Protein 4G59 (pdb70)

Nearest PDB structures (foldseek):
  4g59-assembly2_D  TM=1.001E+00  e=8.661E-54  Murid betaherpesvirus 1
  2o5n-assembly1_B  TM=8.173E-01  e=5.801E-17  Murid betaherpesvirus 1
  2nyk-assembly1_A  TM=7.547E-01  e=3.427E-12  Murid betaherpesvirus 1
  4jo8-assembly1_A-2  TM=7.335E-01  e=4.358E-10  Murid betaherpesvirus 1
  7zt2-assembly1_A  TM=5.152E-01  e=6.942E-08  Homo sapiens

GO terms:
  GO:0009897 external side of plasma membrane (C, IDA)
  GO:0042742 defense response to bacterium (P, IDA)
  GO:0071222 cellular response to lipopolysaccharide (P, IDA)
  GO:0071360 cellular response to exogenous dsRNA (P, IDA)
  GO:0005515 protein binding (F, IPI)
  GO:0005886 plasma membrane (C, IDA)
  GO:0046703 natural killer cell lectin-like receptor binding (F, IDA)
  GO:0005886 plasma membrane (C, EXP)

Organism: Mus musculus (NCBI:txid10090)

CATH classification: 3.30.500.10

Sequence (853 aa):
AHSLRCNLTIKAPTPADPLWYEAKCLVDEILILHLSNINKANATEVGECLTQPVNDLCQKLRDKVSNTKVDTHKTNGYPHLQVTMIYPQSQGQTPSATWEFNISDSYFFTFYTENMSWRSANDESGVIMNKWNDDGDLVQRLKYFIPECRQKIDEFLKQSKESYMDVRIFEDERVDICQDLTATFISYREGPEMFRHSINLEQSSDIFRIEASGEVKHFPWMNVSELAQESAFFVEQERFVYEYIMNVFKAGRPVVFEYRCKFVPFECTVLQMMDGNTLTRYTVDKGVETLGSPPYSPDVSEDDIARYGQGSGISILRDNAALLQKRWTSFCRKIVAMDNPRHNEYSLYSNRGNGYVSCTMRTQVPLAYNISLANGVDIYKYMRMYSGGRLKVEAWLDLRDLNGSTDFAFVISSPTGWYATVKYSEAHSLRCNLTIKAPTPADPLWYEAKCLVDEILILHLSNINKTANATEVGECLTQPVNDLCQKLRDKVSNTKVDTHKTNGYPHLQVTMIYPQSQGQTPSATWEFNISDSYFFTFYTENMSWRSANDESGVIMNKWNDDGDLVQRLKYFIPECRQKIDEFLKQSKESYMDVRIFEDERVDICQDLTATFISYREGPEMFRHSINLEQSSDIFRIEASGEVKHFPWMNVSELAQESAFFVEQERFVYEYIMNVFKAGRPVVFEYRCKFVPFECTVLQMMDGNTLTRYTVDKGVETLGSPPYSPDVSEDDIARYGQGSGISILRDNAALLQKRWTSFCRKIVAMDNPRHNEYSLYSNRGNGYVSCTMRTQVPLAYNISLANGVDIYKYMRMYSGGRLKVEAWLDLRDLNGSTDFAFVISSPTGWYATVKYSE

Solvent-accessible surface area: 38243 Å² total; per-residue (Å²): 139,49,21,1,111,0,39,4,38,0,37,32,13,57,113,100,56,35,21,2,5,48,0,82,0,33,1,77,143,64,89,15,19,53,12,4,0,55,86,97,98,45,19,75,90,2,4,123,30,0,40,51,10,0,38,35,1,0,61,39,0,6,32,45,2,4,67,14,161,14,96,61,93,166,86,120,33,36,3,66,0,81,2,26,0,57,6,50,26,70,20,17,105,26,81,10,4,14,1,68,1,25,2,13,96,16,10,26,3,23,0,25,8,45,92,59,37,11,58,17,4,8,49,63,0,11,93,5,4,55,83,0,41,114,26,43,58,0,17,50,55,1,16,5,5,7,16,30,3,40,110,85,2,56,74,17,17,126,87,28,138,160,136,112,31,46,46,102,42,71,88,140,135,120,75,73,19,8,114,101,10,8,0,12,1,29,2,15,12,15,0,52,161,12,14,69,3,4,0,25,6,100,64,9,20,28,0,4,30,38,28,22,74,49,76,66,25,46,2,108,55,7,77,60,100,106,2,60,40,1,46,47,0,4,104,32,0,66,124,18,2,107,63,0,1,96,90,17,20,124,27,10,13,8,2,26,0,34,0,108,0,62,2,86,111,47,90,11,26,0,38,0,41,0,10,67,46,46,0,0,81,40,26,105,125,130,38,40,59,53,78,23,82,5,49,86,17,124,143,22,49,109,93,45,6,20,133,46,0,85,15,26,18,24,59,42,0,122,114,39,14,80,79,0,43,155,30,0,18,61,19,1,138,86,0,47,82,50,7,48,0,146,145,16,96,20,31,13,100,24,27,214,51,31,20,11,2,8,0,8,0,107,8,114,9,0,0,45,19,78,2,46,7,69,104,60,35,116,14,14,93,26,59,17,15,82,67,47,2,120,6,23,2,14,0,8,0,3,58,121,70,13,132,82,58,112,115,22,12,0,32,0,39,9,33,2,26,2,92,0,12,0,34,78,61,225,125,84,16,0,115,1,46,3,37,0,43,22,5,58,100,105,58,32,30,2,4,46,0,83,0,44,2,62,156,94,84,24,12,71,34,19,0,35,59,158,185,112,40,25,77,77,2,4,118,24,0,40,54,9,1,41,44,0,0,68,37,0,2,31,40,0,10,66,13,152,2,74,34,170,128,34,27,49,33,1,65,0,77,1,29,0,58,1,47,33,104,153,25,181,30,70,6,3,19,1,92,0,23,0,24,110,32,12,72,4,22,1,61,10,56,100,48,22,23,151,48,71,52,125,87,0,10,95,8,19,80,78,0,48,124,30,41,60,0,25,50,51,1,17,5,6,2,9,31,2,31,67,90,2,60,51,22,14,147,102,28,120,185,89,42,31,42,42,150,39,88,106,96,159,178,71,79,21,5,112,124,9,33,0,13,0,31,1,15,4,15,0,45,142,25,14,67,4,2,0,27,5,126,73,7,16,27,0,6,38,36,24,22,96,52,74,64,16,52,2,108,53,6,84,62,94,105,5,64,33,0,50,41,0,4,105,32,0,66,133,15,2,130,57,0,0,62,84,11,20,119,16,0,4,8,2,25,0,18,0,112,0,47,3,93,99,41,104,17,40,0,15,0,40,1,9,64,48,46,0,0,93,42,34,117,120,115,46,46,52,52,75,26,68,7,58,48,18,122,145,19,50,108,110,38,8,24,148,31,0,94,19,21,12,31,80,41,0,140,125,32,17,80,75,0,44,152,24,0,20,61,21,1,150,83,1,24,77,64,21,48,4,144,91,15,32,19,17,5,60,7,12,140,49,33,19,11,1,8,0,8,0,56,1,47,9,1,0,44,19,80,2,48,7,72,85,57,40,119,12,19,94,26,66,18,21,87,61,27,4,75,4,22,3,14,0,14,0,2,60,137,61,16,138,77,66,110,104,18,7,0,34,0,37,8,28,9,16,10,81,0,27,0,78,57,32,207

Foldseek 3Di:
DFWKKKKKKAWPADPVGRWGIWMWIDRPPDTLEIDTPVDDVLSVVLHVLLPVLVVVLNVVVNVVQVPDDDQPVNCPDRKMKMKMKTWQDPPDPDIAIKIWIDINVPAIKMATLRVRDIDTPDDVNVVSVVVCSPPVVNSVSRNCSCVSCVVSRVVVSVVVVD/DFKDKDKDFDAFDQQLPQWKKKWKWKQADDQFIKIFIDTPFFATQWIQHSVRATFHAPPDDVVVCVLSVVLRVVLNVLVVCLCCVFVVDRAMKMWMWIFGLVVTWTWIWIDGPPDTQWIDGPVDGIDGDDDDDPRPVGDSVSVSVCSNPDRCCSCNVCSVVCSVVVSVVSVVLSVVDDPVVKDWDWDADPVQQKIKIKIKDLRGGNKDKAKPVGQDWAWDKDGDHHSIIMTMIMDRPCSVVPDDDIWMWIDTPRGMIMTMGGDD/DQWKKKKKKAKPADPVGRWGMWMWIDGVPDTLEIDTPDDDPVLSVLLRVLLVVLVVVLSVVVNVCQLPAPQAQVHDPVPKMKMWMKIWQDPPAPDTWIKIWIQTNVRWIKMATLRVRDIDTPDDSNVVRVVVCSVPVVNSVSRNCSCVSSVVSRVVVSVVVVD/DQKDKDKFFDQFDQQLPLWKKKWKWKQADDQFIKIFIAIPFFATQWIQGSVRATAHAPVDDPVVPPLSVVLNVQQNVLVVCLCCVAVVDRAMKMWMWTFGLVVTFIWIWIDGPRFTAWIDGPVDHIDGRDDDDPRPVHDNCSVSVCRVPDSVVSCNVCSVVCSVVVSVVSVVLSVPDDPVVKDWDWDADPPQQKIKIKIKDLRGGNKDKAKPVGQDWAWDKDGDHHSIIMIMIMDRCVSVVPDDDIWMWIDTPRGMIMIMDGDD

B-factor: mean 51.8, std 19.08, range [19.7, 136.99]

Radius of gyration: 33.9 Å; Cα contacts (8 Å, |Δi|>4): 1679; chains: 4; bounding box: 88×62×97 Å

Secondary structure (DSSP, 8-state):
---EEEEEEE----SS----EEEEEEETTEEEEEEESS---HHHHHHHHHHHHHHHHHHHHHHHHHTS---TTTT-SS--EEEEEEES-TT-SS---EEEEEETTTEEEEEETTTTEEEESBHHHHHHHHHHTT-HHHHHHHHTHHHHTHHHHHHHHHHS--/---EEEEEEE----SS----EEEEEEETTEEEEEEESS----HHHHHHHHHHHHHHHHHHHHHHHHHH-----SSS-SS--EEEEEEES-TT-SSS--EEEEEETTTEEEEEEGGGTEEEESSHHHHHHHHHHTT-HHHHHHHHTHHHHTHHHHHHHHHHTT-/--EEEEEEESS-----SS-EEEEEEEEEETTEEEEEEE-TTBS-SEEE-TTS-EE--TT--GGG-HHHHHHHHHHHHHHHHHIIIII-S---EEEEEEEEETTEEEEEEEEETTEEEEEEESSS-EEE----TT-TTS-HHHHHHHTT-S-HHHHHTTHHHHHHHHHHHHHHHHHH--GGGSEEEEEEETTTTEEEEEEEESS-B--EEEETT----EEEEEE-TTS-EEEEEEEETTSSTT-----EEEE-TTSEEEEEEE--/--EEEEEEE-SPP-TTSS-EEEEEEEEEETTEEEEEEEETTBSEEEEE-TTS-EEE-TTS-GGG-HHHHHHHHHHHHHHHHHHHHHTSS---EEEEEEEEETTEEEEEEEEETTEEEEEE-SSS-EEE----TT-SSS-HHHHHTTTT-S-HHHHHHTHHHHHHHHHHHHHHHHHH--TTTSEEEEEEETTTTEEEEEEEES--B--EEEETT----EEEEEE-SBS-EEEEEEEEGGGGTT-----EEEE-TTSEEEEEEE--

InterPro domains:
  IPR011162 MHC classes I/II-like antigen recognition protein [SSF54452] (31-203)
  IPR029287 Retinoic acid early-inducible protein 1 [PF14586] (31-204)
  IPR037055 MHC class I-like antigen recognition-like superfamily [G3DSA:3.30.500.10] (31-204)
  IPR050208 Antigen-presenting and immune regulatory MHC class I-related [PTHR16675] (32-216)

Structure (mmCIF, N/CA/C/O backbone):
data_4G59
#
_entry.id   4G59
#
_cell.length_a   193.443
_cell.length_b   99.800
_cell.length_c   68.609
_cell.angle_alpha   90.00
_cell.angle_beta   100.72
_cell.angle_gamma   90.00
#
_symmetry.space_group_name_H-M   'C 1 2 1'
#
loop_
_entity.id
_entity.type
_entity.pdbx_description
1 polymer 'Retinoic acid early-inducible protein 1-gamma'
2 polymer 'M152 protein'
3 non-polymer 2-acetamido-2-deoxy-beta-D-glucopyranose
4 water water
#
loop_
_atom_site.group_PDB
_atom_site.id
_atom_site.type_symbol
_atom_site.label_atom_id
_atom_site.label_alt_id
_atom_site.label_comp_id
_atom_site.label_asym_id
_atom_site.label_entity_id
_atom_site.label_seq_id
_atom_site.pdbx_PDB_ins_code
_atom_site.Cartn_x
_atom_site.Cartn_y
_atom_site.Cartn_z
_atom_site.occupancy
_atom_site.B_iso_or_equiv
_atom_site.auth_seq_id
_atom_site.auth_comp_id
_atom_site.auth_asym_id
_atom_site.auth_atom_id
_atom_site.pdbx_PDB_model_num
ATOM 1 N N . ALA A 1 5 ? -50.672 -8.233 -11.312 1.00 76.91 2 ALA A N 1
ATOM 2 C CA . ALA A 1 5 ? -49.818 -7.130 -10.873 1.00 84.81 2 ALA A CA 1
ATOM 3 C C . ALA A 1 5 ? -49.019 -7.530 -9.643 1.00 75.30 2 ALA A C 1
ATOM 4 O O . ALA A 1 5 ? -47.802 -7.737 -9.718 1.00 72.51 2 ALA A O 1
ATOM 6 N N . HIS A 1 6 ? -49.702 -7.640 -8.506 1.00 76.69 3 HIS A N 1
ATOM 7 C CA . HIS A 1 6 ? -49.023 -8.111 -7.296 1.00 80.18 3 HIS A CA 1
ATOM 8 C C . HIS A 1 6 ? -48.949 -9.629 -7.168 1.00 67.92 3 HIS A C 1
ATOM 9 O O . HIS A 1 6 ? -49.856 -10.295 -6.668 1.00 67.48 3 HIS A O 1
ATOM 16 N N . SER A 1 7 ? -47.830 -10.146 -7.644 1.00 59.10 4 SER A N 1
ATOM 17 C CA . SER A 1 7 ? -47.538 -11.556 -7.622 1.00 54.22 4 SER A CA 1
ATOM 18 C C . SER A 1 7 ? -46.215 -11.689 -6.891 1.00 49.03 4 SER A C 1
ATOM 19 O O . SER A 1 7 ? -45.592 -10.678 -6.559 1.00 48.33 4 SER A O 1
ATOM 22 N N . LEU A 1 8 ? -45.790 -12.921 -6.618 1.00 43.43 5 LEU A N 1
ATOM 23 C CA . LEU A 1 8 ? -44.419 -13.141 -6.119 1.00 44.46 5 LEU A CA 1
ATOM 24 C C . LEU A 1 8 ? -43.402 -13.072 -7.264 1.00 35.84 5 LEU A C 1
ATOM 25 O O . LEU A 1 8 ? -43.535 -13.772 -8.260 1.00 38.49 5 LEU A O 1
ATOM 30 N N . ARG A 1 9 ? -42.388 -12.231 -7.120 1.00 39.24 6 ARG A N 1
ATOM 31 C CA . ARG A 1 9 ? -41.331 -12.147 -8.129 1.00 40.11 6 ARG A CA 1
ATOM 32 C C . ARG A 1 9 ? -39.975 -12.384 -7.486 1.00 40.68 6 ARG A C 1
ATOM 33 O O . ARG A 1 9 ? -39.627 -11.722 -6.514 1.00 44.93 6 ARG A O 1
ATOM 41 N N . CYS A 1 10 ? -39.215 -13.343 -8.012 1.00 39.98 7 CYS A N 1
ATOM 42 C CA . CYS A 1 10 ? -37.865 -13.600 -7.504 1.00 37.71 7 CYS A CA 1
ATOM 43 C C . CYS A 1 10 ? -36.830 -13.349 -8.590 1.00 37.79 7 CYS A C 1
ATOM 44 O O . CYS A 1 10 ? -36.953 -13.854 -9.714 1.00 37.92 7 CYS A O 1
ATOM 47 N N . ASN A 1 11 ? -35.813 -12.570 -8.246 1.00 38.72 8 ASN A N 1
ATOM 48 C CA . ASN A 1 11 ? -34.728 -12.265 -9.165 1.00 39.38 8 ASN A CA 1
ATOM 49 C C . ASN A 1 11 ? -33.422 -12.831 -8.659 1.00 38.20 8 ASN A C 1
ATOM 50 O O . ASN A 1 11 ? -33.016 -12.583 -7.509 1.00 37.92 8 ASN A O 1
ATOM 55 N N . LEU A 1 12 ? -32.794 -13.634 -9.507 1.00 33.36 9 LEU A N 1
ATOM 56 C CA . LEU A 1 12 ? -31.565 -14.316 -9.133 1.00 39.43 9 LEU A CA 1
ATOM 57 C C . LEU A 1 12 ? -30.466 -13.810 -10.039 1.00 35.66 9 LEU A C 1
ATOM 58 O O . LEU A 1 12 ? -30.651 -13.676 -11.254 1.00 39.07 9 LEU A O 1
ATOM 63 N N . THR A 1 13 ? -29.323 -13.484 -9.465 1.00 35.55 10 THR A N 1
ATOM 64 C CA . THR A 1 13 ? -28.177 -13.165 -10.318 1.00 38.40 10 THR A CA 1
ATOM 65 C C . THR A 1 13 ? -27.078 -14.131 -9.956 1.00 38.74 10 THR A C 1
ATOM 66 O O . THR A 1 13 ? -26.814 -14.351 -8.772 1.00 38.88 10 THR A O 1
ATOM 70 N N . ILE A 1 14 ? -26.463 -14.734 -10.963 1.00 36.78 11 ILE A N 1
ATOM 71 C CA . ILE A 1 14 ? -25.328 -15.615 -10.724 1.00 39.47 11 ILE A CA 1
ATOM 72 C C . ILE A 1 14 ? -24.154 -15.273 -11.644 1.00 40.31 11 ILE A C 1
ATOM 73 O O . ILE A 1 14 ? -24.239 -15.447 -12.872 1.00 42.29 11 ILE A O 1
ATOM 78 N N . LYS A 1 15 ? -23.071 -14.787 -11.042 1.00 38.56 12 LYS A N 1
ATOM 79 C CA . LYS A 1 15 ? -21.934 -14.287 -11.801 1.00 46.53 12 LYS A CA 1
ATOM 80 C C . LYS A 1 15 ? -20.616 -14.775 -11.191 1.00 49.79 12 LYS A C 1
ATOM 81 O O . LYS A 1 15 ? -20.601 -15.334 -10.090 1.00 48.40 12 LYS A O 1
ATOM 87 N N . ALA A 1 16 ? -19.513 -14.563 -11.899 1.00 46.53 13 ALA A N 1
ATOM 88 C CA . ALA A 1 16 ? -18.216 -14.933 -11.356 1.00 48.94 13 ALA A CA 1
ATOM 89 C C . ALA A 1 16 ? -17.795 -13.926 -10.303 1.00 52.57 13 ALA A C 1
ATOM 90 O O . ALA A 1 16 ? -18.006 -12.721 -10.461 1.00 57.93 13 ALA A O 1
ATOM 92 N N . PRO A 1 17 ? -17.209 -14.416 -9.211 1.00 52.27 14 PRO A N 1
ATOM 93 C CA . PRO A 1 17 ? -16.696 -13.484 -8.207 1.00 53.73 14 PRO A CA 1
ATOM 94 C C . PRO A 1 17 ? -15.301 -12.974 -8.605 1.00 58.88 14 PRO A C 1
ATOM 95 O O . PRO A 1 17 ? -14.601 -13.619 -9.393 1.00 52.77 14 PRO A O 1
ATOM 99 N N . THR A 1 18 ? -14.927 -11.807 -8.085 1.00 62.16 15 THR A N 1
ATOM 100 C CA . THR A 1 18 ? -13.658 -11.165 -8.412 1.00 62.93 15 THR A CA 1
ATOM 101 C C . THR A 1 18 ? -13.020 -10.769 -7.088 1.00 63.78 15 THR A C 1
ATOM 102 O O . THR A 1 18 ? -13.677 -10.854 -6.048 1.00 63.28 15 THR A O 1
ATOM 106 N N . PRO A 1 19 ? -11.738 -10.365 -7.104 1.00 67.40 16 PRO A N 1
ATOM 107 C CA . PRO A 1 19 ? -11.182 -9.827 -5.854 1.00 64.27 16 PRO A CA 1
ATOM 108 C C . PRO A 1 19 ? -11.894 -8.542 -5.431 1.00 66.48 16 PRO A C 1
ATOM 109 O O . PRO A 1 19 ? -12.117 -8.327 -4.240 1.00 64.10 16 PRO A O 1
ATOM 113 N N . ALA A 1 20 ? -12.243 -7.706 -6.407 1.00 64.90 17 ALA A N 1
ATOM 114 C CA . ALA A 1 20 ? -12.957 -6.462 -6.149 1.00 60.92 17 ALA A CA 1
ATOM 115 C C . ALA A 1 20 ? -14.376 -6.730 -5.643 1.00 64.86 17 ALA A C 1
ATOM 116 O O . ALA A 1 20 ? -14.792 -6.171 -4.623 1.00 69.42 17 ALA A O 1
ATOM 118 N N . ASP A 1 21 ? -15.113 -7.572 -6.372 1.00 59.41 18 ASP A N 1
ATOM 119 C CA . ASP A 1 21 ? -16.456 -7.996 -5.972 1.00 64.96 18 ASP A CA 1
ATOM 120 C C . ASP A 1 21 ? -16.551 -9.518 -5.807 1.00 64.55 18 ASP A C 1
ATOM 121 O O . ASP A 1 21 ? -16.625 -10.256 -6.797 1.00 64.49 18 ASP A O 1
ATOM 126 N N . PRO A 1 22 ? -16.566 -9.988 -4.550 1.00 62.25 19 PRO A N 1
ATOM 127 C CA . PRO A 1 22 ? -16.585 -11.421 -4.224 1.00 63.36 19 PRO A CA 1
ATOM 128 C C . PRO A 1 22 ? -17.983 -12.039 -4.230 1.00 56.66 19 PRO A C 1
ATOM 129 O O . PRO A 1 22 ? -18.134 -13.174 -3.774 1.00 57.54 19 PRO A O 1
ATOM 133 N N . LEU A 1 23 ? -18.977 -11.306 -4.731 1.00 54.42 20 LEU A N 1
ATOM 134 C CA . LEU A 1 23 ? -20.341 -11.827 -4.864 1.00 51.12 20 LEU A CA 1
ATOM 135 C C . LEU A 1 23 ? -20.490 -12.746 -6.072 1.00 50.17 20 LEU A C 1
ATOM 136 O O . LEU A 1 23 ? -20.151 -12.363 -7.188 1.00 51.14 20 LEU A O 1
ATOM 141 N N . TRP A 1 24 ? -21.032 -13.945 -5.854 1.00 44.99 21 TRP A N 1
ATOM 142 C CA . TRP A 1 24 ? -21.296 -14.856 -6.968 1.00 43.25 21 TRP A CA 1
ATOM 143 C C . TRP A 1 24 ? -22.761 -15.295 -7.054 1.00 42.02 21 TRP A C 1
ATOM 144 O O . TRP A 1 24 ? -23.158 -15.988 -8.002 1.00 44.28 21 TRP A O 1
ATOM 155 N N . TYR A 1 25 ? -23.560 -14.895 -6.069 1.00 42.07 22 TYR A N 1
ATOM 156 C CA . TYR A 1 25 ? -25.021 -15.034 -6.158 1.00 44.19 22 TYR A CA 1
ATOM 157 C C . TYR A 1 25 ? -25.723 -13.968 -5.361 1.00 39.32 22 TYR A C 1
ATOM 158 O O . TYR A 1 25 ? -25.209 -13.483 -4.352 1.00 40.86 22 TYR A O 1
ATOM 167 N N . GLU A 1 26 ? -26.901 -13.603 -5.838 1.00 37.71 23 GLU A N 1
ATOM 168 C CA . GLU A 1 26 ? -27.765 -12.678 -5.124 1.00 39.67 23 GLU A CA 1
ATOM 169 C C . GLU A 1 26 ? -29.211 -12.974 -5.467 1.00 37.07 23 GLU A C 1
ATOM 170 O O . GLU A 1 26 ? -29.554 -13.206 -6.634 1.00 42.87 23 GLU A O 1
ATOM 176 N N . ALA A 1 27 ? -30.065 -12.967 -4.454 1.00 40.77 24 ALA A N 1
ATOM 177 C CA . ALA A 1 27 ? -31.471 -13.274 -4.661 1.00 39.10 24 ALA A CA 1
ATOM 178 C C . ALA A 1 27 ? -32.328 -12.224 -4.001 1.00 42.24 24 ALA A C 1
ATOM 179 O O . ALA A 1 27 ? -32.127 -11.908 -2.821 1.00 44.39 24 ALA A O 1
ATOM 181 N N . LYS A 1 28 ? -33.283 -11.692 -4.761 1.00 41.74 25 LYS A N 1
ATOM 182 C CA . LYS A 1 28 ? -34.295 -10.798 -4.210 1.00 41.26 25 LYS A CA 1
ATOM 183 C C . LYS A 1 28 ? -35.688 -11.287 -4.559 1.00 42.42 25 LYS A C 1
ATOM 184 O O . LYS A 1 28 ? -36.023 -11.438 -5.735 1.00 43.40 25 LYS A O 1
ATOM 190 N N . CYS A 1 29 ? -36.507 -11.518 -3.540 1.00 40.88 26 CYS A N 1
ATOM 191 C CA . CYS A 1 29 ? -37.902 -11.805 -3.792 1.00 43.75 26 CYS A CA 1
ATOM 192 C C . CYS A 1 29 ? -38.759 -10.634 -3.334 1.00 49.07 26 CYS A C 1
ATOM 193 O O . CYS A 1 29 ? -38.585 -10.108 -2.225 1.00 50.43 26 CYS A O 1
ATOM 196 N N . LEU A 1 30 ? -39.679 -10.230 -4.204 1.00 48.24 27 LEU A N 1
ATOM 197 C CA . LEU A 1 30 ? -40.516 -9.064 -3.985 1.00 49.50 27 LEU A CA 1
ATOM 198 C C . LEU A 1 30 ? -41.984 -9.441 -4.215 1.00 48.37 27 LEU A C 1
ATOM 199 O O . LEU A 1 30 ? -42.285 -10.259 -5.094 1.00 42.68 27 LEU A O 1
ATOM 204 N N . VAL A 1 31 ? -42.880 -8.853 -3.416 1.00 51.94 28 VAL A N 1
ATOM 205 C CA . VAL A 1 31 ? -44.312 -8.783 -3.721 1.00 54.66 28 VAL A CA 1
ATOM 206 C C . VAL A 1 31 ? -44.602 -7.295 -3.886 1.00 61.48 28 VAL A C 1
ATOM 207 O O . VAL A 1 31 ? -44.699 -6.571 -2.883 1.00 63.56 28 VAL A O 1
ATOM 211 N N . ASP A 1 32 ? -44.718 -6.837 -5.133 1.00 66.28 29 ASP A N 1
ATOM 212 C CA . ASP A 1 32 ? -44.699 -5.405 -5.437 1.00 67.17 29 ASP A CA 1
ATOM 213 C C . ASP A 1 32 ? -43.374 -4.747 -5.029 1.00 74.60 29 ASP A C 1
ATOM 214 O O . ASP A 1 32 ? -42.300 -5.167 -5.458 1.00 73.16 29 ASP A O 1
ATOM 219 N N . GLU A 1 33 ? -43.443 -3.725 -4.192 1.00 81.47 30 GLU A N 1
ATOM 220 C CA . GLU A 1 33 ? -42.232 -3.038 -3.766 1.00 86.24 30 GLU A CA 1
ATOM 221 C C . GLU A 1 33 ? -41.641 -3.683 -2.513 1.00 74.71 30 GLU A C 1
ATOM 222 O O . GLU A 1 33 ? -40.441 -3.589 -2.267 1.00 73.03 30 GLU A O 1
ATOM 228 N N . ILE A 1 34 ? -42.489 -4.341 -1.727 1.00 75.21 31 ILE A N 1
ATOM 229 C CA . ILE A 1 34 ? -42.071 -4.899 -0.443 1.00 72.17 31 ILE A CA 1
ATOM 230 C C . ILE A 1 34 ? -41.139 -6.098 -0.625 1.00 63.19 31 ILE A C 1
ATOM 231 O O . ILE A 1 34 ? -41.433 -7.021 -1.387 1.00 57.61 31 ILE A O 1
ATOM 236 N N . LEU A 1 35 ? -40.000 -6.056 0.059 1.00 56.93 32 LEU A N 1
ATOM 237 C CA . LEU A 1 35 ? -38.962 -7.060 -0.121 1.00 53.91 32 LEU A CA 1
ATOM 238 C C . LEU A 1 35 ? -39.169 -8.228 0.831 1.00 54.52 32 LEU A C 1
ATOM 239 O O . LEU A 1 35 ? -39.043 -8.085 2.044 1.00 58.42 32 LEU A O 1
ATOM 244 N N . ILE A 1 36 ? -39.506 -9.382 0.269 1.00 50.59 33 ILE A N 1
ATOM 245 C CA . ILE A 1 36 ? -39.779 -10.572 1.059 1.00 48.80 33 ILE A CA 1
ATOM 246 C C . ILE A 1 36 ? -38.460 -11.181 1.509 1.00 48.27 33 ILE A C 1
ATOM 247 O O . ILE A 1 36 ? -38.340 -11.673 2.629 1.00 50.54 33 ILE A O 1
ATOM 252 N N . LEU A 1 37 ? -37.463 -11.139 0.633 1.00 44.94 34 LEU A N 1
ATOM 253 C CA . LEU A 1 37 ? -36.246 -11.900 0.857 1.00 45.74 34 LEU A CA 1
ATOM 254 C C . LEU A 1 37 ? -35.064 -11.286 0.132 1.00 47.03 34 LEU A C 1
ATOM 255 O O . LEU A 1 37 ? -35.189 -10.860 -1.018 1.00 48.77 34 LEU A O 1
ATOM 260 N N . HIS A 1 38 ? -33.915 -11.251 0.798 1.00 49.17 35 HIS A N 1
ATOM 261 C CA . HIS A 1 38 ? -32.680 -10.807 0.156 1.00 51.27 35 HIS A CA 1
ATOM 262 C C . HIS A 1 38 ? -31.505 -11.684 0.598 1.00 51.76 35 HIS A C 1
ATOM 263 O O . HIS A 1 38 ? -31.123 -11.696 1.772 1.00 53.04 35 HIS A O 1
ATOM 270 N N . LEU A 1 39 ? -30.924 -12.410 -0.349 1.00 48.42 36 LEU A N 1
ATOM 271 C CA . LEU A 1 39 ? -29.852 -13.335 -0.020 1.00 49.55 36 LEU A CA 1
ATOM 272 C C . LEU A 1 39 ? -28.641 -13.168 -0.940 1.00 46.11 36 LEU A C 1
ATOM 273 O O . LEU A 1 39 ? -28.783 -12.819 -2.114 1.00 47.89 36 LEU A O 1
ATOM 278 N N . SER A 1 40 ? -27.455 -13.414 -0.397 1.00 41.24 37 SER A N 1
ATOM 279 C CA . SER A 1 40 ? -26.233 -13.388 -1.174 1.00 46.58 37 SER A CA 1
ATOM 280 C C . SER A 1 40 ? -25.162 -14.150 -0.410 1.00 48.42 37 SER A C 1
ATOM 281 O O . SER A 1 40 ? -25.365 -14.531 0.743 1.00 47.64 37 SER A O 1
ATOM 284 N N . ASN A 1 41 ? -24.015 -14.369 -1.035 1.00 48.01 38 ASN A N 1
ATOM 285 C CA . ASN A 1 41 ? -22.932 -15.066 -0.369 1.00 51.27 38 ASN A CA 1
ATOM 286 C C . ASN A 1 41 ? -22.103 -14.127 0.491 1.00 54.41 38 ASN A C 1
ATOM 287 O O . ASN A 1 41 ? -21.400 -14.555 1.395 1.00 51.50 38 ASN A O 1
ATOM 292 N N . ILE A 1 42 ? -22.170 -12.845 0.173 1.00 55.95 39 ILE A N 1
ATOM 293 C CA . ILE A 1 42 ? -21.484 -11.814 0.933 1.00 65.37 39 ILE A CA 1
ATOM 294 C C . ILE A 1 42 ? -22.024 -11.661 2.345 1.00 73.80 39 ILE A C 1
ATOM 295 O O . ILE A 1 42 ? -21.279 -11.490 3.299 1.00 77.38 39 ILE A O 1
ATOM 300 N N . ASN A 1 43 ? -23.337 -11.713 2.467 1.00 83.50 40 ASN A N 1
ATOM 301 C CA . ASN A 1 43 ? -23.986 -11.568 3.754 1.00 99.90 40 ASN A CA 1
ATOM 302 C C . ASN A 1 43 ? -25.327 -12.261 3.717 1.00 102.08 40 ASN A C 1
ATOM 303 O O . ASN A 1 43 ? -25.834 -12.555 2.647 1.00 81.24 40 ASN A O 1
ATOM 308 N N . LYS A 1 44 ? -25.894 -12.548 4.880 1.00 122.06 41 LYS A N 1
ATOM 309 C CA . LYS A 1 44 ? -27.196 -13.199 4.917 1.00 122.06 41 LYS A CA 1
ATOM 310 C C . LYS A 1 44 ? -27.114 -14.675 5.321 1.00 122.06 41 LYS A C 1
ATOM 311 O O . LYS A 1 44 ? -26.783 -15.544 4.511 1.00 122.06 41 LYS A O 1
ATOM 317 N N . ALA A 1 55 ? -44.683 -11.043 10.907 1.00 80.33 52 ALA A N 1
ATOM 318 C CA . ALA A 1 55 ? -45.079 -10.799 9.523 1.00 78.60 52 ALA A CA 1
ATOM 319 C C . ALA A 1 55 ? -45.412 -12.084 8.761 1.00 74.82 52 ALA A C 1
ATOM 320 O O . ALA A 1 55 ? -44.746 -13.114 8.916 1.00 61.62 52 ALA A O 1
ATOM 322 N N . ASN A 1 56 ? -46.449 -12.012 7.933 1.00 72.43 53 ASN A N 1
ATOM 323 C CA . ASN A 1 56 ? -46.701 -13.059 6.963 1.00 65.53 53 ASN A CA 1
ATOM 324 C C . ASN A 1 56 ? -45.571 -12.977 5.942 1.00 62.59 53 ASN A C 1
ATOM 325 O O . ASN A 1 56 ? -45.230 -13.971 5.303 1.00 61.07 53 ASN A O 1
ATOM 330 N N . ALA A 1 57 ? -44.969 -11.790 5.819 1.00 63.96 54 ALA A N 1
ATOM 331 C CA . ALA A 1 57 ? -43.866 -11.576 4.880 1.00 61.81 54 ALA A CA 1
ATOM 332 C C . ALA A 1 57 ? -42.587 -12.228 5.365 1.00 58.42 54 ALA A C 1
ATOM 333 O O . ALA A 1 57 ? -41.796 -12.728 4.562 1.00 56.35 54 ALA A O 1
ATOM 335 N N . THR A 1 58 ? -42.387 -12.197 6.679 1.00 62.05 55 THR A N 1
ATOM 336 C CA . THR A 1 58 ? -41.240 -12.825 7.321 1.00 59.59 55 THR A CA 1
ATOM 337 C C . THR A 1 58 ? -41.341 -14.346 7.197 1.00 57.97 55 THR A C 1
ATOM 338 O O . THR A 1 58 ? -40.332 -15.038 7.042 1.00 58.53 55 THR A O 1
ATOM 342 N N . GLU A 1 59 ? -42.571 -14.855 7.239 1.00 59.19 56 GLU A N 1
ATOM 343 C CA . GLU A 1 59 ? -42.831 -16.288 7.146 1.00 57.14 56 GLU A CA 1
ATOM 344 C C . GLU A 1 59 ? -42.613 -16.841 5.732 1.00 53.64 56 GLU A C 1
ATOM 345 O O . GLU A 1 59 ? -42.059 -17.929 5.562 1.00 52.36 56 GLU A O 1
ATOM 351 N N . VAL A 1 60 ? -43.066 -16.095 4.727 1.00 47.34 57 VAL A N 1
ATOM 352 C CA . VAL A 1 60 ? -42.791 -16.445 3.341 1.00 48.19 57 VAL A CA 1
ATOM 353 C C . VAL A 1 60 ? -41.298 -16.437 3.111 1.00 44.29 57 VAL A C 1
ATOM 354 O O . VAL A 1 60 ? -40.765 -17.391 2.545 1.00 41.22 57 VAL A O 1
ATOM 358 N N . GLY A 1 61 ? -40.629 -15.366 3.554 1.00 46.34 58 GLY A N 1
ATOM 359 C CA . GLY A 1 61 ? -39.196 -15.188 3.341 1.00 38.80 58 GLY A CA 1
ATOM 360 C C . GLY A 1 61 ? -38.422 -16.351 3.945 1.00 42.72 58 GLY A C 1
ATOM 361 O O . GLY A 1 61 ? -37.509 -16.925 3.309 1.00 36.89 58 GLY A O 1
ATOM 362 N N . GLU A 1 62 ? -38.803 -16.715 5.167 1.00 42.88 59 GLU A N 1
ATOM 363 C CA . GLU A 1 62 ? -38.176 -17.833 5.857 1.00 47.06 59 GLU A CA 1
ATOM 364 C C . GLU A 1 62 ? -38.352 -19.160 5.116 1.00 41.75 59 GLU A C 1
ATOM 365 O O . GLU A 1 62 ? -37.425 -19.978 5.068 1.00 44.51 59 GLU A O 1
ATOM 371 N N . CYS A 1 63 ? -39.537 -19.371 4.550 1.00 36.80 60 CYS A N 1
ATOM 372 C CA . CYS A 1 63 ? -39.832 -20.605 3.840 1.00 38.70 60 CYS A CA 1
ATOM 373 C C . CYS A 1 63 ? -39.025 -20.672 2.513 1.00 43.32 60 CYS A C 1
ATOM 374 O O . CYS A 1 63 ? -38.515 -21.734 2.122 1.00 36.13 60 CYS A O 1
ATOM 377 N N . LEU A 1 64 ? -38.887 -19.530 1.846 1.00 39.22 61 LEU A N 1
ATOM 378 C CA . LEU A 1 64 ? -38.178 -19.492 0.577 1.00 40.40 61 LEU A CA 1
ATOM 379 C C . LEU A 1 64 ? -36.664 -19.532 0.751 1.00 37.31 61 LEU A C 1
ATOM 380 O O . LEU A 1 64 ? -35.944 -19.669 -0.222 1.00 34.57 61 LEU A O 1
ATOM 385 N N . THR A 1 65 ? -36.174 -19.382 1.976 1.00 37.02 62 THR A N 1
ATOM 386 C CA . THR A 1 65 ? -34.742 -19.138 2.126 1.00 39.29 62 THR A CA 1
ATOM 387 C C . THR A 1 65 ? -33.892 -20.315 1.644 1.00 37.66 62 THR A C 1
ATOM 388 O O . THR A 1 65 ? -33.014 -20.146 0.803 1.00 37.86 62 THR A O 1
ATOM 392 N N . GLN A 1 66 ? -34.176 -21.501 2.161 1.00 32.35 63 GLN A N 1
ATOM 393 C CA . GLN A 1 66 ? -33.443 -22.700 1.789 1.00 34.34 63 GLN A CA 1
ATOM 394 C C . GLN A 1 66 ? -33.614 -23.095 0.292 1.00 34.99 63 GLN A C 1
ATOM 395 O O . GLN A 1 66 ? -32.605 -23.328 -0.401 1.00 31.25 63 GLN A O 1
ATOM 401 N N . PRO A 1 67 ? -34.876 -23.152 -0.209 1.00 34.43 64 PRO A N 1
ATOM 402 C CA . PRO A 1 67 ? -35.015 -23.512 -1.628 1.00 33.68 64 PRO A CA 1
ATOM 403 C C . PRO A 1 67 ? -34.284 -22.498 -2.509 1.00 35.51 64 PRO A C 1
ATOM 404 O O . PRO A 1 67 ? -33.732 -22.892 -3.548 1.00 36.37 64 PRO A O 1
ATOM 408 N N . VAL A 1 68 ? -34.265 -21.222 -2.115 1.00 33.91 65 VAL A N 1
ATOM 409 C CA . VAL A 1 68 ? -33.491 -20.242 -2.887 1.00 39.95 65 VAL A CA 1
ATOM 410 C C . VAL A 1 68 ? -31.966 -20.478 -2.822 1.00 40.93 65 VAL A C 1
ATOM 411 O O . VAL A 1 68 ? -31.298 -20.485 -3.860 1.00 37.13 65 VAL A O 1
ATOM 415 N N . ASN A 1 69 ? -31.425 -20.651 -1.615 1.00 40.74 66 ASN A N 1
ATOM 416 C CA . ASN A 1 69 ? -29.994 -20.893 -1.458 1.00 43.34 66 ASN A CA 1
ATOM 417 C C . ASN A 1 69 ? -29.556 -22.083 -2.298 1.00 39.62 66 ASN A C 1
ATOM 418 O O . ASN A 1 69 ? -28.632 -21.978 -3.097 1.00 38.65 66 ASN A O 1
ATOM 423 N N . ASP A 1 70 ? -30.244 -23.206 -2.123 1.00 39.27 67 ASP A N 1
ATOM 424 C CA . ASP A 1 70 ? -29.889 -24.430 -2.827 1.00 36.91 67 ASP A CA 1
ATOM 425 C C . ASP A 1 70 ? -30.028 -24.306 -4.350 1.00 35.04 67 ASP A C 1
ATOM 426 O O . ASP A 1 70 ? -29.212 -24.839 -5.091 1.00 40.72 67 ASP A O 1
ATOM 431 N N . LEU A 1 71 ? -31.047 -23.595 -4.820 1.00 36.36 68 LEU A N 1
ATOM 432 C CA . LEU A 1 71 ? -31.192 -23.343 -6.260 1.00 38.50 68 LEU A CA 1
ATOM 433 C C . LEU A 1 71 ? -30.021 -22.522 -6.795 1.00 36.12 68 LEU A C 1
ATOM 434 O O . LEU A 1 71 ? -29.470 -22.847 -7.845 1.00 37.42 68 LEU A O 1
ATOM 439 N N . CYS A 1 72 ? -29.633 -21.471 -6.071 1.00 35.23 69 CYS A N 1
ATOM 440 C CA . CYS A 1 72 ? -28.540 -20.589 -6.507 1.00 39.98 69 CYS A CA 1
ATOM 441 C C . CYS A 1 72 ? -27.203 -21.324 -6.590 1.00 42.60 69 CYS A C 1
ATOM 442 O O . CYS A 1 72 ? -26.454 -21.195 -7.562 1.00 39.22 69 CYS A O 1
ATOM 445 N N . GLN A 1 73 ? -26.915 -22.102 -5.557 1.00 39.53 70 GLN A N 1
ATOM 446 C CA . GLN A 1 73 ? -25.784 -23.016 -5.576 1.00 39.16 70 GLN A CA 1
ATOM 447 C C . GLN A 1 73 ? -25.890 -23.960 -6.786 1.00 40.38 70 GLN A C 1
ATOM 448 O O . GLN A 1 73 ? -24.931 -24.138 -7.539 1.00 39.44 70 GLN A O 1
ATOM 454 N N . LYS A 1 74 ? -27.067 -24.538 -6.995 1.00 34.79 71 LYS A N 1
ATOM 455 C CA . LYS A 1 74 ? -27.262 -25.464 -8.109 1.00 36.55 71 LYS A CA 1
ATOM 456 C C . LYS A 1 74 ? -27.129 -24.790 -9.497 1.00 41.15 71 LYS A C 1
ATOM 457 O O . LYS A 1 74 ? -26.706 -25.415 -10.477 1.00 41.60 71 LYS A O 1
ATOM 463 N N . LEU A 1 75 ? -27.479 -23.512 -9.592 1.00 40.64 72 LEU A N 1
ATOM 464 C CA . LEU A 1 75 ? -27.423 -22.867 -10.889 1.00 38.82 72 LEU A CA 1
ATOM 465 C C . LEU A 1 75 ? -25.989 -22.507 -11.191 1.00 41.13 72 LEU A C 1
ATOM 466 O O . LEU A 1 75 ? -25.551 -22.611 -12.339 1.00 42.04 72 LEU A O 1
ATOM 471 N N . ARG A 1 76 ? -25.247 -22.090 -10.169 1.00 38.24 73 ARG A N 1
ATOM 472 C CA . ARG A 1 76 ? -23.826 -21.881 -10.361 1.00 39.97 73 ARG A CA 1
ATOM 473 C C . ARG A 1 76 ? -23.146 -23.165 -10.805 1.00 39.58 73 ARG A C 1
ATOM 474 O O . ARG A 1 76 ? -22.295 -23.116 -11.677 1.00 42.67 73 ARG A O 1
ATOM 482 N N . ASP A 1 77 ? -23.494 -24.307 -10.212 1.00 40.27 74 ASP A N 1
ATOM 483 C CA . ASP A 1 77 ? -22.885 -25.562 -10.656 1.00 43.94 74 ASP A CA 1
ATOM 484 C C . ASP A 1 77 ? -23.170 -25.772 -12.144 1.00 47.26 74 ASP A C 1
ATOM 485 O O . ASP A 1 77 ? -22.269 -26.100 -12.921 1.00 44.97 74 ASP A O 1
ATOM 490 N N . LYS A 1 78 ? -24.422 -25.563 -12.529 1.00 44.14 75 LYS A N 1
ATOM 491 C CA . LYS A 1 78 ? -24.829 -25.716 -13.923 1.00 45.28 75 LYS A CA 1
ATOM 492 C C . LYS A 1 78 ? -24.059 -24.754 -14.849 1.00 48.58 75 LYS A C 1
ATOM 493 O O . LYS A 1 78 ? -23.565 -25.161 -15.895 1.00 49.34 75 LYS A O 1
ATOM 499 N N . VAL A 1 79 ? -23.931 -23.495 -14.440 1.00 46.24 76 VAL A N 1
ATOM 500 C CA . VAL A 1 79 ? -23.221 -22.500 -15.235 1.00 49.44 76 VAL A C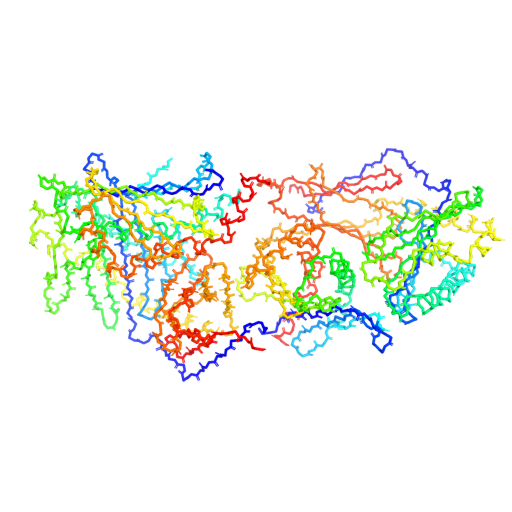A 1
ATOM 501 C C . VAL A 1 79 ? -21.744 -22.847 -15.402 1.00 52.72 76 VAL A C 1
ATOM 502 O O . VAL A 1 79 ? -21.204 -22.754 -16.499 1.00 57.43 76 VAL A O 1
ATOM 506 N N . SER A 1 80 ? -21.104 -23.251 -14.311 1.00 52.47 77 SER A N 1
ATOM 507 C CA . SER A 1 80 ? -19.692 -23.618 -14.318 1.00 54.55 77 SER A CA 1
ATOM 508 C C . SER A 1 80 ? -19.380 -24.774 -15.256 1.00 58.78 77 SER A C 1
ATOM 509 O O . SER A 1 80 ? -18.347 -24.763 -15.933 1.00 62.74 77 SER A O 1
ATOM 512 N N . ASN A 1 81 ? -20.243 -25.780 -15.301 1.00 57.33 78 ASN A N 1
ATOM 513 C CA . ASN A 1 81 ? -19.969 -26.978 -16.097 1.00 64.33 78 ASN A CA 1
ATOM 514 C C . ASN A 1 81 ? -20.533 -26.991 -17.519 1.00 72.42 78 ASN A C 1
ATOM 515 O O . ASN A 1 81 ? -20.439 -28.002 -18.215 1.00 76.31 78 ASN A O 1
ATOM 520 N N . THR A 1 82 ? -21.135 -25.885 -17.942 1.00 71.22 79 THR A N 1
ATOM 521 C CA . THR A 1 82 ? -21.845 -25.851 -19.232 1.00 87.17 79 THR A CA 1
ATOM 522 C C . THR A 1 82 ? -21.092 -25.103 -20.342 1.00 102.24 79 THR A C 1
ATOM 523 O O . THR A 1 82 ? -20.308 -24.187 -20.073 1.00 94.01 79 THR A O 1
ATOM 527 N N . LYS A 1 83 ? -21.353 -25.497 -21.588 1.00 121.83 80 LYS A N 1
ATOM 528 C CA . LYS A 1 83 ? -20.580 -25.017 -22.734 1.00 121.83 80 LYS A CA 1
ATOM 529 C C . LYS A 1 83 ? -21.210 -23.806 -23.426 1.00 121.83 80 LYS A C 1
ATOM 530 O O . LYS A 1 83 ? -22.033 -23.940 -24.335 1.00 121.83 80 LYS A O 1
ATOM 536 N N . VAL A 1 84 ? -20.802 -22.625 -22.974 1.00 118.53 81 VAL A N 1
ATOM 537 C CA . VAL A 1 84 ? -21.272 -21.355 -23.514 1.00 112.90 81 VAL A CA 1
ATOM 538 C C . VAL A 1 84 ? -20.109 -20.656 -24.214 1.00 116.35 81 VAL A C 1
ATOM 539 O O . VAL A 1 84 ? -19.045 -20.464 -23.616 1.00 115.98 81 VAL A O 1
ATOM 543 N N . ASP A 1 85 ? -20.305 -20.293 -25.481 1.00 120.86 82 ASP A N 1
ATOM 544 C CA . ASP A 1 85 ? -19.247 -19.648 -26.263 1.00 122.31 82 ASP A CA 1
ATOM 545 C C . ASP A 1 85 ? -19.504 -18.170 -26.573 1.00 127.67 82 ASP A C 1
ATOM 546 O O . ASP A 1 85 ? -18.563 -17.416 -26.825 1.00 129.22 82 ASP A O 1
ATOM 551 N N . THR A 1 86 ? -20.771 -17.755 -26.576 1.00 121.89 83 THR A N 1
ATOM 552 C CA . THR A 1 86 ? -21.098 -16.389 -27.001 1.00 123.80 83 THR A CA 1
ATOM 553 C C . THR A 1 86 ? -20.840 -15.343 -25.906 1.00 121.89 83 THR A C 1
ATOM 554 O O . THR A 1 86 ? -20.452 -15.681 -24.782 1.00 121.89 83 THR A O 1
ATOM 558 N N . HIS A 1 87 ? -21.068 -14.080 -26.257 1.00 118.64 84 HIS A N 1
ATOM 559 C CA . HIS A 1 87 ? -20.281 -12.976 -25.723 1.00 113.04 84 HIS A CA 1
ATOM 560 C C . HIS A 1 87 ? -18.805 -13.275 -25.988 1.00 123.95 84 HIS A C 1
ATOM 561 O O . HIS A 1 87 ? -17.932 -12.926 -25.195 1.00 122.43 84 HIS A O 1
ATOM 568 N N . LYS A 1 88 ? -18.564 -13.922 -27.131 1.00 123.06 85 LYS A N 1
ATOM 569 C CA . LYS A 1 88 ? -17.240 -14.345 -27.583 1.00 122.06 85 LYS A CA 1
ATOM 570 C C . LYS A 1 88 ? -16.465 -15.102 -26.501 1.00 122.06 85 LYS A C 1
ATOM 571 O O . LYS A 1 88 ? -15.252 -14.929 -26.360 1.00 124.28 85 LYS A O 1
ATOM 577 N N . THR A 1 89 ? -17.163 -15.947 -25.755 1.00 126.32 86 THR A N 1
ATOM 578 C CA . THR A 1 89 ? -16.484 -16.746 -24.760 1.00 124.08 86 THR A CA 1
ATOM 579 C C . THR A 1 89 ? -15.700 -15.744 -23.959 1.00 125.36 86 THR A C 1
ATOM 580 O O . THR A 1 89 ? -14.522 -15.944 -23.674 1.00 122.62 86 THR A O 1
ATOM 584 N N . ASN A 1 90 ? -16.360 -14.651 -23.604 1.00 122.06 87 ASN A N 1
ATOM 585 C CA . ASN A 1 90 ? -15.692 -13.546 -22.949 1.00 122.06 87 ASN A CA 1
ATOM 586 C C . ASN A 1 90 ? -15.069 -14.043 -21.671 1.00 122.06 87 ASN A C 1
ATOM 587 O O . ASN A 1 90 ? -13.977 -13.625 -21.296 1.00 122.06 87 ASN A O 1
ATOM 592 N N . GLY A 1 91 ? -15.770 -14.938 -21.001 1.00 117.97 88 GLY A N 1
ATOM 593 C CA . GLY A 1 91 ? -15.284 -15.489 -19.761 1.00 100.22 88 GLY A CA 1
ATOM 594 C C . GLY A 1 91 ? -16.437 -16.191 -19.108 1.00 81.56 88 GLY A C 1
ATOM 595 O O . GLY A 1 91 ? -17.402 -16.557 -19.764 1.00 76.56 88 GLY A O 1
ATOM 596 N N . TYR A 1 92 ? -16.320 -16.404 -17.812 1.00 79.56 89 TYR A N 1
ATOM 597 C CA . TYR A 1 92 ? -17.428 -16.946 -17.046 1.00 66.12 89 TYR A CA 1
ATOM 598 C C . TYR A 1 92 ? -18.727 -16.203 -17.340 1.00 58.07 89 TYR A C 1
ATOM 599 O O . TYR A 1 92 ? -18.785 -14.978 -17.236 1.00 54.37 89 TYR A O 1
ATOM 608 N N . PRO A 1 93 ? -19.765 -16.955 -17.732 1.00 53.74 90 PRO A N 1
ATOM 609 C CA . PRO A 1 93 ? -21.059 -16.380 -18.088 1.00 52.89 90 PRO A CA 1
ATOM 610 C C . PRO A 1 93 ? -21.730 -15.704 -16.898 1.00 49.47 90 PRO A C 1
ATOM 611 O O . PRO A 1 93 ? -21.441 -16.019 -15.741 1.00 52.54 90 PRO A O 1
ATOM 615 N N . HIS A 1 94 ? -22.610 -14.759 -17.195 1.00 46.65 91 HIS A N 1
ATOM 616 C CA . HIS A 1 94 ? -23.370 -14.064 -16.172 1.00 43.91 91 HIS A CA 1
ATOM 617 C C . HIS A 1 94 ? -24.789 -14.555 -16.341 1.00 42.12 91 HIS A C 1
ATOM 618 O O . HIS A 1 94 ? -25.260 -14.654 -17.470 1.00 41.14 91 HIS A O 1
ATOM 625 N N . LEU A 1 95 ? -25.460 -14.890 -15.236 1.00 45.76 92 LEU A N 1
ATOM 626 C CA . LEU A 1 95 ? -26.825 -15.435 -15.307 1.00 42.25 92 LEU A CA 1
ATOM 627 C C . LEU A 1 95 ? -27.823 -14.593 -14.561 1.00 39.27 92 LEU A C 1
ATOM 628 O O . LEU A 1 95 ? -27.597 -14.234 -13.409 1.00 40.76 92 LEU A O 1
ATOM 633 N N . GLN A 1 96 ? -28.938 -14.295 -15.220 1.00 38.89 93 GLN A N 1
ATOM 634 C CA . GLN A 1 96 ? -30.077 -13.665 -14.556 1.00 40.16 93 GLN A CA 1
ATOM 635 C C . GLN A 1 96 ? -31.288 -14.575 -14.667 1.00 38.48 93 GLN A C 1
ATOM 636 O O . GLN A 1 96 ? -31.580 -15.114 -15.740 1.00 37.89 93 GLN A O 1
ATOM 642 N N . VAL A 1 97 ? -31.984 -14.764 -13.553 1.00 36.06 94 VAL A N 1
ATOM 643 C CA . VAL A 1 97 ? -33.200 -15.575 -13.564 1.00 37.20 94 VAL A CA 1
ATOM 644 C C . VAL A 1 97 ? -34.318 -14.767 -12.940 1.00 37.81 94 VAL A C 1
ATOM 645 O O . VAL A 1 97 ? -34.098 -14.013 -11.981 1.00 37.20 94 VAL A O 1
ATOM 649 N N . THR A 1 98 ? -35.514 -14.912 -13.494 1.00 35.30 95 THR A N 1
ATOM 650 C CA . THR A 1 98 ? -36.680 -14.205 -12.996 1.00 40.61 95 THR A CA 1
ATOM 651 C C . THR A 1 98 ? -37.722 -15.271 -12.789 1.00 37.70 95 THR A C 1
ATOM 652 O O . THR A 1 98 ? -38.006 -16.022 -13.731 1.00 41.29 95 THR A O 1
ATOM 656 N N . MET A 1 99 ? -38.246 -15.396 -11.564 1.00 36.71 96 MET A N 1
ATOM 657 C CA . MET A 1 99 ? -39.354 -16.334 -11.296 1.00 31.41 96 MET A CA 1
ATOM 658 C C . MET A 1 99 ? -40.580 -15.482 -11.056 1.00 33.53 96 MET A C 1
ATOM 659 O O . MET A 1 99 ? -40.538 -14.564 -10.239 1.00 35.21 96 MET A O 1
ATOM 664 N N . ILE A 1 100 ? -41.669 -15.779 -11.745 1.00 32.04 97 ILE A N 1
ATOM 665 C CA . ILE A 1 100 ? -42.904 -15.052 -11.512 1.00 36.18 97 ILE A CA 1
ATOM 666 C C . ILE A 1 100 ? -43.981 -16.053 -11.142 1.00 35.32 97 ILE A C 1
ATOM 667 O O . ILE A 1 100 ? -44.125 -17.084 -11.811 1.00 39.23 97 ILE A O 1
ATOM 672 N N . TYR A 1 101 ? -44.718 -15.754 -10.074 1.00 34.55 98 TYR A N 1
ATOM 673 C CA . TYR A 1 101 ? -45.842 -16.581 -9.644 1.00 37.01 98 TYR A CA 1
ATOM 674 C C . TYR A 1 101 ? -46.902 -15.667 -9.058 1.00 36.44 98 TYR A C 1
ATOM 675 O O . TYR A 1 101 ? -46.594 -14.866 -8.183 1.00 42.55 98 TYR A O 1
ATOM 684 N N . PRO A 1 102 ? -48.152 -15.781 -9.526 1.00 40.29 99 PRO A N 1
ATOM 685 C CA . PRO A 1 102 ? -48.577 -16.702 -10.584 1.00 39.70 99 PRO A CA 1
ATOM 686 C C . PRO A 1 102 ? -48.410 -16.087 -11.964 1.00 39.45 99 PRO A C 1
ATOM 687 O O . PRO A 1 102 ? -48.460 -14.866 -12.090 1.00 42.12 99 PRO A O 1
ATOM 691 N N . GLN A 1 103 ? -48.201 -16.924 -12.975 1.00 40.78 100 GLN A N 1
ATOM 692 C CA . GLN A 1 103 ? -48.182 -16.464 -14.358 1.00 43.17 100 GLN A CA 1
ATOM 693 C C . GLN A 1 103 ? -49.590 -16.025 -14.774 1.00 43.79 100 GLN A C 1
ATOM 694 O O . GLN A 1 103 ? -50.573 -16.609 -14.337 1.00 46.53 100 GLN A O 1
ATOM 700 N N . SER A 1 104 ? -49.677 -14.985 -15.603 1.00 49.95 101 SER A N 1
ATOM 701 C CA . SER A 1 104 ? -50.964 -14.439 -16.066 1.00 46.78 101 SER A CA 1
ATOM 702 C C . SER A 1 104 ? -51.754 -15.383 -16.958 1.00 43.48 101 SER A C 1
ATOM 703 O O . SER A 1 104 ? -52.979 -15.414 -16.903 1.00 48.27 101 SER A O 1
ATOM 706 N N . GLN A 1 105 ? -51.053 -16.149 -17.780 1.00 40.76 102 GLN A N 1
ATOM 707 C CA . GLN A 1 105 ? -51.727 -16.990 -18.765 1.00 47.27 102 GLN A CA 1
ATOM 708 C C . GLN A 1 105 ? -51.937 -18.439 -18.346 1.00 48.58 102 GLN A C 1
ATOM 709 O O . GLN A 1 105 ? -52.380 -19.261 -19.151 1.00 57.62 102 GLN A O 1
ATOM 715 N N . GLY A 1 106 ? -51.660 -18.754 -17.088 1.00 48.03 103 GLY A N 1
ATOM 716 C CA . GLY A 1 106 ? -51.904 -20.107 -16.609 1.00 53.10 103 GLY A CA 1
ATOM 717 C C . GLY A 1 106 ? -53.367 -20.460 -16.394 1.00 48.15 103 GLY A C 1
ATOM 718 O O . GLY A 1 106 ? -54.185 -19.583 -16.126 1.00 46.58 103 GLY A O 1
ATOM 719 N N . GLN A 1 107 ? -53.690 -21.748 -16.518 1.00 50.08 104 GLN A N 1
ATOM 720 C CA . GLN A 1 107 ? -55.001 -22.282 -16.112 1.00 51.23 104 GLN A CA 1
ATOM 721 C C . GLN A 1 107 ? -55.061 -22.482 -14.592 1.00 50.32 104 GLN A C 1
ATOM 722 O O . GLN A 1 107 ? -56.040 -22.133 -13.944 1.00 55.26 104 GLN A O 1
ATOM 728 N N . THR A 1 108 ? -54.012 -23.068 -14.029 1.00 49.37 105 THR A N 1
ATOM 729 C CA . THR A 1 108 ? -53.896 -23.198 -12.584 1.00 48.94 105 THR A CA 1
ATOM 730 C C . THR A 1 108 ? -52.693 -22.353 -12.172 1.00 49.02 105 THR A C 1
ATOM 731 O O . THR A 1 108 ? -51.780 -22.164 -12.973 1.00 48.90 105 THR A O 1
ATOM 735 N N . PRO A 1 109 ? -52.704 -21.798 -10.946 1.00 47.90 106 PRO A N 1
ATOM 736 C CA . PRO A 1 109 ? -51.544 -20.981 -10.563 1.00 41.85 106 PRO A CA 1
ATOM 737 C C . PRO A 1 109 ? -50.229 -21.767 -10.594 1.00 41.94 106 PRO A C 1
ATOM 738 O O . PRO A 1 109 ? -50.060 -22.773 -9.890 1.00 38.68 106 PRO A O 1
ATOM 742 N N . SER A 1 110 ? -49.296 -21.273 -11.396 1.00 38.90 107 SER A N 1
ATOM 743 C CA . SER A 1 110 ? -48.011 -21.915 -11.578 1.00 39.79 107 SER A CA 1
ATOM 744 C C . SER A 1 110 ? -46.931 -20.868 -11.853 1.00 37.48 107 SER A C 1
ATOM 745 O O . SER A 1 110 ? -47.225 -19.769 -12.331 1.00 41.23 107 SER A O 1
ATOM 748 N N . ALA A 1 111 ? -45.685 -21.202 -11.545 1.00 32.26 108 ALA A N 1
ATOM 749 C CA . ALA A 1 111 ? -44.573 -20.283 -11.793 1.00 33.16 108 ALA A CA 1
ATOM 750 C C . ALA A 1 111 ? -44.036 -20.312 -13.241 1.00 37.72 108 ALA A C 1
ATOM 751 O O . ALA A 1 111 ? -44.194 -21.308 -13.969 1.00 40.60 108 ALA A O 1
ATOM 753 N N . THR A 1 112 ? -43.379 -19.230 -13.654 1.00 35.03 109 THR A N 1
ATOM 754 C CA . THR A 1 112 ? -42.546 -19.271 -14.852 1.00 34.69 109 THR A CA 1
ATOM 755 C C . THR A 1 112 ? -41.137 -18.971 -14.426 1.00 35.68 109 THR A C 1
ATOM 756 O O . THR A 1 112 ? -40.919 -18.272 -13.425 1.00 36.13 109 THR A O 1
ATOM 760 N N . TRP A 1 113 ? -40.177 -19.494 -15.179 1.00 35.18 110 TRP A N 1
ATOM 761 C CA . TRP A 1 113 ? -38.778 -19.264 -14.871 1.00 35.26 110 TRP A CA 1
ATOM 762 C C . TRP A 1 113 ? -38.084 -18.789 -16.130 1.00 34.51 110 TRP A C 1
ATOM 763 O O . TRP A 1 113 ? -38.077 -19.493 -17.153 1.00 33.42 110 TRP A O 1
ATOM 774 N N . GLU A 1 114 ? -37.492 -17.606 -16.041 1.00 34.82 111 GLU A N 1
ATOM 775 C CA . GLU A 1 114 ? -36.944 -16.922 -17.205 1.00 41.82 111 GLU A CA 1
ATOM 776 C C . GLU A 1 114 ? -35.420 -16.848 -17.113 1.00 37.32 111 GLU A C 1
ATOM 777 O O . GLU A 1 114 ? -34.886 -16.278 -16.152 1.00 35.14 111 GLU A O 1
ATOM 783 N N . PHE A 1 115 ? -34.712 -17.407 -18.096 1.00 41.76 112 PHE A N 1
ATOM 784 C CA . PHE A 1 115 ? -33.236 -17.390 -18.045 1.00 36.26 112 PHE A CA 1
ATOM 785 C C . PHE A 1 115 ? -32.588 -16.457 -19.042 1.00 36.89 112 PHE A C 1
ATOM 786 O O . PHE A 1 115 ? -32.861 -16.510 -20.242 1.00 38.85 112 PHE A O 1
ATOM 794 N N . ASN A 1 116 ? -31.726 -15.596 -18.526 1.00 39.60 113 ASN A N 1
ATOM 795 C CA . ASN A 1 116 ? -30.861 -14.765 -19.354 1.00 39.65 113 ASN A CA 1
ATOM 796 C C . ASN A 1 116 ? -29.410 -15.106 -19.042 1.00 38.36 113 ASN A C 1
ATOM 797 O O . ASN A 1 116 ? -28.876 -14.724 -17.994 1.00 39.88 113 ASN A O 1
ATOM 802 N N . ILE A 1 117 ? -28.761 -15.803 -19.961 1.00 44.16 114 ILE A N 1
ATOM 803 C CA . ILE A 1 117 ? -27.316 -15.979 -19.870 1.00 42.63 114 ILE A CA 1
ATOM 804 C C . ILE A 1 117 ? -26.569 -14.957 -20.723 1.00 44.63 114 ILE A C 1
ATOM 805 O O . ILE A 1 117 ? -26.595 -15.048 -21.952 1.00 43.53 114 ILE A O 1
ATOM 810 N N . SER A 1 118 ? -25.903 -14.004 -20.066 1.00 46.43 115 SER A N 1
ATOM 811 C CA . SER A 1 118 ? -24.928 -13.119 -20.715 1.00 53.36 115 SER A CA 1
ATOM 812 C C . SER A 1 118 ? -25.498 -12.266 -21.835 1.00 57.89 115 SER A C 1
ATOM 813 O O . SER A 1 118 ? -24.760 -11.889 -22.757 1.00 63.75 115 SER A O 1
ATOM 816 N N . ASP A 1 119 ? -26.797 -11.978 -21.762 1.00 51.76 116 ASP A N 1
ATOM 817 C CA . ASP A 1 119 ? -27.513 -11.258 -22.815 1.00 49.34 116 ASP A CA 1
ATOM 818 C C . ASP A 1 119 ? -27.351 -11.893 -24.174 1.00 51.97 116 ASP A C 1
ATOM 819 O O . ASP A 1 119 ? -27.501 -11.223 -25.180 1.00 54.06 116 ASP A O 1
ATOM 824 N N . SER A 1 120 ? -27.051 -13.188 -24.188 1.00 50.74 117 SER A N 1
ATOM 825 C CA . SER A 1 120 ? -26.866 -13.939 -25.419 1.00 51.40 117 SER A CA 1
ATOM 826 C C . SER A 1 120 ? -27.911 -15.037 -25.531 1.00 50.34 117 SER A C 1
ATOM 827 O O . SER A 1 120 ? -28.454 -15.282 -26.61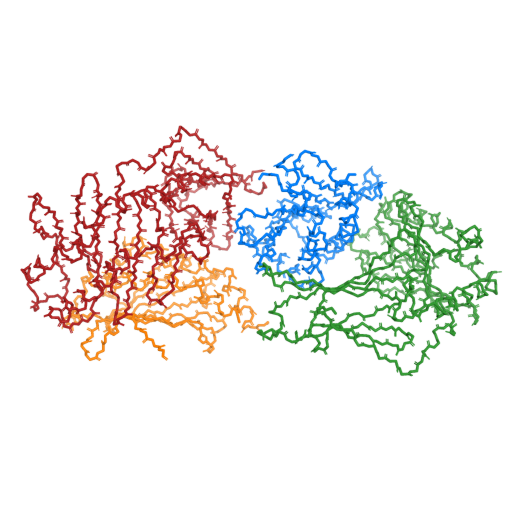1 1.00 52.11 117 SER A O 1
ATOM 830 N N . TYR A 1 121 ? -28.178 -15.714 -24.415 1.00 50.49 118 TYR A N 1
ATOM 831 C CA . TYR A 1 121 ? -29.126 -16.833 -24.414 1.00 48.62 118 TYR A CA 1
ATOM 832 C C . TYR A 1 121 ? -30.351 -16.574 -23.525 1.00 46.44 118 TYR A C 1
ATOM 833 O O . TYR A 1 121 ? -30.229 -16.105 -22.383 1.00 45.50 118 TYR A O 1
ATOM 842 N N . PHE A 1 122 ? -31.531 -16.862 -24.070 1.00 43.36 119 PHE A N 1
ATOM 843 C CA . PHE A 1 122 ? -32.789 -16.552 -23.392 1.00 40.42 119 PHE A CA 1
ATOM 844 C C . PHE A 1 122 ? -33.748 -17.711 -23.548 1.00 37.72 119 PHE A C 1
ATOM 845 O O . PHE A 1 122 ? -34.133 -18.064 -24.658 1.00 38.77 119 PHE A O 1
ATOM 853 N N . PHE A 1 123 ? -34.127 -18.316 -22.431 1.00 34.71 120 PHE A N 1
ATOM 854 C CA . PHE A 1 123 ? -35.141 -19.354 -22.469 1.00 36.00 120 PHE A CA 1
ATOM 855 C C . PHE A 1 123 ? -36.042 -19.315 -21.226 1.00 38.01 120 PHE A C 1
ATOM 856 O O . PHE A 1 123 ? -35.702 -18.692 -20.200 1.00 33.07 120 PHE A O 1
ATOM 864 N N . THR A 1 124 ? -37.199 -19.961 -21.332 1.00 33.31 121 THR A N 1
ATOM 865 C CA . THR A 1 124 ? -38.187 -19.865 -20.282 1.00 35.34 121 THR A CA 1
ATOM 866 C C . THR A 1 124 ? -38.831 -21.227 -20.011 1.00 38.85 121 THR A C 1
ATOM 867 O O . THR A 1 124 ? -39.192 -21.957 -20.950 1.00 34.03 121 THR A O 1
ATOM 871 N N . PHE A 1 125 ? -38.972 -21.552 -18.725 1.00 36.86 122 PHE A N 1
ATOM 872 C CA . PHE A 1 125 ? -39.587 -22.794 -18.306 1.00 36.84 122 PHE A CA 1
ATOM 873 C C . PHE A 1 125 ? -40.970 -22.505 -17.721 1.00 36.98 122 PHE A C 1
ATOM 874 O O . PHE A 1 125 ? -41.104 -21.668 -16.813 1.00 34.08 122 PHE A O 1
ATOM 882 N N . TYR A 1 126 ? -41.986 -23.189 -18.246 1.00 33.61 123 TYR A N 1
ATOM 883 C CA . TYR A 1 126 ? -43.347 -22.996 -17.792 1.00 36.29 123 TYR A CA 1
ATOM 884 C C . TYR A 1 126 ? -43.771 -24.195 -16.949 1.00 39.87 123 TYR A C 1
ATOM 885 O O . TYR A 1 126 ? -44.021 -25.267 -17.488 1.00 44.43 123 TYR A O 1
ATOM 894 N N . THR A 1 127 ? -43.845 -24.036 -15.629 1.00 34.77 124 THR A N 1
ATOM 895 C CA . THR A 1 127 ? -44.102 -25.189 -14.782 1.00 33.00 124 THR A CA 1
ATOM 896 C C . THR A 1 127 ? -45.463 -25.850 -15.048 1.00 38.32 124 THR A C 1
ATOM 897 O O . THR A 1 127 ? -45.635 -27.036 -14.792 1.00 42.86 124 THR A O 1
ATOM 901 N N . GLU A 1 128 ? -46.426 -25.087 -15.559 1.00 40.02 125 GLU A N 1
ATOM 902 C CA . GLU A 1 128 ? -47.784 -25.596 -15.769 1.00 43.64 125 GLU A CA 1
ATOM 903 C C . GLU A 1 128 ? -47.821 -26.848 -16.644 1.00 43.21 125 GLU A C 1
ATOM 904 O O . GLU A 1 128 ? -48.467 -27.824 -16.308 1.00 49.59 125 GLU A O 1
ATOM 910 N N . ASN A 1 129 ? -47.125 -26.822 -17.770 1.00 41.94 126 ASN A N 1
ATOM 911 C CA . ASN A 1 129 ? -47.138 -27.969 -18.670 1.00 44.76 126 ASN A CA 1
ATOM 912 C C . ASN A 1 129 ? -45.737 -28.500 -18.891 1.00 42.19 126 ASN A C 1
ATOM 913 O O . ASN A 1 129 ? -45.485 -29.203 -19.868 1.00 47.64 126 ASN A O 1
ATOM 918 N N . MET A 1 130 ? -44.827 -28.137 -17.991 1.00 40.73 127 MET A N 1
ATOM 919 C CA . MET A 1 130 ? -43.446 -28.589 -18.069 1.00 38.91 127 MET A CA 1
ATOM 920 C C . MET A 1 130 ? -42.833 -28.225 -19.411 1.00 43.22 127 MET A C 1
ATOM 921 O O . MET A 1 130 ? -42.014 -28.976 -19.944 1.00 45.77 127 MET A O 1
ATOM 926 N N . SER A 1 131 ? -43.222 -27.090 -19.980 1.00 41.95 128 SER A N 1
ATOM 927 C CA . SER A 1 131 ? -42.722 -26.771 -21.307 1.00 42.05 128 SER A CA 1
ATOM 928 C C . SER A 1 131 ? -41.600 -25.754 -21.264 1.00 42.33 128 SER A C 1
ATOM 929 O O . SER A 1 131 ? -41.534 -24.902 -20.360 1.00 45.43 128 SER A O 1
ATOM 932 N N . TRP A 1 132 ? -40.706 -25.860 -22.236 1.00 39.62 129 TRP A N 1
ATOM 933 C CA . TRP A 1 132 ? -39.613 -24.910 -22.378 1.00 43.72 129 TRP A CA 1
ATOM 934 C C . TRP A 1 132 ? -39.719 -24.158 -23.701 1.00 41.10 129 TRP A C 1
ATOM 935 O O . TRP A 1 132 ? -40.123 -24.729 -24.707 1.00 45.45 129 TRP A O 1
ATOM 946 N N . ARG A 1 133 ? -39.353 -22.883 -23.704 1.00 36.22 130 ARG A N 1
ATOM 947 C CA . ARG A 1 133 ? -39.289 -22.110 -24.941 1.00 35.66 130 ARG A CA 1
ATOM 948 C C . ARG A 1 133 ? -38.055 -21.207 -24.960 1.00 38.02 130 ARG A C 1
ATOM 949 O O . ARG A 1 133 ? -37.665 -20.647 -23.925 1.00 39.38 130 ARG A O 1
ATOM 957 N N . SER A 1 134 ? -37.436 -21.069 -26.133 1.00 39.04 131 SER A N 1
ATOM 958 C CA . SER A 1 134 ? -36.294 -20.183 -26.280 1.00 34.39 131 SER A CA 1
ATOM 959 C C . SER A 1 134 ? -36.587 -19.023 -27.228 1.00 41.52 131 SER A C 1
ATOM 960 O O . SER A 1 134 ? -37.496 -19.089 -28.039 1.00 42.67 131 SER A O 1
ATOM 963 N N . ALA A 1 135 ? -35.790 -17.966 -27.131 1.00 42.63 132 ALA A N 1
ATOM 964 C CA . ALA A 1 135 ? -35.844 -16.840 -28.054 1.00 42.96 132 ALA A CA 1
ATOM 965 C C . ALA A 1 135 ? -35.342 -17.190 -29.472 1.00 45.60 132 ALA A C 1
ATOM 966 O O . ALA A 1 135 ? -35.780 -16.595 -30.465 1.00 45.91 132 ALA A O 1
ATOM 968 N N . ASN A 1 136 ? -34.415 -18.135 -29.569 1.00 46.43 133 ASN A N 1
ATOM 969 C CA . ASN A 1 136 ? -33.752 -18.398 -30.842 1.00 46.88 133 ASN A CA 1
ATOM 970 C C . ASN A 1 136 ? -33.010 -19.733 -30.836 1.00 46.68 133 ASN A C 1
ATOM 971 O O . ASN A 1 136 ? -32.854 -20.340 -29.778 1.00 46.70 133 ASN A O 1
ATOM 976 N N . ASP A 1 137 ? -32.533 -20.166 -32.006 1.00 48.67 134 ASP A N 1
ATOM 977 C CA . ASP A 1 137 ? -31.918 -21.488 -32.163 1.00 41.45 134 ASP A CA 1
ATOM 978 C C . ASP A 1 137 ? -30.766 -21.730 -31.189 1.00 45.19 134 ASP A C 1
ATOM 979 O O . ASP A 1 137 ? -30.719 -22.761 -30.504 1.00 48.07 134 ASP A O 1
ATOM 984 N N . GLU A 1 138 ? -29.846 -20.784 -31.089 1.00 44.44 135 GLU A N 1
ATOM 985 C CA . GLU A 1 138 ? -28.718 -21.000 -30.198 1.00 48.96 135 GLU A CA 1
ATOM 986 C C . GLU A 1 138 ? -29.153 -21.060 -28.724 1.00 55.11 135 GLU A C 1
ATOM 987 O O . GLU A 1 138 ? -28.527 -21.766 -27.922 1.00 54.77 135 GLU A O 1
ATOM 993 N N . SER A 1 139 ? -30.234 -20.349 -28.374 1.00 51.68 136 SER A N 1
ATOM 994 C CA . SER A 1 139 ? -30.775 -20.434 -27.027 1.00 44.47 136 SER A CA 1
ATOM 995 C C . SER A 1 139 ? -31.325 -21.833 -26.801 1.00 46.01 136 SER A C 1
ATOM 996 O O . SER A 1 139 ? -31.189 -22.393 -25.718 1.00 47.87 136 SER A O 1
ATOM 999 N N . GLY A 1 140 ? -31.935 -22.407 -27.829 1.00 44.94 137 GLY A N 1
ATOM 1000 C CA . GLY A 1 140 ? -32.551 -23.715 -27.697 1.00 41.50 137 GLY A CA 1
ATOM 1001 C C . GLY A 1 140 ? -31.558 -24.806 -27.342 1.00 45.65 137 GLY A C 1
ATOM 1002 O O . GLY A 1 140 ? -31.888 -25.735 -26.594 1.00 45.65 137 GLY A O 1
ATOM 1003 N N . VAL A 1 141 ? -30.338 -24.702 -27.874 1.00 52.46 138 VAL A N 1
ATOM 1004 C CA . VAL A 1 141 ? -29.302 -25.699 -27.597 1.00 48.80 138 VAL A CA 1
ATOM 1005 C C . VAL A 1 141 ? -28.985 -25.772 -26.103 1.00 52.01 138 VAL A C 1
ATOM 1006 O O . VAL A 1 141 ? -29.060 -26.837 -25.496 1.00 55.21 138 VAL A O 1
ATOM 1010 N N . ILE A 1 142 ? -28.644 -24.629 -25.520 1.00 49.89 139 ILE A N 1
ATOM 1011 C CA . ILE A 1 142 ? -28.371 -24.527 -24.094 1.00 48.44 139 ILE A CA 1
ATOM 1012 C C . ILE A 1 142 ? -29.559 -24.973 -23.229 1.00 50.08 139 ILE A C 1
ATOM 1013 O O . ILE A 1 142 ? -29.390 -25.684 -22.233 1.00 49.15 139 ILE A O 1
ATOM 1018 N N . MET A 1 143 ? -30.753 -24.538 -23.618 1.00 51.48 140 MET A N 1
ATOM 1019 C CA . MET A 1 143 ? -31.985 -24.849 -22.909 1.00 47.56 140 MET A CA 1
ATOM 1020 C C . MET A 1 143 ? -32.148 -26.363 -22.825 1.00 50.46 140 MET A C 1
ATOM 1021 O O . MET A 1 143 ? -32.299 -26.925 -21.741 1.00 49.60 140 MET A O 1
ATOM 1026 N N . ASN A 1 144 ? -32.056 -27.026 -23.970 1.00 52.38 141 ASN A N 1
ATOM 1027 C CA . ASN A 1 144 ? -32.226 -28.472 -24.024 1.00 55.98 141 ASN A CA 1
ATOM 1028 C C . ASN A 1 144 ? -31.189 -29.299 -23.242 1.00 56.04 141 ASN A C 1
ATOM 1029 O O . ASN A 1 144 ? -31.481 -30.424 -22.854 1.00 57.45 141 ASN A O 1
ATOM 1034 N N . LYS A 1 145 ? -30.003 -28.738 -23.003 1.00 47.46 142 LYS A N 1
ATOM 1035 C CA . LYS A 1 145 ? -29.021 -29.344 -22.106 1.00 53.22 142 LYS A CA 1
ATOM 1036 C C . LYS A 1 145 ? -29.392 -29.170 -20.620 1.00 54.97 142 LYS A C 1
ATOM 1037 O O . LYS A 1 145 ? -29.202 -30.083 -19.802 1.00 52.28 142 LYS A O 1
ATOM 1043 N N . TRP A 1 146 ? -29.915 -28.001 -20.267 1.00 54.31 143 TRP A N 1
ATOM 1044 C CA . TRP A 1 146 ? -30.475 -27.794 -18.931 1.00 57.24 143 TRP A CA 1
ATOM 1045 C C . TRP A 1 146 ? -31.740 -28.630 -18.755 1.00 54.81 143 TRP A C 1
ATOM 1046 O O . TRP A 1 146 ? -31.898 -29.338 -17.766 1.00 53.17 143 TRP A O 1
ATOM 1057 N N . ASN A 1 147 ? -32.618 -28.538 -19.746 1.00 56.25 144 ASN A N 1
ATOM 1058 C CA . ASN A 1 147 ? -33.852 -29.308 -19.851 1.00 58.85 144 ASN A CA 1
ATOM 1059 C C . ASN A 1 147 ? -33.771 -30.767 -19.398 1.00 60.51 144 ASN A C 1
ATOM 1060 O O . ASN A 1 147 ? -34.770 -31.326 -18.952 1.00 63.36 144 ASN A O 1
ATOM 1065 N N . ASP A 1 148 ? -32.617 -31.412 -19.521 1.00 59.57 145 ASP A N 1
ATOM 1066 C CA . ASP A 1 148 ? -32.560 -32.802 -19.053 1.00 65.78 145 ASP A CA 1
ATOM 1067 C C . ASP A 1 148 ? -31.716 -33.028 -17.802 1.00 56.90 145 ASP A C 1
ATOM 1068 O O . ASP A 1 148 ? -31.369 -34.160 -17.491 1.00 53.67 145 ASP A O 1
ATOM 1073 N N . ASP A 1 149 ? -31.395 -31.951 -17.091 1.00 54.15 146 ASP A N 1
ATOM 1074 C CA . ASP A 1 149 ? -30.923 -32.083 -15.723 1.00 49.12 146 ASP A CA 1
ATOM 1075 C C . ASP A 1 149 ? -32.179 -32.230 -14.851 1.00 49.40 146 ASP A C 1
ATOM 1076 O O . ASP A 1 149 ? -32.820 -31.236 -14.473 1.00 48.81 146 ASP A O 1
ATOM 1081 N N . GLY A 1 150 ? -32.526 -33.481 -14.552 1.00 43.96 147 GLY A N 1
ATOM 1082 C CA . GLY A 1 150 ? -33.735 -33.812 -13.811 1.00 37.60 147 GLY A CA 1
ATOM 1083 C C . GLY A 1 150 ? -33.832 -33.119 -12.464 1.00 38.31 147 GLY A C 1
ATOM 1084 O O . GLY A 1 150 ? -34.908 -32.645 -12.084 1.00 42.66 147 GLY A O 1
ATOM 1085 N N . ASP A 1 151 ? -32.721 -33.049 -11.736 1.00 40.63 148 ASP A N 1
ATOM 1086 C CA . ASP A 1 151 ? -32.736 -32.416 -10.427 1.00 41.96 148 ASP A CA 1
ATOM 1087 C C . ASP A 1 151 ? -33.065 -30.938 -10.595 1.00 43.76 148 ASP A C 1
ATOM 1088 O O . ASP A 1 151 ? -33.894 -30.391 -9.854 1.00 44.89 148 ASP A O 1
ATOM 1093 N N . LEU A 1 152 ? -32.426 -30.300 -11.578 1.00 45.04 149 LEU A N 1
ATOM 1094 C CA . LEU A 1 152 ? -32.705 -28.896 -11.866 1.00 39.26 149 LEU A CA 1
ATOM 1095 C C . LEU A 1 152 ? -34.190 -28.696 -12.103 1.00 34.43 149 LEU A C 1
ATOM 1096 O O . LEU A 1 152 ? -34.819 -27.883 -11.434 1.00 37.26 149 LEU A O 1
ATOM 1101 N N . VAL A 1 153 ? -34.748 -29.461 -13.036 1.00 36.53 150 VAL A N 1
ATOM 1102 C CA . VAL A 1 153 ? -36.141 -29.289 -13.422 1.00 33.92 150 VAL A CA 1
ATOM 1103 C C . VAL A 1 153 ? -37.043 -29.430 -12.217 1.00 34.24 150 VAL A C 1
ATOM 1104 O O . VAL A 1 153 ? -37.921 -28.612 -12.002 1.00 40.56 150 VAL A O 1
ATOM 1108 N N . GLN A 1 154 ? -36.797 -30.446 -11.410 1.00 33.97 151 GLN A N 1
ATOM 1109 C CA . GLN A 1 154 ? -37.603 -30.685 -10.224 1.00 38.07 151 GLN A CA 1
ATOM 1110 C C . GLN A 1 154 ? -37.486 -29.595 -9.161 1.00 37.54 151 GLN A C 1
ATOM 1111 O O . GLN A 1 154 ? -38.476 -29.299 -8.481 1.00 35.57 151 GLN A O 1
ATOM 1117 N N . ARG A 1 155 ? -36.297 -29.010 -9.013 1.00 30.11 152 ARG A N 1
ATOM 1118 C CA . ARG A 1 155 ? -36.136 -27.877 -8.111 1.00 31.76 152 ARG A CA 1
ATOM 1119 C C . ARG A 1 155 ? -37.013 -26.710 -8.529 1.00 32.37 152 ARG A C 1
ATOM 1120 O O . ARG A 1 155 ? -37.668 -26.090 -7.690 1.00 34.24 152 ARG A O 1
ATOM 1128 N N . LEU A 1 156 ? -37.008 -26.418 -9.822 1.00 31.29 153 LEU A N 1
ATOM 1129 C CA . LEU A 1 156 ? -37.794 -25.331 -10.383 1.00 33.58 153 LEU A CA 1
ATOM 1130 C C . LEU A 1 156 ? -39.277 -25.639 -10.217 1.00 34.93 153 LEU A C 1
ATOM 1131 O O . LEU A 1 156 ? -40.074 -24.769 -9.883 1.00 36.47 153 LEU A O 1
ATOM 1136 N N . LYS A 1 157 ? -39.640 -26.895 -10.427 1.00 30.29 154 LYS A N 1
ATOM 1137 C CA . LYS A 1 157 ? -41.040 -27.282 -10.499 1.00 31.79 154 LYS A CA 1
ATOM 1138 C C . LYS A 1 157 ? -41.679 -27.229 -9.117 1.00 36.19 154 LYS A C 1
ATOM 1139 O O . LYS A 1 157 ? -42.846 -26.821 -8.963 1.00 35.72 154 LYS A O 1
ATOM 1145 N N . TYR A 1 158 ? -40.895 -27.614 -8.110 1.00 31.13 155 TYR A N 1
ATOM 1146 C CA . TYR A 1 158 ? -41.397 -27.773 -6.747 1.00 33.40 155 TYR A CA 1
ATOM 1147 C C . TYR A 1 158 ? -40.924 -26.674 -5.800 1.00 33.20 155 TYR A C 1
ATOM 1148 O O . TYR A 1 158 ? -41.053 -26.789 -4.574 1.00 31.34 155 TYR A O 1
ATOM 1157 N N . PHE A 1 159 ? -40.373 -25.619 -6.389 1.00 32.20 156 PHE A N 1
ATOM 1158 C CA . PHE A 1 159 ? -39.998 -24.409 -5.680 1.00 26.94 156 PHE A CA 1
ATOM 1159 C C . PHE A 1 159 ? -41.229 -23.738 -5.053 1.00 29.06 156 PHE A C 1
ATOM 1160 O O . PHE A 1 159 ? -41.304 -23.595 -3.847 1.00 30.58 156 PHE A O 1
ATOM 1168 N N . ILE A 1 160 ? -42.187 -23.307 -5.865 1.00 30.45 157 ILE A N 1
ATOM 1169 C CA . ILE A 1 160 ? -43.404 -22.712 -5.335 1.00 30.42 157 ILE A CA 1
ATOM 1170 C C . ILE A 1 160 ? -44.228 -23.701 -4.487 1.00 33.18 157 ILE A C 1
ATOM 1171 O O . ILE A 1 160 ? -44.708 -23.336 -3.406 1.00 30.33 157 ILE A O 1
ATOM 1176 N N . PRO A 1 161 ? -44.421 -24.945 -4.977 1.00 33.25 158 PRO A N 1
ATOM 1177 C CA . PRO A 1 161 ? -45.184 -25.881 -4.133 1.00 27.05 158 PRO A CA 1
ATOM 1178 C C . PRO A 1 161 ? -44.647 -26.057 -2.705 1.00 32.55 158 PRO A C 1
ATOM 1179 O O . PRO A 1 161 ? -45.431 -26.347 -1.792 1.00 32.68 158 PRO A O 1
ATOM 1183 N N . GLU A 1 162 ? -43.343 -25.900 -2.492 1.00 35.10 159 GLU A N 1
ATOM 1184 C CA . GLU A 1 162 ? -42.822 -26.023 -1.128 1.00 33.76 159 GLU A CA 1
ATOM 1185 C C . GLU A 1 162 ? -43.415 -24.986 -0.155 1.00 35.12 159 GLU A C 1
ATOM 1186 O O . GLU A 1 162 ? -43.622 -25.267 1.024 1.00 34.82 159 GLU A O 1
ATOM 1192 N N . CYS A 1 163 ? -43.681 -23.788 -0.658 1.00 34.29 160 CYS A N 1
ATOM 1193 C CA . CYS A 1 163 ? -44.129 -22.688 0.181 1.00 35.07 160 CYS A CA 1
ATOM 1194 C C . CYS A 1 163 ? -45.513 -22.215 -0.247 1.00 33.92 160 CYS A C 1
ATOM 1195 O O . CYS A 1 163 ? -45.926 -21.090 0.049 1.00 34.56 160 CYS A O 1
ATOM 1198 N N . ARG A 1 164 ? -46.230 -23.092 -0.929 1.00 27.77 161 ARG A N 1
ATOM 1199 C CA . ARG A 1 164 ? -47.455 -22.697 -1.588 1.00 33.48 161 ARG A CA 1
ATOM 1200 C C . ARG A 1 164 ? -48.438 -21.980 -0.668 1.00 38.10 161 ARG A C 1
ATOM 1201 O O . ARG A 1 164 ? -48.831 -20.835 -0.945 1.00 39.45 161 ARG A O 1
ATOM 1209 N N . GLN A 1 165 ? -48.821 -22.634 0.426 1.00 38.86 162 GLN A N 1
ATOM 1210 C CA . GLN A 1 165 ? -49.786 -22.051 1.346 1.00 37.35 162 GLN A CA 1
ATOM 1211 C C . GLN A 1 165 ? -49.325 -20.689 1.889 1.00 36.17 162 GLN A C 1
ATOM 1212 O O . GLN A 1 165 ? -50.058 -19.708 1.801 1.00 44.04 162 GLN A O 1
ATOM 1218 N N . LYS A 1 166 ? -48.110 -20.607 2.410 1.00 38.03 163 LYS A N 1
ATOM 1219 C CA . LYS A 1 166 ? -47.592 -19.323 2.881 1.00 41.11 163 LYS A CA 1
ATOM 1220 C C . LYS A 1 166 ? -47.581 -18.230 1.812 1.00 39.39 163 LYS A C 1
ATOM 1221 O O . LYS A 1 166 ? -47.996 -17.106 2.074 1.00 42.75 163 LYS A O 1
ATOM 1227 N N . ILE A 1 167 ? -47.140 -18.579 0.604 1.00 40.06 164 ILE A N 1
ATOM 1228 C CA . ILE A 1 167 ? -47.200 -17.675 -0.547 1.00 36.78 164 ILE A CA 1
ATOM 1229 C C . ILE A 1 167 ? -48.637 -17.241 -0.950 1.00 40.95 164 ILE A C 1
ATOM 1230 O O . ILE A 1 167 ? -48.932 -16.033 -0.997 1.00 34.42 164 ILE A O 1
ATOM 1235 N N . ASP A 1 168 ? -49.517 -18.202 -1.242 1.00 39.09 165 ASP A N 1
ATOM 1236 C CA . ASP A 1 168 ? -50.888 -17.872 -1.640 1.00 39.30 165 ASP A CA 1
ATOM 1237 C C . ASP A 1 168 ? -51.588 -17.008 -0.600 1.00 44.12 165 ASP A C 1
ATOM 1238 O O . ASP A 1 168 ? -52.197 -15.987 -0.944 1.00 46.60 165 ASP A O 1
ATOM 1243 N N . GLU A 1 169 ? -51.493 -17.413 0.666 1.00 42.13 166 GLU A N 1
ATOM 1244 C CA . GLU A 1 169 ? -52.075 -16.635 1.758 1.00 49.08 166 GLU A CA 1
ATOM 1245 C C . GLU A 1 169 ? -51.552 -15.198 1.809 1.00 51.93 166 GLU A C 1
ATOM 1246 O O . GLU A 1 169 ? -52.331 -14.258 1.960 1.00 51.23 166 GLU A O 1
ATOM 1252 N N . PHE A 1 170 ? -50.243 -15.030 1.663 1.00 49.99 167 PHE A N 1
ATOM 1253 C CA . PHE A 1 170 ? -49.664 -13.699 1.617 1.00 53.31 167 PHE A CA 1
ATOM 1254 C C . PHE A 1 170 ? -50.162 -12.884 0.410 1.00 54.72 167 PHE A C 1
ATOM 1255 O O . PHE A 1 170 ? -50.518 -11.718 0.573 1.00 58.50 167 PHE A O 1
ATOM 1263 N N . LEU A 1 171 ? -50.203 -13.482 -0.787 1.00 53.47 168 LEU A N 1
ATOM 1264 C CA . LEU A 1 171 ? -50.659 -12.751 -1.982 1.00 54.83 168 LEU A CA 1
ATOM 1265 C C . LEU A 1 171 ? -52.124 -12.349 -1.841 1.00 62.96 168 LEU A C 1
ATOM 1266 O O . LEU A 1 171 ? -52.569 -11.382 -2.456 1.00 60.28 168 LEU A O 1
ATOM 1271 N N . LYS A 1 172 ? -52.861 -13.105 -1.033 1.00 57.35 169 LYS A N 1
ATOM 1272 C CA . LYS A 1 172 ? -54.274 -12.845 -0.796 1.00 67.54 169 LYS A CA 1
ATOM 1273 C C . LYS A 1 172 ? -54.470 -11.662 0.163 1.00 64.35 169 LYS A C 1
ATOM 1274 O O . LYS A 1 172 ? -55.384 -10.862 -0.026 1.00 68.55 169 LYS A O 1
ATOM 1280 N N . GLN A 1 173 ? -53.594 -11.540 1.162 1.00 68.10 170 GLN A N 1
ATOM 1281 C CA . GLN A 1 173 ? -53.636 -10.416 2.113 1.00 78.19 170 GLN A CA 1
ATOM 1282 C C . GLN A 1 173 ? -53.229 -9.081 1.475 1.00 81.91 170 GLN A C 1
ATOM 1283 O O . GLN A 1 173 ? -53.895 -8.068 1.685 1.00 85.52 170 GLN A O 1
ATOM 1289 N N . SER A 1 174 ? -52.136 -9.074 0.710 1.00 72.05 171 SER A N 1
ATOM 1290 C CA . SER A 1 174 ? -51.914 -8.016 -0.271 1.00 73.16 171 SER A CA 1
ATOM 1291 C C . SER A 1 174 ? -53.138 -8.178 -1.154 1.00 76.36 171 SER A C 1
ATOM 1292 O O . SER A 1 174 ? -53.617 -9.295 -1.263 1.00 82.56 171 SER A O 1
ATOM 1295 N N . LYS A 1 175 ? -53.634 -7.105 -1.775 1.00 76.37 172 LYS A N 1
ATOM 1296 C CA . LYS A 1 175 ? -54.974 -7.074 -2.409 1.00 88.38 172 LYS A CA 1
ATOM 1297 C C . LYS A 1 175 ? -55.996 -6.822 -1.304 1.00 89.12 172 LYS A C 1
ATOM 1298 O O . LYS A 1 175 ? -57.194 -7.041 -1.479 1.00 89.29 172 LYS A O 1
ATOM 1304 N N . GLU A 1 176 ? -55.481 -6.374 -0.163 1.00 89.90 173 GLU A N 1
ATOM 1305 C CA . GLU A 1 176 ? -56.257 -5.965 0.998 1.00 88.04 173 GLU A CA 1
ATOM 1306 C C . GLU A 1 176 ? -55.280 -5.244 1.927 1.00 90.41 173 GLU A C 1
ATOM 1307 O O . GLU A 1 176 ? -54.079 -5.209 1.650 1.00 84.72 173 GLU A O 1
ATOM 1313 N N . SER B 2 3 ? -57.948 -40.997 10.348 1.00 79.95 1 SER C N 1
ATOM 1314 C CA . SER B 2 3 ? -57.988 -39.785 9.538 1.00 78.55 1 SER C CA 1
ATOM 1315 C C . SER B 2 3 ? -58.341 -40.061 8.071 1.00 73.43 1 SER C C 1
ATOM 1316 O O . SER B 2 3 ? -59.192 -40.906 7.768 1.00 75.19 1 SER C O 1
ATOM 1319 N N . TYR B 2 4 ? -57.679 -39.331 7.175 1.00 70.02 2 TYR C N 1
ATOM 1320 C CA . TYR B 2 4 ? -57.917 -39.423 5.739 1.00 67.19 2 TYR C CA 1
ATOM 1321 C C . TYR B 2 4 ? -56.903 -40.365 5.094 1.00 64.98 2 TYR C C 1
ATOM 1322 O O . TYR B 2 4 ? -57.221 -41.083 4.135 1.00 63.58 2 TYR C O 1
ATOM 1331 N N . MET B 2 5 ? -55.688 -40.349 5.647 1.00 64.29 3 MET C N 1
ATOM 1332 C CA . MET B 2 5 ? -54.585 -41.214 5.217 1.00 60.63 3 MET C CA 1
ATOM 1333 C C . MET B 2 5 ? -54.391 -42.338 6.209 1.00 58.70 3 MET C C 1
ATOM 1334 O O . MET B 2 5 ? -54.799 -42.226 7.366 1.00 56.08 3 MET C O 1
ATOM 1339 N N . ASP B 2 6 ? -53.774 -43.430 5.772 1.00 50.66 4 ASP C N 1
ATOM 1340 C CA . ASP B 2 6 ? -53.307 -44.395 6.766 1.00 56.49 4 ASP C CA 1
ATOM 1341 C C . ASP B 2 6 ? -51.796 -44.615 6.713 1.00 52.06 4 ASP C C 1
ATOM 1342 O O . ASP B 2 6 ? -51.181 -44.659 5.638 1.00 45.53 4 ASP C O 1
ATOM 1347 N N . VAL B 2 7 ? -51.218 -44.707 7.906 1.00 52.07 5 VAL C N 1
ATOM 1348 C CA . VAL B 2 7 ? -49.789 -44.881 8.098 1.00 48.87 5 VAL C CA 1
ATOM 1349 C C . VAL B 2 7 ? -49.567 -46.251 8.724 1.00 50.62 5 VAL C C 1
ATOM 1350 O O . VAL B 2 7 ? -49.965 -46.488 9.875 1.00 52.88 5 VAL C O 1
ATOM 1354 N N . ARG B 2 8 ? -48.953 -47.155 7.965 1.00 47.49 6 ARG C N 1
ATOM 1355 C CA . ARG B 2 8 ? -48.600 -48.478 8.470 1.00 48.89 6 ARG C CA 1
ATOM 1356 C C . ARG B 2 8 ? -47.112 -48.492 8.809 1.00 42.36 6 ARG C C 1
ATOM 1357 O O . ARG B 2 8 ? -46.268 -48.053 8.012 1.00 44.54 6 ARG C O 1
ATOM 1365 N N . ILE B 2 9 ? -46.782 -49.000 9.986 1.00 42.50 7 ILE C N 1
ATOM 1366 C CA . ILE B 2 9 ? -45.393 -49.026 10.410 1.00 42.54 7 ILE C CA 1
ATOM 1367 C C . ILE B 2 9 ? -44.837 -50.448 10.433 1.00 41.21 7 ILE C C 1
ATOM 1368 O O . ILE B 2 9 ? -45.441 -51.338 11.019 1.00 44.52 7 ILE C O 1
ATOM 1373 N N . PHE B 2 10 ? -43.696 -50.660 9.788 1.00 39.31 8 PHE C N 1
ATOM 1374 C CA . PHE B 2 10 ? -43.116 -51.995 9.699 1.00 40.02 8 PHE C CA 1
ATOM 1375 C C . PHE B 2 10 ? -41.776 -52.031 10.410 1.00 41.41 8 PHE C C 1
ATOM 1376 O O . PHE B 2 10 ? -40.862 -51.282 10.079 1.00 44.10 8 PHE C O 1
ATOM 1384 N N . GLU B 2 11 ? -41.681 -52.880 11.415 1.00 48.52 9 GLU C N 1
ATOM 1385 C CA . GLU B 2 11 ? -40.448 -53.030 12.151 1.00 48.37 9 GLU C CA 1
ATOM 1386 C C . GLU B 2 11 ? -40.065 -54.486 12.126 1.00 52.00 9 GLU C C 1
ATOM 1387 O O . GLU B 2 11 ? -40.873 -55.340 12.434 1.00 54.72 9 GLU C O 1
ATOM 1393 N N . ASP B 2 12 ? -38.828 -54.777 11.768 1.00 59.65 10 ASP C N 1
ATOM 1394 C CA . ASP B 2 12 ? -38.379 -56.150 11.814 1.00 68.80 10 ASP C CA 1
ATOM 1395 C C . ASP B 2 12 ? -37.433 -56.258 12.983 1.00 60.27 10 ASP C C 1
ATOM 1396 O O . ASP B 2 12 ? -37.827 -56.661 14.069 1.00 67.15 10 ASP C O 1
ATOM 1401 N N . GLU B 2 13 ? -36.188 -55.872 12.764 1.00 58.10 11 GLU C N 1
ATOM 1402 C CA . GLU B 2 13 ? -35.202 -55.889 13.820 1.00 54.55 11 GLU C CA 1
ATOM 1403 C C . GLU B 2 13 ? -34.559 -54.520 13.877 1.00 51.38 11 GLU C C 1
ATOM 1404 O O . GLU B 2 13 ? -34.097 -54.022 12.861 1.00 51.76 11 GLU C O 1
ATOM 1410 N N . ARG B 2 14 ? -34.512 -53.905 15.050 1.00 41.68 12 ARG C N 1
ATOM 1411 C CA . ARG B 2 14 ? -33.834 -52.614 15.160 1.00 43.56 12 ARG C CA 1
ATOM 1412 C C . ARG B 2 14 ? -32.364 -52.741 14.760 1.00 41.74 12 ARG C C 1
ATOM 1413 O O . ARG B 2 14 ? -31.668 -53.653 15.222 1.00 45.87 12 ARG C O 1
ATOM 1421 N N . VAL B 2 15 ? -31.902 -51.849 13.882 1.00 41.38 13 VAL C N 1
ATOM 1422 C CA . VAL B 2 15 ? -30.487 -51.800 13.506 1.00 38.94 13 VAL C CA 1
ATOM 1423 C C . VAL B 2 15 ? -29.732 -50.810 14.388 1.00 40.94 13 VAL C C 1
ATOM 1424 O O . VAL B 2 15 ? -30.126 -49.649 14.523 1.00 42.02 13 VAL C O 1
ATOM 1428 N N . ASP B 2 16 ? -28.659 -51.273 15.012 1.00 43.23 14 ASP C N 1
ATOM 1429 C CA . ASP B 2 16 ? -27.832 -50.396 15.819 1.00 46.62 14 ASP C CA 1
ATOM 1430 C C . ASP B 2 16 ? -26.814 -49.724 14.903 1.00 43.56 14 ASP C C 1
ATOM 1431 O O . ASP B 2 16 ? -25.905 -50.367 14.404 1.00 45.36 14 ASP C O 1
ATOM 1436 N N . ILE B 2 17 ? -26.972 -48.427 14.688 1.00 43.74 15 ILE C N 1
ATOM 1437 C CA . ILE B 2 17 ? -26.125 -47.700 13.750 1.00 48.60 15 ILE C CA 1
ATOM 1438 C C . ILE B 2 17 ? -24.916 -47.040 14.399 1.00 44.35 15 ILE C C 1
ATOM 1439 O O . ILE B 2 17 ? -24.197 -46.306 13.743 1.00 51.91 15 ILE C O 1
ATOM 1444 N N . CYS B 2 18 ? -24.694 -47.293 15.682 1.00 46.61 16 CYS C N 1
ATOM 1445 C CA . CYS B 2 18 ? -23.661 -46.577 16.429 1.00 44.88 16 CYS C CA 1
ATOM 1446 C C . CYS B 2 18 ? -22.318 -47.283 16.504 1.00 46.23 16 CYS C C 1
ATOM 1447 O O . CYS B 2 18 ? -21.377 -46.768 17.119 1.00 47.17 16 CYS C O 1
ATOM 1450 N N . GLN B 2 19 ? -22.216 -48.451 15.878 1.00 44.85 17 GLN C N 1
ATOM 1451 C CA . GLN B 2 19 ? -20.919 -49.121 15.788 1.00 49.59 17 GLN C CA 1
ATOM 1452 C C . GLN B 2 19 ? -20.109 -48.618 14.613 1.00 51.09 17 GLN C C 1
ATOM 1453 O O . GLN B 2 19 ? -20.676 -48.128 13.621 1.00 45.34 17 GLN C O 1
ATOM 1459 N N . ASP B 2 20 ? -18.788 -48.767 14.724 1.00 53.07 18 ASP C N 1
ATOM 1460 C CA . ASP B 2 20 ? -17.854 -48.267 13.718 1.00 52.64 18 ASP C CA 1
ATOM 1461 C C . ASP B 2 20 ? -18.150 -46.815 13.444 1.00 49.11 18 ASP C C 1
ATOM 1462 O O . ASP B 2 20 ? -18.399 -46.432 12.302 1.00 49.93 18 ASP C O 1
ATOM 1467 N N . LEU B 2 21 ? -18.149 -46.027 14.516 1.00 48.19 19 LEU C N 1
ATOM 1468 C CA . LEU B 2 21 ? -18.602 -44.651 14.459 1.00 46.45 19 LEU C CA 1
ATOM 1469 C C . LEU B 2 21 ? -17.702 -43.873 13.510 1.00 50.72 19 LEU C C 1
ATOM 1470 O O . LEU B 2 21 ? -16.472 -44.018 13.528 1.00 50.77 19 LEU C O 1
ATOM 1475 N N . THR B 2 22 ? -18.339 -43.093 12.642 1.00 46.19 20 THR C N 1
ATOM 1476 C CA . THR B 2 22 ? -17.630 -42.317 11.636 1.00 47.03 20 THR C CA 1
ATOM 1477 C C . THR B 2 22 ? -18.288 -40.949 11.495 1.00 41.64 20 THR C C 1
ATOM 1478 O O . THR B 2 22 ? -19.379 -40.824 10.941 1.00 39.36 20 THR C O 1
ATOM 1482 N N . ALA B 2 23 ? -17.613 -39.934 12.025 1.00 40.75 21 ALA C N 1
ATOM 1483 C CA . ALA B 2 23 ? -18.106 -38.554 11.995 1.00 39.69 21 ALA C CA 1
ATOM 1484 C C . ALA B 2 23 ? -17.610 -37.830 10.760 1.00 40.50 21 ALA C C 1
ATOM 1485 O O . ALA B 2 23 ? -16.413 -37.863 10.466 1.00 44.59 21 ALA C O 1
ATOM 1487 N N . THR B 2 24 ? -18.519 -37.163 10.050 1.00 38.33 22 THR C N 1
ATOM 1488 C CA . THR B 2 24 ? -18.134 -36.353 8.897 1.00 36.81 22 THR C CA 1
ATOM 1489 C C . THR B 2 24 ? -18.201 -34.868 9.244 1.00 37.60 22 THR C C 1
ATOM 1490 O O . THR B 2 24 ? -19.287 -34.361 9.573 1.00 37.17 22 THR C O 1
ATOM 1494 N N . PHE B 2 25 ? -17.056 -34.172 9.177 1.00 37.30 23 PHE C N 1
ATOM 1495 C CA . PHE B 2 25 ? -17.019 -32.735 9.453 1.00 27.75 23 PHE C CA 1
ATOM 1496 C C . PHE B 2 25 ? -17.004 -32.010 8.123 1.00 34.83 23 PHE C C 1
ATOM 1497 O O . PHE B 2 25 ? -16.059 -32.186 7.327 1.00 35.56 23 PHE C O 1
ATOM 1505 N N . ILE B 2 26 ? -18.033 -31.203 7.859 1.00 27.58 24 ILE C N 1
ATOM 1506 C CA . ILE B 2 26 ? -18.098 -30.516 6.568 1.00 30.26 24 ILE C CA 1
ATOM 1507 C C . ILE B 2 26 ? -17.951 -29.007 6.699 1.00 32.88 24 ILE C C 1
ATOM 1508 O O . ILE B 2 26 ? -18.586 -28.382 7.562 1.00 34.70 24 ILE C O 1
ATOM 1513 N N . SER B 2 27 ? -17.094 -28.427 5.857 1.00 30.71 25 SER C N 1
ATOM 1514 C CA . SER B 2 27 ? -16.906 -26.986 5.845 1.00 31.33 25 SER C CA 1
ATOM 1515 C C . SER B 2 27 ? -17.033 -26.437 4.434 1.00 35.73 25 SER C C 1
ATOM 1516 O O . SER B 2 27 ? -16.301 -26.836 3.499 1.00 32.94 25 SER C O 1
ATOM 1519 N N . TYR B 2 28 ? -17.981 -25.521 4.304 1.00 33.37 26 TYR C N 1
ATOM 1520 C CA . TYR B 2 28 ? -18.321 -24.910 3.037 1.00 36.02 26 TYR C CA 1
ATOM 1521 C C . TYR B 2 28 ? -18.082 -23.425 3.147 1.00 39.15 26 TYR C C 1
ATOM 1522 O O . TYR B 2 28 ? -18.786 -22.720 3.908 1.00 39.03 26 TYR C O 1
ATOM 1531 N N . ARG B 2 29 ? -17.104 -22.941 2.390 1.00 40.84 27 ARG C N 1
ATOM 1532 C CA . ARG B 2 29 ? -16.876 -21.509 2.305 1.00 39.88 27 ARG C CA 1
ATOM 1533 C C . ARG B 2 29 ? -17.665 -20.941 1.146 1.00 39.12 27 ARG C C 1
ATOM 1534 O O . ARG B 2 29 ? -17.406 -21.254 -0.017 1.00 40.18 27 ARG C O 1
ATOM 1542 N N . GLU B 2 30 ? -18.616 -20.090 1.490 1.00 41.16 28 GLU C N 1
ATOM 1543 C CA . GLU B 2 30 ? -19.559 -19.517 0.546 1.00 43.82 28 GLU C CA 1
ATOM 1544 C C . GLU B 2 30 ? -19.071 -18.143 0.088 1.00 45.24 28 GLU C C 1
ATOM 1545 O O . GLU B 2 30 ? -19.157 -17.786 -1.097 1.00 44.65 28 GLU C O 1
ATOM 1551 N N . GLY B 2 31 ? -18.580 -17.367 1.050 1.00 41.97 29 GLY C N 1
ATOM 1552 C CA . GLY B 2 31 ? -17.999 -16.071 0.770 1.00 47.72 29 GLY C CA 1
ATOM 1553 C C . GLY B 2 31 ? -17.106 -15.610 1.907 1.00 48.27 29 GLY C C 1
ATOM 1554 O O . GLY B 2 31 ? -16.765 -16.398 2.782 1.00 44.61 29 GLY C O 1
ATOM 1555 N N . PRO B 2 32 ? -16.715 -14.326 1.889 1.00 49.37 30 PRO C N 1
ATOM 1556 C CA . PRO B 2 32 ? -15.862 -13.741 2.934 1.00 48.19 30 PRO C CA 1
ATOM 1557 C C . PRO B 2 32 ? -16.467 -13.934 4.314 1.00 44.82 30 PRO C C 1
ATOM 1558 O O . PRO B 2 32 ? -17.560 -13.441 4.551 1.00 46.56 30 PRO C O 1
ATOM 1562 N N . GLU B 2 33 ? -15.772 -14.646 5.194 1.00 45.57 31 GLU C N 1
ATOM 1563 C CA . GLU B 2 33 ? -16.287 -14.949 6.531 1.00 49.80 31 GLU C CA 1
ATOM 1564 C C . GLU B 2 33 ? -17.705 -15.531 6.526 1.00 48.99 31 GLU C C 1
ATOM 1565 O O . GLU B 2 33 ? -18.497 -15.289 7.449 1.00 48.78 31 GLU C O 1
ATOM 1571 N N . MET B 2 34 ? -18.007 -16.301 5.480 1.00 47.92 32 MET C N 1
ATOM 1572 C CA . MET B 2 34 ? -19.306 -16.951 5.352 1.00 47.00 32 MET C CA 1
ATOM 1573 C C . MET B 2 34 ? -19.123 -18.453 5.161 1.00 43.76 32 MET C C 1
ATOM 1574 O O . MET B 2 34 ? -18.862 -18.929 4.049 1.00 37.49 32 MET C O 1
ATOM 1579 N N . PHE B 2 35 ? -19.259 -19.187 6.263 1.00 38.27 33 PHE C N 1
ATOM 1580 C CA . PHE B 2 35 ? -19.077 -20.629 6.259 1.00 40.87 33 PHE C CA 1
ATOM 1581 C C . PHE B 2 35 ? -20.325 -21.346 6.780 1.00 43.74 33 PHE C C 1
ATOM 1582 O O . PHE B 2 35 ? -21.025 -20.856 7.677 1.00 37.43 33 PHE C O 1
ATOM 1590 N N . ARG B 2 36 ? -20.616 -22.506 6.205 1.00 41.89 34 ARG C N 1
ATOM 1591 C CA . ARG B 2 36 ? -21.587 -23.388 6.818 1.00 35.74 34 ARG C CA 1
ATOM 1592 C C . ARG B 2 36 ? -20.788 -24.591 7.294 1.00 39.05 34 ARG C C 1
ATOM 1593 O O . ARG B 2 36 ? -20.136 -25.265 6.490 1.00 35.99 34 ARG C O 1
ATOM 1601 N N . HIS B 2 37 ? -20.801 -24.833 8.601 1.00 36.98 35 HIS C N 1
ATOM 1602 C CA . HIS B 2 37 ? -20.161 -26.022 9.161 1.00 37.76 35 HIS C CA 1
ATOM 1603 C C . HIS B 2 37 ? -21.231 -27.024 9.630 1.00 35.17 35 HIS C C 1
ATOM 1604 O O . HIS B 2 37 ? -22.318 -26.634 10.078 1.00 32.36 35 HIS C O 1
ATOM 1611 N N . SER B 2 38 ? -20.922 -28.314 9.528 1.00 29.74 36 SER C N 1
ATOM 1612 C CA . SER B 2 38 ? -21.859 -29.342 9.971 1.00 33.20 36 SER C CA 1
ATOM 1613 C C . SER B 2 38 ? -21.141 -30.630 10.311 1.00 33.78 36 SER C C 1
ATOM 1614 O O . SER B 2 38 ? -20.131 -30.981 9.686 1.00 32.13 36 SER C O 1
ATOM 1617 N N . ILE B 2 39 ? -21.663 -31.334 11.311 1.00 32.86 37 ILE C N 1
ATOM 1618 C CA . ILE B 2 39 ? -21.176 -32.682 11.614 1.00 33.97 37 ILE C CA 1
ATOM 1619 C C . ILE B 2 39 ? -22.325 -33.682 11.464 1.00 35.43 37 ILE C C 1
ATOM 1620 O O . ILE B 2 39 ? -23.477 -33.374 11.817 1.00 28.27 37 ILE C O 1
ATOM 1625 N N . ASN B 2 40 ? -22.018 -34.874 10.947 1.00 33.47 38 ASN C N 1
ATOM 1626 C CA . ASN B 2 40 ? -23.001 -35.945 10.940 1.00 33.60 38 ASN C CA 1
ATOM 1627 C C . ASN B 2 40 ? -22.321 -37.292 11.127 1.00 34.69 38 ASN C C 1
ATOM 1628 O O . ASN B 2 40 ? -21.096 -37.397 11.014 1.00 38.39 38 ASN C O 1
ATOM 1633 N N . LEU B 2 41 ? -23.110 -38.309 11.446 1.00 33.51 39 LEU C N 1
ATOM 1634 C CA . LEU B 2 41 ? -22.611 -39.669 11.618 1.00 34.86 39 LEU C CA 1
ATOM 1635 C C . LEU B 2 41 ? -23.036 -40.412 10.373 1.00 34.25 39 LEU C C 1
ATOM 1636 O O . LEU B 2 41 ? -23.804 -39.860 9.601 1.00 36.21 39 LEU C O 1
ATOM 1641 N N . GLU B 2 42 ? -22.555 -41.634 10.169 1.00 33.06 40 GLU C N 1
ATOM 1642 C CA . GLU B 2 42 ? -22.730 -42.303 8.885 1.00 38.25 40 GLU C CA 1
ATOM 1643 C C . GLU B 2 42 ? -24.195 -42.540 8.474 1.00 44.10 40 GLU C C 1
ATOM 1644 O O . GLU B 2 42 ? -24.530 -42.444 7.294 1.00 52.33 40 GLU C O 1
ATOM 1650 N N . GLN B 2 43 ? -25.071 -42.841 9.424 1.00 36.13 41 GLN C N 1
ATOM 1651 C CA . GLN B 2 43 ? -26.474 -43.022 9.067 1.00 37.87 41 GLN C CA 1
ATOM 1652 C C . GLN B 2 43 ? -27.380 -41.894 9.622 1.00 38.95 41 GLN C C 1
ATOM 1653 O O . GLN B 2 43 ? -28.600 -42.069 9.718 1.00 34.46 41 GLN C O 1
ATOM 1659 N N . SER B 2 44 ? -26.786 -40.742 9.975 1.00 32.91 42 SER C N 1
ATOM 1660 C CA . SER B 2 44 ? -27.559 -39.605 10.515 1.00 35.02 42 SER C CA 1
ATOM 1661 C C . SER B 2 44 ? -27.616 -38.432 9.531 1.00 32.24 42 SER C C 1
ATOM 1662 O O . SER B 2 44 ? -26.808 -38.342 8.607 1.00 32.00 42 SER C O 1
ATOM 1665 N N . SER B 2 45 ? -28.580 -37.539 9.725 1.00 33.55 43 SER C N 1
ATOM 1666 C CA . SER B 2 45 ? -28.570 -36.260 9.011 1.00 32.05 43 SER C CA 1
ATOM 1667 C C . SER B 2 45 ? -27.708 -35.340 9.876 1.00 30.74 43 SER C C 1
ATOM 1668 O O . SER B 2 45 ? -27.024 -35.836 10.774 1.00 33.26 43 SER C O 1
ATOM 1671 N N . ASP B 2 46 ? -27.697 -34.031 9.658 1.00 29.90 44 ASP C N 1
ATOM 1672 C CA . ASP B 2 46 ? -26.785 -33.232 10.485 1.00 32.73 44 ASP C CA 1
ATOM 1673 C C . ASP B 2 46 ? -27.209 -33.200 11.941 1.00 32.52 44 ASP C C 1
ATOM 1674 O O . ASP B 2 46 ? -28.380 -32.925 12.271 1.00 33.41 44 ASP C O 1
ATOM 1679 N N . ILE B 2 47 ? -26.256 -33.508 12.811 1.00 31.05 45 ILE C N 1
ATOM 1680 C CA . ILE B 2 47 ? -26.480 -33.415 14.255 1.00 33.41 45 ILE C CA 1
ATOM 1681 C C . ILE B 2 47 ? -26.074 -32.017 14.764 1.00 35.59 45 ILE C C 1
ATOM 1682 O O . ILE B 2 47 ? -26.722 -31.426 15.653 1.00 29.04 45 ILE C O 1
ATOM 1687 N N . PHE B 2 48 ? -25.001 -31.482 14.184 1.00 35.87 46 PHE C N 1
ATOM 1688 C CA . PHE B 2 48 ? -24.595 -30.119 14.495 1.00 35.33 46 PHE C CA 1
ATOM 1689 C C . PHE B 2 48 ? -24.404 -29.339 13.210 1.00 37.97 46 PHE C C 1
ATOM 1690 O O . PHE B 2 48 ? -23.812 -29.848 12.241 1.00 33.45 46 PHE C O 1
ATOM 1698 N N . ARG B 2 49 ? -24.916 -28.110 13.189 1.00 38.42 47 ARG C N 1
ATOM 1699 C CA . ARG B 2 49 ? -24.760 -27.270 12.012 1.00 35.93 47 ARG C CA 1
ATOM 1700 C C . ARG B 2 49 ? -24.703 -25.798 12.364 1.00 38.71 47 ARG C C 1
ATOM 1701 O O . ARG B 2 49 ? -25.485 -25.292 13.194 1.00 41.63 47 ARG C O 1
ATOM 1709 N N . ILE B 2 50 ? -23.769 -25.113 11.721 1.00 35.96 48 ILE C N 1
ATOM 1710 C CA . ILE B 2 50 ? -23.694 -23.667 11.795 1.00 38.74 48 ILE C CA 1
ATOM 1711 C C . ILE B 2 50 ? -23.962 -23.140 10.405 1.00 39.64 48 ILE C C 1
ATOM 1712 O O . ILE B 2 50 ? -23.158 -23.383 9.487 1.00 36.17 48 ILE C O 1
ATOM 1717 N N . GLU B 2 51 ? -25.073 -22.420 10.247 1.00 39.01 49 GLU C N 1
ATOM 1718 C CA . GLU B 2 51 ? -25.382 -21.773 8.974 1.00 39.13 49 GLU C CA 1
ATOM 1719 C C . GLU B 2 51 ? -24.439 -20.602 8.723 1.00 40.85 49 GLU C C 1
ATOM 1720 O O . GLU B 2 51 ? -23.868 -20.046 9.664 1.00 42.08 49 GLU C O 1
ATOM 1726 N N . ALA B 2 52 ? -24.275 -20.220 7.459 1.00 44.33 50 ALA C N 1
ATOM 1727 C CA . ALA B 2 52 ? -23.417 -19.089 7.127 1.00 41.35 50 ALA C CA 1
ATOM 1728 C C . ALA B 2 52 ? -23.950 -17.819 7.772 1.00 46.35 50 ALA C C 1
ATOM 1729 O O . ALA B 2 52 ? -23.192 -16.908 8.064 1.00 49.33 50 ALA C O 1
ATOM 1731 N N . SER B 2 53 ? -25.258 -17.770 8.006 1.00 50.93 51 SER C N 1
ATOM 1732 C CA . SER B 2 53 ? -25.880 -16.659 8.720 1.00 46.37 51 SER C CA 1
ATOM 1733 C C . SER B 2 53 ? -25.415 -16.530 10.176 1.00 47.33 51 SER C C 1
ATOM 1734 O O . SER B 2 53 ? -25.755 -15.561 10.849 1.00 47.54 51 SER C O 1
ATOM 1737 N N . GLY B 2 54 ? -24.645 -17.500 10.672 1.00 50.05 52 GLY C N 1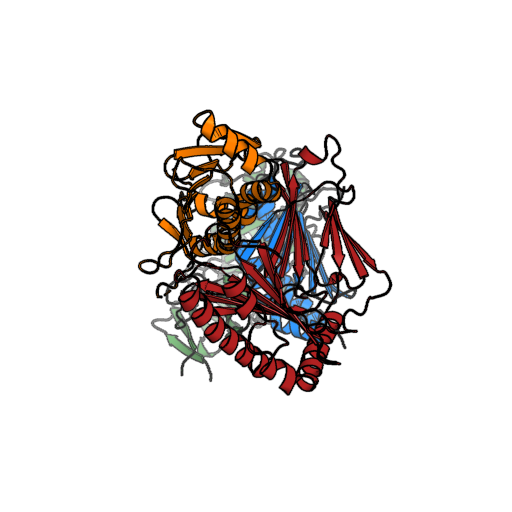
ATOM 1738 C CA . GLY B 2 54 ? -24.298 -17.536 12.086 1.00 37.99 52 GLY C CA 1
ATOM 1739 C C . GLY B 2 54 ? -25.253 -18.361 12.939 1.00 41.27 52 GLY C C 1
ATOM 1740 O O . GLY B 2 54 ? -24.927 -18.683 14.086 1.00 42.20 52 GLY C O 1
ATOM 1741 N N . GLU B 2 55 ? -26.431 -18.702 12.402 1.00 43.78 53 GLU C N 1
ATOM 1742 C CA . GLU B 2 55 ? -27.408 -19.508 13.157 1.00 39.83 53 GLU C CA 1
ATOM 1743 C C . GLU B 2 55 ? -26.851 -20.878 13.524 1.00 44.31 53 GLU C C 1
ATOM 1744 O O . GLU B 2 55 ? -26.209 -21.551 12.697 1.00 41.99 53 GLU C O 1
ATOM 1750 N N . VAL B 2 56 ? -27.072 -21.273 14.774 1.00 43.20 54 VAL C N 1
ATOM 1751 C CA . VAL B 2 56 ? -26.574 -22.543 15.262 1.00 38.32 54 VAL C CA 1
ATOM 1752 C C . VAL B 2 56 ? -27.748 -23.500 15.448 1.00 45.25 54 VAL C C 1
ATOM 1753 O O . VAL B 2 56 ? -28.702 -23.198 16.176 1.00 46.73 54 VAL C O 1
ATOM 1757 N N . LYS B 2 57 ? -27.685 -24.636 14.753 1.00 43.94 55 LYS C N 1
ATOM 1758 C CA . LYS B 2 57 ? -28.736 -25.641 14.792 1.00 38.12 55 LYS C CA 1
ATOM 1759 C C . LYS B 2 57 ? -28.192 -26.902 15.440 1.00 35.73 55 LYS C C 1
ATOM 1760 O O . LYS B 2 57 ? -27.184 -27.452 15.002 1.00 41.80 55 LYS C O 1
ATOM 1766 N N . HIS B 2 58 ? -28.840 -27.332 16.509 1.00 36.31 56 HIS C N 1
ATOM 1767 C CA . HIS B 2 58 ? -28.456 -28.543 17.217 1.00 36.37 56 HIS C CA 1
ATOM 1768 C C . HIS B 2 58 ? -29.681 -29.091 17.949 1.00 39.58 56 HIS C C 1
ATOM 1769 O O . HIS B 2 58 ? -30.783 -28.552 17.825 1.00 37.30 56 HIS C O 1
ATOM 1776 N N . PHE B 2 59 ? -29.493 -30.161 18.712 1.00 38.58 57 PHE C N 1
ATOM 1777 C CA . PHE B 2 59 ? -30.611 -30.760 19.408 1.00 36.91 57 PHE C CA 1
ATOM 1778 C C . PHE B 2 59 ? -30.526 -30.456 20.899 1.00 40.59 57 PHE C C 1
ATOM 1779 O O . PHE B 2 59 ? -29.428 -30.266 21.421 1.00 42.47 57 PHE C O 1
ATOM 1787 N N . PRO B 2 60 ? -31.686 -30.370 21.575 1.00 38.15 58 PRO C N 1
ATOM 1788 C CA . PRO B 2 60 ? -31.753 -29.867 22.956 1.00 41.78 58 PRO C CA 1
ATOM 1789 C C . PRO B 2 60 ? -30.986 -30.730 23.952 1.00 44.64 58 PRO C C 1
ATOM 1790 O O . PRO B 2 60 ? -30.662 -30.243 25.042 1.00 48.54 58 PRO C O 1
ATOM 1794 N N . TRP B 2 61 ? -30.711 -31.981 23.585 1.00 40.08 59 TRP C N 1
ATOM 1795 C CA . TRP B 2 61 ? -29.894 -32.864 24.411 1.00 38.65 59 TRP C CA 1
ATOM 1796 C C . TRP B 2 61 ? -28.398 -32.680 24.183 1.00 45.70 59 TRP C C 1
ATOM 1797 O O . TRP B 2 61 ? -27.598 -33.438 24.751 1.00 49.31 59 TRP C O 1
ATOM 1808 N N . MET B 2 62 ? -28.006 -31.720 23.342 1.00 43.61 60 MET C N 1
ATOM 1809 C CA . MET B 2 62 ? -26.579 -31.424 23.162 1.00 46.40 60 MET C CA 1
ATOM 1810 C C . MET B 2 62 ? -26.216 -30.143 23.901 1.00 49.55 60 MET C C 1
ATOM 1811 O O . MET B 2 62 ? -26.900 -29.122 23.771 1.00 43.73 60 MET C O 1
ATOM 1816 N N . ASN B 2 63 ? -25.092 -30.175 24.604 1.00 57.45 61 ASN C N 1
ATOM 1817 C CA . ASN B 2 63 ? -24.551 -28.960 25.170 1.00 67.89 61 ASN C CA 1
ATOM 1818 C C . ASN B 2 63 ? -23.518 -28.472 24.164 1.00 63.86 61 ASN C C 1
ATOM 1819 O O . ASN B 2 63 ? -22.453 -29.070 24.012 1.00 62.17 61 ASN C O 1
ATOM 1824 N N . VAL B 2 64 ? -23.842 -27.383 23.476 1.00 61.93 62 VAL C N 1
ATOM 1825 C CA . VAL B 2 64 ? -22.954 -26.812 22.459 1.00 63.86 62 VAL C CA 1
ATOM 1826 C C . VAL B 2 64 ? -21.644 -26.272 23.052 1.00 63.87 62 VAL C C 1
ATOM 1827 O O . VAL B 2 64 ? -20.567 -26.426 22.457 1.00 61.30 62 VAL C O 1
ATOM 1831 N N . SER B 2 65 ? -21.729 -25.674 24.239 1.00 67.15 63 SER C N 1
ATOM 1832 C CA . SER B 2 65 ? -20.535 -25.206 24.935 1.00 61.63 63 SER C CA 1
ATOM 1833 C C . SER B 2 65 ? -19.479 -26.308 25.145 1.00 65.06 63 SER C C 1
ATOM 1834 O O . SER B 2 65 ? -18.281 -26.029 25.182 1.00 68.06 63 SER C O 1
ATOM 1837 N N . GLU B 2 66 ? -19.931 -27.557 25.247 1.00 67.10 64 GLU C N 1
ATOM 1838 C CA . GLU B 2 66 ? -19.049 -28.706 25.438 1.00 64.72 64 GLU C CA 1
ATOM 1839 C C . GLU B 2 66 ? -18.396 -29.167 24.140 1.00 58.64 64 GLU C C 1
ATOM 1840 O O . GLU B 2 66 ? -17.697 -30.177 24.122 1.00 61.09 64 GLU C O 1
ATOM 1846 N N . LEU B 2 67 ? -18.629 -28.438 23.054 1.00 58.31 65 LEU C N 1
ATOM 1847 C CA . LEU B 2 67 ? -18.107 -28.838 21.747 1.00 55.42 65 LEU C CA 1
ATOM 1848 C C . LEU B 2 67 ? -16.840 -28.037 21.410 1.00 54.32 65 LEU C C 1
ATOM 1849 O O . LEU B 2 67 ? -16.691 -27.508 20.303 1.00 49.65 65 LEU C O 1
ATOM 1854 N N . ALA B 2 68 ? -15.926 -27.966 22.378 1.00 54.45 66 ALA C N 1
ATOM 1855 C CA . ALA B 2 68 ? -14.688 -27.192 22.249 1.00 49.48 66 ALA C CA 1
ATOM 1856 C C . ALA B 2 68 ? -13.785 -27.645 21.103 1.00 44.31 66 ALA C C 1
ATOM 1857 O O . ALA B 2 68 ? -13.300 -26.826 20.325 1.00 48.32 66 ALA C O 1
ATOM 1859 N N . GLN B 2 69 ? -13.538 -28.945 21.020 1.00 43.86 67 GLN C N 1
ATOM 1860 C CA . GLN B 2 69 ? -12.611 -29.486 20.029 1.00 40.87 67 GLN C CA 1
ATOM 1861 C C . GLN B 2 69 ? -13.130 -29.287 18.606 1.00 45.27 67 GLN C C 1
ATOM 1862 O O . GLN B 2 69 ? -12.412 -28.768 17.747 1.00 44.09 67 GLN C O 1
ATOM 1868 N N . GLU B 2 70 ? -14.379 -29.680 18.363 1.00 44.61 68 GLU C N 1
ATOM 1869 C CA . GLU B 2 70 ? -14.971 -29.504 17.038 1.00 44.51 68 GLU C CA 1
ATOM 1870 C C . GLU B 2 70 ? -15.061 -28.033 16.637 1.00 43.86 68 GLU C C 1
ATOM 1871 O O . GLU B 2 70 ? -14.726 -27.685 15.499 1.00 43.11 68 GLU C O 1
ATOM 1877 N N . SER B 2 71 ? -15.464 -27.170 17.568 1.00 41.08 69 SER C N 1
ATOM 1878 C CA . SER B 2 71 ? -15.459 -25.718 17.308 1.00 43.51 69 SER C CA 1
ATOM 1879 C C . SER B 2 71 ? -14.072 -25.240 16.930 1.00 41.97 69 SER C C 1
ATOM 1880 O O . SER B 2 71 ? -13.910 -24.474 15.976 1.00 43.74 69 SER C O 1
ATOM 1883 N N . ALA B 2 72 ? -13.067 -25.718 17.658 1.00 40.08 70 ALA C N 1
ATOM 1884 C CA . ALA B 2 72 ? -11.690 -25.384 17.325 1.00 41.02 70 ALA C CA 1
ATOM 1885 C C . ALA B 2 72 ? -11.308 -25.916 15.936 1.00 40.05 70 ALA C C 1
ATOM 1886 O O . ALA B 2 72 ? -10.567 -25.266 15.218 1.00 43.11 70 ALA C O 1
ATOM 1888 N N . PHE B 2 73 ? -11.813 -27.086 15.557 1.00 43.46 71 PHE C N 1
ATOM 1889 C CA . PHE B 2 73 ? -11.530 -27.645 14.233 1.00 40.93 71 PHE C CA 1
ATOM 1890 C C . PHE B 2 73 ? -12.091 -26.740 13.135 1.00 42.25 71 PHE C C 1
ATOM 1891 O O . PHE B 2 73 ? -11.421 -26.454 12.129 1.00 43.28 71 PHE C O 1
ATOM 1899 N N . PHE B 2 74 ? -13.319 -26.277 13.344 1.00 37.43 72 PHE C N 1
ATOM 1900 C CA . PHE B 2 74 ? -13.981 -25.418 12.373 1.00 39.52 72 PHE C CA 1
ATOM 1901 C C . PHE B 2 74 ? -13.350 -24.045 12.318 1.00 41.41 72 PHE C C 1
ATOM 1902 O O . PHE B 2 74 ? -13.291 -23.433 11.245 1.00 42.76 72 PHE C O 1
ATOM 1910 N N . VAL B 2 75 ? -12.912 -23.546 13.476 1.00 42.26 73 VAL C N 1
ATOM 1911 C CA . VAL B 2 75 ? -12.139 -22.302 13.515 1.00 37.85 73 VAL C CA 1
ATOM 1912 C C . VAL B 2 75 ? -10.887 -22.457 12.664 1.00 37.82 73 VAL C C 1
ATOM 1913 O O . VAL B 2 75 ? -10.521 -21.542 11.921 1.00 38.21 73 VAL C O 1
ATOM 1917 N N . GLU B 2 76 ? -10.265 -23.632 12.731 1.00 35.38 74 GLU C N 1
ATOM 1918 C CA . GLU B 2 76 ? -9.101 -23.902 11.892 1.00 35.60 74 GLU C CA 1
ATOM 1919 C C . GLU B 2 76 ? -9.474 -23.924 10.422 1.00 40.19 74 GLU C C 1
ATOM 1920 O O . GLU B 2 76 ? -8.756 -23.352 9.605 1.00 45.55 74 GLU C O 1
ATOM 1926 N N . GLN B 2 77 ? -10.595 -24.566 10.076 1.00 43.57 75 GLN C N 1
ATOM 1927 C CA . GLN B 2 77 ? -11.004 -24.622 8.668 1.00 42.51 75 GLN C CA 1
ATOM 1928 C C . GLN B 2 77 ? -11.251 -23.220 8.126 1.00 39.55 75 GLN C C 1
ATOM 1929 O O . GLN B 2 77 ? -10.973 -22.951 6.968 1.00 41.63 75 GLN C O 1
ATOM 1935 N N . GLU B 2 78 ? -11.750 -22.321 8.964 1.00 39.15 76 GLU C N 1
ATOM 1936 C CA . GLU B 2 78 ? -12.029 -20.973 8.494 1.00 38.69 76 GLU C CA 1
ATOM 1937 C C . GLU B 2 78 ? -10.743 -20.236 8.100 1.00 46.40 76 GLU C C 1
ATOM 1938 O O . GLU B 2 78 ? -10.663 -19.630 7.021 1.00 47.39 76 GLU C O 1
ATOM 1944 N N . ARG B 2 79 ? -9.742 -20.310 8.976 1.00 43.24 77 ARG C N 1
ATOM 1945 C CA . ARG B 2 79 ? -8.396 -19.851 8.673 1.00 42.38 77 ARG C CA 1
ATOM 1946 C C . ARG B 2 79 ? -7.810 -20.564 7.448 1.00 45.40 77 ARG C C 1
ATOM 1947 O O . ARG B 2 79 ? -7.365 -19.915 6.505 1.00 46.26 77 ARG C O 1
ATOM 1955 N N . PHE B 2 80 ? -7.808 -21.894 7.463 1.00 45.35 78 PHE C N 1
ATOM 1956 C CA . PHE B 2 80 ? -7.178 -22.662 6.390 1.00 43.56 78 PHE C CA 1
ATOM 1957 C C . PHE B 2 80 ? -7.763 -22.355 5.011 1.00 45.11 78 PHE C C 1
ATOM 1958 O O . PHE B 2 80 ? -7.032 -22.167 4.041 1.00 49.05 78 PHE C O 1
ATOM 1966 N N . VAL B 2 81 ? -9.088 -22.322 4.932 1.00 46.82 79 VAL C N 1
ATOM 1967 C CA . VAL B 2 81 ? -9.788 -22.146 3.659 1.00 47.94 79 VAL C CA 1
ATOM 1968 C C . VAL B 2 81 ? -9.622 -20.707 3.162 1.00 47.37 79 VAL C C 1
ATOM 1969 O O . VAL B 2 81 ? -9.588 -20.461 1.946 1.00 49.32 79 VAL C O 1
ATOM 1973 N N . TYR B 2 82 ? -9.499 -19.767 4.103 1.00 47.50 80 TYR C N 1
ATOM 1974 C CA . TYR B 2 82 ? -9.244 -18.370 3.759 1.00 48.45 80 TYR C CA 1
ATOM 1975 C C . TYR B 2 82 ? -7.870 -18.200 3.105 1.00 54.67 80 TYR C C 1
ATOM 1976 O O . TYR B 2 82 ? -7.772 -17.606 2.029 1.00 56.88 80 TYR C O 1
ATOM 1985 N N . GLU B 2 83 ? -6.816 -18.713 3.744 1.00 51.29 81 GLU C N 1
ATOM 1986 C CA . GLU B 2 83 ? -5.481 -18.694 3.136 1.00 52.92 81 GLU C CA 1
ATOM 1987 C C . GLU B 2 83 ? -5.505 -19.343 1.757 1.00 54.99 81 GLU C C 1
ATOM 1988 O O . GLU B 2 83 ? -5.040 -18.750 0.791 1.00 57.06 81 GLU C O 1
ATOM 1994 N N . TYR B 2 84 ? -6.051 -20.557 1.678 1.00 51.11 82 TYR C N 1
ATOM 1995 C CA . TYR B 2 84 ? -6.066 -21.327 0.436 1.00 52.37 82 TYR C CA 1
ATOM 1996 C C . TYR B 2 84 ? -6.667 -20.522 -0.698 1.00 54.20 82 TYR C C 1
ATOM 1997 O O . TYR B 2 84 ? -6.058 -20.400 -1.764 1.00 50.70 82 TYR C O 1
ATOM 2006 N N . ILE B 2 85 ? -7.856 -19.974 -0.454 1.00 52.23 83 ILE C N 1
ATOM 2007 C CA . ILE B 2 85 ? -8.586 -19.212 -1.462 1.00 54.36 83 ILE C CA 1
ATOM 2008 C C . ILE B 2 85 ? -7.808 -17.976 -1.943 1.00 60.56 83 ILE C C 1
ATOM 2009 O O . ILE B 2 85 ? -7.655 -17.764 -3.157 1.00 61.67 83 ILE C O 1
ATOM 2014 N N . MET B 2 86 ? -7.310 -17.179 -0.996 1.00 57.25 84 MET C N 1
ATOM 2015 C CA . MET B 2 86 ? -6.540 -15.979 -1.323 1.00 60.85 84 MET C CA 1
ATOM 2016 C C . MET B 2 86 ? -5.219 -16.289 -2.051 1.00 61.02 84 MET C C 1
ATOM 2017 O O . MET B 2 86 ? -4.946 -15.717 -3.103 1.00 68.81 84 MET C O 1
ATOM 2022 N N . ASN B 2 87 ? -4.416 -17.195 -1.494 1.00 55.98 85 ASN C N 1
ATOM 2023 C CA . ASN B 2 87 ? -3.103 -17.541 -2.049 1.00 59.67 85 ASN C CA 1
ATOM 2024 C C . ASN B 2 87 ? -3.099 -18.319 -3.370 1.00 60.63 85 ASN C C 1
ATOM 2025 O O . ASN B 2 87 ? -2.140 -18.229 -4.130 1.00 65.82 85 ASN C O 1
ATOM 2030 N N . VAL B 2 88 ? -4.148 -19.095 -3.632 1.00 58.29 86 VAL C N 1
ATOM 2031 C CA . VAL B 2 88 ? -4.175 -19.944 -4.817 1.00 57.82 86 VAL C CA 1
ATOM 2032 C C . VAL B 2 88 ? -5.218 -19.506 -5.836 1.00 56.81 86 VAL C C 1
ATOM 2033 O O . VAL B 2 88 ? -4.913 -19.367 -7.020 1.00 61.41 86 VAL C O 1
ATOM 2037 N N . PHE B 2 89 ? -6.477 -19.499 -5.437 1.00 57.78 87 PHE C N 1
ATOM 2038 C CA . PHE B 2 89 ? -7.521 -19.055 -6.347 1.00 54.98 87 PHE C CA 1
ATOM 2039 C C . PHE B 2 89 ? -7.595 -17.556 -6.621 1.00 60.27 87 PHE C C 1
ATOM 2040 O O . PHE B 2 89 ? -7.773 -17.126 -7.750 1.00 60.73 87 PHE C O 1
ATOM 2048 N N . LYS B 2 90 ? -7.482 -16.777 -5.558 1.00 61.03 88 LYS C N 1
ATOM 2049 C CA . LYS B 2 90 ? -7.413 -15.326 -5.626 1.00 65.40 88 LYS C CA 1
ATOM 2050 C C . LYS B 2 90 ? -8.766 -14.714 -5.915 1.00 58.46 88 LYS C C 1
ATOM 2051 O O . LYS B 2 90 ? -8.912 -13.508 -5.960 1.00 69.78 88 LYS C O 1
ATOM 2057 N N . ALA B 2 91 ? -9.759 -15.567 -6.077 1.00 61.17 89 ALA C N 1
ATOM 2058 C CA . ALA B 2 91 ? -11.123 -15.143 -6.308 1.00 58.76 89 ALA C CA 1
ATOM 2059 C C . ALA B 2 91 ? -11.883 -15.996 -5.334 1.00 56.94 89 ALA C C 1
ATOM 2060 O O . ALA B 2 91 ? -11.540 -17.152 -5.139 1.00 55.58 89 ALA C O 1
ATOM 2062 N N . GLY B 2 92 ? -12.901 -15.441 -4.705 1.00 51.72 90 GLY C N 1
ATOM 2063 C CA . GLY B 2 92 ? -13.550 -16.169 -3.626 1.00 39.83 90 GLY C CA 1
ATOM 2064 C C . GLY B 2 92 ? -14.638 -17.090 -4.140 1.00 46.02 90 GLY C C 1
ATOM 2065 O O . GLY B 2 92 ? -15.814 -16.961 -3.760 1.00 43.52 90 GLY C O 1
ATOM 2066 N N . ARG B 2 93 ? -14.265 -18.014 -5.021 1.00 41.11 91 ARG C N 1
ATOM 2067 C CA . ARG B 2 93 ? -15.235 -18.985 -5.479 1.00 41.86 91 ARG C CA 1
ATOM 2068 C C . ARG B 2 93 ? -15.531 -19.931 -4.302 1.00 44.96 91 ARG C C 1
ATOM 2069 O O . ARG B 2 93 ? -14.669 -20.139 -3.422 1.00 40.67 91 ARG C O 1
ATOM 2077 N N . PRO B 2 94 ? -16.755 -20.481 -4.264 1.00 40.47 92 PRO C N 1
ATOM 2078 C CA . PRO B 2 94 ? -17.115 -21.358 -3.145 1.00 41.91 92 PRO C CA 1
ATOM 2079 C C . PRO B 2 94 ? -16.360 -22.685 -3.233 1.00 42.32 92 PRO C C 1
ATOM 2080 O O . PRO B 2 94 ? -16.028 -23.139 -4.335 1.00 42.92 92 PRO C O 1
ATOM 2084 N N . VAL B 2 95 ? -16.074 -23.278 -2.078 1.00 37.06 93 VAL C N 1
ATOM 2085 C CA . VAL B 2 95 ? -15.355 -24.547 -2.008 1.00 38.07 93 VAL C CA 1
ATOM 2086 C C . VAL B 2 95 ? -15.851 -25.326 -0.796 1.00 38.59 93 VAL C C 1
ATOM 2087 O O . VAL B 2 95 ? -16.297 -24.719 0.193 1.00 38.40 93 VAL C O 1
ATOM 2091 N N . VAL B 2 96 ? 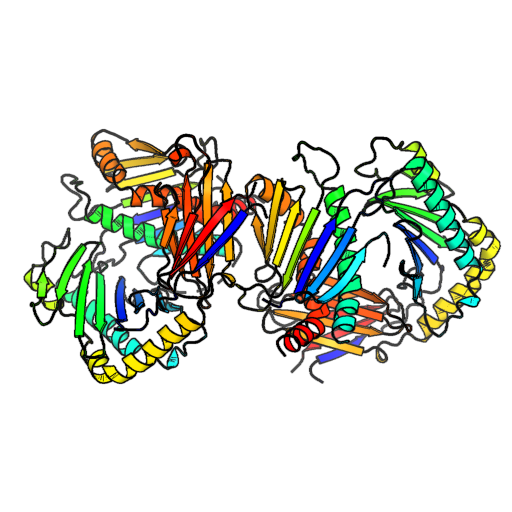-15.802 -26.659 -0.859 1.00 39.84 94 VAL C N 1
ATOM 2092 C CA . VAL B 2 96 ? -16.152 -27.469 0.321 1.00 33.74 94 VAL C CA 1
ATOM 2093 C C . VAL B 2 96 ? -15.018 -28.408 0.707 1.00 34.39 94 VAL C C 1
ATOM 2094 O O . VAL B 2 96 ? -14.398 -29.035 -0.158 1.00 36.60 94 VAL C O 1
ATOM 2098 N N . PHE B 2 97 ? -14.771 -28.530 2.007 1.00 37.39 95 PHE C N 1
ATOM 2099 C CA . PHE B 2 97 ? -13.912 -29.604 2.517 1.00 37.73 95 PHE C CA 1
ATOM 2100 C C . PHE B 2 97 ? -14.687 -30.559 3.409 1.00 35.13 95 PHE C C 1
ATOM 2101 O O . PHE B 2 97 ? -15.396 -30.139 4.332 1.00 33.77 95 PHE C O 1
ATOM 2109 N N . GLU B 2 98 ? -14.528 -31.847 3.138 1.00 34.62 96 GLU C N 1
ATOM 2110 C CA . GLU B 2 98 ? -15.237 -32.883 3.872 1.00 35.19 96 GLU C CA 1
ATOM 2111 C C . GLU B 2 98 ? -14.241 -33.818 4.558 1.00 38.05 96 GLU C C 1
ATOM 2112 O O . GLU B 2 98 ? -13.441 -34.483 3.881 1.00 38.63 96 GLU C O 1
ATOM 2118 N N . TYR B 2 99 ? -14.271 -33.861 5.891 1.00 37.50 97 TYR C N 1
ATOM 2119 C CA . TYR B 2 99 ? -13.431 -34.785 6.648 1.00 35.74 97 TYR C CA 1
ATOM 2120 C C . TYR B 2 99 ? -14.257 -35.954 7.179 1.00 40.19 97 TYR C C 1
ATOM 2121 O O . TYR B 2 99 ? -15.065 -35.783 8.091 1.00 39.40 97 TYR C O 1
ATOM 2130 N N . ARG B 2 100 ? -14.075 -37.141 6.611 1.00 40.76 98 ARG C N 1
ATOM 2131 C CA . ARG B 2 100 ? -14.799 -38.298 7.113 1.00 41.03 98 ARG C CA 1
ATOM 2132 C C . ARG B 2 100 ? -13.874 -39.067 8.050 1.00 48.32 98 ARG C C 1
ATOM 2133 O O . ARG B 2 100 ? -12.914 -39.700 7.592 1.00 46.35 98 ARG C O 1
ATOM 2141 N N . CYS B 2 101 ? -14.142 -38.998 9.358 1.00 44.79 99 CYS C N 1
ATOM 2142 C CA . CYS B 2 101 ? -13.193 -39.538 10.346 1.00 49.97 99 CYS C CA 1
ATOM 2143 C C . CYS B 2 101 ? -13.736 -40.696 11.173 1.00 48.38 99 CYS C C 1
ATOM 2144 O O . CYS B 2 101 ? -14.834 -40.607 11.722 1.00 42.50 99 CYS C O 1
ATOM 2147 N N . LYS B 2 102 ? -12.950 -41.773 11.253 1.00 54.30 100 LYS C N 1
ATOM 2148 C CA . LYS B 2 102 ? -13.124 -42.821 12.261 1.00 50.54 100 LYS C CA 1
ATOM 2149 C C . LYS B 2 102 ? -12.212 -42.467 13.429 1.00 51.33 100 LYS C C 1
ATOM 2150 O O . LYS B 2 102 ? -11.044 -42.128 13.217 1.00 52.86 100 LYS C O 1
ATOM 2156 N N . PHE B 2 103 ? -12.724 -42.545 14.652 1.00 46.20 101 PHE C N 1
ATOM 2157 C CA . PHE B 2 103 ? -11.936 -42.194 15.825 1.00 46.93 101 PHE C CA 1
ATOM 2158 C C . PHE B 2 103 ? -11.084 -43.341 16.394 1.00 55.15 101 PHE C C 1
ATOM 2159 O O . PHE B 2 103 ? -9.960 -43.107 16.864 1.00 57.11 101 PHE C O 1
ATOM 2167 N N . VAL B 2 104 ? -11.619 -44.563 16.391 1.00 54.18 102 VAL C N 1
ATOM 2168 C CA . VAL B 2 104 ? -10.860 -45.736 16.837 1.00 55.51 102 VAL C CA 1
ATOM 2169 C C . VAL B 2 104 ? -11.029 -46.918 15.860 1.00 61.16 102 VAL C C 1
ATOM 2170 O O . VAL B 2 104 ? -12.131 -47.450 15.684 1.00 59.40 102 VAL C O 1
ATOM 2174 N N . PRO B 2 105 ? -9.943 -47.286 15.159 1.00 58.73 103 PRO C N 1
ATOM 2175 C CA . PRO B 2 105 ? -8.645 -46.596 15.135 1.00 56.29 103 PRO C CA 1
ATOM 2176 C C . PRO B 2 105 ? -8.753 -45.274 14.375 1.00 53.88 103 PRO C C 1
ATOM 2177 O O . PRO B 2 105 ? -9.463 -45.242 13.373 1.00 53.62 103 PRO C O 1
ATOM 2181 N N . PHE B 2 106 ? -8.062 -44.225 14.821 1.00 51.14 104 PHE C N 1
ATOM 2182 C CA . PHE B 2 106 ? -8.146 -42.931 14.151 1.00 52.75 104 PHE C CA 1
ATOM 2183 C C . PHE B 2 106 ? -7.786 -42.960 12.668 1.00 53.42 104 PHE C C 1
ATOM 2184 O O . PHE B 2 106 ? -6.718 -43.417 12.287 1.00 54.99 104 PHE C O 1
ATOM 2192 N N . GLU B 2 107 ? -8.684 -42.442 11.841 1.00 53.51 105 GLU C N 1
ATOM 2193 C CA . GLU B 2 107 ? -8.455 -42.383 10.407 1.00 55.78 105 GLU C CA 1
ATOM 2194 C C . GLU B 2 107 ? -9.365 -41.353 9.735 1.00 55.56 105 GLU C C 1
ATOM 2195 O O . GLU B 2 107 ? -10.585 -41.347 9.955 1.00 57.22 105 GLU C O 1
ATOM 2201 N N . CYS B 2 108 ? -8.777 -40.489 8.911 1.00 56.15 106 CYS C N 1
ATOM 2202 C CA . CYS B 2 108 ? -9.566 -39.526 8.146 1.00 51.98 106 CYS C CA 1
ATOM 2203 C C . CYS B 2 108 ? -9.497 -39.753 6.661 1.00 47.37 106 CYS C C 1
ATOM 2204 O O . CYS B 2 108 ? -8.498 -40.236 6.137 1.00 55.62 106 CYS C O 1
ATOM 2207 N N . THR B 2 109 ? -10.586 -39.416 5.988 1.00 46.82 107 THR C N 1
ATOM 2208 C CA . THR B 2 109 ? -10.566 -39.214 4.546 1.00 48.73 107 THR C CA 1
ATOM 2209 C C . THR B 2 109 ? -10.993 -37.770 4.293 1.00 46.76 107 THR C C 1
ATOM 2210 O O . THR B 2 109 ? -12.002 -37.307 4.835 1.00 44.91 107 THR C O 1
ATOM 2214 N N . VAL B 2 110 ? -10.222 -37.052 3.482 1.00 47.57 108 VAL C N 1
ATOM 2215 C CA . VAL B 2 110 ? -10.548 -35.659 3.186 1.00 43.52 108 VAL C CA 1
ATOM 2216 C C . VAL B 2 110 ? -10.986 -35.509 1.734 1.00 42.93 108 VAL C C 1
ATOM 2217 O O . VAL B 2 110 ? -10.261 -35.893 0.809 1.00 44.34 108 VAL C O 1
ATOM 2221 N N . LEU B 2 111 ? -12.179 -34.954 1.534 1.00 42.26 109 LEU C N 1
ATOM 2222 C CA . LEU B 2 111 ? -12.650 -34.650 0.187 1.00 42.52 109 LEU C CA 1
ATOM 2223 C C . LEU B 2 111 ? -12.724 -33.143 -0.028 1.00 39.08 109 LEU C C 1
ATOM 2224 O O . LEU B 2 111 ? -13.060 -32.396 0.893 1.00 41.93 109 LEU C O 1
ATOM 2229 N N . GLN B 2 112 ? -12.432 -32.712 -1.251 1.00 37.13 110 GLN C N 1
ATOM 2230 C CA . GLN B 2 112 ? -12.498 -31.301 -1.633 1.00 39.28 110 GLN C CA 1
ATOM 2231 C C . GLN B 2 112 ? -13.435 -31.216 -2.826 1.00 39.09 110 GLN C C 1
ATOM 2232 O O . GLN B 2 112 ? -13.245 -31.945 -3.809 1.00 35.68 110 GLN C O 1
ATOM 2238 N N . MET B 2 113 ? -14.448 -30.350 -2.742 1.00 36.72 111 MET C N 1
ATOM 2239 C CA . MET B 2 113 ? -15.359 -30.164 -3.866 1.00 39.48 111 MET C CA 1
ATOM 2240 C C . MET B 2 113 ? -15.503 -28.709 -4.294 1.00 36.96 111 MET C C 1
ATOM 2241 O O . MET B 2 113 ? -15.552 -27.798 -3.453 1.00 40.24 111 MET C O 1
ATOM 2246 N N . MET B 2 114 ? -15.577 -28.506 -5.604 1.00 33.02 112 MET C N 1
ATOM 2247 C CA . MET B 2 114 ? -15.925 -27.199 -6.154 1.00 40.59 112 MET C CA 1
ATOM 2248 C C . MET B 2 114 ? -17.048 -27.333 -7.161 1.00 38.15 112 MET C C 1
ATOM 2249 O O . MET B 2 114 ? -16.954 -28.146 -8.084 1.00 41.83 112 MET C O 1
ATOM 2254 N N . ASP B 2 115 ? -18.107 -26.544 -6.983 1.00 36.28 113 ASP C N 1
ATOM 2255 C CA . ASP B 2 115 ? -19.192 -26.499 -7.968 1.00 41.33 113 ASP C CA 1
ATOM 2256 C C . ASP B 2 115 ? -19.807 -27.863 -8.314 1.00 42.54 113 ASP C C 1
ATOM 2257 O O . ASP B 2 115 ? -20.038 -28.169 -9.492 1.00 43.80 113 ASP C O 1
ATOM 2262 N N . GLY B 2 116 ? -20.063 -28.675 -7.291 1.00 41.08 114 GLY C N 1
ATOM 2263 C CA . GLY B 2 116 ? -20.630 -29.996 -7.495 1.00 40.72 114 GLY C CA 1
ATOM 2264 C C . GLY B 2 116 ? -19.623 -31.070 -7.896 1.00 47.33 114 GLY C C 1
ATOM 2265 O O . GLY B 2 116 ? -19.969 -32.246 -7.956 1.00 49.28 114 GLY C O 1
ATOM 2266 N N . ASN B 2 117 ? -18.385 -30.677 -8.179 1.00 43.85 115 ASN C N 1
ATOM 2267 C CA . ASN B 2 117 ? -17.361 -31.628 -8.624 1.00 45.75 115 ASN C CA 1
ATOM 2268 C C . ASN B 2 117 ? -16.378 -31.948 -7.512 1.00 43.11 115 ASN C C 1
ATOM 2269 O O . ASN B 2 117 ? -15.866 -31.034 -6.873 1.00 44.43 115 ASN C O 1
ATOM 2274 N N . THR B 2 118 ? -16.095 -33.235 -7.306 1.00 43.50 116 THR C N 1
ATOM 2275 C CA . THR B 2 118 ? -15.012 -33.654 -6.411 1.00 43.57 116 THR C CA 1
ATOM 2276 C C . THR B 2 118 ? -13.646 -33.568 -7.114 1.00 44.64 116 THR C C 1
ATOM 2277 O O . THR B 2 118 ? -13.432 -34.219 -8.131 1.00 47.39 116 THR C O 1
ATOM 2281 N N . LEU B 2 119 ? -12.730 -32.767 -6.564 1.00 44.08 117 LEU C N 1
ATOM 2282 C CA . LEU B 2 119 ? -11.404 -32.583 -7.152 1.00 46.07 117 LEU C CA 1
ATOM 2283 C C . LEU B 2 119 ? -10.333 -33.508 -6.577 1.00 47.32 117 LEU C C 1
ATOM 2284 O O . LEU B 2 119 ? -9.498 -34.021 -7.323 1.00 47.75 117 LEU C O 1
ATOM 2289 N N . THR B 2 120 ? -10.329 -33.688 -5.256 1.00 40.44 118 THR C N 1
ATOM 2290 C CA . THR B 2 120 ? -9.279 -34.457 -4.598 1.00 40.76 118 THR C CA 1
ATOM 2291 C C . THR B 2 120 ? -9.792 -35.359 -3.470 1.00 47.28 118 THR C C 1
ATOM 2292 O O . THR B 2 120 ? -10.715 -34.981 -2.730 1.00 44.05 118 THR C O 1
ATOM 2296 N N . ARG B 2 121 ? -9.189 -36.542 -3.339 1.00 49.98 119 ARG C N 1
ATOM 2297 C CA . ARG B 2 121 ? -9.427 -37.411 -2.189 1.00 49.50 119 ARG C CA 1
ATOM 2298 C C . ARG B 2 121 ? -8.100 -37.681 -1.473 1.00 53.79 119 ARG C C 1
ATOM 2299 O O . ARG B 2 121 ? -7.156 -38.215 -2.075 1.00 54.73 119 ARG C O 1
ATOM 2307 N N . TYR B 2 122 ? -8.025 -37.304 -0.198 1.00 49.37 120 TYR C N 1
ATOM 2308 C CA . TYR B 2 122 ? -6.811 -37.503 0.594 1.00 51.52 120 TYR C CA 1
ATOM 2309 C C . TYR B 2 122 ? -7.039 -38.580 1.646 1.00 55.48 120 TYR C C 1
ATOM 2310 O O . TYR B 2 122 ? -7.914 -38.447 2.526 1.00 55.69 120 TYR C O 1
ATOM 2319 N N . THR B 2 123 ? -6.283 -39.663 1.502 1.00 65.96 121 THR C N 1
ATOM 2320 C CA . THR B 2 123 ? -6.203 -40.739 2.475 1.00 74.06 121 THR C CA 1
ATOM 2321 C C . THR B 2 123 ? -4.757 -40.724 2.944 1.00 83.05 121 THR C C 1
ATOM 2322 O O . THR B 2 123 ? -3.856 -40.439 2.150 1.00 80.44 121 THR C O 1
ATOM 2326 N N . VAL B 2 124 ? -4.518 -41.006 4.221 1.00 83.61 122 VAL C N 1
ATOM 2327 C CA . VAL B 2 124 ? -3.158 -40.892 4.755 1.00 90.61 122 VAL C CA 1
ATOM 2328 C C . VAL B 2 124 ? -2.242 -42.035 4.280 1.00 99.61 122 VAL C C 1
ATOM 2329 O O . VAL B 2 124 ? -1.018 -41.870 4.184 1.00 94.30 122 VAL C O 1
ATOM 2333 N N . ASP B 2 125 ? -2.842 -43.183 3.969 1.00 97.46 123 ASP C N 1
ATOM 2334 C CA . ASP B 2 125 ? -2.089 -44.297 3.409 1.00 106.03 123 ASP C CA 1
ATOM 2335 C C . ASP B 2 125 ? -1.667 -43.979 1.977 1.00 103.86 123 ASP C C 1
ATOM 2336 O O . ASP B 2 125 ? -0.478 -44.017 1.663 1.00 107.06 123 ASP C O 1
ATOM 2341 N N . LYS B 2 126 ? -2.634 -43.640 1.125 1.00 97.75 124 LYS C N 1
ATOM 2342 C CA . LYS B 2 126 ? -2.348 -43.167 -0.226 1.00 96.57 124 LYS C CA 1
ATOM 2343 C C . LYS B 2 126 ? -1.868 -41.721 -0.131 1.00 89.03 124 LYS C C 1
ATOM 2344 O O . LYS B 2 126 ? -1.499 -41.245 0.944 1.00 91.70 124 LYS C O 1
ATOM 2350 N N . GLY B 2 127 ? -1.844 -41.024 -1.254 1.00 91.93 125 GLY C N 1
ATOM 2351 C CA . GLY B 2 127 ? -1.490 -39.627 -1.236 1.00 82.21 125 GLY C CA 1
ATOM 2352 C C . GLY B 2 127 ? -2.752 -38.855 -1.498 1.00 69.14 125 GLY C C 1
ATOM 2353 O O . GLY B 2 127 ? -3.843 -39.252 -1.081 1.00 66.23 125 GLY C O 1
ATOM 2354 N N . VAL B 2 128 ? -2.601 -37.738 -2.189 1.00 70.19 126 VAL C N 1
ATOM 2355 C CA . VAL B 2 128 ? -3.753 -37.018 -2.679 1.00 59.89 126 VAL C CA 1
ATOM 2356 C C . VAL B 2 128 ? -4.034 -37.552 -4.061 1.00 57.95 126 VAL C C 1
ATOM 2357 O O . VAL B 2 128 ? -3.171 -37.532 -4.920 1.00 59.08 126 VAL C O 1
ATOM 2361 N N . GLU B 2 129 ? -5.234 -38.075 -4.251 1.00 61.05 127 GLU C N 1
ATOM 2362 C CA . GLU B 2 129 ? -5.674 -38.535 -5.543 1.00 50.63 127 GLU C CA 1
ATOM 2363 C C . GLU B 2 129 ? -6.481 -37.405 -6.151 1.00 57.52 127 GLU C C 1
ATOM 2364 O O . GLU B 2 129 ? -7.412 -36.901 -5.523 1.00 57.63 127 GLU C O 1
ATOM 2370 N N . THR B 2 130 ? -6.105 -36.979 -7.354 1.00 58.00 128 THR C N 1
ATOM 2371 C CA . THR B 2 130 ? -6.854 -35.954 -8.079 1.00 51.87 128 THR C CA 1
ATOM 2372 C C . THR B 2 130 ? -7.959 -36.605 -8.905 1.00 54.06 128 THR C C 1
ATOM 2373 O O . THR B 2 130 ? -7.681 -37.433 -9.768 1.00 57.57 128 THR C O 1
ATOM 2377 N N . LEU B 2 131 ? -9.206 -36.218 -8.629 1.00 53.11 129 LEU C N 1
ATOM 2378 C CA . LEU B 2 131 ? -10.387 -36.792 -9.272 1.00 50.05 129 LEU C CA 1
ATOM 2379 C C . LEU B 2 131 ? -11.018 -35.846 -10.289 1.00 48.86 129 LEU C C 1
ATOM 2380 O O . LEU B 2 131 ? -11.819 -36.272 -11.120 1.00 55.73 129 LEU C O 1
ATOM 2385 N N . GLY B 2 132 ? -10.678 -34.562 -10.207 1.00 50.94 130 GLY C N 1
ATOM 2386 C CA . GLY B 2 132 ? -11.251 -33.566 -11.095 1.00 50.88 130 GLY C CA 1
ATOM 2387 C C . GLY B 2 132 ? -10.513 -32.234 -11.128 1.00 48.88 130 GLY C C 1
ATOM 2388 O O . GLY B 2 132 ? -9.624 -31.978 -10.313 1.00 47.75 130 GLY C O 1
ATOM 2389 N N . SER B 2 133 ? -10.879 -31.385 -12.087 1.00 53.16 131 SER C N 1
ATOM 2390 C CA . SER B 2 133 ? -10.356 -30.021 -12.153 1.00 49.72 131 SER C CA 1
ATOM 2391 C C . SER B 2 133 ? -11.513 -29.024 -12.160 1.00 49.64 131 SER C C 1
ATOM 2392 O O . SER B 2 133 ? -12.556 -29.290 -12.762 1.00 50.18 131 SER C O 1
ATOM 2395 N N . PRO B 2 134 ? -11.339 -27.890 -11.465 1.00 45.39 132 PRO C N 1
ATOM 2396 C CA . PRO B 2 134 ? -12.343 -26.819 -11.409 1.00 51.48 132 PRO C CA 1
ATOM 2397 C C . PRO B 2 134 ? -12.408 -26.016 -12.710 1.00 57.07 132 PRO C C 1
ATOM 2398 O O . PRO B 2 134 ? -11.370 -25.541 -13.189 1.00 58.04 132 PRO C O 1
ATOM 2402 N N . PRO B 2 135 ? -13.624 -25.862 -13.265 1.00 57.76 133 PRO C N 1
ATOM 2403 C CA . PRO B 2 135 ? -13.979 -25.296 -14.574 1.00 51.27 133 PRO C CA 1
ATOM 2404 C C . PRO B 2 135 ? -13.333 -23.973 -15.006 1.00 60.56 133 PRO C C 1
ATOM 2405 O O . PRO B 2 135 ? -12.999 -23.829 -16.186 1.00 66.22 133 PRO C O 1
ATOM 2409 N N . TYR B 2 136 ? -13.198 -22.998 -14.124 1.00 61.64 134 TYR C N 1
ATOM 2410 C CA . TYR B 2 136 ? -12.595 -21.753 -14.595 1.00 56.97 134 TYR C CA 1
ATOM 2411 C C . TYR B 2 136 ? -11.328 -21.427 -13.809 1.00 59.07 134 TYR C C 1
ATOM 2412 O O . TYR B 2 136 ? -11.223 -20.384 -13.156 1.00 62.17 134 TYR C O 1
ATOM 2421 N N . SER B 2 137 ? -10.367 -22.343 -13.881 1.00 54.36 135 SER C N 1
ATOM 2422 C CA . SER B 2 137 ? -9.126 -22.211 -13.130 1.00 62.07 135 SER C CA 1
ATOM 2423 C C . SER B 2 137 ? -7.886 -22.446 -14.002 1.00 65.50 135 SER C C 1
ATOM 2424 O O . SER B 2 137 ? -7.100 -23.367 -13.746 1.00 61.56 135 SER C O 1
ATOM 2427 N N . PRO B 2 138 ? -7.693 -21.604 -15.028 1.00 65.23 136 PRO C N 1
ATOM 2428 C CA . PRO B 2 138 ? -6.557 -21.860 -15.918 1.00 74.14 136 PRO C CA 1
ATOM 2429 C C . PRO B 2 138 ? -5.234 -21.473 -15.253 1.00 65.98 136 PRO C C 1
ATOM 2430 O O . PRO B 2 138 ? -4.209 -22.113 -15.492 1.00 65.23 136 PRO C O 1
ATOM 2434 N N . ASP B 2 139 ? -5.276 -20.443 -14.413 1.00 67.13 137 ASP C N 1
ATOM 2435 C CA . ASP B 2 139 ? -4.095 -19.954 -13.711 1.00 69.57 137 ASP C CA 1
ATOM 2436 C C . ASP B 2 139 ? -3.686 -20.811 -12.513 1.00 67.55 137 ASP C C 1
ATOM 2437 O O . ASP B 2 139 ? -2.601 -20.617 -11.963 1.00 66.62 137 ASP C O 1
ATOM 2442 N N . VAL B 2 140 ? -4.537 -21.751 -12.108 1.00 57.95 138 VAL C N 1
ATOM 2443 C CA . VAL B 2 140 ? -4.247 -22.563 -10.924 1.00 58.24 138 VAL C CA 1
ATOM 2444 C C . VAL B 2 140 ? -3.687 -23.947 -11.272 1.00 57.28 138 VAL C C 1
ATOM 2445 O O . VAL B 2 140 ? -4.250 -24.659 -12.109 1.00 59.28 138 VAL C O 1
ATOM 2449 N N . SER B 2 141 ? -2.578 -24.323 -10.632 1.00 50.69 139 SER C N 1
ATOM 2450 C CA . SER B 2 141 ? -1.949 -25.625 -10.899 1.00 50.69 139 SER C CA 1
ATOM 2451 C C . SER B 2 141 ? -2.617 -26.789 -10.148 1.00 48.53 139 SER C C 1
ATOM 2452 O O . SER B 2 141 ? -3.007 -26.664 -8.996 1.00 46.81 139 SER C O 1
ATOM 2455 N N . GLU B 2 142 ? -2.737 -27.916 -10.831 1.00 51.48 140 GLU C N 1
ATOM 2456 C CA . GLU B 2 142 ? -3.147 -29.164 -10.233 1.00 46.94 140 GLU C CA 1
ATOM 2457 C C . GLU B 2 142 ? -2.334 -29.487 -8.975 1.00 50.55 140 GLU C C 1
ATOM 2458 O O . GLU B 2 142 ? -2.875 -30.048 -8.020 1.00 54.48 140 GLU C O 1
ATOM 2464 N N . ASP B 2 143 ? -1.050 -29.127 -8.970 1.00 46.10 141 ASP C N 1
ATOM 2465 C CA . ASP B 2 143 ? -0.173 -29.426 -7.840 1.00 48.99 141 ASP C CA 1
ATOM 2466 C C . ASP B 2 143 ? -0.674 -28.718 -6.590 1.00 51.96 141 ASP C C 1
ATOM 2467 O O . ASP B 2 143 ? -0.756 -29.309 -5.502 1.00 48.79 141 ASP C O 1
ATOM 2472 N N . ASP B 2 144 ? -0.992 -27.437 -6.760 1.00 52.91 142 ASP C N 1
ATOM 2473 C CA . ASP B 2 144 ? -1.479 -26.603 -5.674 1.00 52.30 142 ASP C CA 1
ATOM 2474 C C . ASP B 2 144 ? -2.817 -27.096 -5.096 1.00 49.05 142 ASP C C 1
ATOM 2475 O O . ASP B 2 144 ? -3.017 -27.108 -3.872 1.00 48.96 142 ASP C O 1
ATOM 2480 N N . ILE B 2 145 ? -3.721 -27.502 -5.982 1.00 42.61 143 ILE C N 1
ATOM 2481 C CA . ILE B 2 145 ? -5.020 -28.037 -5.575 1.00 47.41 143 ILE C CA 1
ATOM 2482 C C . ILE B 2 145 ? -4.885 -29.348 -4.790 1.00 49.05 143 ILE C C 1
ATOM 2483 O O . ILE B 2 145 ? -5.539 -29.548 -3.760 1.00 47.99 143 ILE C O 1
ATOM 2488 N N . ALA B 2 146 ? -4.018 -30.224 -5.277 1.00 47.81 144 ALA C N 1
ATOM 2489 C CA . ALA B 2 146 ? -3.763 -31.493 -4.625 1.00 47.70 144 ALA C CA 1
ATOM 2490 C C . ALA B 2 146 ? -3.175 -31.272 -3.236 1.00 49.57 144 ALA C C 1
ATOM 2491 O O . ALA B 2 146 ? -3.532 -31.966 -2.276 1.00 50.73 144 ALA C O 1
ATOM 2493 N N . ARG B 2 147 ? -2.265 -30.312 -3.121 1.00 46.63 145 ARG C N 1
ATOM 2494 C CA . ARG B 2 147 ? -1.542 -30.131 -1.860 1.00 47.89 145 ARG C CA 1
ATOM 2495 C C . ARG B 2 147 ? -2.492 -29.571 -0.801 1.00 47.94 145 ARG C C 1
ATOM 2496 O O . ARG B 2 147 ? -2.401 -29.908 0.393 1.00 47.28 145 ARG C O 1
ATOM 2504 N N . TYR B 2 148 ? -3.444 -28.754 -1.246 1.00 49.05 146 TYR C N 1
ATOM 2505 C CA . TYR B 2 148 ? -4.450 -28.235 -0.330 1.00 45.93 146 TYR C CA 1
ATOM 2506 C C . TYR B 2 148 ? -5.547 -29.265 -0.049 1.00 46.87 146 TYR C C 1
ATOM 2507 O O . TYR B 2 148 ? -6.267 -29.160 0.960 1.00 45.76 146 TYR C O 1
ATOM 2516 N N . GLY B 2 149 ? -5.639 -30.271 -0.925 1.00 46.45 147 GLY C N 1
ATOM 2517 C CA . GLY B 2 149 ? -6.495 -31.425 -0.698 1.00 46.02 147 GLY C CA 1
ATOM 2518 C C . GLY B 2 149 ? -6.142 -32.203 0.566 1.00 45.85 147 GLY C C 1
ATOM 2519 O O . GLY B 2 149 ? -6.922 -33.020 1.062 1.00 48.06 147 GLY C O 1
ATOM 2520 N N . GLN B 2 150 ? -4.962 -31.958 1.108 1.00 46.83 148 GLN C N 1
ATOM 2521 C CA . GLN B 2 150 ? -4.601 -32.607 2.358 1.00 47.87 148 GLN C CA 1
ATOM 2522 C C . GLN B 2 150 ? -5.427 -32.078 3.518 1.00 43.73 148 GLN C C 1
ATOM 2523 O O . GLN B 2 150 ? -5.571 -32.738 4.544 1.00 49.68 148 GLN C O 1
ATOM 2529 N N . GLY B 2 151 ? -5.969 -30.883 3.345 1.00 37.42 149 GLY C N 1
ATOM 2530 C CA . GLY B 2 151 ? -6.779 -30.279 4.372 1.00 40.26 149 GLY C CA 1
ATOM 2531 C C . GLY B 2 151 ? -5.865 -29.816 5.473 1.00 42.41 149 GLY C C 1
ATOM 2532 O O . GLY B 2 151 ? -4.648 -29.917 5.339 1.00 40.77 149 GLY C O 1
ATOM 2533 N N . SER B 2 152 ? -6.444 -29.309 6.552 1.00 40.07 150 SER C N 1
ATOM 2534 C CA . SER B 2 152 ? -5.661 -28.851 7.689 1.00 46.70 150 SER C CA 1
ATOM 2535 C C . SER B 2 152 ? -6.382 -29.287 8.953 1.00 44.76 150 SER C C 1
ATOM 2536 O O . SER B 2 152 ? -7.512 -29.747 8.875 1.00 49.44 150 SER C O 1
ATOM 2539 N N . GLY B 2 153 ? -5.734 -29.174 10.110 1.00 45.71 151 GLY C N 1
ATOM 2540 C CA . GLY B 2 153 ? -6.426 -29.279 11.397 1.00 40.53 151 GLY C CA 1
ATOM 2541 C C . GLY B 2 153 ? -6.745 -30.658 11.965 1.00 41.37 151 GLY C C 1
ATOM 2542 O O . GLY B 2 153 ? -7.325 -30.765 13.062 1.00 45.53 151 GLY C O 1
ATOM 2543 N N . ILE B 2 154 ? -6.370 -31.708 11.244 1.00 37.98 152 ILE C N 1
ATOM 2544 C CA . ILE B 2 154 ? -6.688 -33.069 11.655 1.00 42.95 152 ILE C CA 1
ATOM 2545 C C . ILE B 2 154 ? -6.125 -33.450 13.029 1.00 47.94 152 ILE C C 1
ATOM 2546 O O . ILE B 2 154 ? -6.733 -34.252 13.754 1.00 52.49 152 ILE C O 1
ATOM 2551 N N . SER B 2 155 ? -4.991 -32.868 13.406 1.00 47.40 153 SER C N 1
ATOM 2552 C CA . SER B 2 155 ? -4.424 -33.111 14.733 1.00 48.12 153 SER C CA 1
ATOM 2553 C C . SER B 2 155 ? -5.398 -32.751 15.859 1.00 46.81 153 SER C C 1
ATOM 2554 O O . SER B 2 155 ? -5.371 -33.365 16.930 1.00 50.91 153 SER C O 1
ATOM 2557 N N . ILE B 2 156 ? -6.244 -31.748 15.634 1.00 43.31 154 ILE C N 1
ATOM 2558 C CA . ILE B 2 156 ? -7.251 -31.402 16.631 1.00 46.89 154 ILE C CA 1
ATOM 2559 C C . ILE B 2 156 ? -8.166 -32.604 16.890 1.00 50.71 154 ILE C C 1
ATOM 2560 O O . ILE B 2 156 ? -8.557 -32.867 18.033 1.00 49.41 154 ILE C O 1
ATOM 2565 N N . LEU B 2 157 ? -8.465 -33.336 15.814 1.00 50.46 155 LEU C N 1
ATOM 2566 C CA . LEU B 2 157 ? -9.320 -34.512 15.857 1.00 46.93 155 LEU C CA 1
ATOM 2567 C C . LEU B 2 157 ? -8.548 -35.723 16.386 1.00 52.02 155 LEU C C 1
ATOM 2568 O O . LEU B 2 157 ? -9.033 -36.426 17.273 1.00 52.05 155 LEU C O 1
ATOM 2573 N N . ARG B 2 158 ? -7.345 -35.962 15.857 1.00 49.94 156 ARG C N 1
ATOM 2574 C CA . ARG B 2 158 ? -6.525 -37.103 16.300 1.00 50.37 156 ARG C CA 1
ATOM 2575 C C . ARG B 2 158 ? -6.106 -37.042 17.774 1.00 49.85 156 ARG C C 1
ATOM 2576 O O . ARG B 2 158 ? -6.263 -38.025 18.504 1.00 52.89 156 ARG C O 1
ATOM 2584 N N . ASP B 2 159 ? -5.609 -35.890 18.216 1.00 46.10 157 ASP C N 1
ATOM 2585 C CA . ASP B 2 159 ? -5.139 -35.741 19.588 1.00 47.75 157 ASP C CA 1
ATOM 2586 C C . ASP B 2 159 ? -6.271 -35.834 20.607 1.00 52.82 157 ASP C C 1
ATOM 2587 O O . ASP B 2 159 ? -6.024 -35.950 21.811 1.00 58.27 157 ASP C O 1
ATOM 2592 N N . ASN B 2 160 ? -7.508 -35.761 20.128 1.00 51.78 158 ASN C N 1
ATOM 2593 C CA . ASN B 2 160 ? -8.669 -35.857 20.995 1.00 46.96 158 ASN C CA 1
ATOM 2594 C C . ASN B 2 160 ? -9.592 -36.998 20.597 1.00 44.99 158 ASN C C 1
ATOM 2595 O O . ASN B 2 160 ? -10.780 -36.948 20.881 1.00 50.40 158 ASN C O 1
ATOM 2600 N N . ALA B 2 161 ? -9.063 -38.012 19.928 1.00 39.38 159 ALA C N 1
ATOM 2601 C CA . ALA B 2 161 ? -9.906 -39.061 19.368 1.00 47.76 159 ALA C CA 1
ATOM 2602 C C . ALA B 2 161 ? -10.793 -39.735 20.417 1.00 55.69 159 ALA C C 1
ATOM 2603 O O . ALA B 2 161 ? -12.018 -39.767 20.273 1.00 53.36 159 ALA C O 1
ATOM 2605 N N . ALA B 2 162 ? -10.164 -40.254 21.474 1.00 52.17 160 ALA C N 1
ATOM 2606 C CA . ALA B 2 162 ? -10.872 -40.954 22.534 1.00 42.97 160 ALA C CA 1
ATOM 2607 C C . ALA B 2 162 ? -11.970 -40.097 23.153 1.00 46.16 160 ALA C C 1
ATOM 2608 O O . ALA B 2 162 ? -12.998 -40.621 23.587 1.00 50.58 160 ALA C O 1
ATOM 2610 N N . LEU B 2 163 ? -11.761 -38.786 23.207 1.00 43.96 161 LEU C N 1
ATOM 2611 C CA . LEU B 2 163 ? -12.763 -37.913 23.821 1.00 43.83 161 LEU C CA 1
ATOM 2612 C C . LEU B 2 163 ? -13.915 -37.717 22.849 1.00 48.62 161 LEU C C 1
ATOM 2613 O O . LEU B 2 163 ? -15.074 -37.661 23.264 1.00 45.85 161 LEU C O 1
ATOM 2618 N N . LEU B 2 164 ? -13.579 -37.628 21.559 1.00 49.66 162 LEU C N 1
ATOM 2619 C CA . LEU B 2 164 ? -14.567 -37.463 20.499 1.00 46.61 162 LEU C CA 1
ATOM 2620 C C . LEU B 2 164 ? -15.369 -38.744 20.302 1.00 45.46 162 LEU C C 1
ATOM 2621 O O . LEU B 2 164 ? -16.590 -38.700 20.138 1.00 48.21 162 LEU C O 1
ATOM 2626 N N . GLN B 2 165 ? -14.687 -39.882 20.321 1.00 44.96 163 GLN C N 1
ATOM 2627 C CA . GLN B 2 165 ? -15.364 -41.166 20.215 1.00 47.50 163 GLN C CA 1
ATOM 2628 C C . GLN B 2 165 ? -16.407 -41.284 21.324 1.00 45.86 163 GLN C C 1
ATOM 2629 O O . GLN B 2 165 ? -17.529 -41.727 21.090 1.00 47.33 163 GLN C O 1
ATOM 2635 N N . LYS B 2 166 ? -16.052 -40.854 22.527 1.00 46.77 164 LYS C N 1
ATOM 2636 C CA . LYS B 2 166 ? -16.985 -40.966 23.637 1.00 40.91 164 LYS C CA 1
ATOM 2637 C C . LYS B 2 166 ? -18.175 -40.035 23.429 1.00 44.09 164 LYS C C 1
ATOM 2638 O O . LYS B 2 166 ? -19.334 -40.453 23.554 1.00 44.31 164 LYS C O 1
ATOM 2644 N N . ARG B 2 167 ? -17.890 -38.779 23.100 1.00 36.57 165 ARG C N 1
ATOM 2645 C CA . ARG B 2 167 ? -18.947 -37.788 22.981 1.00 37.62 165 ARG C CA 1
ATOM 2646 C C . ARG B 2 167 ? -19.903 -38.126 21.839 1.00 40.62 165 ARG C C 1
ATOM 2647 O O . ARG B 2 167 ? -21.130 -38.023 21.996 1.00 40.29 165 ARG C O 1
ATOM 2655 N N . TRP B 2 168 ? -19.357 -38.556 20.703 1.00 35.65 166 TRP C N 1
ATOM 2656 C CA . TRP B 2 168 ? -20.217 -38.838 19.555 1.00 40.16 166 TRP C CA 1
ATOM 2657 C C . TRP B 2 168 ? -20.925 -40.191 19.646 1.00 42.13 166 TRP C C 1
ATOM 2658 O O . TRP B 2 168 ? -21.993 -40.372 19.068 1.00 41.45 166 TRP C O 1
ATOM 2669 N N . THR B 2 169 ? -20.348 -41.131 20.393 1.00 45.46 167 THR C N 1
ATOM 2670 C CA . THR B 2 169 ? -21.042 -42.395 20.660 1.00 43.69 167 THR C CA 1
ATOM 2671 C C . THR B 2 169 ? -22.259 -42.112 21.529 1.00 37.54 167 THR C C 1
ATOM 2672 O O . THR B 2 169 ? -23.336 -42.650 21.304 1.00 41.43 167 THR C O 1
ATOM 2676 N N . SER B 2 170 ? -22.084 -41.225 22.496 1.00 38.56 168 SER C N 1
ATOM 2677 C CA . SER B 2 170 ? -23.164 -40.775 23.370 1.00 35.01 168 SER C CA 1
ATOM 2678 C C . SER B 2 170 ? -24.278 -40.062 22.582 1.00 38.88 168 SER C C 1
ATOM 2679 O O . SER B 2 170 ? -25.476 -40.248 22.846 1.00 40.62 168 SER C O 1
ATOM 2682 N N . PHE B 2 171 ? -23.897 -39.253 21.602 1.00 38.58 169 PHE C N 1
ATOM 2683 C CA . PHE B 2 171 ? -24.901 -38.565 20.802 1.00 37.02 169 PHE C CA 1
ATOM 2684 C C . PHE B 2 171 ? -25.621 -39.566 19.924 1.00 36.55 169 PHE C C 1
ATOM 2685 O O . PHE B 2 171 ? -26.842 -39.500 19.760 1.00 38.12 169 PHE C O 1
ATOM 2693 N N . CYS B 2 172 ? -24.857 -40.492 19.352 1.00 34.24 170 CYS C N 1
ATOM 2694 C CA . CYS B 2 172 ? -25.448 -41.555 18.538 1.00 35.83 170 CYS C CA 1
ATOM 2695 C C . CYS B 2 172 ? -26.463 -42.395 19.319 1.00 33.43 170 CYS C C 1
ATOM 2696 O O . CYS B 2 172 ? -27.536 -42.697 18.805 1.00 33.63 170 CYS C O 1
ATOM 2699 N N . ARG B 2 173 ? -26.106 -42.789 20.540 1.00 34.97 171 ARG C N 1
ATOM 2700 C CA . ARG B 2 173 ? -26.982 -43.624 21.353 1.00 35.01 171 ARG C CA 1
ATOM 2701 C C . ARG B 2 173 ? -28.263 -42.879 21.747 1.00 32.66 171 ARG C C 1
ATOM 2702 O O . ARG B 2 173 ? -29.345 -43.488 21.812 1.00 32.36 171 ARG C O 1
ATOM 2710 N N . LYS B 2 174 ? -28.146 -41.572 21.999 1.00 30.61 172 LYS C N 1
ATOM 2711 C CA . LYS B 2 174 ? -29.320 -40.736 22.293 1.00 32.94 172 LYS C CA 1
ATOM 2712 C C . LYS B 2 174 ? -30.302 -40.736 21.109 1.00 32.39 172 LYS C C 1
ATOM 2713 O O . LYS B 2 174 ? -31.524 -40.869 21.286 1.00 30.20 172 LYS C O 1
ATOM 2719 N N . ILE B 2 175 ? -29.744 -40.656 19.900 1.00 33.83 173 ILE C N 1
ATOM 2720 C CA . ILE B 2 175 ? -30.540 -40.674 18.668 1.00 33.42 173 ILE C CA 1
ATOM 2721 C C . ILE B 2 175 ? -31.280 -41.997 18.480 1.00 34.07 173 ILE C C 1
ATOM 2722 O O . ILE B 2 175 ? -32.500 -42.018 18.230 1.00 32.56 173 ILE C O 1
ATOM 2727 N N . VAL B 2 176 ? -30.527 -43.094 18.572 1.00 30.88 174 VAL C N 1
ATOM 2728 C CA . VAL B 2 176 ? -31.088 -44.441 18.571 1.00 29.09 174 VAL C CA 1
ATOM 2729 C C . VAL B 2 176 ? -32.183 -44.551 19.630 1.00 31.02 174 VAL C C 1
ATOM 2730 O O . VAL B 2 176 ? -33.255 -45.076 19.354 1.00 34.90 174 VAL C O 1
ATOM 2734 N N . ALA B 2 177 ? -31.920 -44.000 20.820 1.00 30.90 175 ALA C N 1
ATOM 2735 C CA . ALA B 2 177 ? -32.856 -44.059 21.961 1.00 33.75 175 ALA C CA 1
ATOM 2736 C C . ALA B 2 177 ? -34.160 -43.305 21.756 1.00 32.44 175 ALA C C 1
ATOM 2737 O O . ALA B 2 177 ? -35.177 -43.674 22.341 1.00 32.76 175 ALA C O 1
ATOM 2739 N N . MET B 2 178 ? -34.131 -42.224 20.978 1.00 32.52 176 MET C N 1
ATOM 2740 C CA . MET B 2 178 ? -35.333 -41.389 20.847 1.00 31.70 176 MET C CA 1
ATOM 2741 C C . MET B 2 178 ? -36.127 -41.839 19.657 1.00 30.00 176 MET C C 1
ATOM 2742 O O . MET B 2 178 ? -37.273 -41.437 19.487 1.00 36.94 176 MET C O 1
ATOM 2747 N N . ASP B 2 179 ? -35.498 -42.655 18.819 1.00 32.12 177 ASP C N 1
ATOM 2748 C CA . ASP B 2 179 ? -36.068 -43.007 17.527 1.00 34.49 177 ASP C CA 1
ATOM 2749 C C . ASP B 2 179 ? -37.285 -43.913 17.661 1.00 38.23 177 ASP C C 1
ATOM 2750 O O . ASP B 2 179 ? -37.181 -45.105 17.945 1.00 40.44 177 ASP C O 1
ATOM 2755 N N . ASN B 2 180 ? -38.439 -43.321 17.422 1.00 41.68 178 ASN C N 1
ATOM 2756 C CA . ASN B 2 180 ? -39.694 -44.008 17.522 1.00 38.62 178 ASN C CA 1
ATOM 2757 C C . ASN B 2 180 ? -40.600 -43.513 16.410 1.00 36.47 178 ASN C C 1
ATOM 2758 O O . ASN B 2 180 ? -41.083 -42.391 16.471 1.00 35.74 178 ASN C O 1
ATOM 2763 N N . PRO B 2 181 ? -40.873 -44.374 15.417 1.00 36.73 179 PRO C N 1
ATOM 2764 C CA . PRO B 2 181 ? -41.674 -44.010 14.238 1.00 31.80 179 PRO C CA 1
ATOM 2765 C C . PRO B 2 181 ? -43.045 -43.464 14.627 1.00 36.01 179 PRO C C 1
ATOM 2766 O O . PRO B 2 181 ? -43.638 -42.725 13.840 1.00 34.87 179 PRO C O 1
ATOM 2770 N N . ARG B 2 182 ? -43.553 -43.853 15.801 1.00 33.26 180 ARG C N 1
ATOM 2771 C CA . ARG B 2 182 ? -44.881 -43.412 16.228 1.00 37.58 180 ARG C CA 1
ATOM 2772 C C . ARG B 2 182 ? -44.846 -42.011 16.814 1.00 36.93 180 ARG C C 1
ATOM 2773 O O . ARG B 2 182 ? -45.890 -41.397 16.980 1.00 37.53 180 ARG C O 1
ATOM 2781 N N . HIS B 2 183 ? -43.654 -41.493 17.096 1.00 32.70 181 HIS C N 1
ATOM 2782 C CA . HIS B 2 183 ? -43.561 -40.146 17.652 1.00 37.25 181 HIS C CA 1
ATOM 2783 C C . HIS B 2 183 ? -43.496 -39.081 16.561 1.00 32.25 181 HIS C C 1
ATOM 2784 O O . HIS B 2 183 ? -43.651 -37.895 16.836 1.00 32.15 181 HIS C O 1
ATOM 2791 N N . ASN B 2 184 ? -43.269 -39.508 15.323 1.00 29.06 182 ASN C N 1
ATOM 2792 C CA . ASN B 2 184 ? -43.149 -38.576 14.224 1.00 30.59 182 ASN C CA 1
ATOM 2793 C C . ASN B 2 184 ? -44.534 -38.192 13.703 1.00 31.78 182 ASN C C 1
ATOM 2794 O O . ASN B 2 184 ? -45.509 -38.904 13.945 1.00 27.93 182 ASN C O 1
ATOM 2799 N N . GLU B 2 185 ? -44.634 -37.074 12.988 1.00 31.96 183 GLU C N 1
ATOM 2800 C CA . GLU B 2 185 ? -45.927 -36.693 12.400 1.00 33.39 183 GLU C CA 1
ATOM 2801 C C . GLU B 2 185 ? -45.891 -36.837 10.879 1.00 31.99 183 GLU C C 1
ATOM 2802 O O . GLU B 2 185 ? -44.973 -36.333 10.218 1.00 28.94 183 GLU C O 1
ATOM 2808 N N . TYR B 2 186 ? -46.896 -37.515 10.333 1.00 32.24 184 TYR C N 1
ATOM 2809 C CA . TYR B 2 186 ? -46.970 -37.767 8.905 1.00 29.46 184 TYR C CA 1
ATOM 2810 C C . TYR B 2 186 ? -48.161 -37.026 8.312 1.00 30.33 184 TYR C C 1
ATOM 2811 O O . TYR B 2 186 ? -49.193 -36.894 8.964 1.00 32.61 184 TYR C O 1
ATOM 2820 N N . SER B 2 187 ? -48.015 -36.518 7.089 1.00 30.69 185 SER C N 1
ATOM 2821 C CA . SER B 2 187 ? -49.129 -35.819 6.427 1.00 30.52 185 SER C CA 1
ATOM 2822 C C . SER B 2 187 ? -49.045 -35.902 4.900 1.00 31.54 185 SER C C 1
ATOM 2823 O O . SER B 2 187 ? -47.966 -36.103 4.338 1.00 37.07 185 SER C O 1
ATOM 2826 N N . LEU B 2 188 ? -50.188 -35.791 4.239 1.00 33.58 186 LEU C N 1
ATOM 2827 C CA . LEU B 2 188 ? -50.228 -35.754 2.788 1.00 35.94 186 LEU C CA 1
ATOM 2828 C C . LEU B 2 188 ? -50.980 -34.505 2.357 1.00 32.93 186 LEU C C 1
ATOM 2829 O O . LEU B 2 188 ? -51.887 -34.056 3.059 1.00 32.69 186 LEU C O 1
ATOM 2834 N N . TYR B 2 189 ? -50.625 -33.955 1.203 1.00 34.39 187 TYR C N 1
ATOM 2835 C CA . TYR B 2 189 ? -51.434 -32.899 0.605 1.00 34.65 187 TYR C CA 1
ATOM 2836 C C . TYR B 2 189 ? -51.659 -33.201 -0.859 1.00 37.12 187 TYR C C 1
ATOM 2837 O O . TYR B 2 189 ? -50.726 -33.604 -1.576 1.00 38.80 187 TYR C O 1
ATOM 2846 N N . SER B 2 190 ? -52.886 -32.995 -1.314 1.00 37.68 188 SER C N 1
ATOM 2847 C CA . SER B 2 190 ? -53.183 -33.122 -2.735 1.00 39.89 188 SER C CA 1
ATOM 2848 C C . SER B 2 190 ? -53.582 -31.778 -3.279 1.00 38.63 188 SER C C 1
ATOM 2849 O O . SER B 2 190 ? -54.493 -31.136 -2.765 1.00 40.91 188 SER C O 1
ATOM 2852 N N . ASN B 2 191 ? -52.878 -31.338 -4.307 1.00 39.82 189 ASN C N 1
ATOM 2853 C CA . ASN B 2 191 ? -53.265 -30.123 -5.001 1.00 43.06 189 ASN C CA 1
ATOM 2854 C C . ASN B 2 191 ? -54.025 -30.543 -6.249 1.00 43.88 189 ASN C C 1
ATOM 2855 O O . ASN B 2 191 ? -53.433 -31.073 -7.207 1.00 43.09 189 ASN C O 1
ATOM 2860 N N . ARG B 2 192 ? -55.340 -30.328 -6.206 1.00 43.03 190 ARG C N 1
ATOM 2861 C CA . ARG B 2 192 ? -56.250 -30.676 -7.299 1.00 48.07 190 ARG C CA 1
ATOM 2862 C C . ARG B 2 192 ? -55.949 -29.880 -8.573 1.00 47.39 190 ARG C C 1
ATOM 2863 O O . ARG B 2 192 ? -56.019 -30.411 -9.685 1.00 46.58 190 ARG C O 1
ATOM 2871 N N . GLY B 2 193 ? -55.621 -28.602 -8.406 1.00 44.67 191 GLY C N 1
ATOM 2872 C CA . GLY B 2 193 ? -55.284 -27.744 -9.529 1.00 44.76 191 GLY C CA 1
ATOM 2873 C C . GLY B 2 193 ? -54.153 -28.226 -10.423 1.00 49.09 191 GLY C C 1
ATOM 2874 O O . GLY B 2 193 ? -54.289 -28.215 -11.644 1.00 48.49 191 GLY C O 1
ATOM 2875 N N . ASN B 2 194 ? -53.036 -28.645 -9.833 1.00 46.74 192 ASN C N 1
ATOM 2876 C CA . ASN B 2 194 ? -51.862 -29.002 -10.633 1.00 39.09 192 ASN C CA 1
ATOM 2877 C C . ASN B 2 194 ? -51.476 -30.489 -10.599 1.00 36.17 192 ASN C C 1
ATOM 2878 O O . ASN B 2 194 ? -50.487 -30.869 -11.239 1.00 36.91 192 ASN C O 1
ATOM 2883 N N . GLY B 2 195 ? -52.210 -31.308 -9.843 1.00 38.19 193 GLY C N 1
ATOM 2884 C CA . GLY B 2 195 ? -51.986 -32.752 -9.832 1.00 36.09 193 GLY C CA 1
ATOM 2885 C C . GLY B 2 195 ? -50.811 -33.234 -8.987 1.00 34.99 193 GLY C C 1
ATOM 2886 O O . GLY B 2 195 ? -50.376 -34.390 -9.096 1.00 36.13 193 GLY C O 1
ATOM 2887 N N . TYR B 2 196 ? -50.295 -32.354 -8.130 1.00 37.33 194 TYR C N 1
ATOM 2888 C CA . TYR B 2 196 ? -49.197 -32.719 -7.236 1.00 33.56 194 TYR C CA 1
ATOM 2889 C C . TYR B 2 196 ? -49.693 -33.316 -5.917 1.00 34.36 194 TYR C C 1
ATOM 2890 O O . TYR B 2 196 ? -50.738 -32.920 -5.398 1.00 35.15 194 TYR C O 1
ATOM 2899 N N . VAL B 2 197 ? -48.923 -34.253 -5.368 1.00 33.95 195 VAL C N 1
ATOM 2900 C CA . VAL B 2 197 ? -49.132 -34.729 -4.008 1.00 30.26 195 VAL C CA 1
ATOM 2901 C C . VAL B 2 197 ? -47.806 -34.599 -3.262 1.00 30.81 195 VAL C C 1
ATOM 2902 O O . VAL B 2 197 ? -46.759 -35.009 -3.771 1.00 33.65 195 VAL C O 1
ATOM 2906 N N . SER B 2 198 ? -47.840 -34.018 -2.069 1.00 27.53 196 SER C N 1
ATOM 2907 C CA . SER B 2 198 ? -46.649 -33.967 -1.220 1.00 30.29 196 SER C CA 1
ATOM 2908 C C . SER B 2 198 ? -46.826 -34.948 -0.074 1.00 34.25 196 SER C C 1
ATOM 2909 O O . SER B 2 198 ? -47.964 -35.178 0.382 1.00 32.85 196 SER C O 1
ATOM 2912 N N . CYS B 2 199 ? -45.722 -35.544 0.378 1.00 32.05 197 CYS C N 1
ATOM 2913 C CA . CYS B 2 199 ? -45.740 -36.328 1.623 1.00 33.51 197 CYS C CA 1
ATOM 2914 C C . CYS B 2 199 ? -44.729 -35.734 2.589 1.00 31.79 197 CYS C C 1
ATOM 2915 O O . CYS B 2 199 ? -43.577 -35.476 2.204 1.00 27.88 197 CYS C O 1
ATOM 2918 N N . THR B 2 200 ? -45.138 -35.537 3.842 1.00 32.73 198 THR C N 1
ATOM 2919 C CA . THR B 2 200 ? -44.243 -34.915 4.835 1.00 31.42 198 THR C CA 1
ATOM 2920 C C . THR B 2 200 ? -44.110 -35.719 6.130 1.00 27.44 198 THR C C 1
ATOM 2921 O O . THR B 2 200 ? -45.122 -36.178 6.683 1.00 29.33 198 THR C O 1
ATOM 2925 N N . MET B 2 201 ? -42.873 -35.897 6.593 1.00 24.72 199 MET C N 1
ATOM 2926 C CA . MET B 2 201 ? -42.609 -36.411 7.933 1.00 30.12 199 MET C CA 1
ATOM 2927 C C . MET B 2 201 ? -41.839 -35.380 8.777 1.00 32.77 199 MET C C 1
ATOM 2928 O O . MET B 2 201 ? -40.712 -34.987 8.427 1.00 31.40 199 MET C O 1
ATOM 2933 N N . ARG B 2 202 ? -42.454 -34.928 9.870 1.00 32.55 200 ARG C N 1
ATOM 2934 C CA . ARG B 2 202 ? -41.776 -34.059 10.836 1.00 30.97 200 ARG C CA 1
ATOM 2935 C C . ARG B 2 202 ? -41.294 -34.926 11.984 1.00 33.59 200 ARG C C 1
ATOM 2936 O O . ARG B 2 202 ? -42.022 -35.803 12.464 1.00 32.42 200 ARG C O 1
ATOM 2944 N N . THR B 2 203 ? -40.061 -34.686 12.417 1.00 34.33 201 THR C N 1
ATOM 2945 C CA . THR B 2 203 ? -39.440 -35.528 13.424 1.00 29.81 201 THR C CA 1
ATOM 2946 C C . THR B 2 203 ? -38.354 -34.749 14.149 1.00 30.15 201 THR C C 1
ATOM 2947 O O . THR B 2 203 ? -37.896 -33.713 13.652 1.00 30.94 201 THR C O 1
ATOM 2951 N N . GLN B 2 204 ? -37.944 -35.242 15.316 1.00 32.89 202 GLN C N 1
ATOM 2952 C CA . GLN B 2 204 ? -36.878 -34.606 16.100 1.00 33.69 202 GLN C CA 1
ATOM 2953 C C . GLN B 2 204 ? -35.668 -35.526 16.238 1.00 34.67 202 GLN C C 1
ATOM 2954 O O . GLN B 2 204 ? -34.831 -35.364 17.135 1.00 36.04 202 GLN C O 1
ATOM 2960 N N . VAL B 2 205 ? -35.601 -36.505 15.346 1.00 32.95 203 VAL C N 1
ATOM 2961 C CA . VAL B 2 205 ? -34.596 -37.547 15.400 1.00 30.18 203 VAL C CA 1
ATOM 2962 C C . VAL B 2 205 ? -33.811 -37.532 14.094 1.00 31.10 203 VAL C C 1
ATOM 2963 O O . VAL B 2 205 ? -34.316 -37.958 13.058 1.00 32.03 203 VAL C O 1
ATOM 2967 N N . PRO B 2 206 ? -32.569 -37.030 14.145 1.00 33.07 204 PRO C N 1
ATOM 2968 C CA . PRO B 2 206 ? -31.794 -36.792 12.921 1.00 30.90 204 PRO C CA 1
ATOM 2969 C C . PRO B 2 206 ? -31.211 -38.045 12.273 1.00 32.27 204 PRO C C 1
ATOM 2970 O O . PRO B 2 206 ? -29.984 -38.245 12.288 1.00 34.11 204 PRO C O 1
ATOM 2974 N N . LEU B 2 207 ? -32.052 -38.856 11.653 1.00 29.17 205 LEU C N 1
ATOM 2975 C CA . LEU B 2 207 ? -31.534 -40.009 10.910 1.00 30.96 205 LEU C CA 1
ATOM 2976 C C . LEU B 2 207 ? -31.538 -39.755 9.405 1.00 30.57 205 LEU C C 1
ATOM 2977 O O . LEU B 2 207 ? -32.274 -38.887 8.905 1.00 28.92 205 LEU C O 1
ATOM 2982 N N . ALA B 2 208 ? -30.708 -40.501 8.677 1.00 29.75 206 ALA C N 1
ATOM 2983 C CA . ALA B 2 208 ? -30.698 -40.374 7.218 1.00 30.49 206 ALA C CA 1
ATOM 2984 C C . ALA B 2 208 ? -31.869 -41.121 6.600 1.00 25.86 206 ALA C C 1
ATOM 2985 O O . ALA B 2 208 ? -31.701 -42.178 6.016 1.00 31.45 206 ALA C O 1
ATOM 2987 N N . TYR B 2 209 ? -33.060 -40.559 6.729 1.00 26.84 207 TYR C N 1
ATOM 2988 C CA . TYR B 2 209 ? -34.248 -41.203 6.212 1.00 31.60 207 TYR C CA 1
ATOM 2989 C C . TYR B 2 209 ? -34.253 -41.208 4.696 1.00 35.35 207 TYR C C 1
ATOM 2990 O O . TYR B 2 209 ? -33.686 -40.330 4.041 1.00 34.44 207 TYR C O 1
ATOM 2999 N N . ASN B 2 210 ? -34.897 -42.225 4.140 1.00 34.52 208 ASN C N 1
ATOM 3000 C CA . ASN B 2 210 ? -35.077 -42.312 2.706 1.00 31.62 208 ASN C CA 1
ATOM 3001 C C . ASN B 2 210 ? -36.563 -42.361 2.393 1.00 34.31 208 ASN C C 1
ATOM 3002 O O . ASN B 2 210 ? -37.287 -43.216 2.903 1.00 36.50 208 ASN C O 1
ATOM 3007 N N . ILE B 2 211 ? -37.013 -41.447 1.544 1.00 35.96 209 ILE C N 1
ATOM 3008 C CA . ILE B 2 211 ? -38.401 -41.429 1.117 1.00 33.85 209 ILE C CA 1
ATOM 3009 C C . ILE B 2 211 ? -38.452 -41.727 -0.390 1.00 37.34 209 ILE C C 1
ATOM 3010 O O . ILE B 2 211 ? -37.697 -41.141 -1.173 1.00 43.47 209 ILE C O 1
ATOM 3015 N N . SER B 2 212 ? -39.311 -42.662 -0.780 1.00 34.35 210 SER C N 1
ATOM 3016 C CA . SER B 2 212 ? -39.449 -43.050 -2.169 1.00 38.08 210 SER C CA 1
ATOM 3017 C C . SER B 2 212 ? -40.876 -43.569 -2.332 1.00 43.60 210 SER C C 1
ATOM 3018 O O . SER B 2 212 ? -41.608 -43.678 -1.339 1.00 41.94 210 SER C O 1
ATOM 3021 N N . LEU B 2 213 ? -41.284 -43.861 -3.567 1.00 42.39 211 LEU C N 1
ATOM 3022 C CA . LEU B 2 213 ? -42.645 -44.347 -3.827 1.00 43.51 211 LEU C CA 1
ATOM 3023 C C . LEU B 2 213 ? -42.604 -45.846 -4.055 1.00 45.98 211 LEU C C 1
ATOM 3024 O O . LEU B 2 213 ? -41.647 -46.353 -4.633 1.00 45.98 211 LEU C O 1
ATOM 3029 N N . ALA B 2 214 ? -43.652 -46.550 -3.633 1.00 47.40 212 ALA C N 1
ATOM 3030 C CA . ALA B 2 214 ? -43.629 -48.013 -3.581 1.00 46.23 212 ALA C CA 1
ATOM 3031 C C . ALA B 2 214 ? -43.366 -48.673 -4.927 1.00 50.89 212 ALA C C 1
ATOM 3032 O O . ALA B 2 214 ? -42.669 -49.687 -5.003 1.00 48.29 212 ALA C O 1
ATOM 3034 N N . ASN B 2 215 ? -43.934 -48.112 -5.990 1.00 48.71 213 ASN C N 1
ATOM 3035 C CA . ASN B 2 215 ? -43.806 -48.735 -7.302 1.00 50.64 213 ASN C CA 1
ATOM 3036 C C . ASN B 2 215 ? -42.587 -48.266 -8.089 1.00 48.63 213 ASN C C 1
ATOM 3037 O O . ASN B 2 215 ? -42.408 -48.660 -9.237 1.00 50.82 213 ASN C O 1
ATOM 3042 N N . GLY B 2 216 ? -41.755 -47.417 -7.485 1.00 52.78 214 GLY C N 1
ATOM 3043 C CA . GLY B 2 216 ? -40.501 -47.030 -8.112 1.00 49.64 214 GLY C CA 1
ATOM 3044 C C . GLY B 2 216 ? -40.496 -45.711 -8.872 1.00 47.81 214 GLY C C 1
ATOM 3045 O O . GLY B 2 216 ? -39.427 -45.193 -9.239 1.00 47.84 214 GLY C O 1
ATOM 3046 N N . VAL B 2 217 ? -41.680 -45.167 -9.124 1.00 44.52 215 VAL C N 1
ATOM 3047 C CA . VAL B 2 217 ? -41.798 -43.872 -9.803 1.00 47.72 215 VAL C CA 1
ATOM 3048 C C . VAL B 2 217 ? -40.981 -42.799 -9.095 1.00 50.76 215 VAL C C 1
ATOM 3049 O O . VAL B 2 217 ? -41.075 -42.680 -7.872 1.00 51.94 215 VAL C O 1
ATOM 3053 N N . ASP B 2 218 ? -40.192 -42.016 -9.834 1.00 50.93 216 ASP C N 1
ATOM 3054 C CA . ASP B 2 218 ? -39.354 -40.995 -9.187 1.00 47.01 216 ASP C CA 1
ATOM 3055 C C . ASP B 2 218 ? -40.176 -39.890 -8.516 1.00 49.41 216 ASP C C 1
ATOM 3056 O O . ASP B 2 218 ? -41.255 -39.508 -8.984 1.00 44.51 216 ASP C O 1
ATOM 3061 N N . ILE B 2 219 ? -39.663 -39.409 -7.393 1.00 46.19 217 ILE C N 1
ATOM 3062 C CA . ILE B 2 219 ? -40.227 -38.263 -6.702 1.00 43.19 217 ILE C CA 1
ATOM 3063 C C . ILE B 2 219 ? -39.079 -37.335 -6.351 1.00 41.00 217 ILE C C 1
ATOM 3064 O O . ILE B 2 219 ? -37.917 -37.728 -6.382 1.00 41.00 217 ILE C O 1
ATOM 3069 N N . TYR B 2 220 ? -39.412 -36.101 -6.013 1.00 38.80 218 TYR C N 1
ATOM 3070 C CA . TYR B 2 220 ? -38.423 -35.132 -5.614 1.00 36.38 218 TYR C CA 1
ATOM 3071 C C . TYR B 2 220 ? -38.505 -35.046 -4.093 1.00 34.30 218 TYR C C 1
ATOM 3072 O O . TYR B 2 220 ? -39.595 -34.941 -3.536 1.00 36.87 218 TYR C O 1
ATOM 3081 N N . LYS B 2 221 ? -37.362 -35.115 -3.422 1.00 26.96 219 LYS C N 1
ATOM 3082 C CA . LYS B 2 221 ? -37.346 -35.200 -1.965 1.00 32.01 219 LYS C CA 1
ATOM 3083 C C . LYS B 2 221 ? -36.218 -34.364 -1.429 1.00 32.99 219 LYS C C 1
ATOM 3084 O O . LYS B 2 221 ? -35.239 -34.112 -2.141 1.00 32.34 219 LYS C O 1
ATOM 3090 N N . TYR B 2 222 ? -36.332 -33.962 -0.165 1.00 29.35 220 TYR C N 1
ATOM 3091 C CA . TYR B 2 222 ? -35.269 -33.204 0.480 1.00 27.51 220 TYR C CA 1
ATOM 3092 C C . TYR B 2 222 ? -35.537 -33.222 1.969 1.00 29.21 220 TYR C C 1
ATOM 3093 O O . TYR B 2 222 ? -36.612 -33.658 2.386 1.00 32.16 220 TYR C O 1
ATOM 3102 N N . MET B 2 223 ? -34.581 -32.755 2.770 1.00 29.26 221 MET C N 1
ATOM 3103 C CA . MET B 2 223 ? -34.764 -32.619 4.221 1.00 32.02 221 MET C CA 1
ATOM 3104 C C . MET B 2 223 ? -34.526 -31.164 4.625 1.00 29.45 221 MET C C 1
ATOM 3105 O O . MET B 2 223 ? -33.714 -30.472 4.020 1.00 33.94 221 MET C O 1
ATOM 3110 N N . ARG B 2 224 ? -35.235 -30.698 5.648 1.00 31.40 222 ARG C N 1
ATOM 3111 C CA . ARG B 2 224 ? -35.001 -29.361 6.196 1.00 30.35 222 ARG C CA 1
ATOM 3112 C C . ARG B 2 224 ? -34.700 -29.453 7.684 1.00 30.71 222 ARG C C 1
ATOM 3113 O O . ARG B 2 224 ? -35.379 -30.191 8.414 1.00 34.36 222 ARG C O 1
ATOM 3121 N N . MET B 2 225 ? -33.702 -28.705 8.141 1.00 31.79 223 MET C N 1
ATOM 3122 C CA . MET B 2 225 ? -33.381 -28.660 9.566 1.00 31.63 223 MET C CA 1
ATOM 3123 C C . MET B 2 225 ? -33.776 -27.288 10.090 1.00 37.18 223 MET C C 1
ATOM 3124 O O . MET B 2 225 ? -33.435 -26.268 9.469 1.00 38.12 223 MET C O 1
ATOM 3129 N N . TYR B 2 226 ? -34.496 -27.246 11.208 1.00 37.21 224 TYR C N 1
ATOM 3130 C CA . TYR B 2 226 ? -34.947 -25.975 11.787 1.00 36.95 224 TYR C CA 1
ATOM 3131 C C . TYR B 2 226 ? -34.326 -25.686 13.153 1.00 42.29 224 TYR C C 1
ATOM 3132 O O . TYR B 2 226 ? -33.544 -26.479 13.663 1.00 40.66 224 TYR C O 1
ATOM 3141 N N . SER B 2 227 ? -34.742 -24.574 13.759 1.00 47.77 225 SER C N 1
ATOM 3142 C CA . SER B 2 227 ? -34.177 -24.072 15.018 1.00 47.37 225 SER C CA 1
ATOM 3143 C C . SER B 2 227 ? -34.068 -25.040 16.206 1.00 48.88 225 SER C C 1
ATOM 3144 O O . SER B 2 227 ? -32.996 -25.178 16.799 1.00 61.31 225 SER C O 1
ATOM 3147 N N . GLY B 2 228 ? -35.160 -25.690 16.581 1.00 45.45 226 GLY C N 1
ATOM 3148 C CA . GLY B 2 228 ? -35.178 -26.331 17.895 1.00 49.12 226 GLY C CA 1
ATOM 3149 C C . GLY B 2 228 ? -35.007 -27.837 17.930 1.00 42.55 226 GLY C C 1
ATOM 3150 O O . GLY B 2 228 ? -35.681 -28.522 18.685 1.00 45.51 226 GLY C O 1
ATOM 3151 N N . GLY B 2 229 ? -34.104 -28.367 17.124 1.00 36.12 227 GLY C N 1
ATOM 3152 C CA . GLY B 2 229 ? -34.029 -29.806 16.998 1.00 38.01 227 GLY C CA 1
ATOM 3153 C C . GLY B 2 229 ? -35.182 -30.372 16.186 1.00 39.20 227 GLY C C 1
ATOM 3154 O O . GLY B 2 229 ? -35.577 -31.524 16.369 1.00 41.02 227 GLY C O 1
ATOM 3155 N N . ARG B 2 230 ? -35.717 -29.572 15.272 1.00 38.76 228 ARG C N 1
ATOM 3156 C CA . ARG B 2 230 ? -36.851 -30.018 14.460 1.00 42.08 228 ARG C CA 1
ATOM 3157 C C . ARG B 2 230 ? -36.423 -30.331 13.027 1.00 42.33 228 ARG C C 1
ATOM 3158 O O . ARG B 2 230 ? -35.708 -29.535 12.414 1.00 38.16 228 ARG C O 1
ATOM 3166 N N . LEU B 2 231 ? -36.841 -31.490 12.503 1.00 35.73 229 LEU C N 1
ATOM 3167 C CA . LEU B 2 231 ? -36.474 -31.899 11.136 1.00 32.34 229 LEU C CA 1
ATOM 3168 C C . LEU B 2 231 ? -37.711 -32.158 10.314 1.00 32.08 229 LEU C C 1
ATOM 3169 O O . LEU B 2 231 ? -38.771 -32.505 10.868 1.00 38.11 229 LEU C O 1
ATOM 3174 N N . LYS B 2 232 ? -37.553 -32.063 8.995 1.00 30.43 230 LYS C N 1
ATOM 3175 C CA . LYS B 2 232 ? -38.643 -32.316 8.066 1.00 33.19 230 LYS C CA 1
ATOM 3176 C C . LYS B 2 232 ? -38.130 -33.092 6.862 1.00 34.34 230 LYS C C 1
ATOM 3177 O O . LYS B 2 232 ? -37.172 -32.669 6.212 1.00 35.41 230 LYS C O 1
ATOM 3183 N N . VAL B 2 233 ? -38.771 -34.225 6.574 1.00 32.15 231 VAL C N 1
ATOM 3184 C CA . VAL B 2 233 ? -38.503 -35.009 5.361 1.00 28.23 231 VAL C CA 1
ATOM 3185 C C . VAL B 2 233 ? -39.712 -34.789 4.480 1.00 32.17 231 VAL C C 1
ATOM 3186 O O . VAL B 2 233 ? -40.841 -34.917 4.942 1.00 31.20 231 VAL C O 1
ATOM 3190 N N . GLU B 2 234 ? -39.494 -34.436 3.217 1.00 30.61 232 GLU C N 1
ATOM 3191 C CA . GLU B 2 234 ? -40.620 -34.059 2.376 1.00 29.40 232 GLU C CA 1
ATOM 3192 C C . GLU B 2 234 ? -40.375 -34.546 0.972 1.00 30.65 232 GLU C C 1
ATOM 3193 O O . GLU B 2 234 ? -39.233 -34.557 0.523 1.00 31.76 232 GLU C O 1
ATOM 3199 N N . ALA B 2 235 ? -41.437 -34.960 0.280 1.00 31.16 233 ALA C N 1
ATOM 3200 C CA . ALA B 2 235 ? -41.309 -35.457 -1.103 1.00 34.61 233 ALA C CA 1
ATOM 3201 C C . ALA B 2 235 ? -42.500 -35.039 -1.931 1.00 30.77 233 ALA C C 1
ATOM 3202 O O . ALA B 2 235 ? -43.600 -34.874 -1.395 1.00 28.15 233 ALA C O 1
ATOM 3204 N N . TRP B 2 236 ? -42.289 -34.907 -3.236 1.00 30.96 234 TRP C N 1
ATOM 3205 C CA . TRP B 2 236 ? -43.335 -34.484 -4.151 1.00 32.63 234 TRP C CA 1
ATOM 3206 C C . TRP B 2 236 ? -43.553 -35.474 -5.289 1.00 34.93 234 TRP C C 1
ATOM 3207 O O . TRP B 2 236 ? -42.591 -35.929 -5.928 1.00 35.01 234 TRP C O 1
ATOM 3218 N N . LEU B 2 237 ? -44.825 -35.788 -5.531 1.00 34.16 235 LEU C N 1
ATOM 3219 C CA . LEU B 2 237 ? -45.242 -36.668 -6.619 1.00 36.77 235 LEU C CA 1
ATOM 3220 C C . LEU B 2 237 ? -46.090 -35.858 -7.603 1.00 38.46 235 LEU C C 1
ATOM 3221 O O . LEU B 2 237 ? -46.910 -35.000 -7.207 1.00 35.03 235 LEU C O 1
ATOM 3226 N N . ASP B 2 238 ? -45.885 -36.134 -8.878 1.00 36.64 236 ASP C N 1
ATOM 3227 C CA . ASP B 2 238 ? -46.712 -35.559 -9.903 1.00 41.33 236 ASP C CA 1
ATOM 3228 C C . ASP B 2 238 ? -47.566 -36.704 -10.375 1.00 39.83 236 ASP C C 1
ATOM 3229 O O . ASP B 2 238 ? -47.071 -37.651 -10.952 1.00 45.41 236 ASP C O 1
ATOM 3234 N N . LEU B 2 239 ? -48.860 -36.617 -10.135 1.00 41.85 237 LEU C N 1
ATOM 3235 C CA . LEU B 2 239 ? -49.753 -37.630 -10.616 1.00 47.50 237 LEU C CA 1
ATOM 3236 C C . LEU B 2 239 ? -49.579 -37.487 -12.106 1.00 55.65 237 LEU C C 1
ATOM 3237 O O . LEU B 2 239 ? -49.236 -36.422 -12.596 1.00 61.53 237 LEU C O 1
ATOM 3242 N N . ARG B 2 240 ? -49.770 -38.563 -12.836 1.00 50.56 238 ARG C N 1
ATOM 3243 C CA . ARG B 2 240 ? -49.570 -38.513 -14.268 1.00 60.77 238 ARG C CA 1
ATOM 3244 C C . ARG B 2 240 ? -48.113 -38.790 -14.530 1.00 57.59 238 ARG C C 1
ATOM 3245 O O . ARG B 2 240 ? -47.641 -38.624 -15.641 1.00 64.75 238 ARG C O 1
ATOM 3253 N N . ASP B 2 241 ? -47.418 -39.269 -13.510 1.00 56.73 239 ASP C N 1
ATOM 3254 C CA . ASP B 2 241 ? -46.104 -39.829 -13.698 1.00 56.19 239 ASP C CA 1
ATOM 3255 C C . ASP B 2 241 ? -46.517 -41.229 -13.329 1.00 59.01 239 ASP C C 1
ATOM 3256 O O . ASP B 2 241 ? -45.779 -42.182 -13.515 1.00 68.84 239 ASP C O 1
ATOM 3261 N N . LEU B 2 242 ? -47.730 -41.328 -12.801 1.00 64.63 240 LEU C N 1
ATOM 3262 C CA . LEU B 2 242 ? -48.322 -42.602 -12.421 1.00 73.96 240 LEU C CA 1
ATOM 3263 C C . LEU B 2 242 ? -49.062 -43.263 -13.588 1.00 84.38 240 LEU C C 1
ATOM 3264 O O . LEU B 2 242 ? -49.532 -44.400 -13.472 1.00 91.52 240 LEU C O 1
ATOM 3269 N N . ASN B 2 243 ? -49.143 -42.548 -14.709 1.00 82.23 241 ASN C N 1
ATOM 3270 C CA . ASN B 2 243 ? -49.850 -43.013 -15.900 1.00 83.56 241 ASN C CA 1
ATOM 3271 C C . ASN B 2 243 ? -51.273 -43.460 -15.579 1.00 94.64 241 ASN C C 1
ATOM 3272 O O . ASN B 2 243 ? -51.551 -44.656 -15.500 1.00 98.70 241 ASN C O 1
ATOM 3277 N N . GLY B 2 244 ? -52.162 -42.495 -15.363 1.00 95.62 242 GLY C N 1
ATOM 3278 C CA . GLY B 2 244 ? -53.575 -42.782 -15.180 1.00 107.84 242 GLY C CA 1
ATOM 3279 C C . GLY B 2 244 ? -53.981 -43.398 -13.852 1.00 107.47 242 GLY C C 1
ATOM 3280 O O . GLY B 2 244 ? -55.119 -43.228 -13.411 1.00 105.94 242 GLY C O 1
ATOM 3281 N N . SER B 2 245 ? -53.066 -44.123 -13.215 1.00 108.71 243 SER C N 1
ATOM 3282 C CA . SER B 2 245 ? -53.364 -44.727 -11.927 1.00 107.11 243 SER C CA 1
ATOM 3283 C C . SER B 2 245 ? -53.504 -43.659 -10.853 1.00 108.35 243 SER C C 1
ATOM 3284 O O . SER B 2 245 ? -53.267 -42.473 -11.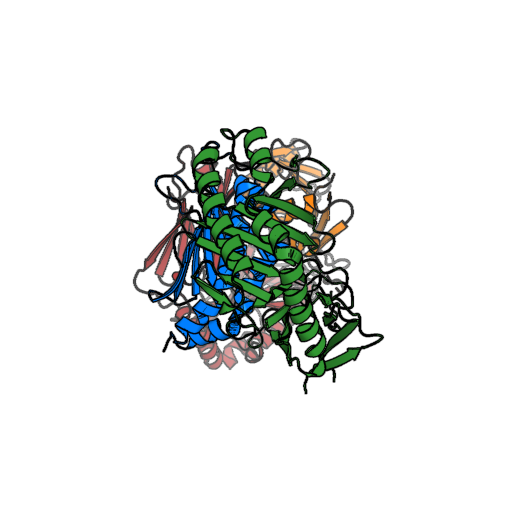098 1.00 97.90 243 SER C O 1
ATOM 3287 N N . THR B 2 246 ? -53.894 -44.099 -9.664 1.00 115.69 244 THR C N 1
ATOM 3288 C CA . THR B 2 246 ? -54.234 -43.210 -8.567 1.00 115.69 244 THR C CA 1
ATOM 3289 C C . THR B 2 246 ? -53.956 -43.959 -7.279 1.00 115.69 244 THR C C 1
ATOM 3290 O O . THR B 2 246 ? -54.313 -43.512 -6.186 1.00 115.69 244 THR C O 1
ATOM 3294 N N . ASP B 2 247 ? -53.330 -45.120 -7.428 1.00 95.79 245 ASP C N 1
ATOM 3295 C CA . ASP B 2 247 ? -52.922 -45.915 -6.285 1.00 86.63 245 ASP C CA 1
ATOM 3296 C C . ASP B 2 247 ? -51.404 -45.873 -6.148 1.00 78.64 245 ASP C C 1
ATOM 3297 O O . ASP B 2 247 ? -50.662 -46.375 -7.002 1.00 74.04 245 ASP C O 1
ATOM 3302 N N . PHE B 2 248 ? -50.956 -45.253 -5.064 1.00 66.54 246 PHE C N 1
ATOM 3303 C CA . PHE B 2 248 ? -49.539 -45.072 -4.801 1.00 62.69 246 PHE C CA 1
ATOM 3304 C C . PHE B 2 248 ? -49.332 -45.098 -3.297 1.00 50.31 246 PHE C C 1
ATOM 3305 O O . PHE B 2 248 ? -50.268 -44.877 -2.520 1.00 48.52 246 PHE C O 1
ATOM 3313 N N . ALA B 2 249 ? -48.104 -45.359 -2.876 1.00 42.31 247 ALA C N 1
ATOM 3314 C CA . ALA B 2 249 ? -47.782 -45.181 -1.470 1.00 43.82 247 ALA C CA 1
ATOM 3315 C C . ALA B 2 249 ? -46.385 -44.642 -1.331 1.00 40.53 247 ALA C C 1
ATOM 3316 O O . ALA B 2 249 ? -45.467 -45.056 -2.052 1.00 40.95 247 ALA C O 1
ATOM 3318 N N . PHE B 2 250 ? -46.226 -43.698 -0.410 1.00 34.91 248 PHE C N 1
ATOM 3319 C CA . PHE B 2 250 ? -44.893 -43.211 -0.095 1.00 34.47 248 PHE C CA 1
ATOM 3320 C C . PHE B 2 250 ? -44.294 -44.176 0.902 1.00 35.35 248 PHE C C 1
ATOM 3321 O O . PHE B 2 250 ? -44.967 -44.584 1.846 1.00 33.62 248 PHE C O 1
ATOM 3329 N N . VAL B 2 251 ? -43.040 -44.561 0.692 1.00 39.45 249 VAL C N 1
ATOM 3330 C CA . VAL B 2 251 ? -42.329 -45.376 1.674 1.00 37.50 249 VAL C CA 1
ATOM 3331 C C . VAL B 2 251 ? -41.214 -44.546 2.283 1.00 34.20 249 VAL C C 1
ATOM 3332 O O . VAL B 2 251 ? -40.400 -43.956 1.564 1.00 33.75 249 VAL C O 1
ATOM 3336 N N . ILE B 2 252 ? -41.213 -44.489 3.614 1.00 35.43 250 ILE C N 1
ATOM 3337 C CA . ILE B 2 252 ? -40.221 -43.742 4.364 1.00 32.81 250 ILE C CA 1
ATOM 3338 C C . ILE B 2 252 ? -39.447 -44.755 5.170 1.00 31.47 250 ILE C C 1
ATOM 3339 O O . ILE B 2 252 ? -40.027 -45.481 5.975 1.00 34.81 250 ILE C O 1
ATOM 3344 N N . SER B 2 253 ? -38.145 -44.833 4.951 1.00 31.09 251 SER C N 1
ATOM 3345 C CA . SER B 2 253 ? -37.360 -45.851 5.620 1.00 34.17 251 SER C CA 1
ATOM 3346 C C . SER B 2 253 ? -36.212 -45.272 6.444 1.00 34.55 251 SER C C 1
ATOM 3347 O O . SER B 2 253 ? -35.594 -44.278 6.073 1.00 34.19 251 SER C O 1
ATOM 3350 N N . SER B 2 254 ? -35.948 -45.910 7.578 1.00 37.59 252 SER C N 1
ATOM 3351 C CA . SER B 2 254 ? -34.972 -45.433 8.547 1.00 31.97 252 SER C CA 1
ATOM 3352 C C . SER B 2 254 ? -33.825 -46.426 8.650 1.00 32.50 252 SER C C 1
ATOM 3353 O O . SER B 2 254 ? -34.036 -47.638 8.573 1.00 32.53 252 SER C O 1
ATOM 3356 N N . PRO B 2 255 ? -32.598 -45.917 8.803 1.00 34.52 253 PRO C N 1
ATOM 3357 C CA . PRO B 2 255 ? -31.462 -46.838 8.886 1.00 36.64 253 PRO C CA 1
ATOM 3358 C C . PRO B 2 255 ? -31.579 -47.736 10.116 1.00 38.20 253 PRO C C 1
ATOM 3359 O O . PRO B 2 255 ? -30.928 -48.774 10.160 1.00 35.63 253 PRO C O 1
ATOM 3363 N N . THR B 2 256 ? -32.393 -47.348 11.096 1.00 37.23 254 THR C N 1
ATOM 3364 C CA . THR B 2 256 ? -32.566 -48.187 12.280 1.00 35.92 254 THR C CA 1
ATOM 3365 C C . THR B 2 256 ? -33.470 -49.391 12.029 1.00 36.38 254 THR C C 1
ATOM 3366 O O . THR B 2 256 ? -33.659 -50.220 12.923 1.00 38.59 254 THR C O 1
ATOM 3370 N N . GLY B 2 257 ? -34.027 -49.496 10.827 1.00 34.80 255 GLY C N 1
ATOM 3371 C CA . GLY B 2 257 ? -34.639 -50.751 10.419 1.00 36.61 255 GLY C CA 1
ATOM 3372 C C . GLY B 2 257 ? -36.147 -50.802 10.337 1.00 39.24 255 GLY C C 1
ATOM 3373 O O . GLY B 2 257 ? -36.720 -51.821 9.961 1.00 49.29 255 GLY C O 1
ATOM 3374 N N . TRP B 2 258 ? -36.798 -49.707 10.686 1.00 37.34 256 TRP C N 1
ATOM 3375 C CA . TRP B 2 258 ? -38.223 -49.599 10.475 1.00 31.02 256 TRP C CA 1
ATOM 3376 C C . TRP B 2 258 ? -38.527 -48.828 9.189 1.00 33.76 256 TRP C C 1
ATOM 3377 O O . TRP B 2 258 ? -37.686 -48.064 8.712 1.00 36.10 256 TRP C O 1
ATOM 3388 N N . TYR B 2 259 ? -39.715 -49.041 8.614 1.00 32.40 257 TYR C N 1
ATOM 3389 C CA . TYR B 2 259 ? -40.190 -48.179 7.541 1.00 31.50 257 TYR C CA 1
ATOM 3390 C C . TYR B 2 259 ? -41.682 -47.986 7.668 1.00 36.93 257 TYR C C 1
ATOM 3391 O O . TYR B 2 259 ? -42.370 -48.838 8.239 1.00 38.24 257 TYR C O 1
ATOM 3400 N N . ALA B 2 260 ? -42.185 -46.862 7.152 1.00 35.60 258 ALA C N 1
ATOM 3401 C CA . ALA B 2 260 ? -43.611 -46.573 7.213 1.00 31.90 258 ALA C CA 1
ATOM 3402 C C . ALA B 2 260 ? -44.156 -46.336 5.816 1.00 40.66 258 ALA C C 1
ATOM 3403 O O . ALA B 2 260 ? -43.496 -45.722 4.972 1.00 40.00 258 ALA C O 1
ATOM 3405 N N . THR B 2 261 ? -45.364 -46.824 5.560 1.00 43.26 259 THR C N 1
ATOM 3406 C CA . THR B 2 261 ? -46.018 -46.518 4.297 1.00 44.25 259 THR C CA 1
ATOM 3407 C C . THR B 2 261 ? -47.047 -45.448 4.616 1.00 45.36 259 THR C C 1
ATOM 3408 O O . THR B 2 261 ? -47.712 -45.508 5.673 1.00 35.46 259 THR C O 1
ATOM 3412 N N . VAL B 2 262 ? -47.157 -44.458 3.728 1.00 38.60 260 VAL C N 1
ATOM 3413 C CA . VAL B 2 262 ? -48.128 -43.393 3.922 1.00 38.59 260 VAL C CA 1
ATOM 3414 C C . VAL B 2 262 ? -48.899 -43.301 2.627 1.00 39.88 260 VAL C C 1
ATOM 3415 O O . VAL B 2 262 ? -48.296 -43.178 1.557 1.00 42.68 260 VAL C O 1
ATOM 3419 N N . LYS B 2 263 ? -50.226 -43.366 2.718 1.00 40.45 261 LYS C N 1
ATOM 3420 C CA . LYS B 2 263 ? -51.061 -43.329 1.523 1.00 41.73 261 LYS C CA 1
ATOM 3421 C C . LYS B 2 263 ? -52.488 -43.005 1.891 1.00 42.78 261 LYS C C 1
ATOM 3422 O O . LYS B 2 263 ? -52.794 -42.885 3.074 1.00 50.23 261 LYS C O 1
ATOM 3428 N N . TYR B 2 264 ? -53.357 -42.840 0.896 1.00 49.88 262 TYR C N 1
ATOM 3429 C CA . TYR B 2 264 ? -54.780 -42.605 1.159 1.00 59.27 262 TYR C CA 1
ATOM 3430 C C . TYR B 2 264 ? -55.574 -43.931 1.154 1.00 60.67 262 TYR C C 1
ATOM 3431 O O . TYR B 2 264 ? -55.279 -44.839 0.363 1.00 57.01 262 TYR C O 1
ATOM 3440 N N . SER B 2 265 ? -56.575 -44.049 2.023 1.00 65.51 263 SER C N 1
ATOM 3441 C CA . SER B 2 265 ? -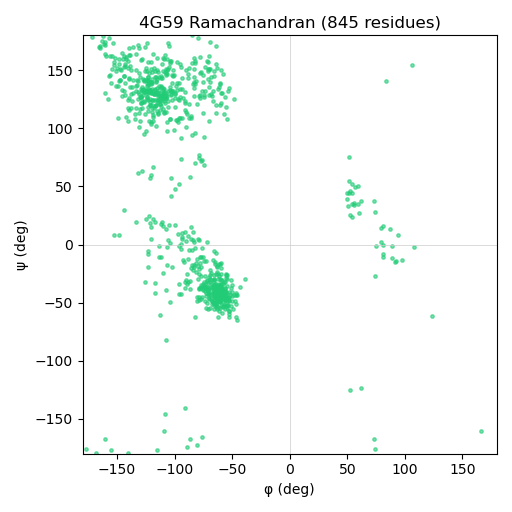57.522 -45.171 1.915 1.00 83.22 263 SER C CA 1
ATOM 3442 C C . SER B 2 265 ? -58.951 -44.725 2.164 1.00 82.13 263 SER C C 1
ATOM 3443 O O . SER B 2 265 ? -59.165 -43.649 2.727 1.00 77.68 263 SER C O 1
ATOM 3446 N N . GLU B 2 266 ? -59.893 -45.580 1.744 1.00 84.18 264 GLU C N 1
ATOM 3447 C CA . GLU B 2 266 ? -61.352 -45.365 1.773 1.00 85.73 264 GLU C CA 1
ATOM 3448 C C . GLU B 2 266 ? -61.849 -43.966 2.168 1.00 90.44 264 GLU C C 1
ATOM 3449 O O . GLU B 2 266 ? -62.702 -43.805 3.047 1.00 86.64 264 GLU C O 1
ATOM 3455 N N . ALA C 1 5 ? -36.488 -41.234 -44.022 1.00 70.16 2 ALA B N 1
ATOM 3456 C CA . ALA C 1 5 ? -35.555 -41.243 -42.894 1.00 89.49 2 ALA B CA 1
ATOM 3457 C C . ALA C 1 5 ? -36.265 -41.006 -41.556 1.00 87.83 2 ALA B C 1
ATOM 3458 O O . ALA C 1 5 ? -37.436 -41.368 -41.397 1.00 80.25 2 ALA B O 1
ATOM 3460 N N . HIS C 1 6 ? -35.548 -40.417 -40.595 1.00 89.57 3 HIS B N 1
ATOM 3461 C CA . HIS C 1 6 ? -36.157 -39.971 -39.341 1.00 85.64 3 HIS B CA 1
ATOM 3462 C C . HIS C 1 6 ? -36.789 -38.618 -39.602 1.00 69.93 3 HIS B C 1
ATOM 3463 O O . HIS C 1 6 ? -36.312 -37.591 -39.119 1.00 64.88 3 HIS B O 1
ATOM 3470 N N . SER C 1 7 ? -37.862 -38.625 -40.381 1.00 65.25 4 SER B N 1
ATOM 3471 C CA . SER C 1 7 ? -38.449 -37.394 -40.865 1.00 59.86 4 SER B CA 1
ATOM 3472 C C . SER C 1 7 ? -39.946 -37.438 -40.637 1.00 58.28 4 SER B C 1
ATOM 3473 O O . SER C 1 7 ? -40.475 -38.476 -40.238 1.00 60.84 4 SER B O 1
ATOM 3476 N N . LEU C 1 8 ? -40.616 -36.309 -40.871 1.00 50.33 5 LEU B N 1
ATOM 3477 C CA . LEU C 1 8 ? -42.070 -36.216 -40.760 1.00 48.15 5 LEU B CA 1
ATOM 3478 C C . LEU C 1 8 ? -42.662 -36.217 -42.149 1.00 46.88 5 LEU B C 1
ATOM 3479 O O . LEU C 1 8 ? -42.251 -35.430 -43.010 1.00 47.34 5 LEU B O 1
ATOM 3484 N N . ARG C 1 9 ? -43.628 -37.099 -42.376 1.00 48.20 6 ARG B N 1
ATOM 3485 C CA . ARG C 1 9 ? -44.264 -37.169 -43.676 1.00 47.73 6 ARG B CA 1
ATOM 3486 C C . ARG C 1 9 ? -45.764 -36.991 -43.538 1.00 48.10 6 ARG B C 1
ATOM 3487 O O . ARG C 1 9 ? -46.409 -37.685 -42.743 1.00 50.39 6 ARG B O 1
ATOM 3495 N N . CYS C 1 10 ? -46.311 -36.041 -44.297 1.00 46.99 7 CYS B N 1
ATOM 3496 C CA . CYS C 1 10 ? -47.751 -35.803 -44.302 1.00 47.08 7 CYS B CA 1
ATOM 3497 C C . CYS C 1 10 ? -48.332 -36.021 -45.687 1.00 44.82 7 CYS B C 1
ATOM 3498 O O . CYS C 1 10 ? -47.893 -35.399 -46.658 1.00 51.17 7 CYS B O 1
ATOM 3501 N N . ASN C 1 11 ? -49.327 -36.896 -45.768 1.00 46.15 8 ASN B N 1
ATOM 3502 C CA . ASN C 1 11 ? -49.992 -37.207 -47.021 1.00 44.30 8 ASN B CA 1
ATOM 3503 C C . ASN C 1 11 ? -51.441 -36.726 -47.030 1.00 47.66 8 ASN B C 1
ATOM 3504 O O . ASN C 1 11 ? -52.245 -37.116 -46.174 1.00 48.19 8 ASN B O 1
ATOM 3509 N N . LEU C 1 12 ? -51.766 -35.865 -47.991 1.00 47.56 9 LEU B N 1
ATOM 3510 C CA . LEU C 1 12 ? -53.100 -35.279 -48.081 1.00 45.40 9 LEU B CA 1
ATOM 3511 C C . LEU C 1 12 ? -53.804 -35.775 -49.339 1.00 49.53 9 LEU B C 1
ATOM 3512 O O . LEU C 1 12 ? -53.206 -35.830 -50.418 1.00 45.78 9 LEU B O 1
ATOM 3517 N N . THR C 1 13 ? -55.079 -36.132 -49.201 1.00 50.73 10 THR B N 1
ATOM 3518 C CA . THR C 1 13 ? -55.890 -36.480 -50.356 1.00 48.19 10 THR B CA 1
ATOM 3519 C C . THR C 1 13 ? -57.111 -35.576 -50.364 1.00 51.01 10 THR B C 1
ATOM 3520 O O . THR C 1 13 ? -57.858 -35.517 -49.377 1.00 52.71 10 THR B O 1
ATOM 3524 N N . ILE C 1 14 ? -57.303 -34.867 -51.471 1.00 48.51 11 ILE B N 1
ATOM 3525 C CA . ILE C 1 14 ? -58.445 -33.978 -51.672 1.00 49.80 11 ILE B CA 1
ATOM 3526 C C . ILE C 1 14 ? -59.183 -34.421 -52.942 1.00 51.21 11 ILE B C 1
ATOM 3527 O O . ILE C 1 14 ? -58.631 -34.341 -54.052 1.00 52.52 11 ILE B O 1
ATOM 3532 N N . LYS C 1 15 ? -60.418 -34.883 -52.789 1.00 52.97 12 LYS B N 1
ATOM 3533 C CA . LYS C 1 15 ? -61.195 -35.344 -53.929 1.00 54.79 12 LYS B CA 1
ATOM 3534 C C . LYS C 1 15 ? -62.653 -34.920 -53.787 1.00 59.16 12 LYS B C 1
ATOM 3535 O O . LYS C 1 15 ? -63.026 -34.253 -52.820 1.00 62.86 12 LYS B O 1
ATOM 3541 N N . ALA C 1 16 ? -63.477 -35.293 -54.760 1.00 67.75 13 ALA B N 1
ATOM 3542 C CA . ALA C 1 16 ? -64.915 -35.071 -54.648 1.00 69.59 13 ALA B CA 1
ATOM 3543 C C . ALA C 1 16 ? -65.545 -36.177 -53.821 1.00 70.33 13 ALA B C 1
ATOM 3544 O O . ALA C 1 16 ? -65.196 -37.351 -53.970 1.00 67.03 13 ALA B O 1
ATOM 3546 N N . PRO C 1 17 ? -66.475 -35.799 -52.937 1.00 69.11 14 PRO B N 1
ATOM 3547 C CA . PRO C 1 17 ? -67.227 -36.788 -52.167 1.00 70.47 14 PRO B CA 1
ATOM 3548 C C . PRO C 1 17 ? -68.316 -37.383 -53.051 1.00 73.38 14 PRO B C 1
ATOM 3549 O O . PRO C 1 17 ? -68.845 -36.698 -53.936 1.00 68.20 14 PRO B O 1
ATOM 3553 N N . THR C 1 18 ? -68.634 -38.651 -52.822 1.00 69.60 15 THR B N 1
ATOM 3554 C CA . THR C 1 18 ? -69.688 -39.319 -53.571 1.00 69.60 15 THR B CA 1
ATOM 3555 C C . THR C 1 18 ? -70.777 -39.760 -52.610 1.00 69.60 15 THR B C 1
ATOM 3556 O O . THR C 1 18 ? -70.563 -39.768 -51.398 1.00 69.60 15 THR B O 1
ATOM 3560 N N . PRO C 1 19 ? -71.962 -40.090 -53.140 1.00 73.16 16 PRO B N 1
ATOM 3561 C CA . PRO C 1 19 ? -72.976 -40.686 -52.263 1.00 72.06 16 PRO B CA 1
ATOM 3562 C C . PRO C 1 19 ? -72.457 -41.975 -51.640 1.00 69.03 16 PRO B C 1
ATOM 3563 O O . PRO C 1 19 ? -72.631 -42.205 -50.446 1.00 76.28 16 PRO B O 1
ATOM 3567 N N . ALA C 1 20 ? -71.806 -42.802 -52.444 1.00 72.16 17 ALA B N 1
ATOM 3568 C CA . ALA C 1 20 ? -71.198 -44.025 -51.935 1.00 74.94 17 ALA B CA 1
ATOM 3569 C C . ALA C 1 20 ? -70.099 -43.729 -50.899 1.00 76.00 17 ALA B C 1
ATOM 3570 O O . ALA C 1 20 ? -70.025 -44.390 -49.855 1.00 68.55 17 ALA B O 1
ATOM 3572 N N . ASP C 1 21 ? -69.249 -42.742 -51.199 1.00 76.81 18 ASP B N 1
ATOM 3573 C CA . ASP C 1 21 ? -68.176 -42.322 -50.289 1.00 74.65 18 ASP B CA 1
ATOM 3574 C C . ASP C 1 21 ? -68.147 -40.809 -50.064 1.00 72.18 18 ASP B C 1
ATOM 3575 O O . ASP C 1 21 ? -67.722 -40.049 -50.944 1.00 75.50 18 ASP B O 1
ATOM 3580 N N . PRO C 1 22 ? -68.581 -40.369 -48.870 1.00 71.80 19 PRO B N 1
ATOM 3581 C CA . PRO C 1 22 ? -68.714 -38.948 -48.514 1.00 72.81 19 PRO B CA 1
ATOM 3582 C C . PRO C 1 22 ? -67.389 -38.210 -48.284 1.00 65.98 19 PRO B C 1
ATOM 3583 O O . PRO C 1 22 ? -67.388 -36.982 -48.239 1.00 70.28 19 PRO B O 1
ATOM 3587 N N . LEU C 1 23 ? -66.290 -38.940 -48.134 1.00 62.87 20 LEU B N 1
ATOM 3588 C CA . LEU C 1 23 ? -64.978 -38.336 -47.875 1.00 66.22 20 LEU B CA 1
ATOM 3589 C C . LEU C 1 23 ? -64.514 -37.355 -48.969 1.00 63.57 20 LEU B C 1
ATOM 3590 O O . LEU C 1 23 ? -64.542 -37.687 -50.157 1.00 62.42 20 LEU B O 1
ATOM 3595 N N . TRP C 1 24 ? -64.084 -36.155 -48.565 1.00 57.64 21 TRP B N 1
ATOM 3596 C CA . TRP C 1 24 ? -63.491 -35.213 -49.522 1.00 57.51 21 TRP B CA 1
ATOM 3597 C C . TRP C 1 24 ? -62.065 -34.763 -49.145 1.00 54.93 21 TRP B C 1
ATOM 3598 O O . TRP C 1 24 ? -61.378 -34.096 -49.925 1.00 54.46 21 TRP B O 1
ATOM 3609 N N . TYR C 1 25 ? -61.626 -35.129 -47.948 1.00 53.51 22 TYR B N 1
ATOM 3610 C CA . TYR C 1 25 ? -60.227 -34.954 -47.582 1.00 55.13 22 TYR B CA 1
ATOM 3611 C C . TYR C 1 25 ? -59.826 -35.948 -46.525 1.00 48.77 22 TYR B C 1
ATOM 3612 O O . TYR C 1 25 ? -60.652 -36.385 -45.726 1.00 52.26 22 TYR B O 1
ATOM 3621 N N . GLU C 1 26 ? -58.552 -36.307 -46.541 1.00 47.89 23 GLU B N 1
ATOM 3622 C CA . GLU C 1 26 ? -57.975 -37.167 -45.520 1.00 52.12 23 GLU B CA 1
ATOM 3623 C C . GLU C 1 26 ? -56.521 -36.741 -45.351 1.00 48.11 23 GLU B C 1
ATOM 3624 O O . GLU C 1 26 ? -55.849 -36.413 -46.334 1.00 48.34 23 GLU B O 1
ATOM 3630 N N . ALA C 1 27 ? -56.035 -36.724 -44.115 1.00 47.54 24 ALA B N 1
ATOM 3631 C CA . ALA C 1 27 ? -54.636 -36.387 -43.874 1.00 49.01 24 ALA B CA 1
ATOM 3632 C C . ALA C 1 27 ? -54.017 -37.403 -42.945 1.00 46.46 24 ALA B C 1
ATOM 3633 O O . ALA C 1 27 ? -54.647 -37.833 -41.984 1.00 56.30 24 ALA B O 1
ATOM 3635 N N . LYS C 1 28 ? -52.777 -37.772 -43.222 1.00 45.89 25 LYS B N 1
ATOM 3636 C CA . LYS C 1 28 ? -52.037 -38.678 -42.361 1.00 50.52 25 LYS B CA 1
ATOM 3637 C C . LYS C 1 28 ? -50.621 -38.158 -42.205 1.00 50.20 25 LYS B C 1
ATOM 3638 O O . LYS C 1 28 ? -49.923 -37.939 -43.194 1.00 47.51 25 LYS B O 1
ATOM 3644 N N . CYS C 1 29 ? -50.201 -37.936 -40.967 1.00 51.96 26 CYS B N 1
ATOM 3645 C CA . CYS C 1 29 ? -48.818 -37.559 -40.712 1.00 50.22 26 CYS B CA 1
ATOM 3646 C C . CYS C 1 29 ? -48.128 -38.694 -39.982 1.00 52.91 26 CYS B C 1
ATOM 3647 O O . CYS C 1 29 ? -48.714 -39.302 -39.075 1.00 55.01 26 CYS B O 1
ATOM 3650 N N . LEU C 1 30 ? -46.899 -39.003 -40.395 1.00 54.35 27 LEU B N 1
ATOM 3651 C CA . LEU C 1 30 ? -46.146 -40.081 -39.774 1.00 53.71 27 LEU B CA 1
ATOM 3652 C C . LEU C 1 30 ? -44.686 -39.709 -39.583 1.00 55.40 27 LEU B C 1
ATOM 3653 O O . LEU C 1 30 ? -44.149 -38.870 -40.309 1.00 55.26 27 LEU B O 1
ATOM 3658 N N . VAL C 1 31 ? -44.063 -40.327 -38.586 1.00 59.24 28 VAL B N 1
ATOM 3659 C CA . VAL C 1 31 ? -42.641 -40.196 -38.345 1.00 62.01 28 VAL B CA 1
ATOM 3660 C C . VAL C 1 31 ? -42.125 -41.620 -38.303 1.00 76.54 28 VAL B C 1
ATOM 3661 O O . VAL C 1 31 ? -42.614 -42.428 -37.501 1.00 80.51 28 VAL B O 1
ATOM 3665 N N . ASP C 1 32 ? -41.148 -41.931 -39.158 1.00 80.54 29 ASP B N 1
ATOM 3666 C CA . ASP C 1 32 ? -40.748 -43.314 -39.379 1.00 76.59 29 ASP B CA 1
ATOM 3667 C C . ASP C 1 32 ? -42.005 -44.118 -39.708 1.00 80.22 29 ASP B C 1
ATOM 3668 O O . ASP C 1 32 ? -42.753 -43.741 -40.606 1.00 80.83 29 ASP B O 1
ATOM 3673 N N . GLU C 1 33 ? -42.275 -45.185 -38.970 1.00 85.65 30 GLU B N 1
ATOM 3674 C CA . GLU C 1 33 ? -43.467 -45.986 -39.244 1.00 89.53 30 GLU B CA 1
ATOM 3675 C C . GLU C 1 33 ? -44.748 -45.372 -38.670 1.00 86.44 30 GLU B C 1
ATOM 3676 O O . GLU C 1 33 ? -45.833 -45.524 -39.230 1.00 85.65 30 GLU B O 1
ATOM 3682 N N . ILE C 1 34 ? -44.590 -44.644 -37.570 1.00 90.43 31 ILE B N 1
ATOM 3683 C CA . ILE C 1 34 ? -45.674 -44.335 -36.637 1.00 90.43 31 ILE B CA 1
ATOM 3684 C C . ILE C 1 34 ? -46.644 -43.209 -37.025 1.00 90.43 31 ILE B C 1
ATOM 3685 O O . ILE C 1 34 ? -46.226 -42.087 -37.311 1.00 90.43 31 ILE B O 1
ATOM 3690 N N . LEU C 1 35 ? -47.943 -43.516 -36.994 1.00 82.03 32 LEU B N 1
ATOM 3691 C CA . LEU C 1 35 ? -48.987 -42.526 -37.268 1.00 67.77 32 LEU B CA 1
ATOM 3692 C C . LEU C 1 35 ? -49.157 -41.565 -36.096 1.00 63.73 32 LEU B C 1
ATOM 3693 O O . LEU C 1 35 ? -49.353 -41.986 -34.966 1.00 70.26 32 LEU B O 1
ATOM 3698 N N . ILE C 1 36 ? -49.079 -40.270 -36.389 1.00 65.10 33 ILE B N 1
ATOM 3699 C CA . ILE C 1 36 ? -49.187 -39.211 -35.394 1.00 57.70 33 ILE B CA 1
ATOM 3700 C C . ILE C 1 36 ? -50.514 -38.505 -35.540 1.00 56.42 33 ILE B C 1
ATOM 3701 O O . ILE C 1 36 ? -51.144 -38.118 -34.552 1.00 66.70 33 ILE B O 1
ATOM 3706 N N . LEU C 1 37 ? -50.922 -38.314 -36.789 1.00 51.99 34 LEU B N 1
ATOM 3707 C CA . LEU C 1 37 ? -52.136 -37.573 -37.080 1.00 50.36 34 LEU B CA 1
ATOM 3708 C C . LEU C 1 37 ? -52.960 -38.256 -38.158 1.00 51.49 34 LEU B C 1
ATOM 3709 O O . LEU C 1 37 ? -52.427 -38.695 -39.175 1.00 56.41 34 LEU B O 1
ATOM 3714 N N . HIS C 1 38 ? -54.263 -38.332 -37.940 1.00 52.01 35 HIS B N 1
ATOM 3715 C CA . HIS C 1 38 ? -55.175 -38.852 -38.941 1.00 55.67 35 HIS B CA 1
ATOM 3716 C C . HIS C 1 38 ? -56.416 -37.970 -38.861 1.00 55.76 35 HIS B C 1
ATOM 3717 O O . HIS C 1 38 ? -57.063 -37.889 -37.818 1.00 56.30 35 HIS B O 1
ATOM 3724 N N . LEU C 1 39 ? -56.719 -37.274 -39.948 1.00 50.42 36 LEU B N 1
ATOM 3725 C CA . LEU C 1 39 ? -57.857 -36.376 -39.973 1.00 45.90 36 LEU B CA 1
ATOM 3726 C C . LEU C 1 39 ? -58.643 -36.600 -41.248 1.00 51.79 36 LEU B C 1
ATOM 3727 O O . LEU C 1 39 ? -58.085 -36.986 -42.281 1.00 56.41 36 LEU B O 1
ATOM 3732 N N . SER C 1 40 ? -59.944 -36.368 -41.174 1.00 50.92 37 SER B N 1
ATOM 3733 C CA . SER C 1 40 ? -60.791 -36.404 -42.356 1.00 54.74 37 SER B CA 1
ATOM 3734 C C . SER C 1 40 ? -62.055 -35.651 -42.018 1.00 53.70 37 SER B C 1
ATOM 3735 O O . SER C 1 40 ? -62.233 -35.242 -40.884 1.00 53.95 37 SER B O 1
ATOM 3738 N N . ASN C 1 41 ? -62.923 -35.467 -43.005 1.00 58.05 38 ASN B N 1
ATOM 3739 C CA . ASN C 1 41 ? -64.232 -34.867 -42.792 1.00 56.64 38 ASN B CA 1
ATOM 3740 C C . ASN C 1 41 ? -65.239 -35.933 -42.371 1.00 65.34 38 ASN B C 1
ATOM 3741 O O . ASN C 1 41 ? -66.461 -35.717 -42.437 1.00 60.28 38 ASN B O 1
ATOM 3746 N N . ILE C 1 42 ? -64.727 -37.095 -41.970 1.00 65.67 39 ILE B N 1
ATOM 3747 C CA . ILE C 1 42 ? -65.577 -38.203 -41.562 1.00 70.39 39 ILE B CA 1
ATOM 3748 C C . ILE C 1 42 ? -65.239 -38.612 -40.128 1.00 74.42 39 ILE B C 1
ATOM 3749 O O . ILE C 1 42 ? -64.070 -38.658 -39.747 1.00 73.78 39 ILE B O 1
ATOM 3754 N N . ASN C 1 43 ? -66.261 -38.891 -39.330 1.00 80.08 40 ASN B N 1
ATOM 3755 C CA . ASN C 1 43 ? -66.049 -39.486 -38.019 1.00 90.39 40 ASN B CA 1
ATOM 3756 C C . ASN C 1 43 ? -65.671 -40.935 -38.208 1.00 99.78 40 ASN B C 1
ATOM 3757 O O . ASN C 1 43 ? -66.311 -41.645 -38.980 1.00 103.47 40 ASN B O 1
ATOM 3762 N N . LYS C 1 44 ? -64.623 -41.376 -37.528 1.00 109.09 41 LYS B N 1
ATOM 3763 C CA . LYS C 1 44 ? -64.344 -42.802 -37.456 1.00 118.44 41 LYS B CA 1
ATOM 3764 C C . LYS C 1 44 ? -64.112 -43.195 -36.004 1.00 121.28 41 LYS B C 1
ATOM 3765 O O . LYS C 1 44 ? -63.046 -42.955 -35.437 1.00 124.82 41 LYS B O 1
ATOM 3771 N N . THR C 1 45 ? -65.142 -43.786 -35.408 1.00 123.53 42 THR B N 1
ATOM 3772 C CA . THR C 1 45 ? -65.151 -44.092 -33.986 1.00 120.96 42 THR B CA 1
ATOM 3773 C C . THR C 1 45 ? -65.901 -45.391 -33.724 1.00 116.80 42 THR B C 1
ATOM 3774 O O . THR C 1 45 ? -65.447 -46.232 -32.952 1.00 115.78 42 THR B O 1
ATOM 3778 N N . ALA C 1 55 ? -46.782 -39.732 -25.967 1.00 85.85 52 ALA B N 1
ATOM 3779 C CA . ALA C 1 55 ? -47.361 -38.422 -25.676 1.00 83.76 52 ALA B CA 1
ATOM 3780 C C . ALA C 1 55 ? -46.688 -37.295 -26.465 1.00 78.89 52 ALA B C 1
ATOM 3781 O O . ALA C 1 55 ? -47.336 -36.310 -26.828 1.00 72.44 52 ALA B O 1
ATOM 3783 N N . ASN C 1 56 ? -45.389 -37.431 -26.716 1.00 83.14 53 ASN B N 1
ATOM 3784 C CA . ASN C 1 56 ? -44.684 -36.441 -27.517 1.00 80.85 53 ASN B CA 1
ATOM 3785 C C . ASN C 1 56 ? -45.257 -36.471 -28.928 1.00 77.24 53 ASN B C 1
ATOM 3786 O O . ASN C 1 56 ? -45.472 -35.430 -29.553 1.00 71.54 53 ASN B O 1
ATOM 3791 N N . ALA C 1 57 ? -45.537 -37.679 -29.408 1.00 77.19 54 ALA B N 1
ATOM 3792 C CA . ALA C 1 57 ? -46.275 -37.862 -30.655 1.00 72.09 54 ALA B CA 1
ATOM 3793 C C . ALA C 1 57 ? -47.671 -37.242 -30.591 1.00 66.88 54 ALA B C 1
ATOM 3794 O O . ALA C 1 57 ? -48.218 -36.824 -31.605 1.00 69.26 54 ALA B O 1
ATOM 3796 N N . THR C 1 58 ? -48.257 -37.193 -29.401 1.00 75.03 55 THR B N 1
ATOM 3797 C CA . THR C 1 58 ? -49.587 -36.612 -29.252 1.00 71.12 55 THR B CA 1
ATOM 3798 C C . THR C 1 58 ? -49.519 -35.086 -29.327 1.00 64.91 55 THR B C 1
ATOM 3799 O O . THR C 1 58 ? -50.416 -34.449 -29.878 1.00 63.00 55 THR B O 1
ATOM 3803 N N . GLU C 1 59 ? -48.433 -34.509 -28.818 1.00 65.52 56 GLU B N 1
ATOM 3804 C CA . GLU C 1 59 ? -48.247 -33.058 -28.879 1.00 66.76 56 GLU B CA 1
ATOM 3805 C C . GLU C 1 59 ? -48.023 -32.533 -30.303 1.00 63.12 56 GLU B C 1
ATOM 3806 O O . GLU C 1 59 ? -48.651 -31.545 -30.703 1.00 59.56 56 GLU B O 1
ATOM 3812 N N . VAL C 1 60 ? -47.146 -33.197 -31.061 1.00 60.05 57 VAL B N 1
ATOM 3813 C CA . VAL C 1 60 ? -46.949 -32.879 -32.477 1.00 55.26 57 VAL B CA 1
ATOM 3814 C C . VAL C 1 60 ? -48.270 -32.876 -33.248 1.00 51.93 57 VAL B C 1
ATOM 3815 O O . VAL C 1 60 ? -48.641 -31.869 -33.838 1.00 49.10 57 VAL B O 1
ATOM 3819 N N . GLY C 1 61 ? -48.989 -33.993 -33.219 1.00 55.19 58 GLY B N 1
ATOM 3820 C CA . GLY C 1 61 ? -50.257 -34.109 -33.935 1.00 53.11 58 GLY B CA 1
ATOM 3821 C C . GLY C 1 61 ? -51.260 -33.044 -33.548 1.00 53.03 58 GLY B C 1
ATOM 3822 O O . GLY C 1 61 ? -51.977 -32.506 -34.402 1.00 49.39 58 GLY B O 1
ATOM 3823 N N . GLU C 1 62 ? -51.309 -32.738 -32.251 1.00 57.64 59 GLU B N 1
ATOM 3824 C CA . GLU C 1 62 ? -52.136 -31.644 -31.754 1.00 54.80 59 GLU B CA 1
ATOM 3825 C C . GLU C 1 62 ? -51.738 -30.311 -32.376 1.00 51.30 59 GLU B C 1
ATOM 3826 O O . GLU C 1 62 ? -52.591 -29.617 -32.924 1.00 49.10 59 GLU B O 1
ATOM 3832 N N . CYS C 1 63 ? -50.447 -29.965 -32.300 1.00 50.89 60 CYS B N 1
ATOM 3833 C CA . CYS C 1 63 ? -49.932 -28.750 -32.931 1.00 45.43 60 CYS B CA 1
ATOM 3834 C C . CYS C 1 63 ? -50.327 -28.696 -34.413 1.00 49.12 60 CYS B C 1
ATOM 3835 O O . CYS C 1 63 ? -50.826 -27.668 -34.891 1.00 47.76 60 CYS B O 1
ATOM 3838 N N . LEU C 1 64 ? -50.158 -29.822 -35.116 1.00 46.40 61 LEU B N 1
ATOM 3839 C CA . LEU C 1 64 ? -50.364 -29.884 -36.576 1.00 46.77 61 LEU B CA 1
ATOM 3840 C C . LEU C 1 64 ? -51.831 -29.949 -36.987 1.00 41.43 61 LEU B C 1
ATOM 3841 O O . LEU C 1 64 ? -52.164 -29.691 -38.141 1.00 39.69 61 LEU B O 1
ATOM 3846 N N . THR C 1 65 ? -52.704 -30.273 -36.041 1.00 42.96 62 THR B N 1
ATOM 3847 C CA . THR C 1 65 ? -54.110 -30.526 -36.362 1.00 44.96 62 THR B CA 1
ATOM 3848 C C . THR C 1 65 ? -54.811 -29.355 -37.047 1.00 44.00 62 THR B C 1
ATOM 3849 O O . THR C 1 65 ? -55.403 -29.513 -38.119 1.00 47.32 62 THR B O 1
ATOM 38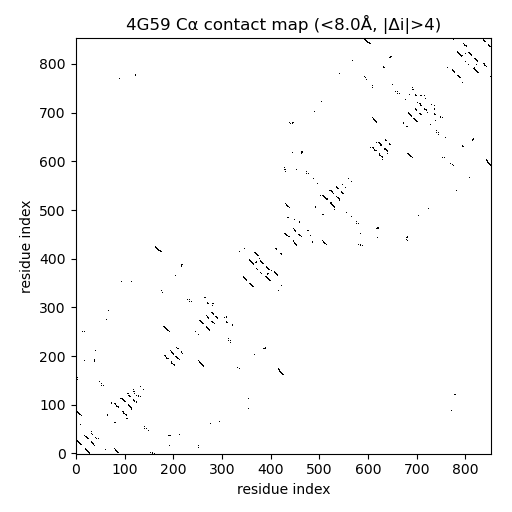53 N N . GLN C 1 66 ? -54.737 -28.179 -36.445 1.00 43.19 63 GLN B N 1
ATOM 3854 C CA . GLN C 1 66 ? -55.413 -27.014 -37.011 1.00 46.51 63 GLN B CA 1
ATOM 3855 C C . GLN C 1 66 ? -54.819 -26.570 -38.364 1.00 46.17 63 GLN B C 1
ATOM 3856 O O . GLN C 1 66 ? -55.576 -26.384 -39.325 1.00 45.16 63 GLN B O 1
ATOM 3862 N N . PRO C 1 67 ? -53.475 -26.393 -38.444 1.00 40.49 64 PRO B N 1
ATOM 3863 C CA . PRO C 1 67 ? -52.890 -26.006 -39.737 1.00 39.27 64 PRO B CA 1
ATOM 3864 C C . PRO C 1 67 ? -53.105 -27.046 -40.838 1.00 40.20 64 PRO B C 1
ATOM 3865 O O . PRO C 1 67 ? -53.182 -26.658 -42.006 1.00 40.18 64 PRO B O 1
ATOM 3869 N N . VAL C 1 68 ? -53.202 -28.328 -40.485 1.00 45.05 65 VAL B N 1
ATOM 3870 C CA . VAL C 1 68 ? -53.484 -29.357 -41.484 1.00 42.28 65 VAL B CA 1
ATOM 3871 C C . VAL C 1 68 ? -54.931 -29.224 -41.918 1.00 44.14 65 VAL B C 1
ATOM 3872 O O . VAL C 1 68 ? -55.243 -29.181 -43.110 1.00 44.67 65 VAL B O 1
ATOM 3876 N N . ASN C 1 69 ? -55.811 -29.160 -40.928 1.00 44.48 66 ASN B N 1
ATOM 3877 C CA . ASN C 1 69 ? -57.234 -28.905 -41.162 1.00 46.10 66 ASN B CA 1
ATOM 3878 C C . ASN C 1 69 ? -57.492 -27.702 -42.079 1.00 39.04 66 ASN B C 1
ATOM 3879 O O . ASN C 1 69 ? -58.165 -27.832 -43.096 1.00 40.83 66 ASN B O 1
ATOM 3884 N N . ASP C 1 70 ? -56.952 -26.540 -41.730 1.00 42.08 67 ASP B N 1
ATOM 3885 C CA . ASP C 1 70 ? -57.199 -25.346 -42.536 1.00 49.22 67 ASP B CA 1
ATOM 3886 C C . ASP C 1 70 ? -56.578 -25.439 -43.946 1.00 47.73 67 ASP B C 1
ATOM 3887 O O . ASP C 1 70 ? -57.168 -24.954 -44.914 1.00 46.86 67 ASP B O 1
ATOM 3892 N N . LEU C 1 71 ? -55.412 -26.081 -44.059 1.00 44.16 68 LEU B N 1
ATOM 3893 C CA . LEU C 1 71 ? -54.780 -26.284 -45.365 1.00 44.96 68 LEU B CA 1
ATOM 3894 C C . LEU C 1 71 ? -55.655 -27.133 -46.297 1.00 45.85 68 LEU B C 1
ATOM 3895 O O . LEU C 1 71 ? -55.963 -26.709 -47.413 1.00 45.01 68 LEU B O 1
ATOM 3900 N N . CYS C 1 72 ? -56.072 -28.310 -45.832 1.00 43.58 69 CYS B N 1
ATOM 3901 C CA . CYS C 1 72 ? -56.962 -29.172 -46.616 1.00 49.74 69 CYS B CA 1
ATOM 3902 C C . CYS C 1 72 ? -58.186 -28.428 -47.161 1.00 48.83 69 CYS B C 1
ATOM 3903 O O . CYS C 1 72 ? -58.585 -28.611 -48.310 1.00 45.25 69 CYS B O 1
ATOM 3906 N N . GLN C 1 73 ? -58.759 -27.567 -46.330 1.00 50.58 70 GLN B N 1
ATOM 3907 C CA . GLN C 1 73 ? -59.876 -26.726 -46.743 1.00 49.99 70 GLN B CA 1
ATOM 3908 C C . GLN C 1 73 ? -59.460 -25.754 -47.841 1.00 48.83 70 GLN B C 1
ATOM 3909 O O . GLN C 1 73 ? -60.165 -25.602 -48.844 1.00 48.07 70 GLN B O 1
ATOM 3915 N N . LYS C 1 74 ? -58.314 -25.101 -47.654 1.00 45.98 71 LYS B N 1
ATOM 3916 C CA . LYS C 1 74 ? -57.840 -24.121 -48.634 1.00 48.48 71 LYS B CA 1
ATOM 3917 C C . LYS C 1 74 ? -57.513 -24.811 -49.962 1.00 47.65 71 LYS B C 1
ATOM 3918 O O . LYS C 1 74 ? -57.732 -24.254 -51.040 1.00 45.02 71 LYS B O 1
ATOM 3924 N N . LEU C 1 75 ? -57.017 -26.041 -49.871 1.00 44.72 72 LEU B N 1
ATOM 3925 C CA . LEU C 1 75 ? -56.668 -26.798 -51.057 1.00 46.85 72 LEU B CA 1
ATOM 3926 C C . LEU C 1 75 ? -57.915 -27.093 -51.888 1.00 51.02 72 LEU B C 1
ATOM 3927 O O . LEU C 1 75 ? -57.941 -26.803 -53.089 1.00 51.61 72 LEU B O 1
ATOM 3932 N N . ARG C 1 76 ? -58.958 -27.623 -51.247 1.00 51.72 73 ARG B N 1
ATOM 3933 C CA . ARG C 1 76 ? -60.216 -27.867 -51.946 1.00 48.75 73 ARG B CA 1
ATOM 3934 C C . ARG C 1 76 ? -60.780 -26.617 -52.613 1.00 52.06 73 ARG B C 1
ATOM 3935 O O . ARG C 1 76 ? -61.222 -26.690 -53.757 1.00 60.07 73 ARG B O 1
ATOM 3943 N N . ASP C 1 77 ? -60.765 -25.479 -51.922 1.00 54.25 74 ASP B N 1
ATOM 3944 C CA . ASP C 1 77 ? -61.186 -24.231 -52.560 1.00 58.77 74 ASP B CA 1
ATOM 3945 C C . ASP C 1 77 ? -60.351 -23.996 -53.827 1.00 58.76 74 ASP B C 1
ATOM 3946 O O . ASP C 1 77 ? -60.878 -23.574 -54.857 1.00 62.97 74 ASP B O 1
ATOM 3951 N N . LYS C 1 78 ? -59.052 -24.290 -53.744 1.00 51.01 75 LYS B N 1
ATOM 3952 C CA . LYS C 1 78 ? -58.140 -24.068 -54.861 1.00 57.93 75 LYS B CA 1
ATOM 3953 C C . LYS C 1 78 ? -58.426 -25.039 -56.010 1.00 60.33 75 LYS B C 1
ATOM 3954 O O . LYS C 1 78 ? -58.451 -24.629 -57.166 1.00 61.93 75 LYS B O 1
ATOM 3960 N N . VAL C 1 79 ? -58.660 -26.311 -55.694 1.00 59.02 76 VAL B N 1
ATOM 3961 C CA . VAL C 1 79 ? -59.029 -27.272 -56.733 1.00 60.93 76 VAL B CA 1
ATOM 3962 C C . VAL C 1 79 ? -60.361 -26.893 -57.371 1.00 64.70 76 VAL B C 1
ATOM 3963 O O . VAL C 1 79 ? -60.435 -26.718 -58.583 1.00 71.59 76 VAL B O 1
ATOM 3967 N N . SER C 1 80 ? -61.402 -26.749 -56.556 1.00 63.68 77 SER B N 1
ATOM 3968 C CA . SER C 1 80 ? -62.727 -26.374 -57.058 1.00 66.69 77 SER B CA 1
ATOM 3969 C C . SER C 1 80 ? -62.687 -25.144 -57.958 1.00 71.76 77 SER B C 1
ATOM 3970 O O . SER C 1 80 ? -63.494 -25.019 -58.874 1.00 77.80 77 SER B O 1
ATOM 3973 N N . ASN C 1 81 ? -61.738 -24.247 -57.708 1.00 70.34 78 ASN B N 1
ATOM 3974 C CA . ASN C 1 81 ? -61.663 -23.011 -58.471 1.00 73.24 78 ASN B CA 1
ATOM 3975 C C . ASN C 1 81 ? -60.512 -22.973 -59.474 1.00 78.05 78 ASN B C 1
ATOM 3976 O O . ASN C 1 81 ? -60.370 -21.991 -60.199 1.00 85.86 78 ASN B O 1
ATOM 3981 N N . THR C 1 82 ? -59.688 -24.020 -59.528 1.00 75.99 79 THR B N 1
ATOM 3982 C CA . THR C 1 82 ? -58.567 -24.003 -60.477 1.00 87.40 79 THR B CA 1
ATOM 3983 C C . THR C 1 82 ? -58.971 -24.442 -61.878 1.00 101.58 79 THR B C 1
ATOM 3984 O O . THR C 1 82 ? -59.756 -25.378 -62.059 1.00 96.15 79 THR B O 1
ATOM 3988 N N . LYS C 1 83 ? -58.419 -23.737 -62.860 1.00 101.90 80 LYS B N 1
ATOM 3989 C CA . LYS C 1 83 ? -58.798 -23.906 -64.254 1.00 107.63 80 LYS B CA 1
ATOM 3990 C C . LYS C 1 83 ? -57.826 -24.890 -64.885 1.00 110.42 80 LYS B C 1
ATOM 3991 O O . LYS C 1 83 ? -56.949 -24.514 -65.663 1.00 113.53 80 LYS B O 1
ATOM 3997 N N . VAL C 1 84 ? -58.003 -26.158 -64.522 1.00 113.18 81 VAL B N 1
ATOM 3998 C CA . VAL C 1 84 ? -57.059 -27.221 -64.839 1.00 112.90 81 VAL B CA 1
ATOM 3999 C C . VAL C 1 84 ? -57.794 -28.405 -65.494 1.00 115.19 81 VAL B C 1
ATOM 4000 O O . VAL C 1 84 ? -57.851 -29.525 -64.974 1.00 111.21 81 VAL B O 1
ATOM 4004 N N . ASP C 1 85 ? -58.371 -28.136 -66.657 1.00 125.45 82 ASP B N 1
ATOM 4005 C CA . ASP C 1 85 ? -59.125 -29.146 -67.382 1.00 124.25 82 ASP B CA 1
ATOM 4006 C C . ASP C 1 85 ? -58.159 -30.202 -67.921 1.00 116.41 82 ASP B C 1
ATOM 4007 O O . ASP C 1 85 ? -57.104 -29.864 -68.446 1.00 116.82 82 ASP B O 1
ATOM 4012 N N . THR C 1 86 ? -58.517 -31.474 -67.769 1.00 113.20 83 THR B N 1
ATOM 4013 C CA . THR C 1 86 ? -57.619 -32.595 -68.062 1.00 112.41 83 THR B CA 1
ATOM 4014 C C . THR C 1 86 ? -58.027 -33.235 -69.390 1.00 122.78 83 THR B C 1
ATOM 4015 O O . THR C 1 86 ? -57.426 -34.201 -69.876 1.00 121.31 83 THR B O 1
ATOM 4019 N N . HIS C 1 87 ? -59.054 -32.637 -69.985 1.00 122.06 84 HIS B N 1
ATOM 4020 C CA . HIS C 1 87 ? -59.714 -33.155 -71.181 1.00 124.33 84 HIS B CA 1
ATOM 4021 C C . HIS C 1 87 ? -60.169 -34.637 -71.132 1.00 129.14 84 HIS B C 1
ATOM 4022 O O . HIS C 1 87 ? -59.960 -35.358 -72.108 1.00 136.99 84 HIS B O 1
ATOM 4029 N N . LYS C 1 88 ? -60.786 -35.107 -70.038 1.00 126.71 85 LYS B N 1
ATOM 4030 C CA . LYS C 1 88 ? -60.998 -34.343 -68.805 1.00 122.75 85 LYS B CA 1
ATOM 4031 C C . LYS C 1 88 ? -60.852 -35.148 -67.518 1.00 121.92 85 LYS B C 1
ATOM 4032 O O . LYS C 1 88 ? -60.729 -36.374 -67.540 1.00 119.19 85 LYS B O 1
ATOM 4038 N N . THR C 1 89 ? -60.663 -34.414 -66.428 1.00 122.06 86 THR B N 1
ATOM 4039 C CA . THR C 1 89 ? -60.679 -34.964 -65.084 1.00 122.06 86 THR B CA 1
ATOM 4040 C C . THR C 1 89 ? -61.201 -33.945 -64.090 1.00 122.06 86 THR B C 1
ATOM 4041 O O . THR C 1 89 ? -61.148 -34.170 -62.887 1.00 122.06 86 THR B O 1
ATOM 4045 N N . ASN C 1 90 ? -61.702 -32.823 -64.587 1.00 122.06 87 ASN B N 1
ATOM 4046 C CA . ASN C 1 90 ? -62.143 -31.763 -63.698 1.00 122.06 87 ASN B CA 1
ATOM 4047 C C . ASN C 1 90 ? -63.611 -31.831 -63.376 1.00 122.06 87 ASN B C 1
ATOM 4048 O O . ASN C 1 90 ? -64.146 -30.912 -62.758 1.00 122.06 87 ASN B O 1
ATOM 4053 N N . GLY C 1 91 ? -64.273 -32.917 -63.746 1.00 113.21 88 GLY B N 1
ATOM 4054 C CA . GLY C 1 91 ? -65.671 -32.962 -63.401 1.00 113.30 88 GLY B CA 1
ATOM 4055 C C . GLY C 1 91 ? -65.354 -32.734 -61.949 1.00 111.14 88 GLY B C 1
ATOM 4056 O O . GLY C 1 91 ? -65.951 -31.887 -61.285 1.00 107.93 88 GLY B O 1
ATOM 4057 N N . TYR C 1 92 ? -64.355 -33.468 -61.478 1.00 102.29 89 TYR B N 1
ATOM 4058 C CA . TYR C 1 92 ? -63.607 -33.113 -60.296 1.00 90.85 89 TYR B CA 1
ATOM 4059 C C . TYR C 1 92 ? -62.239 -33.774 -60.302 1.00 82.75 89 TYR B C 1
ATOM 4060 O O . TYR C 1 92 ? -62.134 -34.991 -60.386 1.00 72.46 89 TYR B O 1
ATOM 4069 N N . PRO C 1 93 ? -61.195 -32.973 -60.166 1.00 87.09 90 PRO B N 1
ATOM 4070 C CA . PRO C 1 93 ? -59.840 -33.509 -60.045 1.00 76.61 90 PRO B CA 1
ATOM 4071 C C . PRO C 1 93 ? -59.663 -34.198 -58.713 1.00 67.46 90 PRO B C 1
ATOM 4072 O O . PRO C 1 93 ? -60.438 -34.017 -57.771 1.00 70.89 90 PRO B O 1
ATOM 4076 N N . HIS C 1 94 ? -58.627 -35.008 -58.653 1.00 55.75 91 HIS B N 1
ATOM 4077 C CA . HIS C 1 94 ? -58.255 -35.681 -57.439 1.00 53.07 91 HIS B CA 1
ATOM 4078 C C . HIS C 1 94 ? -56.889 -35.098 -57.120 1.00 54.58 91 HIS B C 1
ATOM 4079 O O . HIS C 1 94 ? -56.093 -34.870 -58.033 1.00 53.59 91 HIS B O 1
ATOM 4086 N N . LEU C 1 95 ? -56.612 -34.815 -55.848 1.00 54.48 92 LEU B N 1
ATOM 4087 C CA . LEU C 1 95 ? -55.314 -34.237 -55.489 1.00 49.70 92 LEU B CA 1
ATOM 4088 C C . LEU C 1 95 ? -54.632 -35.059 -54.415 1.00 45.84 92 LEU B C 1
ATOM 4089 O O . LEU C 1 95 ? -55.254 -35.425 -53.426 1.00 47.92 92 LEU B O 1
ATOM 4094 N N . GLN C 1 96 ? -53.360 -35.377 -54.622 1.00 46.68 93 GLN B N 1
ATOM 4095 C CA . GLN C 1 96 ? -52.558 -35.951 -53.548 1.00 46.07 93 GLN B CA 1
ATOM 4096 C C . GLN C 1 96 ? -51.462 -34.966 -53.224 1.00 44.45 93 GLN B C 1
ATOM 4097 O O . GLN C 1 96 ? -50.840 -34.402 -54.127 1.00 44.54 93 GLN B O 1
ATOM 4103 N N . VAL C 1 97 ? -51.253 -34.738 -51.933 1.00 43.67 94 VAL B N 1
ATOM 4104 C CA . VAL C 1 97 ? -50.167 -33.884 -51.479 1.00 43.91 94 VAL B CA 1
ATOM 4105 C C . VAL C 1 97 ? -49.246 -34.687 -50.572 1.00 44.25 94 VAL B C 1
ATOM 4106 O O . VAL C 1 97 ? -49.707 -35.510 -49.782 1.00 46.92 94 VAL B O 1
ATOM 4110 N N . THR C 1 98 ? -47.942 -34.473 -50.719 1.00 39.81 95 THR B N 1
ATOM 4111 C CA . THR C 1 98 ? -46.946 -35.125 -49.884 1.00 40.96 95 THR B CA 1
ATOM 4112 C C . THR C 1 98 ? -45.948 -34.065 -49.417 1.00 40.56 95 THR B C 1
ATOM 4113 O O . THR C 1 98 ? -45.278 -33.421 -50.231 1.00 39.52 95 THR B O 1
ATOM 4117 N N . MET C 1 99 ? -45.896 -33.869 -48.101 1.00 44.27 96 MET B N 1
ATOM 4118 C CA . MET C 1 99 ? -45.017 -32.905 -47.454 1.00 35.71 96 MET B CA 1
ATOM 4119 C C . MET C 1 99 ? -43.943 -33.725 -46.777 1.00 36.91 96 MET B C 1
ATOM 4120 O O . MET C 1 99 ? -44.252 -34.635 -46.012 1.00 41.32 96 MET B O 1
ATOM 4125 N N . ILE C 1 100 ? -42.683 -33.401 -47.007 1.00 34.58 97 ILE B N 1
ATOM 4126 C CA . ILE C 1 100 ? -41.628 -34.091 -46.289 1.00 35.23 97 ILE B CA 1
ATOM 4127 C C . ILE C 1 100 ? -40.803 -33.075 -45.542 1.00 35.92 97 ILE B C 1
ATOM 4128 O O . ILE C 1 100 ? -40.449 -32.047 -46.115 1.00 40.15 97 ILE B O 1
ATOM 4133 N N . TYR C 1 101 ? -40.512 -33.349 -44.270 1.00 39.84 98 TYR B N 1
ATOM 4134 C CA . TYR C 1 101 ? -39.621 -32.500 -43.480 1.00 42.80 98 TYR B CA 1
ATOM 4135 C C . TYR C 1 101 ? -38.776 -33.371 -42.566 1.00 42.87 98 TYR B C 1
ATOM 4136 O O . TYR C 1 101 ? -39.318 -34.205 -41.848 1.00 44.49 98 TYR B O 1
ATOM 4145 N N . PRO C 1 102 ? -37.455 -33.190 -42.578 1.00 38.40 99 PRO B N 1
ATOM 4146 C CA . PRO C 1 102 ? -36.658 -32.281 -43.400 1.00 40.61 99 PRO B CA 1
ATOM 4147 C C . PRO C 1 102 ? -36.386 -32.891 -44.757 1.00 44.80 99 PRO B C 1
ATOM 4148 O O . PRO C 1 102 ? -36.333 -34.118 -44.871 1.00 43.86 99 PRO B O 1
ATOM 4152 N N . GLN C 1 103 ? -36.228 -32.036 -45.765 1.00 47.09 100 GLN B N 1
ATOM 4153 C CA . GLN C 1 103 ? -35.872 -32.458 -47.109 1.00 47.98 100 GLN B CA 1
ATOM 4154 C C . GLN C 1 103 ? -34.463 -33.028 -47.093 1.00 43.34 100 GLN B C 1
ATOM 4155 O O . GLN C 1 103 ? -33.558 -32.414 -46.548 1.00 44.69 100 GLN B O 1
ATOM 4161 N N . SER C 1 104 ? -34.284 -34.193 -47.700 1.00 48.73 101 SER B N 1
ATOM 4162 C CA . SER C 1 104 ? -32.968 -34.831 -47.798 1.00 47.31 101 SER B CA 1
ATOM 4163 C C . SER C 1 104 ? -31.840 -33.912 -48.317 1.00 48.05 101 SER B C 1
ATOM 4164 O O . SER C 1 104 ? -30.742 -33.894 -47.760 1.00 48.23 101 SER B O 1
ATOM 4167 N N . GLN C 1 105 ? -32.116 -33.137 -49.362 1.00 45.97 102 GLN B N 1
ATOM 4168 C CA . GLN C 1 105 ? -31.078 -32.323 -49.981 1.00 47.52 102 GLN B CA 1
ATOM 4169 C C . GLN C 1 105 ? -31.088 -30.852 -49.567 1.00 45.47 102 GLN B C 1
ATOM 4170 O O . GLN C 1 105 ? -30.451 -30.016 -50.212 1.00 49.71 102 GLN B O 1
ATOM 4176 N N . GLY C 1 106 ? -31.776 -30.534 -48.477 1.00 51.81 103 GLY B N 1
ATOM 4177 C CA . GLY C 1 106 ? -31.783 -29.166 -47.982 1.00 54.70 103 GLY B CA 1
ATOM 4178 C C . GLY C 1 106 ? -30.490 -28.769 -47.289 1.00 57.28 103 GLY B C 1
ATOM 4179 O O . GLY C 1 106 ? -29.852 -29.598 -46.642 1.00 62.56 103 GLY B O 1
ATOM 4180 N N . GLN C 1 107 ? -30.093 -27.508 -47.429 1.00 56.18 104 GLN B N 1
ATOM 4181 C CA . GLN C 1 107 ? -28.982 -26.979 -46.647 1.00 58.60 104 GLN B CA 1
ATOM 4182 C C . GLN C 1 107 ? -29.437 -26.735 -45.218 1.00 61.17 104 GLN B C 1
ATOM 4183 O O . GLN C 1 107 ? -28.693 -26.966 -44.267 1.00 69.13 104 GLN B O 1
ATOM 4189 N N . THR C 1 108 ? -30.666 -26.258 -45.066 1.00 52.09 105 THR B N 1
ATOM 4190 C CA . THR C 1 108 ? -31.210 -26.032 -43.736 1.00 54.25 105 THR B CA 1
ATOM 4191 C C . THR C 1 108 ? -32.501 -26.819 -43.657 1.00 49.20 105 THR B C 1
ATOM 4192 O O . THR C 1 108 ? -33.141 -27.025 -44.690 1.00 45.09 105 THR B O 1
ATOM 4196 N N . PRO C 1 109 ? -32.869 -27.293 -42.454 1.00 47.13 106 PRO B N 1
ATOM 4197 C CA . PRO C 1 109 ? -34.075 -28.122 -42.354 1.00 45.72 106 PRO B CA 1
ATOM 4198 C C . PRO C 1 109 ? -35.305 -27.398 -42.891 1.00 49.13 106 PRO B C 1
ATOM 4199 O O . PRO C 1 109 ? -35.770 -26.401 -42.315 1.00 49.97 106 PRO B O 1
ATOM 4203 N N . SER C 1 110 ? -35.811 -27.918 -44.006 1.00 42.60 107 SER B N 1
ATOM 4204 C CA . SER C 1 110 ? -36.923 -27.320 -44.728 1.00 41.95 107 SER B CA 1
ATOM 4205 C C . SER C 1 110 ? -37.846 -28.399 -45.290 1.00 40.74 107 SER B C 1
ATOM 4206 O O . SER C 1 110 ? -37.445 -29.567 -45.424 1.00 36.99 107 SER B O 1
ATOM 4209 N N . ALA C 1 111 ? -39.082 -27.995 -45.596 1.00 43.27 108 ALA B N 1
ATOM 4210 C CA . ALA C 1 111 ? -40.100 -28.892 -46.159 1.00 40.91 108 ALA B CA 1
ATOM 4211 C C . ALA C 1 111 ? -40.176 -28.850 -47.696 1.00 41.25 108 ALA B C 1
ATOM 4212 O O . ALA C 1 111 ? -39.864 -27.828 -48.322 1.00 35.30 108 ALA B O 1
ATOM 4214 N N . THR C 1 112 ? -40.615 -29.959 -48.287 1.00 37.47 109 THR B N 1
ATOM 4215 C CA . THR C 1 112 ? -41.051 -29.968 -49.685 1.00 34.65 109 THR B CA 1
ATOM 4216 C C . THR C 1 112 ? -42.523 -30.337 -49.739 1.00 39.97 109 THR B C 1
ATOM 4217 O O . THR C 1 112 ? -43.027 -31.075 -48.874 1.00 38.12 109 THR B O 1
ATOM 4221 N N . TRP C 1 113 ? -43.213 -29.805 -50.740 1.00 38.32 110 TRP B N 1
ATOM 4222 C CA . TRP C 1 113 ? -44.618 -30.084 -50.929 1.00 35.12 110 TRP B CA 1
ATOM 4223 C C . TRP C 1 113 ? -44.783 -30.601 -52.350 1.00 40.72 110 TRP B C 1
ATOM 4224 O O . TRP C 1 113 ? -44.577 -29.853 -53.318 1.00 38.07 110 TRP B O 1
ATOM 4235 N N . GLU C 1 114 ? -45.134 -31.872 -52.490 1.00 41.88 111 GLU B N 1
ATOM 4236 C CA . GLU C 1 114 ? -45.315 -32.426 -53.827 1.00 45.41 111 GLU B CA 1
ATOM 4237 C C . GLU C 1 114 ? -46.798 -32.562 -54.160 1.00 43.70 111 GLU B C 1
ATOM 4238 O O . GLU C 1 114 ? -47.563 -33.133 -53.379 1.00 44.64 111 GLU B O 1
ATOM 4244 N N . PHE C 1 115 ? -47.201 -32.043 -55.315 1.00 39.69 112 PHE B N 1
ATOM 4245 C CA . PHE C 1 115 ? -48.609 -32.051 -55.704 1.00 41.82 112 PHE B CA 1
ATOM 4246 C C . PHE C 1 115 ? -48.872 -32.946 -56.903 1.00 44.65 112 PHE B C 1
ATOM 4247 O O . PHE C 1 115 ? -48.186 -32.832 -57.925 1.00 44.25 112 PHE B O 1
ATOM 4255 N N . ASN C 1 116 ? -49.875 -33.814 -56.780 1.00 46.39 113 ASN B N 1
ATOM 4256 C CA . ASN C 1 116 ? -50.346 -34.643 -57.889 1.00 47.62 113 ASN B CA 1
ATOM 4257 C C . ASN C 1 116 ? -51.815 -34.351 -58.169 1.00 49.14 113 ASN B C 1
ATOM 4258 O O . ASN C 1 116 ? -52.678 -34.817 -57.431 1.00 47.25 113 ASN B O 1
ATOM 4263 N N . ILE C 1 117 ? -52.110 -33.639 -59.253 1.00 51.28 114 ILE B N 1
ATOM 4264 C CA . ILE C 1 117 ? -53.506 -33.474 -59.666 1.00 54.50 114 ILE B CA 1
ATOM 4265 C C . ILE C 1 117 ? -53.950 -34.464 -60.754 1.00 58.60 114 ILE B C 1
ATOM 4266 O O . ILE C 1 117 ? -53.582 -34.305 -61.931 1.00 55.11 114 ILE B O 1
ATOM 4271 N N . SER C 1 118 ? -54.749 -35.460 -60.345 1.00 56.15 115 SER B N 1
ATOM 4272 C CA . SER C 1 118 ? -55.340 -36.462 -61.241 1.00 56.38 115 SER B CA 1
ATOM 4273 C C . SER C 1 118 ? -54.326 -37.276 -62.023 1.00 59.10 115 SER B C 1
ATOM 4274 O O . SER C 1 118 ? -54.579 -37.617 -63.185 1.00 64.59 115 SER B O 1
ATOM 4277 N N . ASP C 1 119 ? -53.179 -37.559 -61.406 1.00 57.83 116 ASP B N 1
ATOM 4278 C CA . ASP C 1 119 ? -52.106 -38.294 -62.055 1.00 51.43 116 ASP B CA 1
ATOM 4279 C C . ASP C 1 119 ? -51.774 -37.647 -63.384 1.00 55.48 116 ASP B C 1
ATOM 4280 O O . ASP C 1 119 ? -51.262 -38.303 -64.288 1.00 61.98 116 ASP B O 1
ATOM 4285 N N . SER C 1 120 ? -52.062 -36.353 -63.488 1.00 50.82 117 SER B N 1
ATOM 4286 C CA . SER C 1 120 ? -51.939 -35.633 -64.744 1.00 56.09 117 SER B CA 1
ATOM 4287 C C . SER C 1 120 ? -51.064 -34.374 -64.655 1.00 57.04 117 SER B C 1
ATOM 4288 O O . SER C 1 120 ? -50.410 -34.002 -65.629 1.00 54.99 117 SER B O 1
ATOM 4291 N N . TYR C 1 121 ? -51.061 -33.707 -63.502 1.00 57.58 118 TYR B N 1
ATOM 4292 C CA . TYR C 1 121 ? -50.191 -32.541 -63.304 1.00 56.09 118 TYR B CA 1
ATOM 4293 C C . TYR C 1 121 ? -49.369 -32.695 -62.038 1.00 50.86 118 TYR B C 1
ATOM 4294 O O . TYR C 1 121 ? -49.907 -33.030 -60.979 1.00 54.89 118 TYR B O 1
ATOM 4303 N N . PHE C 1 122 ? -48.068 -32.432 -62.154 1.00 51.78 119 PHE B N 1
ATOM 4304 C CA . PHE C 1 122 ? -47.121 -32.668 -61.063 1.00 46.15 119 PHE B CA 1
ATOM 4305 C C . PHE C 1 122 ? -46.225 -31.455 -60.854 1.00 43.15 119 PHE B C 1
ATOM 4306 O O . PHE C 1 122 ? -45.587 -30.983 -61.793 1.00 40.76 119 PHE B O 1
ATOM 4314 N N . PHE C 1 123 ? -46.192 -30.942 -59.625 1.00 38.04 120 PHE B N 1
ATOM 4315 C CA . PHE C 1 123 ? -45.234 -29.893 -59.277 1.00 41.74 120 PHE B CA 1
ATOM 4316 C C . PHE C 1 123 ? -44.855 -29.916 -57.804 1.00 42.79 120 PHE B C 1
ATOM 4317 O O . PHE C 1 123 ? -45.573 -30.484 -56.972 1.00 40.25 120 PHE B O 1
ATOM 4325 N N . THR C 1 124 ? -43.723 -29.285 -57.488 1.00 43.71 121 THR B N 1
ATOM 4326 C CA . THR C 1 124 ? -43.177 -29.337 -56.129 1.00 41.89 121 THR B CA 1
ATOM 4327 C C . THR C 1 124 ? -42.743 -27.953 -55.625 1.00 41.88 121 THR B C 1
ATOM 4328 O O . THR C 1 124 ? -42.057 -27.203 -56.338 1.00 37.42 121 THR B O 1
ATOM 4332 N N . PHE C 1 125 ? -43.160 -27.626 -54.399 1.00 39.04 122 PHE B N 1
ATOM 4333 C CA . PHE C 1 125 ? -42.749 -26.395 -53.745 1.00 34.62 122 PHE B CA 1
ATOM 4334 C C . PHE C 1 125 ? -41.624 -26.677 -52.753 1.00 35.27 122 PHE B C 1
ATOM 4335 O O . PHE C 1 125 ? -41.778 -27.541 -51.870 1.00 35.29 122 PHE B O 1
ATOM 4343 N N . TYR C 1 126 ? -40.514 -25.950 -52.897 1.00 31.75 123 TYR B N 1
ATOM 4344 C CA . TYR C 1 126 ? -39.374 -26.076 -52.011 1.00 37.29 123 TYR B CA 1
ATOM 4345 C C . TYR C 1 126 ? -39.356 -24.885 -51.063 1.00 40.77 123 TYR B C 1
ATOM 4346 O O . TYR C 1 126 ? -39.049 -23.768 -51.489 1.00 43.75 123 TYR B O 1
ATOM 4355 N N . THR C 1 127 ? -39.675 -25.101 -49.787 1.00 36.30 124 THR B N 1
ATOM 4356 C CA . THR C 1 127 ? -39.708 -23.980 -48.845 1.00 39.06 124 THR B CA 1
ATOM 4357 C C . THR C 1 127 ? -38.342 -23.309 -48.684 1.00 37.23 124 THR B C 1
ATOM 4358 O O . THR C 1 127 ? -38.265 -22.103 -48.538 1.00 39.87 124 THR B O 1
ATOM 4362 N N . GLU C 1 128 ? -37.274 -24.095 -48.711 1.00 35.41 125 GLU B N 1
ATOM 4363 C CA . GLU C 1 128 ? -35.920 -23.588 -48.488 1.00 38.75 125 GLU B CA 1
ATOM 4364 C C . GLU C 1 128 ? -35.605 -22.299 -49.253 1.00 44.29 125 GLU B C 1
ATOM 4365 O O . GLU C 1 128 ? -34.998 -21.375 -48.702 1.00 44.77 125 GLU B O 1
ATOM 4371 N N . ASN C 1 129 ? -36.005 -22.237 -50.522 1.00 44.20 126 ASN B N 1
ATOM 4372 C CA . ASN C 1 129 ? -35.661 -21.087 -51.354 1.00 43.66 126 ASN B CA 1
ATOM 4373 C C . ASN C 1 129 ? -36.826 -20.546 -52.147 1.00 41.23 126 ASN B C 1
ATOM 4374 O O . ASN C 1 129 ? -36.624 -19.854 -53.139 1.00 51.03 126 ASN B O 1
ATOM 4379 N N . MET C 1 130 ? -38.035 -20.884 -51.718 1.00 38.37 127 MET B N 1
ATOM 4380 C CA . MET C 1 130 ? -39.253 -20.374 -52.341 1.00 41.95 127 MET B CA 1
ATOM 4381 C C . MET C 1 130 ? -39.305 -20.691 -53.825 1.00 45.65 127 MET B C 1
ATOM 4382 O O . MET C 1 130 ? -39.553 -19.812 -54.658 1.00 52.14 127 MET B O 1
ATOM 4387 N N . SER C 1 131 ? -39.067 -21.950 -54.159 1.00 41.92 128 SER B N 1
ATOM 4388 C CA . SER C 1 131 ? -39.011 -22.337 -55.553 1.00 41.69 128 SER B CA 1
ATOM 4389 C C . SER C 1 131 ? -40.042 -23.393 -55.884 1.00 42.25 128 SER B C 1
ATOM 4390 O O . SER C 1 131 ? -40.469 -24.194 -55.037 1.00 41.63 128 SER B O 1
ATOM 4393 N N . TRP C 1 132 ? -40.455 -23.363 -57.137 1.00 46.10 129 TRP B N 1
ATOM 4394 C CA . TRP C 1 132 ? -41.392 -24.325 -57.648 1.00 44.83 129 TRP B CA 1
ATOM 4395 C C . TRP C 1 132 ? -40.744 -25.060 -58.806 1.00 41.99 129 TRP B C 1
ATOM 4396 O O . TRP C 1 132 ? -40.028 -24.462 -59.602 1.00 46.98 129 TRP B O 1
ATOM 4407 N N . ARG C 1 133 ? -40.970 -26.365 -58.874 1.00 40.55 130 ARG B N 1
ATOM 4408 C CA . ARG C 1 133 ? -40.506 -27.186 -59.988 1.00 40.90 130 ARG B CA 1
ATOM 4409 C C . ARG C 1 133 ? -41.693 -27.958 -60.547 1.00 40.43 130 ARG B C 1
ATOM 4410 O O . ARG C 1 133 ? -42.466 -28.545 -59.780 1.00 42.45 130 ARG B O 1
ATOM 4418 N N . SER C 1 134 ? -41.840 -27.960 -61.870 1.00 41.38 131 SER B N 1
ATOM 4419 C CA . SER C 1 134 ? -42.882 -28.742 -62.539 1.0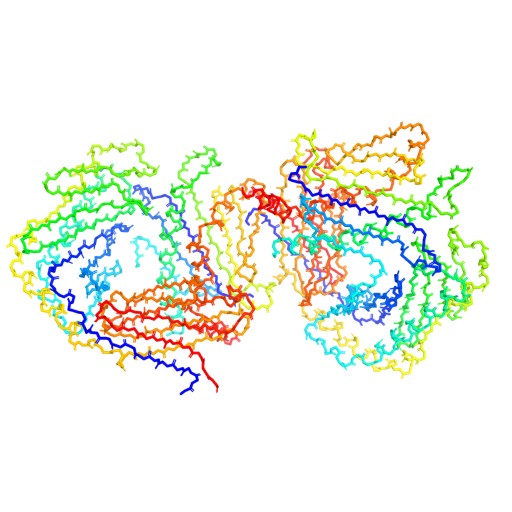0 45.09 131 SER B CA 1
ATOM 4420 C C . SER C 1 134 ? -42.274 -29.945 -63.245 1.00 42.14 131 SER B C 1
ATOM 4421 O O . SER C 1 134 ? -41.079 -29.963 -63.545 1.00 46.25 131 SER B O 1
ATOM 4424 N N . ALA C 1 135 ? -43.105 -30.940 -63.525 1.00 39.36 132 ALA B N 1
ATOM 4425 C CA . ALA C 1 135 ? -42.666 -32.129 -64.232 1.00 41.14 132 ALA B CA 1
ATOM 4426 C C . ALA C 1 135 ? -42.658 -31.901 -65.745 1.00 42.90 132 ALA B C 1
ATOM 4427 O O . ALA C 1 135 ? -42.008 -32.642 -66.484 1.00 42.66 132 ALA B O 1
ATOM 4429 N N . ASN C 1 136 ? -43.396 -30.887 -66.194 1.00 40.67 133 ASN B N 1
ATOM 4430 C CA . ASN C 1 136 ? -43.578 -30.626 -67.617 1.00 44.65 133 ASN B CA 1
ATOM 4431 C C . ASN C 1 136 ? -44.292 -29.298 -67.832 1.00 45.37 133 ASN B C 1
ATOM 4432 O O . ASN C 1 136 ? -44.670 -28.643 -66.856 1.00 46.11 133 ASN B O 1
ATOM 4437 N N . ASP C 1 137 ? -44.503 -28.926 -69.096 1.00 42.77 134 ASP B N 1
ATOM 4438 C CA . ASP C 1 137 ? -45.075 -27.617 -69.446 1.00 45.79 134 ASP B CA 1
ATOM 4439 C C . ASP C 1 137 ? -46.482 -27.390 -68.883 1.00 47.74 134 ASP B C 1
ATOM 4440 O O . ASP C 1 137 ? -46.766 -26.341 -68.287 1.00 46.68 134 ASP B O 1
ATOM 4445 N N . GLU C 1 138 ? -47.367 -28.359 -69.082 1.00 45.21 135 GLU B N 1
ATOM 4446 C CA . GLU C 1 138 ? -48.742 -28.175 -68.662 1.00 45.38 135 GLU B CA 1
ATOM 4447 C C . GLU C 1 138 ? -48.822 -28.174 -67.141 1.00 52.08 135 GLU B C 1
ATOM 4448 O O . GLU C 1 138 ? -49.725 -27.571 -66.561 1.00 56.60 135 GLU B O 1
ATOM 4454 N N . SER C 1 139 ? -47.874 -28.836 -66.488 1.00 46.24 136 SER B N 1
ATOM 4455 C CA . SER C 1 139 ? -47.850 -28.801 -65.041 1.00 47.03 136 SER B CA 1
ATOM 4456 C C . SER C 1 139 ? -47.410 -27.422 -64.604 1.00 46.43 136 SER B C 1
ATOM 4457 O O . SER C 1 139 ? -47.845 -26.923 -63.575 1.00 51.12 136 SER B O 1
ATOM 4460 N N . GLY C 1 140 ? -46.566 -26.795 -65.410 1.00 45.35 137 GLY B N 1
ATOM 4461 C CA . GLY C 1 140 ? -46.026 -25.494 -65.064 1.00 49.08 137 GLY B CA 1
ATOM 4462 C C . GLY C 1 140 ? -47.068 -24.395 -65.113 1.00 52.93 137 GLY B C 1
ATOM 4463 O O . GLY C 1 140 ? -47.006 -23.424 -64.345 1.00 54.56 137 GLY B O 1
ATOM 4464 N N . VAL C 1 141 ? -48.031 -24.546 -66.019 1.00 54.05 138 VAL B N 1
ATOM 4465 C CA . VAL C 1 141 ? -49.089 -23.555 -66.197 1.00 53.45 138 VAL B CA 1
ATOM 4466 C C . VAL C 1 141 ? -49.906 -23.438 -64.910 1.00 54.97 138 VAL B C 1
ATOM 4467 O O . VAL C 1 141 ? -50.174 -22.340 -64.426 1.00 57.68 138 VAL B O 1
ATOM 4471 N N . ILE C 1 142 ? -50.269 -24.587 -64.356 1.00 55.50 139 ILE B N 1
ATOM 4472 C CA . ILE C 1 142 ? -51.040 -24.653 -63.126 1.00 55.22 139 ILE B CA 1
ATOM 4473 C C . ILE C 1 142 ? -50.185 -24.225 -61.940 1.00 56.00 139 ILE B C 1
ATOM 4474 O O . ILE C 1 142 ? -50.658 -23.540 -61.019 1.00 52.79 139 ILE B O 1
ATOM 4479 N N . MET C 1 143 ? -48.923 -24.643 -61.975 1.00 57.55 140 MET B N 1
ATOM 4480 C CA . MET C 1 143 ? -47.977 -24.370 -60.904 1.00 54.89 140 MET B CA 1
ATOM 4481 C C . MET C 1 143 ? -47.905 -22.878 -60.675 1.00 50.69 140 MET B C 1
ATOM 4482 O O . MET C 1 143 ? -47.952 -22.413 -59.543 1.00 48.32 140 MET B O 1
ATOM 4487 N N . ASN C 1 144 ? -47.820 -22.132 -61.768 1.00 50.70 141 ASN B N 1
ATOM 4488 C CA . ASN C 1 144 ? -47.651 -20.690 -61.691 1.00 48.80 141 ASN B CA 1
ATOM 4489 C C . ASN C 1 144 ? -48.937 -19.942 -61.337 1.00 53.36 141 ASN B C 1
ATOM 4490 O O . ASN C 1 144 ? -48.878 -18.806 -60.877 1.00 57.07 141 ASN B O 1
ATOM 4495 N N . LYS C 1 145 ? -50.081 -20.597 -61.526 1.00 48.81 142 LYS B N 1
ATOM 4496 C CA . LYS C 1 145 ? -51.360 -20.090 -61.018 1.00 54.38 142 LYS B CA 1
ATOM 4497 C C . LYS C 1 145 ? -51.511 -20.301 -59.505 1.00 57.14 142 LYS B C 1
ATOM 4498 O O . LYS C 1 145 ? -51.921 -19.379 -58.795 1.00 60.17 142 LYS B O 1
ATOM 4504 N N . TRP C 1 146 ? -51.166 -21.492 -59.007 1.00 53.80 143 TRP B N 1
ATOM 4505 C CA . TRP C 1 146 ? -51.152 -21.734 -57.557 1.00 52.79 143 TRP B CA 1
ATOM 4506 C C . TRP C 1 146 ? -50.116 -20.849 -56.903 1.00 54.11 143 TRP B C 1
ATOM 4507 O O . TRP C 1 146 ? -50.289 -20.372 -55.787 1.00 52.48 143 TRP B O 1
ATOM 4518 N N . ASN C 1 147 ? -49.041 -20.624 -57.640 1.00 56.67 144 ASN B N 1
ATOM 4519 C CA . ASN C 1 147 ? -47.937 -19.788 -57.215 1.00 54.92 144 ASN B CA 1
ATOM 4520 C C . ASN C 1 147 ? -48.333 -18.344 -56.913 1.00 56.35 144 ASN B C 1
ATOM 4521 O O . ASN C 1 147 ? -47.712 -17.690 -56.075 1.00 58.53 144 ASN B O 1
ATOM 4526 N N . ASP C 1 148 ? -49.350 -17.845 -57.610 1.00 60.01 145 ASP B N 1
ATOM 4527 C CA . ASP C 1 148 ? -49.772 -16.452 -57.463 1.00 61.69 145 ASP B CA 1
ATOM 4528 C C . ASP C 1 148 ? -50.604 -16.233 -56.213 1.00 55.35 145 ASP B C 1
ATOM 4529 O O . ASP C 1 148 ? -50.716 -15.106 -55.726 1.00 56.98 145 ASP B O 1
ATOM 4534 N N . ASP C 1 149 ? -51.174 -17.322 -55.701 1.00 49.14 146 ASP B N 1
ATOM 4535 C CA . ASP C 1 149 ? -51.967 -17.276 -54.482 1.00 49.09 146 ASP B CA 1
ATOM 4536 C C . ASP C 1 149 ? -51.056 -17.122 -53.262 1.00 53.06 146 ASP B C 1
ATOM 4537 O O . ASP C 1 149 ? -50.579 -18.112 -52.698 1.00 51.14 146 ASP B O 1
ATOM 4542 N N . GLY C 1 150 ? -50.831 -15.869 -52.867 1.00 49.24 147 GLY B N 1
ATOM 4543 C CA . GLY C 1 150 ? -49.992 -15.544 -51.735 1.00 39.68 147 GLY B CA 1
ATOM 4544 C C . GLY C 1 150 ? -50.433 -16.208 -50.447 1.00 42.29 147 GLY B C 1
ATOM 4545 O O . GLY C 1 150 ? -49.589 -16.717 -49.707 1.00 43.10 147 GLY B O 1
ATOM 4546 N N . ASP C 1 151 ? -51.728 -16.217 -50.150 1.00 43.97 148 ASP B N 1
ATOM 4547 C CA . ASP C 1 151 ? -52.127 -16.859 -48.904 1.00 45.32 148 ASP B CA 1
ATOM 4548 C C . ASP C 1 151 ? -51.681 -18.321 -48.892 1.00 45.42 148 ASP B C 1
ATOM 4549 O O . ASP C 1 151 ? -51.130 -18.780 -47.892 1.00 49.14 148 ASP B O 1
ATOM 4554 N N . LEU C 1 152 ? -51.896 -19.034 -50.003 1.00 47.53 149 LEU B N 1
ATOM 4555 C CA . LEU C 1 152 ? -51.537 -20.459 -50.095 1.00 44.33 149 LEU B CA 1
ATOM 4556 C C . LEU C 1 152 ? -50.053 -20.676 -49.863 1.00 38.90 149 LEU B C 1
ATOM 4557 O O . LEU C 1 152 ? -49.664 -21.524 -49.078 1.00 42.28 149 LEU B O 1
ATOM 4562 N N . VAL C 1 153 ? -49.228 -19.901 -50.544 1.00 39.17 150 VAL B N 1
ATOM 4563 C CA . VAL C 1 153 ? -47.793 -20.030 -50.397 1.00 36.53 150 VAL B CA 1
ATOM 4564 C C . VAL C 1 153 ? -47.409 -19.809 -48.943 1.00 37.87 150 VAL B C 1
ATOM 4565 O O . VAL C 1 153 ? -46.631 -20.582 -48.389 1.00 43.59 150 VAL B O 1
ATOM 4569 N N . GLN C 1 154 ? -47.971 -18.772 -48.324 1.00 37.83 151 GLN B N 1
ATOM 4570 C CA . GLN C 1 154 ? -47.606 -18.418 -46.953 1.00 38.88 151 GLN B CA 1
ATOM 4571 C C . GLN C 1 154 ? -47.912 -19.586 -46.045 1.00 38.70 151 GLN B C 1
ATOM 4572 O O . GLN C 1 154 ? -47.124 -19.914 -45.157 1.00 33.23 151 GLN B O 1
ATOM 4578 N N . ARG C 1 155 ? -49.049 -20.223 -46.321 1.00 34.61 152 ARG B N 1
ATOM 4579 C CA . ARG C 1 155 ? -49.553 -21.328 -45.536 1.00 33.94 152 ARG B CA 1
ATOM 4580 C C . ARG C 1 155 ? -48.690 -22.604 -45.645 1.00 36.46 152 ARG B C 1
ATOM 4581 O O . ARG C 1 155 ? -48.508 -23.320 -44.668 1.00 40.20 152 ARG B O 1
ATOM 4589 N N . LEU C 1 156 ? -48.133 -22.880 -46.816 1.00 37.85 153 LEU B N 1
ATOM 4590 C CA . LEU C 1 156 ? -47.214 -24.009 -46.941 1.00 38.27 153 LEU B CA 1
ATOM 4591 C C . LEU C 1 156 ? -45.866 -23.661 -46.312 1.00 35.67 153 LEU B C 1
ATOM 4592 O O . LEU C 1 156 ? -45.205 -24.502 -45.711 1.00 38.18 153 LEU B O 1
ATOM 4597 N N . LYS C 1 157 ? -45.468 -22.408 -46.455 1.00 33.30 154 LYS B N 1
ATOM 4598 C CA . LYS C 1 157 ? -44.179 -21.948 -45.960 1.00 36.78 154 LYS B CA 1
ATOM 4599 C C . LYS C 1 157 ? -44.082 -21.990 -44.431 1.00 36.73 154 LYS B C 1
ATOM 4600 O O . LYS C 1 157 ? -43.029 -22.329 -43.867 1.00 38.48 154 LYS B O 1
ATOM 4606 N N . TYR C 1 158 ? -45.181 -21.680 -43.751 1.00 37.90 155 TYR B N 1
ATOM 4607 C CA . TYR C 1 158 ? -45.124 -21.542 -42.295 1.00 40.12 155 TYR B CA 1
ATOM 4608 C C . TYR C 1 158 ? -45.766 -22.710 -41.574 1.00 37.74 155 TYR B C 1
ATOM 4609 O O . TYR C 1 158 ? -45.858 -22.720 -40.347 1.00 37.28 155 TYR B O 1
ATOM 4618 N N . PHE C 1 159 ? -46.190 -23.696 -42.360 1.00 37.33 156 PHE B N 1
ATOM 4619 C CA . PHE C 1 159 ? -46.734 -24.945 -41.846 1.00 31.33 156 PHE B CA 1
ATOM 4620 C C . PHE C 1 159 ? -45.790 -25.617 -40.835 1.00 35.68 156 PHE B C 1
ATOM 4621 O O . PHE C 1 159 ? -46.165 -25.821 -39.687 1.00 37.11 156 PHE B O 1
ATOM 4629 N N . ILE C 1 160 ? -44.568 -25.964 -41.245 1.00 37.26 157 ILE B N 1
ATOM 4630 C CA . ILE C 1 160 ? -43.600 -26.505 -40.293 1.00 31.36 157 ILE B CA 1
ATOM 4631 C C . ILE C 1 160 ? -43.182 -25.503 -39.205 1.00 40.20 157 ILE B C 1
ATOM 4632 O O . ILE C 1 160 ? -43.112 -25.880 -38.020 1.00 41.62 157 ILE B O 1
ATOM 4637 N N . PRO C 1 161 ? -42.909 -24.235 -39.580 1.00 36.51 158 PRO B N 1
ATOM 4638 C CA . PRO C 1 161 ? -42.480 -23.333 -38.499 1.00 37.81 158 PRO B CA 1
ATOM 4639 C C . PRO C 1 161 ? -43.468 -23.168 -37.332 1.00 39.45 158 PRO B C 1
ATOM 4640 O O . PRO C 1 161 ? -42.998 -23.034 -36.210 1.00 37.40 158 PRO B O 1
ATOM 4644 N N . GLU C 1 162 ? -44.776 -23.200 -37.566 1.00 37.96 159 GLU B N 1
ATOM 4645 C CA . GLU C 1 162 ? -45.698 -23.134 -36.442 1.00 41.37 159 GLU B CA 1
ATOM 4646 C C . GLU C 1 162 ? -45.441 -24.248 -35.414 1.00 43.44 159 GLU B C 1
ATOM 4647 O O . GLU C 1 162 ? -45.545 -24.015 -34.213 1.00 42.00 159 GLU B O 1
ATOM 4653 N N . CYS C 1 163 ? -45.105 -25.447 -35.890 1.00 42.50 160 CYS B N 1
ATOM 4654 C CA . CYS C 1 163 ? -44.988 -26.600 -35.006 1.00 44.69 160 CYS B CA 1
ATOM 4655 C C . CYS C 1 163 ? -43.544 -27.046 -34.899 1.00 43.80 160 CYS B C 1
ATOM 4656 O O . CYS C 1 163 ? -43.266 -28.161 -34.463 1.00 44.08 160 CYS B O 1
ATOM 4659 N N . ARG C 1 164 ? -42.628 -26.162 -35.277 1.00 37.89 161 ARG B N 1
ATOM 4660 C CA . ARG C 1 164 ? -41.219 -26.526 -35.358 1.00 41.30 161 ARG B CA 1
ATOM 4661 C C . ARG C 1 164 ? -40.671 -27.148 -34.075 1.00 43.64 161 ARG B C 1
ATOM 4662 O O . ARG C 1 164 ? -40.257 -28.303 -34.098 1.00 47.52 161 ARG B O 1
ATOM 4670 N N . GLN C 1 165 ? -40.677 -26.398 -32.971 1.00 44.95 162 GLN B N 1
ATOM 4671 C CA . GLN C 1 165 ? -40.084 -26.873 -31.725 1.00 45.55 162 GLN B CA 1
ATOM 4672 C C . GLN C 1 165 ? -40.503 -28.299 -31.369 1.00 46.45 162 GLN B C 1
ATOM 4673 O O . GLN C 1 165 ? -39.658 -29.162 -31.116 1.00 47.33 162 GLN B O 1
ATOM 4679 N N . LYS C 1 166 ? -41.801 -28.551 -31.378 1.00 46.83 163 LYS B N 1
ATOM 4680 C CA . LYS C 1 166 ? -42.298 -29.877 -31.066 1.00 46.90 163 LYS B CA 1
ATOM 4681 C C . LYS C 1 166 ? -41.859 -30.926 -32.092 1.00 51.92 163 LYS B C 1
ATOM 4682 O O . LYS C 1 166 ? -41.564 -32.059 -31.731 1.00 57.70 163 LYS B O 1
ATOM 4688 N N . ILE C 1 167 ? -41.796 -30.552 -33.367 1.00 51.28 164 ILE B N 1
ATOM 4689 C CA . ILE C 1 167 ? -41.373 -31.492 -34.402 1.00 49.29 164 ILE B CA 1
ATOM 4690 C C . ILE C 1 167 ? -39.884 -31.844 -34.298 1.00 53.67 164 ILE B C 1
ATOM 4691 O O . ILE C 1 167 ? -39.523 -33.021 -34.233 1.00 56.46 164 ILE B O 1
ATOM 4696 N N . ASP C 1 168 ? -39.031 -30.822 -34.288 1.00 50.48 165 ASP B N 1
ATOM 4697 C CA . ASP C 1 168 ? -37.598 -31.007 -34.120 1.00 46.45 165 ASP B CA 1
ATOM 4698 C C . ASP C 1 168 ? -37.259 -31.797 -32.854 1.00 53.89 165 ASP B C 1
ATOM 4699 O O . ASP C 1 168 ? -36.331 -32.602 -32.852 1.00 53.33 165 ASP B O 1
ATOM 4704 N N . GLU C 1 169 ? -38.028 -31.581 -31.787 1.00 59.86 166 GLU B N 1
ATOM 4705 C CA . GLU C 1 169 ? -37.826 -32.304 -30.535 1.00 53.51 166 GLU B CA 1
ATOM 4706 C C . GLU C 1 169 ? -38.219 -33.771 -30.693 1.00 61.22 166 GLU B C 1
ATOM 4707 O O . GLU C 1 169 ? -37.474 -34.661 -30.296 1.00 65.55 166 GLU B O 1
ATOM 4713 N N . PHE C 1 170 ? -39.379 -34.019 -31.295 1.00 62.95 167 PHE B N 1
ATOM 4714 C CA . PHE C 1 170 ? -39.867 -35.383 -31.502 1.00 65.53 167 PHE B CA 1
ATOM 4715 C C . PHE C 1 170 ? -39.041 -36.216 -32.475 1.00 70.97 167 PHE B C 1
ATOM 4716 O O . PHE C 1 170 ? -38.868 -37.410 -32.248 1.00 76.04 167 PHE B O 1
ATOM 4724 N N . LEU C 1 171 ? -38.562 -35.608 -33.563 1.00 65.14 168 LEU B N 1
ATOM 4725 C CA . LEU C 1 171 ? -37.735 -36.337 -34.531 1.00 71.96 168 LEU B CA 1
ATOM 4726 C C . LEU C 1 171 ? -36.477 -36.826 -33.847 1.00 80.87 168 LEU B C 1
ATOM 4727 O O . LEU C 1 171 ? -36.015 -37.938 -34.098 1.00 91.70 168 LEU B O 1
ATOM 4732 N N . LYS C 1 172 ? -35.940 -35.984 -32.972 1.00 76.34 169 LYS B N 1
ATOM 4733 C CA . LYS C 1 172 ? -34.760 -36.321 -32.199 1.00 81.19 169 LYS B CA 1
ATOM 4734 C C . LYS C 1 172 ? -35.089 -37.417 -31.181 1.00 90.56 169 LYS B C 1
ATOM 4735 O O . LYS C 1 172 ? -34.236 -38.241 -30.860 1.00 98.32 169 LYS B O 1
ATOM 4741 N N . GLN C 1 173 ? -36.332 -37.436 -30.699 1.00 80.08 170 GLN B N 1
ATOM 4742 C CA . GLN C 1 173 ? -36.793 -38.475 -29.774 1.00 90.55 170 GLN B CA 1
ATOM 4743 C C . GLN C 1 173 ? -37.191 -39.767 -30.498 1.00 102.38 170 GLN B C 1
ATOM 4744 O O . GLN C 1 173 ? -37.183 -40.845 -29.903 1.00 105.89 170 GLN B O 1
ATOM 4750 N N . SER C 1 174 ? -37.547 -39.655 -31.775 1.00 104.13 171 SER B N 1
ATOM 4751 C CA . SER C 1 174 ? -37.836 -40.832 -32.592 1.00 104.13 171 SER B CA 1
ATOM 4752 C C . SER C 1 174 ? -36.560 -41.298 -33.294 1.00 104.13 171 SER B C 1
ATOM 4753 O O . SER C 1 174 ? -36.591 -42.140 -34.193 1.00 106.02 171 SER B O 1
ATOM 4756 N N . LYS C 1 175 ? -35.439 -40.726 -32.869 1.00 101.52 172 LYS B N 1
ATOM 4757 C CA . LYS C 1 175 ? -34.110 -41.156 -33.286 1.00 105.39 172 LYS B CA 1
ATOM 4758 C C . LYS C 1 175 ? -33.351 -41.496 -32.014 1.00 113.37 172 LYS B C 1
ATOM 4759 O O . LYS C 1 175 ? -32.360 -42.233 -32.035 1.00 113.32 172 LYS B O 1
ATOM 4765 N N . GLU C 1 176 ? -33.856 -40.961 -30.903 1.00 109.83 173 GLU B N 1
ATOM 4766 C CA . GLU C 1 176 ? -33.267 -41.140 -29.578 1.00 109.83 173 GLU B CA 1
ATOM 4767 C C . GLU C 1 176 ? -31.873 -40.511 -29.483 1.00 114.26 173 GLU B C 1
ATOM 4768 O O . GLU C 1 176 ? -30.935 -40.885 -30.188 1.00 116.00 173 GLU B O 1
ATOM 4774 N N . SER D 2 3 ? -36.307 -7.354 -21.734 1.00 97.84 1 SER D N 1
ATOM 4775 C CA . SER D 2 3 ? -35.312 -8.410 -21.880 1.00 94.22 1 SER D CA 1
ATOM 4776 C C . SER D 2 3 ? -34.634 -8.343 -23.253 1.00 94.22 1 SER D C 1
ATOM 4777 O O . SER D 2 3 ? -34.049 -7.319 -23.616 1.00 94.22 1 SER D O 1
ATOM 4780 N N . TYR D 2 4 ? -34.702 -9.444 -24.002 1.00 90.79 2 TYR D N 1
ATOM 4781 C CA . TYR D 2 4 ? -34.235 -9.477 -25.391 1.00 82.70 2 TYR D CA 1
ATOM 4782 C C . TYR D 2 4 ? -35.235 -8.715 -26.270 1.00 77.34 2 TYR D C 1
ATOM 4783 O O . TYR D 2 4 ? -34.857 -8.014 -27.217 1.00 74.41 2 TYR D O 1
ATOM 4792 N N . MET D 2 5 ? -36.514 -8.858 -25.918 1.00 77.28 3 MET D N 1
ATOM 4793 C CA . MET D 2 5 ? -37.612 -8.119 -26.540 1.00 76.58 3 MET D CA 1
ATOM 4794 C C . MET D 2 5 ? -38.179 -7.041 -25.613 1.00 73.48 3 MET D C 1
ATOM 4795 O O . MET D 2 5 ? -38.123 -7.172 -24.389 1.00 72.29 3 MET D O 1
ATOM 4800 N N . ASP D 2 6 ? -38.706 -5.969 -26.202 1.00 70.20 4 ASP D N 1
ATOM 4801 C CA . ASP D 2 6 ? -39.457 -4.962 -25.431 1.00 71.10 4 ASP D CA 1
ATOM 4802 C C . ASP D 2 6 ? -40.873 -4.714 -25.975 1.00 55.87 4 ASP D C 1
ATOM 4803 O O . ASP D 2 6 ? -41.083 -4.548 -27.184 1.00 45.42 4 ASP D O 1
ATOM 4808 N N . VAL D 2 7 ? -41.832 -4.716 -25.051 1.00 55.27 5 VAL D N 1
ATOM 4809 C CA . VAL D 2 7 ? -43.251 -4.498 -25.340 1.00 51.62 5 VAL D CA 1
ATOM 4810 C C . VAL D 2 7 ? -43.657 -3.096 -24.882 1.00 48.41 5 VAL D C 1
ATOM 4811 O O . VAL D 2 7 ? -43.482 -2.746 -23.718 1.00 49.68 5 VAL D O 1
ATOM 4815 N N . ARG D 2 8 ? -44.194 -2.285 -25.781 1.00 43.78 6 ARG D N 1
ATOM 4816 C CA . ARG D 2 8 ? -44.699 -0.985 -25.355 1.00 50.71 6 ARG D CA 1
ATOM 4817 C C . ARG D 2 8 ? -46.189 -0.967 -25.639 1.00 48.04 6 ARG D C 1
ATOM 4818 O O . ARG D 2 8 ? -46.610 -1.306 -26.752 1.00 46.17 6 ARG D O 1
ATOM 4826 N N . ILE D 2 9 ? -46.979 -0.587 -24.634 1.00 45.33 7 ILE D N 1
ATOM 4827 C CA . ILE D 2 9 ? -48.431 -0.546 -24.761 1.00 46.04 7 ILE D CA 1
ATOM 4828 C C . ILE D 2 9 ? -48.956 0.893 -24.867 1.00 43.19 7 ILE D C 1
ATOM 4829 O O . ILE D 2 9 ? -48.642 1.736 -24.033 1.00 48.33 7 ILE D O 1
ATOM 4834 N N . PHE D 2 10 ? -49.764 1.157 -25.886 1.00 39.85 8 PHE D N 1
ATOM 4835 C CA . PHE D 2 10 ? -50.343 2.485 -26.117 1.00 42.23 8 PHE D CA 1
ATOM 4836 C C . PHE D 2 10 ? -51.863 2.458 -25.963 1.00 41.21 8 PHE D C 1
ATOM 4837 O O . PHE D 2 10 ? -52.537 1.612 -26.550 1.00 36.55 8 PHE D O 1
ATOM 4845 N N . GLU D 2 11 ? -52.399 3.355 -25.152 1.00 51.75 9 GLU D N 1
ATOM 4846 C CA . GLU D 2 11 ? -53.834 3.362 -24.943 1.00 48.30 9 GLU D CA 1
ATOM 4847 C C . GLU D 2 11 ? -54.531 4.667 -25.304 1.00 51.12 9 GLU D C 1
ATOM 4848 O O . GLU D 2 11 ? -54.258 5.709 -24.736 1.00 53.71 9 GLU D O 1
ATOM 4854 N N . ASP D 2 12 ? -55.453 4.566 -26.251 1.00 59.01 10 ASP D N 1
ATOM 4855 C CA . ASP D 2 12 ? -56.327 5.649 -26.661 1.00 63.49 10 ASP D CA 1
ATOM 4856 C C . ASP D 2 12 ? -57.523 5.529 -25.751 1.00 53.79 10 ASP D C 1
ATOM 4857 O O . ASP D 2 12 ? -57.524 4.706 -24.851 1.00 64.73 10 ASP D O 1
ATOM 4862 N N . GLU D 2 13 ? -58.550 6.330 -25.976 1.00 52.02 11 GLU D N 1
ATOM 4863 C CA . GLU D 2 13 ? -59.745 6.186 -25.173 1.00 50.12 11 GLU D CA 1
ATOM 4864 C C . GLU D 2 13 ? -60.259 4.781 -25.412 1.00 46.54 11 GLU D C 1
ATOM 4865 O O . GLU D 2 13 ? -60.233 4.302 -26.533 1.00 47.10 11 GLU D O 1
ATOM 4871 N N . ARG D 2 14 ? -60.711 4.114 -24.360 1.00 38.67 12 ARG D N 1
ATOM 4872 C CA . ARG D 2 14 ? -61.249 2.755 -24.508 1.00 39.59 12 ARG D CA 1
ATOM 4873 C C . ARG D 2 14 ? -62.443 2.818 -25.457 1.00 37.75 12 ARG D C 1
ATOM 4874 O O . ARG D 2 14 ? -63.236 3.756 -25.389 1.00 39.90 12 ARG D O 1
ATOM 4882 N N . VAL D 2 15 ? -62.551 1.848 -26.362 1.00 39.10 13 VAL D N 1
ATOM 4883 C CA . VAL D 2 15 ? -63.689 1.776 -27.281 1.00 36.79 13 VAL D CA 1
ATOM 4884 C C . VAL D 2 15 ? -64.673 0.741 -26.732 1.00 38.58 13 VAL D C 1
ATOM 4885 O O . VAL D 2 15 ? -64.278 -0.376 -26.386 1.00 41.35 13 VAL D O 1
ATOM 4889 N N . ASP D 2 16 ? -65.939 1.120 -26.621 1.00 39.70 14 ASP D N 1
ATOM 4890 C CA . ASP D 2 16 ? -66.963 0.202 -26.155 1.00 45.49 14 ASP D CA 1
ATOM 4891 C C . ASP D 2 16 ? -67.500 -0.566 -27.357 1.00 44.78 14 ASP D C 1
ATOM 4892 O O . ASP D 2 16 ? -68.208 -0.003 -28.188 1.00 50.07 14 ASP D O 1
ATOM 4897 N N . ILE D 2 17 ? -67.178 -1.850 -27.455 1.00 42.95 15 ILE D N 1
ATOM 4898 C CA . ILE D 2 17 ? -67.640 -2.639 -28.587 1.00 43.60 15 ILE D CA 1
ATOM 4899 C C . ILE D 2 17 ? -68.997 -3.262 -28.350 1.00 44.76 15 ILE D C 1
ATOM 4900 O O . ILE D 2 17 ? -69.453 -4.073 -29.151 1.00 46.57 15 ILE D O 1
ATOM 4905 N N . CYS D 2 18 ? -69.651 -2.912 -27.257 1.00 40.94 16 CYS D N 1
ATOM 4906 C CA . CYS D 2 18 ? -70.856 -3.652 -26.916 1.00 45.57 16 CYS D CA 1
ATOM 4907 C C . CYS D 2 18 ? -72.161 -3.010 -27.382 1.00 47.14 16 CYS D C 1
ATOM 4908 O O . CYS D 2 18 ? -73.233 -3.586 -27.195 1.00 47.19 16 CYS D O 1
ATOM 4911 N N . GLN D 2 19 ? -72.064 -1.848 -28.025 1.00 45.73 17 GLN D N 1
ATOM 4912 C CA . GLN D 2 19 ? -73.246 -1.128 -28.505 1.00 47.87 17 GLN D CA 1
ATOM 4913 C C . GLN D 2 19 ? -73.615 -1.554 -29.926 1.00 53.99 17 GLN D C 1
ATOM 4914 O O . GLN D 2 19 ? -72.729 -1.929 -30.708 1.00 56.09 17 GLN D O 1
ATOM 4920 N N . ASP D 2 20 ? -74.905 -1.491 -30.262 1.00 52.81 18 ASP D N 1
ATOM 4921 C CA . ASP D 2 20 ? -75.390 -1.989 -31.547 1.00 53.48 18 ASP D CA 1
ATOM 4922 C C . ASP D 2 20 ? -74.936 -3.437 -31.691 1.00 54.97 18 ASP D C 1
ATOM 4923 O O . ASP D 2 20 ? -74.318 -3.813 -32.695 1.00 58.38 18 ASP D O 1
ATOM 4928 N N . LEU D 2 21 ? -75.229 -4.236 -30.665 1.00 48.12 19 LEU D N 1
ATOM 4929 C CA . LEU D 2 21 ? -74.751 -5.612 -30.584 1.00 46.45 19 LEU D CA 1
ATOM 4930 C C . LEU D 2 21 ? -75.245 -6.477 -31.732 1.00 48.83 19 LEU D C 1
ATOM 4931 O O . LEU D 2 21 ? -76.450 -6.653 -31.911 1.00 53.05 19 LEU D O 1
ATOM 4936 N N . THR D 2 22 ? -74.304 -7.027 -32.494 1.00 47.46 20 THR D N 1
ATOM 4937 C CA . THR D 2 22 ? -74.623 -7.924 -33.602 1.00 47.87 20 THR D CA 1
ATOM 4938 C C . THR D 2 22 ? -73.931 -9.274 -33.419 1.00 42.08 20 THR D C 1
ATOM 4939 O O . THR D 2 22 ? -72.710 -9.353 -33.370 1.00 41.71 20 THR D O 1
ATOM 4943 N N . ALA D 2 23 ? -74.716 -10.336 -33.298 1.00 47.85 21 ALA D N 1
ATOM 4944 C CA . ALA D 2 23 ? -74.140 -11.652 -33.072 1.00 42.65 21 ALA D CA 1
ATOM 4945 C C . ALA D 2 23 ? -74.131 -12.428 -34.369 1.00 44.57 21 ALA D C 1
ATOM 4946 O O . ALA D 2 23 ? -75.046 -12.290 -35.187 1.00 45.95 21 ALA D O 1
ATOM 4948 N N . THR D 2 24 ? -73.101 -13.251 -34.558 1.00 40.66 22 THR D N 1
ATOM 4949 C CA . THR D 2 24 ? -72.955 -14.011 -35.799 1.00 37.08 22 THR D CA 1
ATOM 4950 C C . THR D 2 24 ? -72.917 -15.502 -35.513 1.00 35.67 22 THR D C 1
ATOM 4951 O O . THR D 2 24 ? -72.076 -15.961 -34.728 1.00 39.66 22 THR D O 1
ATOM 4955 N N . PHE D 2 25 ? -73.843 -16.249 -36.127 1.00 37.20 23 PHE D N 1
ATOM 4956 C CA . PHE D 2 25 ? -73.948 -17.688 -35.903 1.00 35.90 23 PHE D CA 1
ATOM 4957 C C . PHE D 2 25 ? -73.489 -18.401 -37.162 1.00 40.45 23 PHE D C 1
ATOM 4958 O O . PHE D 2 25 ? -74.030 -18.156 -38.251 1.00 42.78 23 PHE D O 1
ATOM 4966 N N . ILE D 2 26 ? -72.492 -19.270 -37.030 1.00 37.53 24 ILE D N 1
ATOM 4967 C CA . ILE D 2 26 ? -71.941 -19.949 -38.194 1.00 38.41 24 ILE D CA 1
ATOM 4968 C C . ILE D 2 26 ? -72.034 -21.455 -38.030 1.00 40.11 24 ILE D C 1
ATOM 4969 O O . ILE D 2 26 ? -71.683 -22.002 -36.974 1.00 42.89 24 ILE D O 1
ATOM 4974 N N . SER D 2 27 ? -72.545 -22.121 -39.059 1.00 41.09 25 SER D N 1
ATOM 4975 C CA . SER D 2 27 ? -72.643 -23.569 -39.045 1.00 44.45 25 SER D CA 1
ATOM 4976 C C . SER D 2 27 ? -72.015 -24.091 -40.321 1.00 49.14 25 SER D C 1
ATOM 4977 O O . SER D 2 27 ? -72.467 -23.770 -41.428 1.00 48.90 25 SER D O 1
ATOM 4980 N N . TYR D 2 28 ? -70.951 -24.871 -40.154 1.00 46.36 26 TYR D N 1
ATOM 4981 C CA . TYR D 2 28 ? -70.183 -25.382 -41.274 1.00 44.59 26 TYR D CA 1
ATOM 4982 C C . TYR D 2 28 ? -70.267 -26.888 -41.233 1.00 45.23 26 TYR D C 1
ATOM 4983 O O . TYR D 2 28 ? -69.731 -27.524 -40.321 1.00 44.41 26 TYR D O 1
ATOM 4992 N N . ARG D 2 29 ? -70.963 -27.455 -42.213 1.00 48.87 27 ARG D N 1
ATOM 4993 C CA . ARG D 2 29 ? -71.076 -28.907 -42.338 1.00 49.25 27 ARG D CA 1
ATOM 4994 C C . ARG D 2 29 ? -69.938 -29.398 -43.218 1.00 47.24 27 ARG D C 1
ATOM 4995 O O . ARG D 2 29 ? -69.882 -29.056 -44.402 1.00 46.71 27 ARG D O 1
ATOM 5003 N N . GLU D 2 30 ? -69.023 -30.175 -42.644 1.00 48.24 28 GLU D N 1
ATOM 5004 C CA . GLU D 2 30 ? -67.918 -30.707 -43.435 1.00 54.57 28 GLU D CA 1
ATOM 5005 C C . GLU D 2 30 ? -68.173 -32.167 -43.787 1.00 56.93 28 GLU D C 1
ATOM 5006 O O . GLU D 2 30 ? -67.589 -32.702 -44.733 1.00 58.10 28 GLU D O 1
ATOM 5012 N N . GLY D 2 31 ? -69.064 -32.799 -43.029 1.00 57.83 29 GLY D N 1
ATOM 5013 C CA . GLY D 2 31 ? -69.383 -34.197 -43.248 1.00 62.74 29 GLY D CA 1
ATOM 5014 C C . GLY D 2 31 ? -70.597 -34.720 -42.497 1.00 57.14 29 GLY D C 1
ATOM 5015 O O . GLY D 2 31 ? -71.271 -33.972 -41.785 1.00 59.23 29 GLY D O 1
ATOM 5016 N N . PRO D 2 32 ? -70.892 -36.019 -42.681 1.00 63.70 30 PRO D N 1
ATOM 5017 C CA . PRO D 2 32 ? -71.967 -36.735 -41.983 1.00 62.96 30 PRO D CA 1
ATOM 5018 C C . PRO D 2 32 ? -71.836 -36.604 -40.473 1.00 60.11 30 PRO D C 1
ATOM 5019 O O . PRO D 2 32 ? -70.943 -37.228 -39.892 1.00 56.43 30 PRO D O 1
ATOM 5023 N N . GLU D 2 33 ? -72.728 -35.820 -39.863 1.00 59.93 31 GLU D N 1
ATOM 5024 C CA . GLU D 2 33 ? -72.648 -35.485 -38.436 1.00 60.34 31 GLU D CA 1
ATOM 5025 C C . GLU D 2 33 ? -71.305 -34.866 -38.088 1.00 51.23 31 GLU D C 1
ATOM 5026 O O . GLU D 2 33 ? -70.755 -35.094 -37.009 1.00 56.99 31 GLU D O 1
ATOM 5032 N N . MET D 2 34 ? -70.784 -34.085 -39.024 1.00 52.44 32 MET D N 1
ATOM 5033 C CA . MET D 2 34 ? -69.540 -33.359 -38.812 1.00 53.78 32 MET D CA 1
ATOM 5034 C C . MET D 2 34 ? -69.757 -31.876 -39.102 1.00 48.41 32 MET D C 1
ATOM 5035 O O . MET D 2 34 ? -69.678 -31.424 -40.253 1.00 49.26 32 MET D O 1
ATOM 5040 N N . PHE D 2 35 ? -70.035 -31.137 -38.029 1.00 43.08 33 PHE D N 1
ATOM 5041 C CA . PHE D 2 35 ? -70.376 -29.725 -38.094 1.00 45.08 33 PHE D CA 1
ATOM 5042 C C . PHE D 2 35 ? -69.465 -28.952 -37.168 1.00 40.23 33 PHE D C 1
ATOM 5043 O O . PHE D 2 35 ? -69.146 -29.433 -36.078 1.00 43.74 33 PHE D O 1
ATOM 5051 N N . ARG D 2 36 ? -69.040 -27.765 -37.588 1.00 39.50 34 ARG D N 1
ATOM 5052 C CA . ARG D 2 36 ? -68.386 -26.832 -36.670 1.00 40.86 34 ARG D CA 1
ATOM 5053 C C . ARG D 2 36 ? -69.382 -25.706 -36.493 1.00 42.29 34 ARG D C 1
ATOM 5054 O O . ARG D 2 36 ? -69.910 -25.179 -37.486 1.00 40.19 34 ARG D O 1
ATOM 5062 N N . HIS D 2 37 ? -69.668 -25.367 -35.237 1.00 42.47 35 HIS D N 1
ATOM 5063 C CA . HIS D 2 37 ? -70.631 -24.312 -34.919 1.00 39.27 35 HIS D CA 1
ATOM 5064 C C . HIS D 2 37 ? -69.930 -23.273 -34.079 1.00 38.00 35 HIS D C 1
ATOM 5065 O O . HIS D 2 37 ? -69.168 -23.625 -33.172 1.00 35.23 35 HIS D O 1
ATOM 5072 N N . SER D 2 38 ? -70.212 -21.998 -34.338 1.00 36.69 36 SER D N 1
ATOM 5073 C CA . SER D 2 38 ? -69.604 -20.954 -33.535 1.00 35.62 36 SER D CA 1
ATOM 5074 C C . SER D 2 38 ? -70.454 -19.700 -33.478 1.00 39.63 36 SER D C 1
ATOM 5075 O O . SER D 2 38 ? -71.301 -19.457 -34.362 1.00 35.35 36 SER D O 1
ATOM 5078 N N . ILE D 2 39 ? -70.225 -18.913 -32.422 1.00 35.48 37 ILE D N 1
ATOM 5079 C CA . ILE D 2 39 ? -70.860 -17.610 -32.257 1.00 36.03 37 ILE D CA 1
ATOM 5080 C C . ILE D 2 39 ? -69.790 -16.557 -31.963 1.00 35.60 37 ILE D C 1
ATOM 5081 O O . ILE D 2 39 ? -68.916 -16.783 -31.129 1.00 33.80 37 ILE D O 1
ATOM 5086 N N . ASN D 2 40 ? -69.859 -15.411 -32.639 1.00 34.67 38 ASN D N 1
ATOM 5087 C CA . ASN D 2 40 ? -68.940 -14.308 -32.359 1.00 35.27 38 ASN D CA 1
ATOM 5088 C C . ASN D 2 40 ? -69.698 -13.007 -32.404 1.00 37.83 38 ASN D C 1
ATOM 5089 O O . ASN D 2 40 ? -70.804 -12.958 -32.922 1.00 42.53 38 ASN D O 1
ATOM 5094 N N . LEU D 2 41 ? -69.125 -11.949 -31.851 1.00 37.91 39 LEU D N 1
ATOM 5095 C CA . LEU D 2 41 ? -69.761 -10.636 -31.914 1.00 36.59 39 LEU D CA 1
ATOM 5096 C C . LEU D 2 41 ? -68.979 -9.812 -32.926 1.00 37.79 39 LEU D C 1
ATOM 5097 O O . LEU D 2 41 ? -67.952 -10.270 -33.402 1.00 36.75 39 LEU D O 1
ATOM 5102 N N . GLU D 2 42 ? -69.454 -8.618 -33.261 1.00 38.83 40 GLU D N 1
ATOM 5103 C CA . GLU D 2 42 ? -68.863 -7.864 -34.352 1.00 38.62 40 GLU D CA 1
ATOM 5104 C C . GLU D 2 42 ? -67.351 -7.702 -34.203 1.00 48.87 40 GLU D C 1
ATOM 5105 O O . GLU D 2 42 ? -66.588 -7.963 -35.142 1.00 59.06 40 GLU D O 1
ATOM 5111 N N . GLN D 2 43 ? -66.901 -7.313 -33.020 1.00 41.77 41 GLN D N 1
ATOM 5112 C CA . GLN D 2 43 ? -65.467 -7.126 -32.825 1.00 42.80 41 GLN D CA 1
ATOM 5113 C C . GLN D 2 43 ? -64.790 -8.251 -32.007 1.00 40.24 41 GLN D C 1
ATOM 5114 O O . GLN D 2 43 ? -63.687 -8.051 -31.499 1.00 36.98 41 GLN D O 1
ATOM 5120 N N . SER D 2 44 ? -65.438 -9.409 -31.865 1.00 35.99 42 SER D N 1
ATOM 5121 C CA . SER D 2 44 ? -64.869 -10.498 -31.053 1.00 37.84 42 SER D CA 1
ATOM 5122 C C . SER D 2 44 ? -64.376 -11.660 -31.909 1.00 35.64 42 SER D C 1
ATOM 5123 O O . SER D 2 44 ? -64.756 -11.775 -33.075 1.00 38.02 42 SER D O 1
ATOM 5126 N N . SER D 2 45 ? -63.538 -12.515 -31.322 1.00 36.74 43 SER D N 1
ATOM 5127 C CA . SER D 2 45 ? -63.203 -13.826 -31.903 1.00 37.56 43 SER D CA 1
ATOM 5128 C C . SER D 2 45 ? -64.356 -14.726 -31.543 1.00 34.73 43 SER D C 1
ATOM 5129 O O . SER D 2 45 ? -65.340 -14.245 -30.986 1.00 37.86 43 SER D O 1
ATOM 5132 N N . ASP D 2 46 ? -64.260 -16.021 -31.814 1.00 29.57 44 ASP D N 1
ATOM 5133 C CA . ASP D 2 46 ? -65.359 -16.878 -31.398 1.00 38.07 44 ASP D CA 1
ATOM 5134 C C . ASP D 2 46 ? -65.389 -16.919 -29.876 1.00 36.76 44 ASP D C 1
ATOM 5135 O O . ASP D 2 46 ? -64.369 -17.163 -29.212 1.00 34.03 44 ASP D O 1
ATOM 5140 N N . ILE D 2 47 ? -66.570 -16.640 -29.340 1.00 32.84 45 ILE D N 1
ATOM 5141 C CA . ILE D 2 47 ? -66.810 -16.697 -27.912 1.00 35.35 45 ILE D CA 1
ATOM 5142 C C . ILE D 2 47 ? -67.274 -18.101 -27.545 1.00 36.70 45 ILE D C 1
ATOM 5143 O O . ILE D 2 47 ? -67.006 -18.612 -26.454 1.00 38.07 45 ILE D O 1
ATOM 5148 N N . PHE D 2 48 ? -67.949 -18.731 -28.495 1.00 38.97 46 PHE D N 1
ATOM 5149 C CA . PHE D 2 48 ? -68.423 -20.090 -28.343 1.00 40.51 46 PHE D CA 1
ATOM 5150 C C . PHE D 2 48 ? -68.133 -20.865 -29.621 1.00 38.09 46 PHE D C 1
ATOM 5151 O O . PHE D 2 48 ? -68.438 -20.397 -30.722 1.00 39.56 46 PHE D O 1
ATOM 5159 N N . ARG D 2 49 ? -67.532 -22.041 -29.485 1.00 39.81 47 ARG D N 1
ATOM 5160 C CA . ARG D 2 49 ? -67.290 -22.884 -30.654 1.00 40.05 47 ARG D CA 1
ATOM 5161 C C . ARG D 2 49 ? -67.439 -24.368 -30.347 1.00 39.54 47 ARG D C 1
ATOM 5162 O O . ARG D 2 49 ? -66.898 -24.859 -29.351 1.00 39.10 47 ARG D O 1
ATOM 5170 N N . ILE D 2 50 ? -68.175 -25.071 -31.208 1.00 37.47 48 ILE D N 1
ATOM 5171 C CA . ILE D 2 50 ? -68.233 -26.538 -31.160 1.00 43.98 48 ILE D CA 1
ATOM 5172 C C . ILE D 2 50 ? -67.496 -27.103 -32.365 1.00 40.18 48 ILE D C 1
ATOM 5173 O O . ILE D 2 50 ? -67.941 -26.909 -33.502 1.00 41.78 48 ILE D O 1
ATOM 5178 N N . GLU D 2 51 ? -66.381 -27.795 -32.127 1.00 45.88 49 GLU D N 1
ATOM 5179 C CA . GLU D 2 51 ? -65.578 -28.360 -33.219 1.00 42.61 49 GLU D CA 1
ATOM 5180 C C . GLU D 2 51 ? -66.245 -29.613 -33.750 1.00 46.55 49 GLU D C 1
ATOM 5181 O O . GLU D 2 51 ? -66.897 -30.328 -32.994 1.00 49.73 49 GLU D O 1
ATOM 5187 N N . ALA D 2 52 ? -66.073 -29.885 -35.040 1.00 46.67 50 ALA D N 1
ATOM 5188 C CA . ALA D 2 52 ? -66.567 -31.113 -35.669 1.00 49.25 50 ALA D CA 1
ATOM 5189 C C . ALA D 2 52 ? -66.323 -32.386 -34.831 1.00 56.63 50 ALA D C 1
ATOM 5190 O O . ALA D 2 52 ? -67.144 -33.307 -34.802 1.00 56.73 50 ALA D O 1
ATOM 5192 N N . SER D 2 53 ? -65.184 -32.419 -34.151 1.00 53.90 51 SER D N 1
ATOM 5193 C CA . SER D 2 53 ? -64.799 -33.550 -33.323 1.00 50.33 51 SER D CA 1
ATOM 5194 C C . SER D 2 53 ? -65.634 -33.649 -32.055 1.00 51.16 51 SER D C 1
ATOM 5195 O O . SER D 2 53 ? -65.393 -34.522 -31.217 1.00 51.26 51 SER D O 1
ATOM 5198 N N . GLY D 2 54 ? -66.603 -32.750 -31.899 1.00 55.60 52 GLY D N 1
ATOM 5199 C CA . GLY D 2 54 ? -67.436 -32.730 -30.702 1.00 48.16 52 GLY D CA 1
ATOM 5200 C C . GLY D 2 54 ? -66.883 -31.882 -29.562 1.00 48.46 52 GLY D C 1
ATOM 5201 O O . GLY D 2 54 ? -67.585 -31.625 -28.581 1.00 50.74 52 GLY D O 1
ATOM 5202 N N . GLU D 2 55 ? -65.627 -31.453 -29.679 1.00 48.37 53 GLU D N 1
ATOM 5203 C CA . GLU D 2 55 ? -64.983 -30.647 -28.632 1.00 47.36 53 GLU D CA 1
ATOM 5204 C C . GLU D 2 55 ? -65.621 -29.273 -28.500 1.00 48.31 53 GLU D C 1
ATOM 5205 O O . GLU D 2 55 ? -65.698 -28.517 -29.472 1.00 51.13 53 GLU D O 1
ATOM 5211 N N . VAL D 2 56 ? -66.081 -28.948 -27.296 1.00 47.30 54 VAL D N 1
ATOM 5212 C CA . VAL D 2 56 ? -66.649 -27.626 -27.039 1.00 46.52 54 VAL D CA 1
ATOM 5213 C C . VAL D 2 56 ? -65.605 -26.672 -26.456 1.00 45.06 54 VAL D C 1
ATOM 5214 O O . VAL D 2 56 ? -64.930 -26.982 -25.475 1.00 43.95 54 VAL D O 1
ATOM 5218 N N . LYS D 2 57 ? -65.464 -25.519 -27.096 1.00 42.48 55 LYS D N 1
ATOM 5219 C CA . LYS D 2 57 ? -64.572 -24.478 -26.619 1.00 44.49 55 LYS D CA 1
ATOM 5220 C C . LYS D 2 57 ? -65.392 -23.259 -26.185 1.00 43.04 55 LYS D C 1
ATOM 5221 O O . LYS D 2 57 ? -66.268 -22.777 -26.914 1.00 43.81 55 LYS D O 1
ATOM 5227 N N . HIS D 2 58 ? -65.138 -22.788 -24.975 1.00 35.64 56 HIS D N 1
ATOM 5228 C CA . HIS D 2 58 ? -65.898 -21.670 -24.448 1.00 43.95 56 HIS D CA 1
ATOM 5229 C C . HIS D 2 58 ? -65.064 -21.082 -23.325 1.00 44.20 56 HIS D C 1
ATOM 5230 O O . HIS D 2 58 ? -64.053 -21.665 -22.952 1.00 45.59 56 HIS D O 1
ATOM 5237 N N . PHE D 2 59 ? -65.465 -19.940 -22.785 1.00 42.89 57 PHE D N 1
ATOM 5238 C CA . PHE D 2 59 ? -64.691 -19.349 -21.701 1.00 42.44 57 PHE D CA 1
ATOM 5239 C C . PHE D 2 59 ? -65.267 -19.753 -20.328 1.00 47.85 57 PHE D C 1
ATOM 5240 O O . PHE D 2 59 ? -66.433 -20.139 -20.230 1.00 48.67 57 PHE D O 1
ATOM 5248 N N . PRO D 2 60 ? -64.428 -19.737 -19.280 1.00 45.35 58 PRO D N 1
ATOM 5249 C CA . PRO D 2 60 ? -64.900 -20.174 -17.958 1.00 42.79 58 PRO D CA 1
ATOM 5250 C C . PRO D 2 60 ? -66.070 -19.362 -17.417 1.00 44.98 58 PRO D C 1
ATOM 5251 O O . PRO D 2 60 ? -66.825 -19.876 -16.605 1.00 55.40 58 PRO D O 1
ATOM 5255 N N . TRP D 2 61 ? -66.226 -18.116 -17.844 1.00 45.46 59 TRP D N 1
ATOM 5256 C CA . TRP D 2 61 ? -67.294 -17.289 -17.296 1.00 42.98 59 TRP D CA 1
ATOM 5257 C C . TRP D 2 61 ? -68.629 -17.518 -17.971 1.00 44.02 59 TRP D C 1
ATOM 5258 O O . TRP D 2 61 ? -69.609 -16.843 -17.643 1.00 47.49 59 TRP D O 1
ATOM 5269 N N . MET D 2 62 ? -68.675 -18.450 -18.915 1.00 44.15 60 MET D N 1
ATOM 5270 C CA . MET D 2 62 ? -69.930 -18.788 -19.572 1.00 49.33 60 MET D CA 1
ATOM 5271 C C . MET D 2 62 ? -70.432 -20.093 -18.998 1.00 53.25 60 MET D C 1
ATOM 5272 O O . MET D 2 62 ? -69.694 -21.082 -18.965 1.00 54.96 60 MET D O 1
ATOM 5277 N N . ASN D 2 63 ? -71.706 -20.133 -18.632 1.00 61.09 61 ASN D N 1
ATOM 5278 C CA . ASN D 2 63 ? -72.303 -21.396 -18.261 1.00 63.62 61 ASN D CA 1
ATOM 5279 C C . ASN D 2 63 ? -72.869 -21.951 -19.559 1.00 64.70 61 ASN D C 1
ATOM 5280 O O . ASN D 2 63 ? -73.931 -21.530 -20.018 1.00 60.24 61 ASN D O 1
ATOM 5285 N N . VAL D 2 64 ? -72.147 -22.897 -20.151 1.00 65.24 62 VAL D N 1
ATOM 5286 C CA . VAL D 2 64 ? -72.546 -23.490 -21.419 1.00 64.50 62 VAL D CA 1
ATOM 5287 C C . VAL D 2 64 ? -73.979 -24.082 -21.346 1.00 67.18 62 VAL D C 1
ATOM 5288 O O . VAL D 2 64 ? -74.697 -24.157 -22.347 1.00 64.58 62 VAL D O 1
ATOM 5292 N N . SER D 2 65 ? -74.411 -24.452 -20.148 1.00 67.14 63 SER D N 1
ATOM 5293 C CA . SER D 2 65 ? -75.752 -24.990 -19.963 1.00 70.61 63 SER D CA 1
ATOM 5294 C C . SER D 2 65 ? -76.863 -23.923 -20.022 1.00 67.11 63 SER D C 1
ATOM 5295 O O . SER D 2 65 ? -78.045 -24.256 -20.086 1.00 67.88 63 SER D O 1
ATOM 5298 N N . GLU D 2 66 ? -76.491 -22.647 -20.009 1.00 62.95 64 GLU D N 1
ATOM 5299 C CA . GLU D 2 66 ? -77.480 -21.582 -20.154 1.00 65.41 64 GLU D CA 1
ATOM 5300 C C . GLU D 2 66 ? -77.809 -21.256 -21.617 1.00 59.02 64 GLU D C 1
ATOM 5301 O O . GLU D 2 66 ? -78.715 -20.453 -21.887 1.00 58.00 64 GLU D O 1
ATOM 5307 N N . LEU D 2 67 ? -77.097 -21.900 -22.550 1.00 58.61 65 LEU D N 1
ATOM 5308 C CA . LEU D 2 67 ? -77.233 -21.607 -23.985 1.00 53.71 65 LEU D CA 1
ATOM 5309 C C . LEU D 2 67 ? -78.207 -22.572 -24.675 1.00 49.67 65 LEU D C 1
ATOM 5310 O O . LEU D 2 67 ? -77.879 -23.177 -25.705 1.00 48.94 65 LEU D O 1
ATOM 5315 N N . ALA D 2 68 ? -79.407 -22.692 -24.109 1.00 48.00 66 ALA D N 1
ATOM 5316 C CA . ALA D 2 68 ? -80.432 -23.581 -24.635 1.00 45.09 66 ALA D CA 1
ATOM 5317 C C . ALA D 2 68 ? -80.917 -23.144 -26.010 1.00 43.44 66 ALA D C 1
ATOM 5318 O O . ALA D 2 68 ? -81.135 -23.984 -26.891 1.00 45.98 66 ALA D O 1
ATOM 5320 N N . GLN D 2 69 ? -81.108 -21.836 -26.184 1.00 38.93 67 GLN D N 1
ATOM 5321 C CA . GLN D 2 69 ? -81.607 -21.285 -27.451 1.00 39.42 67 GLN D CA 1
ATOM 5322 C C . GLN D 2 69 ? -80.582 -21.398 -28.610 1.00 44.34 67 GLN D C 1
ATOM 5323 O O . GLN D 2 69 ? -80.944 -21.758 -29.747 1.00 39.25 67 GLN D O 1
ATOM 5329 N N . GLU D 2 70 ? -79.314 -21.102 -28.316 1.00 38.80 68 GLU D N 1
ATOM 5330 C CA . GLU D 2 70 ? -78.253 -21.210 -29.313 1.00 42.33 68 GLU D CA 1
ATOM 5331 C C . GLU D 2 70 ? -78.077 -22.655 -29.770 1.00 41.26 68 GLU D C 1
ATOM 5332 O O . GLU D 2 70 ? -77.942 -22.917 -30.966 1.00 39.80 68 GLU D O 1
ATOM 5338 N N . SER D 2 71 ? -78.105 -23.586 -28.815 1.00 44.03 69 SER D N 1
ATOM 5339 C CA . SER D 2 71 ? -78.027 -25.018 -29.115 1.00 41.18 69 SER D CA 1
ATOM 5340 C C . SER D 2 71 ? -79.186 -25.496 -29.993 1.00 43.42 69 SER D C 1
ATOM 5341 O O . SER D 2 71 ? -78.978 -26.241 -30.949 1.00 44.44 69 SER D O 1
ATOM 5344 N N . ALA D 2 72 ? -80.401 -25.062 -29.681 1.00 39.54 70 ALA D N 1
ATOM 5345 C CA . ALA D 2 72 ? -81.544 -25.434 -30.499 1.00 39.94 70 ALA D CA 1
ATOM 5346 C C . ALA D 2 72 ? -81.361 -24.928 -31.935 1.00 44.10 70 ALA D C 1
ATOM 5347 O O . ALA D 2 72 ? -81.710 -25.615 -32.893 1.00 49.96 70 ALA D O 1
ATOM 5349 N N . PHE D 2 73 ? -80.822 -23.723 -32.082 1.00 42.21 71 PHE D N 1
ATOM 5350 C CA . PHE D 2 73 ? -80.523 -23.171 -33.406 1.00 43.33 71 PHE D CA 1
ATOM 5351 C C . PHE D 2 73 ? -79.478 -23.999 -34.171 1.00 43.37 71 PHE D C 1
ATOM 5352 O O . PHE D 2 73 ? -79.596 -24.202 -35.390 1.00 43.33 71 PHE D O 1
ATOM 5360 N N . PHE D 2 74 ? -78.460 -24.488 -33.471 1.00 40.69 72 PHE D N 1
ATOM 5361 C CA . PHE D 2 74 ? -77.446 -25.299 -34.155 1.00 44.97 72 PHE D CA 1
ATOM 5362 C C . PHE D 2 74 ? -77.985 -26.688 -34.487 1.00 45.66 72 PHE D C 1
ATOM 5363 O O . PHE D 2 74 ? -77.729 -27.229 -35.569 1.00 45.90 72 PHE D O 1
ATOM 5371 N N . VAL D 2 75 ? -78.747 -27.246 -33.548 1.00 47.15 73 VAL D N 1
ATOM 5372 C CA . VAL D 2 75 ? -79.460 -28.501 -33.754 1.00 45.40 73 VAL D CA 1
ATOM 5373 C C . VAL D 2 75 ? -80.304 -28.375 -35.016 1.00 42.94 73 VAL D C 1
ATOM 5374 O O . VAL D 2 75 ? -80.286 -29.244 -35.884 1.00 44.31 73 VAL D O 1
ATOM 5378 N N . GLU D 2 76 ? -81.002 -27.253 -35.127 1.00 43.96 74 GLU D N 1
ATOM 5379 C CA . GLU D 2 76 ? -81.793 -26.950 -36.315 1.00 47.45 74 GLU D CA 1
ATOM 5380 C C . GLU D 2 76 ? -80.957 -26.778 -37.607 1.00 48.25 74 GLU D C 1
ATOM 5381 O O . GLU D 2 76 ? -81.368 -27.222 -38.687 1.00 47.13 74 GLU D O 1
ATOM 5387 N N . GLN D 2 77 ? -79.779 -26.166 -37.499 1.00 47.48 75 GLN D N 1
ATOM 5388 C CA . GLN D 2 77 ? -78.885 -26.093 -38.655 1.00 47.39 75 GLN D CA 1
ATOM 5389 C C . GLN D 2 77 ? -78.484 -27.496 -39.116 1.00 47.43 75 GLN D C 1
ATOM 5390 O O . GLN D 2 77 ? -78.459 -27.764 -40.313 1.00 48.69 75 GLN D O 1
ATOM 5396 N N . GLU D 2 78 ? -78.189 -28.389 -38.175 1.00 46.45 76 GLU D N 1
ATOM 5397 C CA . GLU D 2 78 ? -77.740 -29.729 -38.538 1.00 42.42 76 GLU D CA 1
ATOM 5398 C C . GLU D 2 78 ? -78.793 -30.529 -39.303 1.00 52.54 76 GLU D C 1
ATOM 5399 O O . GLU D 2 78 ? -78.469 -31.259 -40.247 1.00 55.53 76 GLU D O 1
ATOM 5405 N N . ARG D 2 79 ? -80.050 -30.402 -38.884 1.00 53.10 77 ARG D N 1
ATOM 5406 C CA . ARG D 2 79 ? -81.157 -31.030 -39.588 1.00 50.24 77 ARG D CA 1
ATOM 5407 C C . ARG D 2 79 ? -81.285 -30.393 -40.961 1.00 52.41 77 ARG D C 1
ATOM 5408 O O . ARG D 2 79 ? -81.233 -31.079 -41.978 1.00 57.15 77 ARG D O 1
ATOM 5416 N N . PHE D 2 80 ? -81.430 -29.071 -40.978 1.00 48.55 78 PHE D N 1
ATOM 5417 C CA . PHE D 2 80 ? -81.674 -28.329 -42.204 1.00 49.24 78 PHE D CA 1
ATOM 5418 C C . PHE D 2 80 ? -80.592 -28.508 -43.253 1.00 54.78 78 PHE D C 1
ATOM 5419 O O . PHE D 2 80 ? -80.899 -28.621 -44.431 1.00 63.68 78 PHE D O 1
ATOM 5427 N N . VAL D 2 81 ? -79.330 -28.530 -42.842 1.00 56.54 79 VAL D N 1
ATOM 5428 C CA . VAL D 2 81 ? -78.241 -28.617 -43.816 1.00 59.24 79 VAL D CA 1
ATOM 5429 C C . VAL D 2 81 ? -78.088 -30.040 -44.360 1.00 63.09 79 VAL D C 1
ATOM 5430 O O . VAL D 2 81 ? -77.762 -30.222 -45.536 1.00 63.19 79 VAL D O 1
ATOM 5434 N N . TYR D 2 82 ? -78.337 -31.040 -43.515 1.00 59.42 80 TYR D N 1
ATOM 5435 C CA . TYR D 2 82 ? -78.344 -32.430 -43.972 1.00 69.27 80 TYR D CA 1
ATOM 5436 C C . TYR D 2 82 ? -79.420 -32.691 -45.046 1.00 74.49 80 TYR D C 1
ATOM 5437 O O . TYR D 2 82 ? -79.171 -33.367 -46.054 1.00 74.78 80 TYR D O 1
ATOM 5446 N N . GLU D 2 83 ? -80.618 -32.169 -44.815 1.00 68.02 81 GLU D N 1
ATOM 5447 C CA . GLU D 2 83 ? -81.688 -32.304 -45.786 1.00 73.76 81 GLU D CA 1
ATOM 5448 C C . GLU D 2 83 ? -81.310 -31.568 -47.079 1.00 75.59 81 GLU D C 1
ATOM 5449 O O . GLU D 2 83 ? -81.355 -32.144 -48.170 1.00 79.09 81 GLU D O 1
ATOM 5455 N N . TYR D 2 84 ? -80.915 -30.305 -46.940 1.00 70.31 82 TYR D N 1
ATOM 5456 C CA . TYR D 2 84 ? -80.503 -29.478 -48.071 1.00 73.47 82 TYR D CA 1
ATOM 5457 C C . TYR D 2 84 ? -79.467 -30.150 -48.963 1.00 74.86 82 TYR D C 1
ATOM 5458 O O . TYR D 2 84 ? -79.604 -30.173 -50.183 1.00 74.03 82 TYR D O 1
ATOM 5467 N N . ILE D 2 85 ? -78.426 -30.692 -48.351 1.00 95.73 83 ILE D N 1
ATOM 5468 C CA . ILE D 2 85 ? -77.293 -31.181 -49.117 1.00 95.73 83 ILE D CA 1
ATOM 5469 C C . ILE D 2 85 ? -77.603 -32.498 -49.842 1.00 95.73 83 ILE D C 1
ATOM 5470 O O . ILE D 2 85 ? -77.155 -32.711 -50.972 1.00 95.73 83 ILE D O 1
ATOM 5475 N N . MET D 2 86 ? -78.389 -33.365 -49.207 1.00 77.97 84 MET D N 1
ATOM 5476 C CA . MET D 2 86 ? -78.686 -34.680 -49.775 1.00 79.22 84 MET D CA 1
ATOM 5477 C C . MET D 2 86 ? -79.877 -34.653 -50.744 1.00 81.06 84 MET D C 1
ATOM 5478 O O . MET D 2 86 ? -80.020 -35.546 -51.580 1.00 81.27 84 MET D O 1
ATOM 5483 N N . ASN D 2 87 ? -80.717 -33.624 -50.638 1.00 82.01 85 ASN D N 1
ATOM 5484 C CA . ASN D 2 87 ? -81.819 -33.428 -51.580 1.00 77.72 85 ASN D CA 1
ATOM 5485 C C . ASN D 2 87 ? -81.386 -32.644 -52.825 1.00 78.97 85 ASN D C 1
ATOM 5486 O O . ASN D 2 87 ? -81.923 -32.853 -53.919 1.00 78.37 85 ASN D O 1
ATOM 5491 N N . VAL D 2 88 ? -80.415 -31.746 -52.660 1.00 74.89 86 VAL D N 1
ATOM 5492 C CA . VAL D 2 88 ? -79.963 -30.914 -53.776 1.00 74.10 86 VAL D CA 1
ATOM 5493 C C . VAL D 2 88 ? -78.615 -31.316 -54.411 1.00 76.27 86 VAL D C 1
ATOM 5494 O O . VAL D 2 88 ? -78.510 -31.374 -55.639 1.00 76.69 86 VAL D O 1
ATOM 5498 N N . PHE D 2 89 ? -77.582 -31.530 -53.614 1.00 74.15 87 PHE D N 1
ATOM 5499 C CA . PHE D 2 89 ? -76.298 -31.903 -54.192 1.00 73.06 87 PHE D CA 1
ATOM 5500 C C . PHE D 2 89 ? -76.084 -33.398 -54.324 1.00 77.04 87 PHE D C 1
ATOM 5501 O O . PHE D 2 89 ? -75.403 -33.859 -55.228 1.00 74.66 87 PHE D O 1
ATOM 5509 N N . LYS D 2 90 ? -76.650 -34.144 -53.391 1.00 80.82 88 LYS D N 1
ATOM 5510 C CA . LYS D 2 90 ? -76.677 -35.591 -53.449 1.00 80.92 88 LYS D CA 1
ATOM 5511 C C . LYS D 2 90 ? -75.350 -36.115 -52.966 1.00 78.14 88 LYS D C 1
ATOM 5512 O O . LYS D 2 90 ? -75.191 -37.298 -52.707 1.00 78.09 88 LYS D O 1
ATOM 5518 N N . ALA D 2 91 ? -74.405 -35.202 -52.815 1.00 80.35 89 ALA D N 1
ATOM 5519 C CA . ALA D 2 91 ? -73.071 -35.540 -52.363 1.00 80.21 89 ALA D CA 1
ATOM 5520 C C . ALA D 2 91 ? -72.765 -34.629 -51.208 1.00 74.25 89 ALA D C 1
ATOM 5521 O O . ALA D 2 91 ? -72.979 -33.429 -51.292 1.00 74.25 89 ALA D O 1
ATOM 5523 N N . GLY D 2 92 ? -72.270 -35.186 -50.120 1.00 77.86 90 GLY D N 1
ATOM 5524 C CA . GLY D 2 92 ? -72.024 -34.351 -48.952 1.00 75.15 90 GLY D CA 1
ATOM 5525 C C . GLY D 2 92 ? -70.815 -33.434 -49.051 1.00 63.13 90 GLY D C 1
ATOM 5526 O O . GLY D 2 92 ? -69.828 -33.627 -48.333 1.00 56.71 90 GLY D O 1
ATOM 5527 N N . ARG D 2 93 ? -70.914 -32.441 -49.938 1.00 61.28 91 ARG D N 1
ATOM 5528 C CA . ARG D 2 93 ? -69.881 -31.425 -50.163 1.00 62.06 91 ARG D CA 1
ATOM 5529 C C . ARG D 2 93 ? -70.004 -30.282 -49.127 1.00 59.94 91 ARG D C 1
ATOM 5530 O O . ARG D 2 93 ? -71.117 -29.906 -48.735 1.00 56.20 91 ARG D O 1
ATOM 5538 N N . PRO D 2 94 ? -68.859 -29.726 -48.690 1.00 56.52 92 PRO D N 1
ATOM 5539 C CA . PRO D 2 94 ? -68.850 -28.751 -47.593 1.00 50.20 92 PRO D CA 1
ATOM 5540 C C . PRO D 2 94 ? -69.708 -27.522 -47.874 1.00 49.81 92 PRO D C 1
ATOM 5541 O O . PRO D 2 94 ? -69.829 -27.085 -49.022 1.00 53.60 92 PRO D O 1
ATOM 5545 N N . VAL D 2 95 ? -70.309 -26.974 -46.824 1.00 46.09 93 VAL D N 1
ATOM 5546 C CA . VAL D 2 95 ? -71.152 -25.785 -46.977 1.00 48.53 93 VAL D CA 1
ATOM 5547 C C . VAL D 2 95 ? -71.271 -25.028 -45.659 1.00 44.31 93 VAL D C 1
ATOM 5548 O O . VAL D 2 95 ? -71.283 -25.639 -44.586 1.00 41.29 93 VAL D O 1
ATOM 5552 N N . VAL D 2 96 ? -71.335 -23.700 -45.738 1.00 48.39 94 VAL D N 1
ATOM 5553 C CA . VAL D 2 96 ? -71.477 -22.874 -44.541 1.00 45.36 94 VAL D CA 1
ATOM 5554 C C . VAL D 2 96 ? -72.720 -21.989 -44.587 1.00 49.52 94 VAL D C 1
ATOM 5555 O O . VAL D 2 96 ? -72.976 -21.326 -45.598 1.00 50.03 94 VAL D O 1
ATOM 5559 N N . PHE D 2 97 ? -73.493 -21.977 -43.501 1.00 49.56 95 PHE D N 1
ATOM 5560 C CA . PHE D 2 97 ? -74.511 -20.942 -43.321 1.00 47.44 95 PHE D CA 1
ATOM 5561 C C . PHE D 2 97 ? -74.117 -19.977 -42.204 1.00 47.37 95 PHE D C 1
ATOM 5562 O O . PHE D 2 97 ? -73.803 -20.390 -41.072 1.00 43.43 95 PHE D O 1
ATOM 5570 N N . GLU D 2 98 ? -74.126 -18.690 -42.536 1.00 43.04 96 GLU D N 1
ATOM 5571 C CA . GLU D 2 98 ? -73.741 -17.662 -41.585 1.00 43.58 96 GLU D CA 1
ATOM 5572 C C . GLU D 2 98 ? -74.890 -16.699 -41.345 1.00 44.43 96 GLU D C 1
ATOM 5573 O O . GLU D 2 98 ? -75.432 -16.108 -42.289 1.00 46.88 96 GLU D O 1
ATOM 5579 N N . TYR D 2 99 ? -75.266 -16.547 -40.077 1.00 43.48 97 TYR D N 1
ATOM 5580 C CA . TYR D 2 99 ? -76.375 -15.669 -39.707 1.00 46.40 97 TYR D CA 1
ATOM 5581 C C . TYR D 2 99 ? -75.861 -14.475 -38.922 1.00 44.48 97 TYR D C 1
ATOM 5582 O O . TYR D 2 99 ? -75.340 -14.637 -37.816 1.00 41.17 97 TYR D O 1
ATOM 5591 N N . ARG D 2 100 ? -76.006 -13.281 -39.489 1.00 46.79 98 ARG D N 1
ATOM 5592 C CA . ARG D 2 100 ? -75.604 -12.069 -38.789 1.00 47.22 98 ARG D CA 1
ATOM 5593 C C . ARG D 2 100 ? -76.842 -11.421 -38.220 1.00 50.53 98 ARG D C 1
ATOM 5594 O O . ARG D 2 100 ? -77.575 -10.729 -38.930 1.00 52.76 98 ARG D O 1
ATOM 5602 N N . CYS D 2 101 ? -77.088 -11.657 -36.937 1.00 53.33 99 CYS D N 1
ATOM 5603 C CA . CYS D 2 101 ? -78.355 -11.264 -36.337 1.00 57.39 99 CYS D CA 1
ATOM 5604 C C . CYS D 2 101 ? -78.195 -10.158 -35.304 1.00 51.24 99 CYS D C 1
ATOM 5605 O O . CYS D 2 101 ? -77.424 -10.281 -34.356 1.00 52.74 99 CYS D O 1
ATOM 5608 N N . LYS D 2 102 ? -78.915 -9.066 -35.523 1.00 53.77 100 LYS D N 1
ATOM 5609 C CA . LYS D 2 102 ? -79.084 -8.008 -34.535 1.00 52.90 100 LYS D CA 1
ATOM 5610 C C . LYS D 2 102 ? -80.399 -8.292 -33.786 1.00 53.95 100 LYS D C 1
ATOM 5611 O O . LYS D 2 102 ? -81.409 -8.627 -34.414 1.00 53.49 100 LYS D O 1
ATOM 5617 N N . PHE D 2 103 ? -80.384 -8.203 -32.456 1.00 51.00 101 PHE D N 1
ATOM 5618 C CA . PHE D 2 103 ? -81.537 -8.622 -31.653 1.00 54.34 101 PHE D CA 1
ATOM 5619 C C . PHE D 2 103 ? -82.562 -7.530 -31.426 1.00 56.53 101 PHE D C 1
ATOM 5620 O O . PHE D 2 103 ? -83.763 -7.808 -31.322 1.00 54.38 101 PHE D O 1
ATOM 5628 N N . VAL D 2 104 ? -82.072 -6.295 -31.347 1.00 56.88 102 VAL D N 1
ATOM 5629 C CA . VAL D 2 104 ? -82.884 -5.141 -30.986 1.00 56.17 102 VAL D CA 1
ATOM 5630 C C . VAL D 2 104 ? -82.582 -3.985 -31.931 1.00 60.51 102 VAL D C 1
ATOM 5631 O O . VAL D 2 104 ? -81.474 -3.436 -31.909 1.00 64.51 102 VAL D O 1
ATOM 5635 N N . PRO D 2 105 ? -83.537 -3.669 -32.829 1.00 60.36 103 PRO D N 1
ATOM 5636 C CA . PRO D 2 105 ? -84.695 -4.530 -33.114 1.00 60.74 103 PRO D CA 1
ATOM 5637 C C . PRO D 2 105 ? -84.223 -5.749 -33.901 1.00 58.97 103 PRO D C 1
ATOM 5638 O O . PRO D 2 105 ? -83.159 -5.673 -34.523 1.00 58.02 103 PRO D O 1
ATOM 5642 N N . PHE D 2 106 ? -84.981 -6.843 -33.875 1.00 58.00 104 PHE D N 1
ATOM 5643 C CA . PHE D 2 106 ? -84.553 -8.080 -34.531 1.00 56.62 104 PHE D CA 1
ATOM 5644 C C . PHE D 2 106 ? -84.406 -8.016 -36.055 1.00 60.43 104 PHE D C 1
ATOM 5645 O O . PHE D 2 106 ? -85.374 -7.751 -36.767 1.00 65.58 104 PHE D O 1
ATOM 5653 N N . GLU D 2 107 ? -83.189 -8.288 -36.529 1.00 58.16 105 GLU D N 1
ATOM 5654 C CA . GLU D 2 107 ? -82.854 -8.363 -37.950 1.00 60.94 105 GLU D CA 1
ATOM 5655 C C . GLU D 2 107 ? -81.753 -9.401 -38.148 1.00 63.54 105 GLU D C 1
ATOM 5656 O O . GLU D 2 107 ? -80.823 -9.473 -37.347 1.00 63.36 105 GLU D O 1
ATOM 5662 N N . CYS D 2 108 ? -81.830 -10.174 -39.231 1.00 64.99 106 CYS D N 1
ATOM 5663 C CA . CYS D 2 108 ? -80.783 -11.133 -39.574 1.00 55.61 106 CYS D CA 1
ATOM 5664 C C . CYS D 2 108 ? -80.457 -11.084 -41.054 1.00 56.23 106 CYS D C 1
ATOM 5665 O O . CYS D 2 108 ? -81.347 -10.931 -41.890 1.00 54.17 106 CYS D O 1
ATOM 5668 N N . THR D 2 109 ? -79.169 -11.218 -41.366 1.00 55.92 107 THR D N 1
ATOM 5669 C CA . THR D 2 109 ? -78.705 -11.421 -42.733 1.00 53.69 107 THR D CA 1
ATOM 5670 C C . THR D 2 109 ? -78.146 -12.833 -42.818 1.00 51.06 107 THR D C 1
ATOM 5671 O O . THR D 2 109 ? -77.421 -13.260 -41.926 1.00 56.69 107 THR D O 1
ATOM 5675 N N . VAL D 2 110 ? -78.480 -13.564 -43.878 1.00 50.24 108 VAL D N 1
ATOM 5676 C CA . VAL D 2 110 ? -78.049 -14.954 -44.001 1.00 49.24 108 VAL D CA 1
ATOM 5677 C C . VAL D 2 110 ? -77.139 -15.090 -45.206 1.00 53.15 108 VAL D C 1
ATOM 5678 O O . VAL D 2 110 ? -77.464 -14.612 -46.300 1.00 53.12 108 VAL D O 1
ATOM 5682 N N . LEU D 2 111 ? -75.979 -15.707 -44.997 1.00 47.67 109 LEU D N 1
ATOM 5683 C CA . LEU D 2 111 ? -75.022 -15.891 -46.071 1.00 44.88 109 LEU D CA 1
ATOM 5684 C C . LEU D 2 111 ? -74.765 -17.380 -46.241 1.00 46.85 109 LEU D C 1
ATOM 5685 O O . LEU D 2 111 ? -74.558 -18.094 -45.257 1.00 47.55 109 LEU D O 1
ATOM 5690 N N . GLN D 2 112 ? -74.795 -17.853 -47.482 1.00 49.27 110 GLN D N 1
ATOM 5691 C CA . GLN D 2 112 ? -74.443 -19.238 -47.778 1.00 51.29 110 GLN D CA 1
ATOM 5692 C C . GLN D 2 112 ? -73.111 -19.275 -48.551 1.00 51.44 110 GLN D C 1
ATOM 5693 O O . GLN D 2 112 ? -72.953 -18.574 -49.551 1.00 49.27 110 GLN D O 1
ATOM 5699 N N . MET D 2 113 ? -72.155 -20.070 -48.066 1.00 47.80 111 MET D N 1
ATOM 5700 C CA . MET D 2 113 ? -70.837 -20.194 -48.697 1.00 48.34 111 MET D CA 1
ATOM 5701 C C . MET D 2 113 ? -70.522 -21.648 -49.051 1.00 50.19 111 MET D C 1
ATOM 5702 O O . MET D 2 113 ? -70.840 -22.571 -48.292 1.00 50.98 111 MET D O 1
ATOM 5707 N N . MET D 2 114 ? -69.897 -21.843 -50.206 1.00 51.40 112 MET D N 1
ATOM 5708 C CA . MET D 2 114 ? -69.483 -23.166 -50.649 1.00 52.69 112 MET D CA 1
ATOM 5709 C C . MET D 2 114 ? -68.101 -23.001 -51.300 1.00 55.42 112 MET D C 1
ATOM 5710 O O . MET D 2 114 ? -67.935 -22.166 -52.200 1.00 59.48 112 MET D O 1
ATOM 5715 N N . ASP D 2 115 ? -67.111 -23.754 -50.812 1.00 52.28 113 ASP D N 1
ATOM 5716 C CA . ASP D 2 115 ? -65.736 -23.699 -51.329 1.00 57.66 113 ASP D CA 1
ATOM 5717 C C . ASP D 2 115 ? -65.163 -22.277 -51.447 1.00 62.51 113 ASP D C 1
ATOM 5718 O O . ASP D 2 115 ? -64.558 -21.938 -52.471 1.00 61.39 113 ASP D O 1
ATOM 5723 N N . GLY D 2 116 ? -65.368 -21.449 -50.423 1.00 61.29 114 GLY D N 1
ATOM 5724 C CA . GLY D 2 116 ? -64.851 -20.089 -50.422 1.00 49.09 114 GLY D CA 1
ATOM 5725 C C . GLY D 2 116 ? -65.643 -19.073 -51.235 1.00 62.50 114 GLY D C 1
ATOM 5726 O O . GLY D 2 116 ? -65.256 -17.905 -51.327 1.00 70.27 114 GLY D O 1
ATOM 5727 N N . ASN D 2 117 ? -66.752 -19.499 -51.829 1.00 62.09 115 ASN D N 1
ATOM 5728 C CA . ASN D 2 117 ? -67.560 -18.593 -52.643 1.00 62.31 115 ASN D CA 1
ATOM 5729 C C . ASN D 2 117 ? -68.883 -18.273 -51.981 1.00 57.58 115 ASN D C 1
ATOM 5730 O O . ASN D 2 117 ? -69.627 -19.173 -51.617 1.00 58.76 115 ASN D O 1
ATOM 5735 N N . THR D 2 118 ? -69.184 -16.992 -51.824 1.00 55.28 116 THR D N 1
ATOM 5736 C CA . THR D 2 118 ? -70.484 -16.619 -51.306 1.00 57.33 116 THR D CA 1
ATOM 5737 C C . THR D 2 118 ? -71.539 -16.807 -52.405 1.00 62.54 116 THR D C 1
ATOM 5738 O O . THR D 2 118 ? -71.534 -16.102 -53.428 1.00 64.38 116 THR D O 1
ATOM 5742 N N . LEU D 2 119 ? -72.427 -17.773 -52.177 1.00 61.08 117 LEU D N 1
ATOM 5743 C CA . LEU D 2 119 ? -73.473 -18.151 -53.122 1.00 59.23 117 LEU D CA 1
ATOM 5744 C C . LEU D 2 119 ? -74.675 -17.231 -53.009 1.00 61.81 117 LEU D C 1
ATOM 5745 O O . LEU D 2 119 ? -75.026 -16.547 -53.972 1.00 61.15 117 LEU D O 1
ATOM 5750 N N . THR D 2 120 ? -75.311 -17.224 -51.837 1.00 59.63 118 THR D N 1
ATOM 5751 C CA . THR D 2 120 ? -76.521 -16.424 -51.624 1.00 54.46 118 THR D CA 1
ATOM 5752 C C . THR D 2 120 ? -76.434 -15.456 -50.439 1.00 57.04 118 THR D C 1
ATOM 5753 O O . THR D 2 120 ? -75.711 -15.702 -49.470 1.00 51.60 118 THR D O 1
ATOM 5757 N N . ARG D 2 121 ? -77.175 -14.354 -50.530 1.00 59.71 119 ARG D N 1
ATOM 5758 C CA . ARG D 2 121 ? -77.374 -13.458 -49.394 1.00 57.36 119 ARG D CA 1
ATOM 5759 C C . ARG D 2 121 ? -78.854 -13.155 -49.209 1.00 63.14 119 ARG D C 1
ATOM 5760 O O . ARG D 2 121 ? -79.479 -12.556 -50.087 1.00 64.06 119 ARG D O 1
ATOM 5768 N N . TYR D 2 122 ? -79.421 -13.562 -48.076 1.00 66.41 120 TYR D N 1
ATOM 5769 C CA . TYR D 2 122 ? -80.802 -13.204 -47.780 1.00 66.11 120 TYR D CA 1
ATOM 5770 C C . TYR D 2 122 ? -80.884 -12.063 -46.774 1.00 68.80 120 TYR D C 1
ATOM 5771 O O . TYR D 2 122 ? -80.324 -12.142 -45.684 1.00 65.96 120 TYR D O 1
ATOM 5780 N N . THR D 2 123 ? -81.570 -10.999 -47.165 1.00 79.13 121 THR D N 1
ATOM 5781 C CA . THR D 2 123 ? -81.995 -9.957 -46.244 1.00 79.13 121 THR D CA 1
ATOM 5782 C C . THR D 2 123 ? -83.507 -9.834 -46.446 1.00 79.13 121 THR D C 1
ATOM 5783 O O . THR D 2 123 ? -84.041 -10.443 -47.367 1.00 79.13 121 THR D O 1
ATOM 5787 N N . VAL D 2 124 ? -84.211 -9.092 -45.592 1.00 80.29 122 VAL D N 1
ATOM 5788 C CA . VAL D 2 124 ? -85.654 -8.901 -45.792 1.00 80.87 122 VAL D CA 1
ATOM 5789 C C . VAL D 2 124 ? -85.915 -7.823 -46.844 1.00 85.24 122 VAL D C 1
ATOM 5790 O O . VAL D 2 124 ? -86.708 -8.019 -47.771 1.00 81.10 122 VAL D O 1
ATOM 5794 N N . ASP D 2 125 ? -85.237 -6.688 -46.675 1.00 84.33 123 ASP D N 1
ATOM 5795 C CA . ASP D 2 125 ? -85.285 -5.561 -47.601 1.00 81.57 123 ASP D CA 1
ATOM 5796 C C . ASP D 2 125 ? -85.145 -5.997 -49.061 1.00 89.67 123 ASP D C 1
ATOM 5797 O O . ASP D 2 125 ? -86.073 -5.827 -49.853 1.00 94.95 123 ASP D O 1
ATOM 5802 N N . LYS D 2 126 ? -83.988 -6.543 -49.428 1.00 82.77 124 LYS D N 1
ATOM 5803 C CA . LYS D 2 126 ? -83.871 -7.215 -50.717 1.00 77.72 124 LYS D CA 1
ATOM 5804 C C . LYS D 2 126 ? -84.363 -8.640 -50.514 1.00 77.06 124 LYS D C 1
ATOM 5805 O O . LYS D 2 126 ? -84.772 -8.997 -49.418 1.00 79.37 124 LYS D O 1
ATOM 5811 N N . GLY D 2 127 ? -84.354 -9.455 -51.557 1.00 81.66 125 GLY D N 1
ATOM 5812 C CA . GLY D 2 127 ? -84.849 -10.810 -51.401 1.00 77.37 125 GLY D CA 1
ATOM 5813 C C . GLY D 2 127 ? -83.713 -11.720 -51.012 1.00 70.65 125 GLY D C 1
ATOM 5814 O O . GLY D 2 127 ? -82.869 -11.346 -50.210 1.00 74.40 125 GLY D O 1
ATOM 5815 N N . VAL D 2 128 ? -83.708 -12.923 -51.570 1.00 68.42 126 VAL D N 1
ATOM 5816 C CA . VAL D 2 128 ? -82.524 -13.751 -51.580 1.00 65.18 126 VAL D CA 1
ATOM 5817 C C . VAL D 2 128 ? -81.708 -13.321 -52.798 1.00 76.48 126 VAL D C 1
ATOM 5818 O O . VAL D 2 128 ? -82.111 -13.577 -53.932 1.00 84.89 126 VAL D O 1
ATOM 5822 N N . GLU D 2 129 ? -80.581 -12.645 -52.588 1.00 72.54 127 GLU D N 1
ATOM 5823 C CA . GLU D 2 129 ? -79.692 -12.331 -53.704 1.00 66.99 127 GLU D CA 1
ATOM 5824 C C . GLU D 2 129 ? -78.772 -13.522 -53.975 1.00 69.49 127 GLU D C 1
ATOM 5825 O O . GLU D 2 129 ? -78.277 -14.164 -53.043 1.00 65.38 127 GLU D O 1
ATOM 5831 N N . THR D 2 130 ? -78.566 -13.831 -55.253 1.00 66.87 128 THR D N 1
ATOM 5832 C CA . THR D 2 130 ? -77.600 -14.851 -55.638 1.00 63.14 128 THR D CA 1
ATOM 5833 C C . THR D 2 130 ? -76.284 -14.156 -55.996 1.00 66.75 128 THR D C 1
ATOM 5834 O O . THR D 2 130 ? -76.255 -13.246 -56.829 1.00 65.85 128 THR D O 1
ATOM 5838 N N . LEU D 2 131 ? -75.201 -14.563 -55.337 1.00 66.22 129 LEU D N 1
ATOM 5839 C CA . LEU D 2 131 ? -73.917 -13.872 -55.458 1.00 63.03 129 LEU D CA 1
ATOM 5840 C C . LEU D 2 131 ? -72.871 -14.712 -56.179 1.00 60.81 129 LEU D C 1
ATOM 5841 O O . LEU D 2 131 ? -71.807 -14.212 -56.533 1.00 64.44 129 LEU D O 1
ATOM 5846 N N . GLY D 2 132 ? -73.169 -15.989 -56.388 1.00 58.61 130 GLY D N 1
ATOM 5847 C CA . GLY D 2 132 ? -72.255 -16.861 -57.099 1.00 59.59 130 GLY D CA 1
ATOM 5848 C C . GLY D 2 132 ? -72.807 -18.256 -57.296 1.00 65.28 130 GLY D C 1
ATOM 5849 O O . GLY D 2 132 ? -73.953 -18.534 -56.942 1.00 62.06 130 GLY D O 1
ATOM 5850 N N . SER D 2 133 ? -71.988 -19.138 -57.866 1.00 69.94 131 SER D N 1
ATOM 5851 C CA . SER D 2 133 ? -72.393 -20.520 -58.090 1.00 72.41 131 SER D CA 1
ATOM 5852 C C . SER D 2 133 ? -71.256 -21.469 -57.733 1.00 73.88 131 SER D C 1
ATOM 5853 O O . SER D 2 133 ? -70.082 -21.102 -57.839 1.00 70.98 131 SER D O 1
ATOM 5856 N N . PRO D 2 134 ? -71.602 -22.690 -57.296 1.00 70.13 132 PRO D N 1
ATOM 5857 C CA . PRO D 2 134 ? -70.591 -23.707 -56.988 1.00 74.73 132 PRO D CA 1
ATOM 5858 C C . PRO D 2 134 ? -70.015 -24.317 -58.261 1.00 76.84 132 PRO D C 1
ATOM 5859 O O . PRO D 2 134 ? -70.779 -24.695 -59.148 1.00 81.77 132 PRO D O 1
ATOM 5863 N N . PRO D 2 135 ? -68.682 -24.414 -58.338 1.00 74.87 133 PRO D N 1
ATOM 5864 C CA . PRO D 2 135 ? -67.850 -24.843 -59.470 1.00 76.75 133 PRO D CA 1
ATOM 5865 C C . PRO D 2 135 ? -68.237 -26.138 -60.201 1.00 85.17 133 PRO D C 1
ATOM 5866 O O . PRO D 2 135 ? -68.168 -26.156 -61.435 1.00 92.75 133 PRO D O 1
ATOM 5870 N N . TYR D 2 136 ? -68.588 -27.203 -59.487 1.00 86.34 134 TYR D N 1
ATOM 5871 C CA . TYR D 2 136 ? -69.036 -28.411 -60.178 1.00 87.64 134 TYR D CA 1
ATOM 5872 C C . TYR D 2 136 ? -70.452 -28.812 -59.767 1.00 94.26 134 TYR D C 1
ATOM 5873 O O . TYR D 2 136 ? -70.695 -29.926 -59.301 1.00 91.37 134 TYR D O 1
ATOM 5882 N N . SER D 2 137 ? -71.391 -27.890 -59.964 1.00 87.17 135 SER D N 1
ATOM 5883 C CA . SER D 2 137 ? -72.794 -28.141 -59.650 1.00 87.17 135 SER D CA 1
ATOM 5884 C C . SER D 2 137 ? -73.674 -28.036 -60.894 1.00 88.74 135 SER D C 1
ATOM 5885 O O . SER D 2 137 ? -74.509 -27.130 -60.991 1.00 87.17 135 SER D O 1
ATOM 5888 N N . PRO D 2 138 ? -73.502 -28.969 -61.846 1.00 95.27 136 PRO D N 1
ATOM 5889 C CA . PRO D 2 138 ? -74.247 -28.867 -63.105 1.00 96.32 136 PRO D CA 1
ATOM 5890 C C . PRO D 2 138 ? -75.699 -29.302 -62.929 1.00 92.58 136 PRO D C 1
ATOM 5891 O O . PRO D 2 138 ? -76.615 -28.612 -63.382 1.00 91.48 136 PRO D O 1
ATOM 5895 N N . ASP D 2 139 ? -75.893 -30.438 -62.264 1.00 94.65 137 ASP D N 1
ATOM 5896 C CA . ASP D 2 139 ? -77.227 -30.969 -61.980 1.00 95.80 137 ASP D CA 1
ATOM 5897 C C . ASP D 2 139 ? -78.088 -30.032 -61.128 1.00 93.90 137 ASP D C 1
ATOM 5898 O O . ASP D 2 139 ? -79.307 -30.188 -61.064 1.00 93.06 137 ASP D O 1
ATOM 5903 N N . VAL D 2 140 ? -77.440 -29.068 -60.476 1.00 99.89 138 VAL D N 1
ATOM 5904 C CA . VAL D 2 140 ? -78.094 -28.117 -59.582 1.00 83.64 138 VAL D CA 1
ATOM 5905 C C . VAL D 2 140 ? -78.317 -26.768 -60.273 1.00 81.92 138 VAL D C 1
ATOM 5906 O O . VAL D 2 140 ? -77.498 -26.339 -61.084 1.00 84.61 138 VAL D O 1
ATOM 5910 N N . SER D 2 141 ? -79.421 -26.100 -59.946 1.00 79.14 139 SER D N 1
ATOM 5911 C CA . SER D 2 141 ? -79.774 -24.830 -60.583 1.00 83.36 139 SER D CA 1
ATOM 5912 C C . SER D 2 141 ? -79.642 -23.612 -59.660 1.00 86.05 139 SER D C 1
ATOM 5913 O O . SER D 2 141 ? -79.675 -23.744 -58.430 1.00 82.72 139 SER D O 1
ATOM 5916 N N . GLU D 2 142 ? -79.528 -22.430 -60.269 1.00 80.84 140 GLU D N 1
ATOM 5917 C CA . GLU D 2 142 ? -79.512 -21.159 -59.543 1.00 82.87 140 GLU D CA 1
ATOM 5918 C C . GLU D 2 142 ? -80.731 -20.997 -58.646 1.00 85.47 140 GLU D C 1
ATOM 5919 O O . GLU D 2 142 ? -80.689 -20.271 -57.650 1.00 80.33 140 GLU D O 1
ATOM 5925 N N . ASP D 2 143 ? -81.821 -21.659 -59.019 1.00 89.78 141 ASP D N 1
ATOM 5926 C CA . ASP D 2 143 ? -83.078 -21.537 -58.296 1.00 90.81 141 ASP D CA 1
ATOM 5927 C C . ASP D 2 143 ? -83.163 -22.573 -57.178 1.00 82.08 141 ASP D C 1
ATOM 5928 O O . ASP D 2 143 ? -83.730 -22.302 -56.121 1.00 79.60 141 ASP D O 1
ATOM 5933 N N . ASP D 2 144 ? -82.584 -23.749 -57.412 1.00 83.12 142 ASP D N 1
ATOM 5934 C CA . ASP D 2 144 ? -82.502 -24.786 -56.383 1.00 84.98 142 ASP D CA 1
ATOM 5935 C C . ASP D 2 144 ? -81.750 -24.268 -55.155 1.00 82.36 142 ASP D C 1
ATOM 5936 O O . ASP D 2 144 ? -82.108 -24.563 -54.012 1.00 80.36 142 ASP D O 1
ATOM 5941 N N . ILE D 2 145 ? -80.712 -23.481 -55.417 1.00 77.58 143 ILE D N 1
ATOM 5942 C CA . ILE D 2 145 ? -79.823 -22.957 -54.388 1.00 72.49 143 ILE D CA 1
ATOM 5943 C C . ILE D 2 145 ? -80.392 -21.734 -53.667 1.00 73.72 143 ILE D C 1
ATOM 5944 O O . ILE D 2 145 ? -80.343 -21.648 -52.441 1.00 67.88 143 ILE D O 1
ATOM 5949 N N . ALA D 2 146 ? -80.940 -20.792 -54.428 1.00 72.64 144 ALA D N 1
ATOM 5950 C CA . ALA D 2 146 ? -81.491 -19.572 -53.850 1.00 66.86 144 ALA D CA 1
ATOM 5951 C C . ALA D 2 146 ? -82.705 -19.865 -52.963 1.00 72.15 144 ALA D C 1
ATOM 5952 O O . ALA D 2 146 ? -83.134 -19.019 -52.174 1.00 71.19 144 ALA D O 1
ATOM 5954 N N . ARG D 2 147 ? -83.239 -21.076 -53.103 1.00 74.22 145 ARG D N 1
ATOM 5955 C CA . ARG D 2 147 ? -84.438 -21.519 -52.400 1.00 78.95 145 ARG D CA 1
ATOM 5956 C C . ARG D 2 147 ? -84.104 -21.767 -50.936 1.00 70.99 145 ARG D C 1
ATOM 5957 O O . ARG D 2 147 ? -84.925 -21.541 -50.050 1.00 66.42 145 ARG D O 1
ATOM 5965 N N . TYR D 2 148 ? -82.886 -22.237 -50.696 1.00 69.48 146 TYR D N 1
ATOM 5966 C CA . TYR D 2 148 ? -82.434 -22.517 -49.344 1.00 69.69 146 TYR D CA 1
ATOM 5967 C C . TYR D 2 148 ? -81.663 -21.332 -48.754 1.00 66.85 146 TYR D C 1
ATOM 5968 O O . TYR D 2 148 ? -81.267 -21.362 -47.581 1.00 55.51 146 TYR D O 1
ATOM 5977 N N . GLY D 2 149 ? -81.466 -20.296 -49.568 1.00 65.31 147 GLY D N 1
ATOM 5978 C CA . GLY D 2 149 ? -80.630 -19.167 -49.194 1.00 64.98 147 GLY D CA 1
ATOM 5979 C C . GLY D 2 149 ? -81.151 -18.336 -48.036 1.00 64.42 147 GLY D C 1
ATOM 5980 O O . GLY D 2 149 ? -80.479 -17.418 -47.557 1.00 63.30 147 GLY D O 1
ATOM 5981 N N . GLN D 2 150 ? -82.351 -18.665 -47.577 1.00 65.54 148 GLN D N 1
ATOM 5982 C CA . GLN D 2 150 ? -82.988 -17.935 -46.496 1.00 63.26 148 GLN D CA 1
ATOM 5983 C C . GLN D 2 150 ? -82.637 -18.596 -45.169 1.00 58.04 148 GLN D C 1
ATOM 5984 O O . GLN D 2 150 ? -82.826 -18.011 -44.096 1.00 59.28 148 GLN D O 1
ATOM 5990 N N . GLY D 2 151 ? -82.115 -19.818 -45.247 1.00 55.70 149 GLY D N 1
ATOM 5991 C CA . GLY D 2 151 ? -81.693 -20.544 -44.061 1.00 54.80 149 GLY D CA 1
ATOM 5992 C C . GLY D 2 151 ? -82.845 -21.059 -43.220 1.00 50.05 149 GLY D C 1
ATOM 5993 O O . GLY D 2 151 ? -83.987 -21.065 -43.656 1.00 52.90 149 GLY D O 1
ATOM 5994 N N . SER D 2 152 ? -82.541 -21.500 -42.011 1.00 44.34 150 SER D N 1
ATOM 5995 C CA . SER D 2 152 ? -83.555 -22.072 -41.143 1.00 49.52 150 SER D CA 1
ATOM 5996 C C . SER D 2 152 ? -83.263 -21.713 -39.695 1.00 51.09 150 SER D C 1
ATOM 5997 O O . SER D 2 152 ? -82.119 -21.372 -39.357 1.00 50.33 150 SER D O 1
ATOM 6000 N N . GLY D 2 153 ? -84.281 -21.796 -38.841 1.00 41.53 151 GLY D N 1
ATOM 6001 C CA . GLY D 2 153 ? -84.070 -21.643 -37.414 1.00 38.29 151 GLY D CA 1
ATOM 6002 C C . GLY D 2 153 ? -84.162 -20.220 -36.900 1.00 40.83 151 GLY D C 1
ATOM 6003 O O . GLY D 2 153 ? -84.030 -19.996 -35.703 1.00 47.57 151 GLY D O 1
ATOM 6004 N N . ILE D 2 154 ? -84.399 -19.259 -37.781 1.00 41.04 152 ILE D N 1
ATOM 6005 C CA . ILE D 2 154 ? -84.589 -17.887 -37.339 1.00 43.41 152 ILE D CA 1
ATOM 6006 C C . ILE D 2 154 ? -85.659 -17.752 -36.242 1.00 51.59 152 ILE D C 1
ATOM 6007 O O . ILE D 2 154 ? -85.487 -16.976 -35.287 1.00 49.24 152 ILE D O 1
ATOM 6012 N N . SER D 2 155 ? -86.762 -18.489 -36.377 1.00 48.03 153 SER D N 1
ATOM 6013 C CA . SER D 2 155 ? -87.839 -18.407 -35.403 1.00 45.08 153 SER D CA 1
ATOM 6014 C C . SER D 2 155 ? -87.333 -18.576 -33.965 1.00 47.90 153 SER D C 1
ATOM 6015 O O . SER D 2 155 ? -87.822 -17.905 -33.051 1.00 45.76 153 SER D O 1
ATOM 6018 N N . ILE D 2 156 ? -86.347 -19.452 -33.767 1.00 48.19 154 ILE D N 1
ATOM 6019 C CA . ILE D 2 156 ? -85.789 -19.659 -32.425 1.00 48.29 154 ILE D CA 1
ATOM 6020 C C . ILE D 2 156 ? -85.084 -18.398 -31.918 1.00 48.95 154 ILE D C 1
ATOM 6021 O O . ILE D 2 156 ? -85.271 -17.990 -30.764 1.00 48.37 154 ILE D O 1
ATOM 6026 N N . LEU D 2 157 ? -84.274 -17.795 -32.789 1.00 45.28 155 LEU D N 1
ATOM 6027 C CA . LEU D 2 157 ? -83.549 -16.569 -32.470 1.00 44.99 155 LEU D CA 1
ATOM 6028 C C . LEU D 2 157 ? -84.521 -15.401 -32.260 1.00 51.90 155 LEU D C 1
ATOM 6029 O O . LEU D 2 157 ? -84.382 -14.620 -31.304 1.00 51.65 155 LEU D O 1
ATOM 6034 N N . ARG D 2 158 ? -85.504 -15.287 -33.155 1.00 52.79 156 ARG D N 1
ATOM 6035 C CA . ARG D 2 158 ? -86.539 -14.253 -33.059 1.00 49.29 156 ARG D CA 1
ATOM 6036 C C . ARG D 2 158 ? -87.406 -14.377 -31.795 1.00 46.91 156 ARG D C 1
ATOM 6037 O O . ARG D 2 158 ? -87.775 -13.365 -31.196 1.00 53.16 156 ARG D O 1
ATOM 6045 N N . ASP D 2 159 ? -87.721 -15.605 -31.388 1.00 46.90 157 ASP D N 1
ATOM 6046 C CA . ASP D 2 159 ? -88.607 -15.816 -30.236 1.00 48.10 157 ASP D CA 1
ATOM 6047 C C . ASP D 2 159 ? -87.903 -15.536 -28.922 1.00 49.22 157 ASP D C 1
ATOM 6048 O O . ASP D 2 159 ? -88.550 -15.379 -27.883 1.00 50.40 157 ASP D O 1
ATOM 6053 N N . ASN D 2 160 ? -86.580 -15.448 -28.973 1.00 50.40 158 ASN D N 1
ATOM 6054 C CA . ASN D 2 160 ? -85.803 -15.226 -27.767 1.00 45.32 158 ASN D CA 1
ATOM 6055 C C . ASN D 2 160 ? -84.905 -14.012 -27.866 1.00 46.59 158 ASN D C 1
ATOM 6056 O O . ASN D 2 160 ? -83.924 -13.905 -27.134 1.00 45.69 158 ASN D O 1
ATOM 6061 N N . ALA D 2 161 ? -85.256 -13.096 -28.763 1.00 45.86 159 ALA D N 1
ATOM 6062 C CA . ALA D 2 161 ? -84.447 -11.906 -28.994 1.00 45.35 159 ALA D CA 1
ATOM 6063 C C . ALA D 2 161 ? -84.018 -11.211 -27.699 1.00 47.00 159 ALA D C 1
ATOM 6064 O O . ALA D 2 161 ? -82.827 -11.143 -27.401 1.00 47.58 159 ALA D O 1
ATOM 6066 N N . ALA D 2 162 ? -84.980 -10.726 -26.918 1.00 47.56 160 ALA D N 1
ATOM 6067 C CA . ALA D 2 162 ? -84.648 -9.940 -25.728 1.00 45.66 160 ALA D CA 1
ATOM 6068 C C . ALA D 2 162 ? -83.793 -10.726 -24.727 1.00 42.48 160 ALA D C 1
ATOM 6069 O O . ALA D 2 162 ? -82.926 -10.153 -24.071 1.00 45.07 160 ALA D O 1
ATOM 6071 N N . LEU D 2 163 ? -84.030 -12.031 -24.625 1.00 39.03 161 LEU D N 1
ATOM 6072 C CA . LEU D 2 163 ? -83.218 -12.891 -23.754 1.00 41.84 161 LEU D CA 1
ATOM 6073 C C . LEU D 2 163 ? -81.751 -12.978 -24.254 1.00 44.19 161 LEU D C 1
ATOM 6074 O O . LEU D 2 163 ? -80.807 -12.908 -23.460 1.00 40.60 161 LEU D O 1
ATOM 6079 N N . LEU D 2 164 ? -81.579 -13.114 -25.571 1.00 42.54 162 LEU D N 1
ATOM 6080 C CA . LEU D 2 164 ? -80.259 -13.219 -26.188 1.00 42.93 162 LEU D CA 1
ATOM 6081 C C . LEU D 2 164 ? -79.493 -11.886 -26.175 1.00 43.75 162 LEU D C 1
ATOM 6082 O O . LEU D 2 164 ? -78.278 -11.857 -25.973 1.00 42.00 162 LEU D O 1
ATOM 6087 N N . GLN D 2 165 ? -80.212 -10.791 -26.395 1.00 41.05 163 GLN D N 1
ATOM 6088 C CA . GLN D 2 165 ? -79.640 -9.455 -26.281 1.00 43.31 163 GLN D CA 1
ATOM 6089 C C . GLN D 2 165 ? -79.049 -9.287 -24.899 1.00 41.87 163 GLN D C 1
ATOM 6090 O O . GLN D 2 165 ? -77.997 -8.653 -24.702 1.00 40.79 163 GLN D O 1
ATOM 6096 N N . LYS D 2 166 ? -79.743 -9.859 -23.927 1.00 41.10 164 LYS D N 1
ATOM 6097 C CA . LYS D 2 166 ? -79.312 -9.729 -22.548 1.00 45.74 164 LYS D CA 1
ATOM 6098 C C . LYS D 2 166 ? -78.076 -10.595 -22.250 1.00 41.18 164 LYS D C 1
ATOM 6099 O O . LYS D 2 166 ? -77.102 -10.110 -21.673 1.00 37.75 164 LYS D O 1
ATOM 6105 N N . ARG D 2 167 ? -78.128 -11.869 -22.643 1.00 38.09 165 ARG D N 1
ATOM 6106 C CA . ARG D 2 167 ? -77.042 -12.797 -22.348 1.00 38.36 165 ARG D CA 1
ATOM 6107 C C . ARG D 2 167 ? -75.762 -12.365 -23.061 1.00 41.61 165 ARG D C 1
ATOM 6108 O O . ARG D 2 167 ? -74.665 -12.402 -22.486 1.00 39.66 165 ARG D O 1
ATOM 6116 N N . TRP D 2 168 ? -75.911 -11.918 -24.306 1.00 38.80 166 TRP D N 1
ATOM 6117 C CA . TRP D 2 168 ? -74.757 -11.574 -25.096 1.00 39.66 166 TRP D CA 1
ATOM 6118 C C . TRP D 2 168 ? -74.168 -10.204 -24.750 1.00 38.91 166 TRP D C 1
ATOM 6119 O O . TRP D 2 168 ? -72.943 -10.058 -24.723 1.00 38.91 166 TRP D O 1
ATOM 6130 N N . THR D 2 169 ? -75.011 -9.217 -24.454 1.00 40.53 167 THR D N 1
ATOM 6131 C CA . THR D 2 169 ? -74.519 -7.955 -23.870 1.00 39.57 167 THR D CA 1
ATOM 6132 C C . THR D 2 169 ? -73.685 -8.282 -22.628 1.00 40.45 167 THR D C 1
ATOM 6133 O O . THR D 2 169 ? -72.552 -7.788 -22.457 1.00 40.05 167 THR D O 1
ATOM 6137 N N . SER D 2 170 ? -74.238 -9.148 -21.790 1.00 34.54 168 SER D N 1
ATOM 6138 C CA . SER D 2 170 ? -73.526 -9.650 -20.630 1.00 41.01 168 SER D CA 1
ATOM 6139 C C . SER D 2 170 ? -72.161 -10.238 -21.013 1.00 37.31 168 SER D C 1
ATOM 6140 O O . SER D 2 170 ? -71.150 -9.895 -20.391 1.00 37.65 168 SER D O 1
ATOM 6143 N N . PHE D 2 171 ? -72.122 -11.101 -22.033 1.00 34.50 169 PHE D N 1
ATOM 6144 C CA . PHE D 2 171 ? -70.852 -11.736 -22.429 1.00 36.28 169 PHE D CA 1
ATOM 6145 C C . PHE D 2 171 ? -69.868 -10.693 -22.975 1.00 36.85 169 PHE D C 1
ATOM 6146 O O . PHE D 2 171 ? -68.703 -10.695 -22.596 1.00 34.00 169 PHE D O 1
ATOM 6154 N N . CYS D 2 172 ? -70.347 -9.795 -23.843 1.00 34.96 170 CYS D N 1
ATOM 6155 C CA . CYS D 2 172 ? -69.527 -8.688 -24.367 1.00 35.60 170 CYS D CA 1
ATOM 6156 C C . CYS D 2 172 ? -68.944 -7.778 -23.259 1.00 36.25 170 CYS D C 1
ATOM 6157 O O . CYS D 2 172 ? -67.751 -7.410 -23.275 1.00 39.34 170 CYS D O 1
ATOM 6160 N N . ARG D 2 173 ? -69.774 -7.406 -22.302 1.00 33.15 171 ARG D N 1
ATOM 6161 C CA . ARG D 2 173 ? -69.314 -6.578 -21.205 1.00 37.53 171 ARG D CA 1
ATOM 6162 C C . ARG D 2 173 ? -68.251 -7.235 -20.362 1.00 33.43 171 ARG D C 1
ATOM 6163 O O . ARG D 2 173 ? -67.338 -6.561 -19.901 1.00 35.02 171 ARG D O 1
ATOM 6171 N N . LYS D 2 174 ? -68.372 -8.543 -20.143 1.00 35.22 172 LYS D N 1
ATOM 6172 C CA . LYS D 2 174 ? -67.351 -9.325 -19.432 1.00 32.34 172 LYS D CA 1
ATOM 6173 C C . LYS D 2 174 ? -66.020 -9.282 -20.176 1.00 35.34 172 LYS D C 1
ATOM 6174 O O . LYS D 2 174 ? -64.940 -9.099 -19.586 1.00 30.61 172 LYS D O 1
ATOM 6180 N N . ILE D 2 175 ? -66.121 -9.445 -21.493 1.00 31.79 173 ILE D N 1
ATOM 6181 C CA . ILE D 2 175 ? -64.960 -9.400 -22.372 1.00 37.27 173 ILE D CA 1
ATOM 6182 C C . ILE D 2 175 ? -64.264 -8.049 -22.223 1.00 32.75 173 ILE D C 1
ATOM 6183 O O . ILE D 2 175 ? -63.097 -8.001 -21.875 1.00 38.08 173 ILE D O 1
ATOM 6188 N N . VAL D 2 176 ? -64.987 -6.964 -22.491 1.00 30.41 174 VAL D N 1
ATOM 6189 C CA . VAL D 2 176 ? -64.518 -5.608 -22.212 1.00 32.77 174 VAL D CA 1
ATOM 6190 C C . VAL D 2 176 ? -63.943 -5.469 -20.805 1.00 34.00 174 VAL D C 1
ATOM 6191 O O . VAL D 2 176 ? -62.859 -4.942 -20.635 1.00 37.53 174 VAL D O 1
ATOM 6195 N N . ALA D 2 177 ? -64.660 -5.959 -19.801 1.00 32.36 175 ALA D N 1
ATOM 6196 C CA . ALA D 2 177 ? -64.188 -5.867 -18.413 1.00 34.99 175 ALA D CA 1
ATOM 6197 C C . ALA D 2 177 ? -62.815 -6.525 -18.194 1.00 35.59 175 ALA D C 1
ATOM 6198 O O . ALA D 2 177 ? -61.978 -6.004 -17.446 1.00 38.83 175 ALA D O 1
ATOM 6200 N N . MET D 2 178 ? -62.599 -7.676 -18.822 1.00 30.82 176 MET D N 1
ATOM 6201 C CA . MET D 2 178 ? -61.365 -8.438 -18.628 1.00 35.91 176 MET D CA 1
ATOM 6202 C C . MET D 2 178 ? -60.225 -7.939 -19.488 1.00 36.17 176 MET D C 1
ATOM 6203 O O . MET D 2 178 ? -59.073 -8.259 -19.239 1.00 36.69 176 MET D O 1
ATOM 6208 N N . ASP D 2 179 ? -60.551 -7.169 -20.518 1.00 36.10 177 ASP D N 1
ATOM 6209 C CA . ASP D 2 179 ? -59.545 -6.782 -21.502 1.00 36.00 177 ASP D CA 1
ATOM 6210 C C . ASP D 2 179 ? -58.434 -5.912 -20.877 1.00 35.25 177 ASP D C 1
ATOM 6211 O O . ASP D 2 179 ? -58.690 -4.783 -20.457 1.00 34.61 177 ASP D O 1
ATOM 6216 N N . ASN D 2 180 ? -57.217 -6.457 -20.816 1.00 36.41 178 ASN D N 1
ATOM 6217 C CA . ASN D 2 180 ? -56.053 -5.756 -20.272 1.00 38.32 178 ASN D CA 1
ATOM 6218 C C . ASN D 2 180 ? -54.763 -6.187 -20.951 1.00 36.90 178 ASN D C 1
ATOM 6219 O O . ASN D 2 180 ? -54.283 -7.294 -20.708 1.00 37.35 178 ASN D O 1
ATOM 6224 N N . PRO D 2 181 ? -54.176 -5.302 -21.771 1.00 37.83 179 PRO D N 1
ATOM 6225 C CA . PRO D 2 181 ? -52.963 -5.653 -22.536 1.00 31.98 179 PRO D CA 1
ATOM 6226 C C . PRO D 2 181 ? -51.789 -6.057 -21.645 1.00 34.15 179 PRO D C 1
ATOM 6227 O O . PRO D 2 181 ? -50.870 -6.727 -22.115 1.00 35.08 179 PRO D O 1
ATOM 6231 N N . ARG D 2 182 ? -51.822 -5.668 -20.374 1.00 35.24 180 ARG D N 1
ATOM 6232 C CA . ARG D 2 182 ? -50.764 -6.049 -19.447 1.00 34.28 180 ARG D CA 1
ATOM 6233 C C . ARG D 2 182 ? -50.940 -7.452 -18.890 1.00 36.11 180 ARG D C 1
ATOM 6234 O O . ARG D 2 182 ? -49.997 -8.015 -18.350 1.00 38.58 180 ARG D O 1
ATOM 6242 N N . HIS D 2 183 ? -52.137 -8.018 -19.037 1.00 35.97 181 HIS D N 1
ATOM 6243 C CA . HIS D 2 183 ? -52.391 -9.397 -18.617 1.00 37.44 181 HIS D CA 1
ATOM 6244 C C . HIS D 2 183 ? -52.005 -10.435 -19.681 1.00 35.22 181 HIS D C 1
ATOM 6245 O O . HIS D 2 183 ? -51.872 -11.618 -19.372 1.00 36.56 181 HIS D O 1
ATOM 6252 N N . ASN D 2 184 ? -51.850 -9.996 -20.928 1.00 33.36 182 ASN D N 1
ATOM 6253 C CA . ASN D 2 184 ? -51.471 -10.877 -22.021 1.00 32.02 182 ASN D CA 1
ATOM 6254 C C . ASN D 2 184 ? -49.978 -11.214 -22.032 1.00 32.80 182 ASN D C 1
ATOM 6255 O O . ASN D 2 184 ? -49.165 -10.508 -21.429 1.00 36.67 182 ASN D O 1
ATOM 6260 N N . GLU D 2 185 ? -49.610 -12.283 -22.727 1.00 31.68 183 GLU D N 1
ATOM 6261 C CA . GLU D 2 185 ? -48.200 -12.677 -22.788 1.00 32.02 183 GLU D CA 1
ATOM 6262 C C . GLU D 2 185 ? -47.693 -12.591 -24.232 1.00 34.67 183 GLU D C 1
ATOM 6263 O O . GLU D 2 185 ? -48.280 -13.206 -25.149 1.00 34.20 183 GLU D O 1
ATOM 6269 N N . TYR D 2 186 ? -46.618 -11.828 -24.432 1.00 29.92 184 TYR D N 1
ATOM 6270 C CA . TYR D 2 186 ? -46.099 -11.549 -25.778 1.00 32.91 184 TYR D CA 1
ATOM 6271 C C . TYR D 2 186 ? -44.769 -12.251 -25.903 1.00 32.30 184 TYR D C 1
ATOM 6272 O O . TYR D 2 186 ? -44.008 -12.326 -24.923 1.00 33.62 184 TYR D O 1
ATOM 6281 N N . SER D 2 187 ? -44.472 -12.786 -27.082 1.00 29.18 185 SER D N 1
ATOM 6282 C CA . SER D 2 187 ? -43.151 -13.412 -27.259 1.00 33.42 185 SER D CA 1
ATOM 6283 C C . SER D 2 187 ? -42.639 -13.330 -28.691 1.00 31.95 185 SER D C 1
ATOM 6284 O O . SER D 2 187 ? -43.425 -13.233 -29.648 1.00 32.61 185 SER D O 1
ATOM 6287 N N . LEU D 2 188 ? -41.323 -13.319 -28.836 1.00 32.26 186 LEU D N 1
ATOM 6288 C CA . LEU D 2 188 ? -40.741 -13.344 -30.164 1.00 33.14 186 LEU D CA 1
ATOM 6289 C C . LEU D 2 188 ? -39.869 -14.585 -30.305 1.00 34.52 186 LEU D C 1
ATOM 6290 O O . LEU D 2 188 ? -39.286 -15.062 -29.315 1.00 36.65 186 LEU D O 1
ATOM 6295 N N . TYR D 2 189 ? -39.778 -15.124 -31.518 1.00 31.97 187 TYR D N 1
ATOM 6296 C CA . TYR D 2 189 ? -38.778 -16.142 -31.788 1.00 34.00 187 TYR D CA 1
ATOM 6297 C C . TYR D 2 189 ? -38.039 -15.864 -33.097 1.00 38.64 187 TYR D C 1
ATOM 6298 O O . TYR D 2 189 ? -38.660 -15.518 -34.117 1.00 36.34 187 TYR D O 1
ATOM 6307 N N . SER D 2 190 ? -36.719 -16.038 -33.051 1.00 40.64 188 SER D N 1
ATOM 6308 C CA . SER D 2 190 ? -35.827 -15.855 -34.194 1.00 41.88 188 SER D CA 1
ATOM 6309 C C . SER D 2 190 ? -35.202 -17.167 -34.601 1.00 40.48 188 SER D C 1
ATOM 6310 O O . SER D 2 190 ? -34.391 -17.732 -33.860 1.00 44.29 188 SER D O 1
ATOM 6313 N N . ASN D 2 191 ? -35.563 -17.640 -35.786 1.00 41.48 189 ASN D N 1
ATOM 6314 C CA . ASN D 2 191 ? -34.891 -18.786 -36.398 1.00 48.05 189 ASN D CA 1
ATOM 6315 C C . ASN D 2 191 ? -33.772 -18.288 -37.313 1.00 47.30 189 ASN D C 1
ATOM 6316 O O . ASN D 2 191 ? -34.050 -17.737 -38.379 1.00 42.15 189 ASN D O 1
ATOM 6321 N N . ARG D 2 192 ? -32.518 -18.486 -36.911 1.00 49.75 190 ARG D N 1
ATOM 6322 C CA . ARG D 2 192 ? -31.381 -18.039 -37.732 1.00 57.18 190 ARG D CA 1
ATOM 6323 C C . ARG D 2 192 ? -31.219 -18.896 -38.991 1.00 56.00 190 ARG D C 1
ATOM 6324 O O . ARG D 2 192 ? -30.928 -18.378 -40.069 1.00 56.40 190 ARG D O 1
ATOM 6332 N N . GLY D 2 193 ? -31.413 -20.203 -38.844 1.00 52.50 191 GLY D N 1
ATOM 6333 C CA . GLY D 2 193 ? -31.343 -21.130 -39.960 1.00 52.45 191 GLY D CA 1
ATOM 6334 C C . GLY D 2 193 ? -32.090 -20.723 -41.221 1.00 54.52 191 GLY D C 1
ATOM 6335 O O . GLY D 2 193 ? -31.565 -20.878 -42.322 1.00 60.62 191 GLY D O 1
ATOM 6336 N N . ASN D 2 194 ? -33.314 -20.216 -41.085 1.00 50.14 192 ASN D N 1
ATOM 6337 C CA . ASN D 2 194 ? -34.034 -19.754 -42.269 1.00 45.73 192 ASN D CA 1
ATOM 6338 C C . ASN D 2 194 ? -34.469 -18.289 -42.332 1.00 41.73 192 ASN D C 1
ATOM 6339 O O . ASN D 2 194 ? -35.125 -17.884 -43.297 1.00 40.58 192 ASN D O 1
ATOM 6344 N N . GLY D 2 195 ? -34.086 -17.491 -41.339 1.00 43.17 193 GLY D N 1
ATOM 6345 C CA . GLY D 2 195 ? -34.391 -16.065 -41.374 1.00 36.14 193 GLY D CA 1
ATOM 6346 C C . GLY D 2 195 ? -35.852 -15.728 -41.109 1.00 36.95 193 GLY D C 1
ATOM 6347 O O . GLY D 2 195 ? -36.403 -14.801 -41.707 1.00 40.76 193 GLY D O 1
ATOM 6348 N N . TYR D 2 196 ? -36.486 -16.463 -40.200 1.00 36.46 194 TYR D N 1
ATOM 6349 C CA . TYR D 2 196 ? -37.873 -16.185 -39.863 1.00 36.84 194 TYR D CA 1
ATOM 6350 C C . TYR D 2 196 ? -37.944 -15.619 -38.452 1.00 38.85 194 TYR D C 1
ATOM 6351 O O . TYR D 2 196 ? -37.126 -15.973 -37.578 1.00 35.68 194 TYR D O 1
ATOM 6360 N N . VAL D 2 197 ? -38.939 -14.762 -38.225 1.00 33.82 195 VAL D N 1
ATOM 6361 C CA . VAL D 2 197 ? -39.231 -14.258 -36.895 1.00 33.79 195 VAL D CA 1
ATOM 6362 C C . VAL D 2 197 ? -40.717 -14.433 -36.652 1.00 31.00 195 VAL D C 1
ATOM 6363 O O . VAL D 2 197 ? -41.516 -14.017 -37.488 1.00 31.50 195 VAL D O 1
ATOM 6367 N N . SER D 2 198 ? -41.096 -15.077 -35.545 1.00 29.92 196 SER D N 1
ATOM 6368 C CA . SER D 2 198 ? -42.515 -15.182 -35.217 1.00 30.95 196 SER D CA 1
ATOM 6369 C C . SER D 2 198 ? -42.853 -14.244 -34.059 1.00 36.70 196 SER D C 1
ATOM 6370 O O . SER D 2 198 ? -41.986 -13.916 -33.229 1.00 29.17 196 SER D O 1
ATOM 6373 N N . CYS D 2 199 ? -44.098 -13.776 -34.025 1.00 32.98 197 CYS D N 1
ATOM 6374 C CA . CYS D 2 199 ? -44.561 -13.000 -32.879 1.00 33.15 197 CYS D CA 1
ATOM 6375 C C . CYS D 2 199 ? -45.838 -13.629 -32.360 1.00 32.41 197 CYS D C 1
ATOM 6376 O O . CYS D 2 199 ? -46.745 -13.953 -33.137 1.00 30.76 197 CYS D O 1
ATOM 6379 N N . THR D 2 200 ? -45.909 -13.797 -31.041 1.00 30.46 198 THR D N 1
ATOM 6380 C CA . THR D 2 200 ? -47.019 -14.516 -30.427 1.00 30.05 198 THR D CA 1
ATOM 6381 C C . THR D 2 200 ? -47.591 -13.732 -29.249 1.00 33.58 198 THR D C 1
ATOM 6382 O O . THR D 2 200 ? -46.829 -13.250 -28.390 1.00 30.60 198 THR D O 1
ATOM 6386 N N . MET D 2 201 ? -48.923 -13.587 -29.225 1.00 29.18 199 MET D N 1
ATOM 6387 C CA . MET D 2 201 ? -49.609 -13.038 -28.068 1.00 32.30 199 MET D CA 1
ATOM 6388 C C . MET D 2 201 ? -50.558 -14.090 -27.475 1.00 30.54 199 MET D C 1
ATOM 6389 O O . MET D 2 201 ? -51.458 -14.548 -28.175 1.00 33.57 199 MET D O 1
ATOM 6394 N N . ARG D 2 202 ? -50.355 -14.486 -26.214 1.00 30.50 200 ARG D N 1
ATOM 6395 C CA . ARG D 2 202 ? -51.305 -15.390 -25.542 1.00 31.72 200 ARG D CA 1
ATOM 6396 C C . ARG D 2 202 ? -52.260 -14.595 -24.665 1.00 34.18 200 ARG D C 1
ATOM 6397 O O . ARG D 2 202 ? -51.843 -13.643 -23.957 1.00 33.65 200 ARG D O 1
ATOM 6405 N N . THR D 2 203 ? -53.536 -14.981 -24.689 1.00 32.55 201 THR D N 1
ATOM 6406 C CA . THR D 2 203 ? -54.554 -14.167 -24.045 1.00 30.40 201 THR D CA 1
ATOM 6407 C C . THR D 2 203 ? -55.782 -14.993 -23.782 1.00 29.82 201 THR D C 1
ATOM 6408 O O . THR D 2 203 ? -55.960 -16.045 -24.382 1.00 30.66 201 THR D O 1
ATOM 6412 N N . GLN D 2 204 ? -56.650 -14.495 -22.913 1.00 30.99 202 GLN D N 1
ATOM 6413 C CA . GLN D 2 204 ? -57.885 -15.183 -22.555 1.00 33.03 202 GLN D CA 1
ATOM 6414 C C . GLN D 2 204 ? -59.097 -14.319 -22.884 1.00 34.31 202 GLN D C 1
ATOM 6415 O O . GLN D 2 204 ? -60.207 -14.584 -22.419 1.00 39.04 202 GLN D O 1
ATOM 6421 N N . VAL D 2 205 ? -58.865 -13.289 -23.690 1.00 26.22 203 VAL D N 1
ATOM 6422 C CA . VAL D 2 205 ? -59.895 -12.311 -24.029 1.00 30.74 203 VAL D CA 1
ATOM 6423 C C . VAL D 2 205 ? -60.166 -12.303 -25.527 1.00 32.62 203 VAL D C 1
ATOM 6424 O O . VAL D 2 205 ? -59.334 -11.838 -26.324 1.00 30.18 203 VAL D O 1
ATOM 6428 N N . PRO D 2 206 ? -61.346 -12.804 -25.915 1.00 32.19 204 PRO D N 1
ATOM 6429 C CA . PRO D 2 206 ? -61.669 -13.113 -27.313 1.00 35.28 204 PRO D CA 1
ATOM 6430 C C . PRO D 2 206 ? -62.038 -11.879 -28.146 1.00 34.22 204 PRO D C 1
ATOM 6431 O O . PRO D 2 206 ? -63.203 -11.649 -28.451 1.00 33.70 204 PRO D O 1
ATOM 6435 N N . LEU D 2 207 ? -61.032 -11.109 -28.533 1.00 30.86 205 LEU D N 1
ATOM 6436 C CA . LEU D 2 207 ? -61.259 -9.922 -29.340 1.00 32.17 205 LEU D CA 1
ATOM 6437 C C . LEU D 2 207 ? -60.710 -10.132 -30.758 1.00 35.20 205 LEU D C 1
ATOM 6438 O O . LEU D 2 207 ? -59.811 -10.970 -30.981 1.00 31.46 205 LEU D O 1
ATOM 6443 N N . ALA D 2 208 ? -61.252 -9.401 -31.727 1.00 32.22 206 ALA D N 1
ATOM 6444 C CA . ALA D 2 208 ? -60.754 -9.527 -33.092 1.00 31.53 206 ALA D CA 1
ATOM 6445 C C . ALA D 2 208 ? -59.439 -8.779 -33.230 1.00 29.67 206 ALA D C 1
ATOM 6446 O O . ALA D 2 208 ? -59.368 -7.731 -33.894 1.00 32.08 206 ALA D O 1
ATOM 6448 N N . TYR D 2 209 ? -58.386 -9.280 -32.660 1.00 29.92 207 TYR D N 1
ATOM 6449 C CA . TYR D 2 209 ? -57.106 -8.633 -32.733 1.00 36.09 207 TYR D CA 1
ATOM 6450 C C . TYR D 2 209 ? -56.505 -8.571 -34.133 1.00 34.85 207 TYR D C 1
ATOM 6451 O O . TYR D 2 209 ? -56.767 -9.361 -34.946 1.00 39.14 207 TYR D O 1
ATOM 6460 N N . ASN D 2 210 ? -55.728 -7.525 -34.382 1.00 38.54 208 ASN D N 1
ATOM 6461 C CA . ASN D 2 210 ? -55.072 -7.361 -35.669 1.00 40.50 208 ASN D CA 1
ATOM 6462 C C . ASN D 2 210 ? -53.572 -7.248 -35.472 1.00 38.58 208 ASN D C 1
ATOM 6463 O O . ASN D 2 210 ? -53.111 -6.462 -34.644 1.00 43.16 208 ASN D O 1
ATOM 6468 N N . ILE D 2 211 ? -52.804 -8.026 -36.225 1.00 39.11 209 ILE D N 1
ATOM 6469 C CA . ILE D 2 211 ? -51.382 -7.964 -36.077 1.00 38.22 209 ILE D CA 1
ATOM 6470 C C . ILE D 2 211 ? -50.782 -7.644 -37.383 1.00 37.35 209 ILE D C 1
ATOM 6471 O O . ILE D 2 211 ? -51.161 -8.145 -38.345 1.00 42.27 209 ILE D O 1
ATOM 6476 N N . SER D 2 212 ? -49.827 -6.775 -37.405 1.00 36.56 210 SER D N 1
ATOM 6477 C CA . SER D 2 212 ? -49.214 -6.345 -38.654 1.00 39.84 210 SER D CA 1
ATOM 6478 C C . SER D 2 212 ? -47.839 -5.827 -38.304 1.00 40.44 210 SER D C 1
ATOM 6479 O O . SER D 2 212 ? -47.474 -5.825 -37.123 1.00 41.14 210 SER D O 1
ATOM 6482 N N . LEU D 2 213 ? -47.062 -5.416 -39.307 1.00 41.14 211 LEU D N 1
ATOM 6483 C CA . LEU D 2 213 ? -45.723 -4.902 -39.046 1.00 41.11 211 LEU D CA 1
ATOM 6484 C C . LEU D 2 213 ? -45.722 -3.391 -39.256 1.00 47.67 211 LEU D C 1
ATOM 6485 O O . LEU D 2 213 ? -46.434 -2.881 -40.127 1.00 49.24 211 LEU D O 1
ATOM 6490 N N . ALA D 2 214 ? -44.928 -2.681 -38.457 1.00 48.87 212 ALA D N 1
ATOM 6491 C CA . ALA D 2 214 ? -44.929 -1.213 -38.446 1.00 52.75 212 ALA D CA 1
ATOM 6492 C C . ALA D 2 214 ? -44.695 -0.532 -39.807 1.00 54.02 212 ALA D C 1
ATOM 6493 O O . ALA D 2 214 ? -45.349 0.464 -40.117 1.00 52.73 212 ALA D O 1
ATOM 6495 N N . ASN D 2 215 ? -43.760 -1.059 -40.598 1.00 50.92 213 ASN D N 1
ATOM 6496 C CA . ASN D 2 215 ? -43.422 -0.475 -41.897 1.00 53.12 213 ASN D CA 1
ATOM 6497 C C . ASN D 2 215 ? -44.324 -0.947 -43.046 1.00 55.79 213 ASN D C 1
ATOM 6498 O O . ASN D 2 215 ? -44.075 -0.628 -44.214 1.00 60.13 213 ASN D O 1
ATOM 6503 N N . GLY D 2 216 ? -45.349 -1.733 -42.722 1.00 51.96 214 GLY D N 1
ATOM 6504 C CA . GLY D 2 216 ? -46.282 -2.188 -43.738 1.00 50.99 214 GLY D CA 1
ATOM 6505 C C . GLY D 2 216 ? -45.975 -3.512 -44.425 1.00 54.51 214 GLY D C 1
ATOM 6506 O O . GLY D 2 216 ? -46.859 -4.070 -45.085 1.00 51.60 214 GLY D O 1
ATOM 6507 N N . VAL D 2 217 ? -44.746 -4.017 -44.284 1.00 48.92 215 VAL D N 1
ATOM 6508 C CA . VAL D 2 217 ? -44.372 -5.292 -44.908 1.00 49.83 215 VAL D CA 1
ATOM 6509 C C . VAL D 2 217 ? -45.348 -6.424 -44.553 1.00 52.59 215 VAL D C 1
ATOM 6510 O O . VAL D 2 217 ? -45.726 -6.563 -43.398 1.00 49.56 215 VAL D O 1
ATOM 6514 N N . ASP D 2 218 ? -45.767 -7.216 -45.535 1.00 50.89 216 ASP D N 1
ATOM 6515 C CA . ASP D 2 218 ? -46.770 -8.239 -45.271 1.00 55.84 216 ASP D CA 1
ATOM 6516 C C . ASP D 2 218 ? -46.223 -9.372 -44.395 1.00 51.65 216 ASP D C 1
ATOM 6517 O O . ASP D 2 218 ? -45.070 -9.790 -44.536 1.00 47.42 216 ASP D O 1
ATOM 6522 N N . ILE D 2 219 ? -47.052 -9.835 -43.460 1.00 48.37 217 ILE D N 1
ATOM 6523 C CA . ILE D 2 219 ? -46.716 -10.981 -42.623 1.00 43.28 217 ILE D CA 1
ATOM 6524 C C . ILE D 2 219 ? -47.863 -11.977 -42.688 1.00 42.89 217 ILE D C 1
ATOM 6525 O O . ILE D 2 219 ? -49.001 -11.621 -43.026 1.00 42.27 217 ILE D O 1
ATOM 6530 N N . TYR D 2 220 ? -47.573 -13.224 -42.347 1.00 38.58 218 TYR D N 1
ATOM 6531 C CA . TYR D 2 220 ? -48.606 -14.240 -42.297 1.00 33.26 218 TYR D CA 1
ATOM 6532 C C . TYR D 2 220 ? -49.056 -14.376 -40.839 1.00 35.04 218 TYR D C 1
ATOM 6533 O O . TYR D 2 220 ? -48.220 -14.433 -39.928 1.00 36.77 218 TYR D O 1
ATOM 6542 N N . LYS D 2 221 ? -50.371 -14.397 -40.614 1.00 34.23 219 LYS D N 1
ATOM 6543 C CA . LYS D 2 221 ? -50.921 -14.362 -39.261 1.00 34.30 219 LYS D CA 1
ATOM 6544 C C . LYS D 2 221 ? -52.146 -15.240 -39.147 1.00 31.74 219 LYS D C 1
ATOM 6545 O O . LYS D 2 221 ? -52.827 -15.498 -40.130 1.00 35.93 219 LYS D O 1
ATOM 6551 N N . TYR D 2 222 ? -52.432 -15.689 -37.934 1.00 34.71 220 TYR D N 1
ATOM 6552 C CA . TYR D 2 222 ? -53.628 -16.487 -37.688 1.00 36.10 220 TYR D CA 1
ATOM 6553 C C . TYR D 2 222 ? -53.972 -16.441 -36.198 1.00 31.18 220 TYR D C 1
ATOM 6554 O O . TYR D 2 222 ? -53.123 -16.070 -35.388 1.00 30.27 220 TYR D O 1
ATOM 6563 N N . MET D 2 223 ? -55.209 -16.790 -35.841 1.00 33.51 221 MET D N 1
ATOM 6564 C CA . MET D 2 223 ? -55.561 -16.999 -34.431 1.00 35.62 221 MET D CA 1
ATOM 6565 C C . MET D 2 223 ? -55.766 -18.493 -34.162 1.00 34.38 221 MET D C 1
ATOM 6566 O O . MET D 2 223 ? -56.231 -19.220 -35.038 1.00 34.00 221 MET D O 1
ATOM 6571 N N . ARG D 2 224 ? -55.463 -18.928 -32.950 1.00 35.35 222 ARG D N 1
ATOM 6572 C CA . ARG D 2 224 ? -55.728 -20.292 -32.534 1.00 32.18 222 ARG D CA 1
ATOM 6573 C C . ARG D 2 224 ? -56.571 -20.285 -31.274 1.00 35.14 222 ARG D C 1
ATOM 6574 O O . ARG D 2 224 ? -56.262 -19.574 -30.336 1.00 37.82 222 ARG D O 1
ATOM 6582 N N . MET D 2 225 ? -57.634 -21.076 -31.244 1.00 35.62 223 MET D N 1
ATOM 6583 C CA . MET D 2 225 ? -58.454 -21.162 -30.040 1.00 34.59 223 MET D CA 1
ATOM 6584 C C . MET D 2 225 ? -58.248 -22.504 -29.331 1.00 40.55 223 MET D C 1
ATOM 6585 O O . MET D 2 225 ? -58.395 -23.550 -29.958 1.00 40.89 223 MET D O 1
ATOM 6590 N N . TYR D 2 226 ? -57.906 -22.496 -28.042 1.00 41.28 224 TYR D N 1
ATOM 6591 C CA . TYR D 2 226 ? -57.713 -23.768 -27.318 1.00 39.14 224 TYR D CA 1
ATOM 6592 C C . TYR D 2 226 ? -58.793 -24.097 -26.279 1.00 45.10 224 TYR D C 1
ATOM 6593 O O . TYR D 2 226 ? -59.878 -23.547 -26.299 1.00 47.29 224 TYR D O 1
ATOM 6602 N N . SER D 2 227 ? -58.460 -24.983 -25.347 1.00 49.66 225 SER D N 1
ATOM 6603 C CA . SER D 2 227 ? -59.443 -25.618 -24.479 1.00 53.79 225 SER D CA 1
ATOM 6604 C C . SER D 2 227 ? -60.055 -24.743 -23.381 1.00 51.45 225 SER D C 1
ATOM 6605 O O . SER D 2 227 ? -61.280 -24.629 -23.284 1.00 56.25 225 SER D O 1
ATOM 6608 N N . GLY D 2 228 ? -59.233 -24.133 -22.543 1.00 47.77 226 GLY D N 1
ATOM 6609 C CA . GLY D 2 228 ? -59.799 -23.482 -21.371 1.00 47.80 226 GLY D CA 1
ATOM 6610 C C . GLY D 2 228 ? -59.919 -21.973 -21.431 1.00 49.03 226 GLY D C 1
ATOM 6611 O O . GLY D 2 228 ? -59.387 -21.274 -20.561 1.00 53.05 226 GLY D O 1
ATOM 6612 N N . GLY D 2 229 ? -60.630 -21.462 -22.435 1.00 40.05 227 GLY D N 1
ATOM 6613 C CA . GLY D 2 229 ? -60.648 -20.027 -22.665 1.00 39.57 227 GLY D CA 1
ATOM 6614 C C . GLY D 2 229 ? -59.267 -19.460 -22.984 1.00 37.92 227 GLY D C 1
ATOM 6615 O O . GLY D 2 229 ? -58.913 -18.353 -22.570 1.00 40.28 227 GLY D O 1
ATOM 6616 N N . ARG D 2 230 ? -58.476 -20.223 -23.728 1.00 40.25 228 ARG D N 1
ATOM 6617 C CA . ARG D 2 230 ? -57.132 -19.774 -24.090 1.00 42.76 228 ARG D CA 1
ATOM 6618 C C . ARG D 2 230 ? -56.994 -19.503 -25.584 1.00 39.16 228 ARG D C 1
ATOM 6619 O O . ARG D 2 230 ? -57.347 -20.360 -26.400 1.00 40.57 228 ARG D O 1
ATOM 6627 N N . LEU D 2 231 ? -56.502 -18.306 -25.930 1.00 36.13 229 LEU D N 1
ATOM 6628 C CA . LEU D 2 231 ? -56.270 -17.905 -27.327 1.00 33.00 229 LEU D CA 1
ATOM 6629 C C . LEU D 2 231 ? -54.817 -17.556 -27.602 1.00 35.35 229 LEU D C 1
ATOM 6630 O O . LEU D 2 231 ? -54.062 -17.152 -26.692 1.00 31.67 229 LEU D O 1
ATOM 6635 N N . LYS D 2 232 ? -54.462 -17.655 -28.882 1.00 33.28 230 LYS D N 1
ATOM 6636 C CA . LYS D 2 232 ? -53.140 -17.315 -29.357 1.00 31.84 230 LYS D CA 1
ATOM 6637 C C . LYS D 2 232 ? -53.274 -16.542 -30.659 1.00 35.92 230 LYS D C 1
ATOM 6638 O O . LYS D 2 232 ? -53.990 -16.968 -31.565 1.00 38.09 230 LYS D O 1
ATOM 6644 N N . VAL D 2 233 ? -52.607 -15.394 -30.737 1.00 30.92 231 VAL D N 1
ATOM 6645 C CA . VAL D 2 233 ? -52.486 -14.665 -31.987 1.00 29.95 231 VAL D CA 1
ATOM 6646 C C . VAL D 2 233 ? -51.033 -14.820 -32.382 1.00 33.43 231 VAL D C 1
ATOM 6647 O O . VAL D 2 233 ? -50.136 -14.678 -31.547 1.00 34.88 231 VAL D O 1
ATOM 6651 N N . GLU D 2 234 ? -50.787 -15.150 -33.640 1.00 35.36 232 GLU D N 1
ATOM 6652 C CA . GLU D 2 234 ? -49.430 -15.456 -34.046 1.00 34.78 232 GLU D CA 1
ATOM 6653 C C . GLU D 2 234 ? -49.180 -14.947 -35.450 1.00 33.04 232 GLU D C 1
ATOM 6654 O O . GLU D 2 234 ? -50.078 -14.959 -36.290 1.00 33.91 232 GLU D O 1
ATOM 6660 N N . ALA D 2 235 ? -47.961 -14.489 -35.705 1.00 31.52 233 ALA D N 1
ATOM 6661 C CA . ALA D 2 235 ? -47.627 -13.946 -37.007 1.00 32.04 233 ALA D CA 1
ATOM 6662 C C . ALA D 2 235 ? -46.174 -14.256 -37.349 1.00 35.47 233 ALA D C 1
ATOM 6663 O O . ALA D 2 235 ? -45.320 -14.343 -36.435 1.00 31.09 233 ALA D O 1
ATOM 6665 N N . TRP D 2 236 ? -45.892 -14.388 -38.649 1.00 31.84 234 TRP D N 1
ATOM 6666 C CA . TRP D 2 236 ? -44.556 -14.712 -39.127 1.00 31.57 234 TRP D CA 1
ATOM 6667 C C . TRP D 2 236 ? -43.971 -13.660 -40.060 1.00 33.86 234 TRP D C 1
ATOM 6668 O O . TRP D 2 236 ? -44.658 -13.145 -40.940 1.00 35.41 234 TRP D O 1
ATOM 6679 N N . LEU D 2 237 ? -42.685 -13.372 -39.873 1.00 35.72 235 LEU D N 1
ATOM 6680 C CA . LEU D 2 237 ? -41.955 -12.444 -40.715 1.00 34.95 235 LEU D CA 1
ATOM 6681 C C . LEU D 2 237 ? -40.786 -13.185 -41.365 1.00 37.34 235 LEU D C 1
ATOM 6682 O O . LEU D 2 237 ? -40.024 -13.858 -40.674 1.00 35.05 235 LEU D O 1
ATOM 6687 N N . ASP D 2 238 ? -40.634 -13.066 -42.681 1.00 37.56 236 ASP D N 1
ATOM 6688 C CA . ASP D 2 238 ? -39.382 -13.474 -43.322 1.00 40.00 236 ASP D CA 1
ATOM 6689 C C . ASP D 2 238 ? -38.487 -12.235 -43.361 1.00 37.91 236 ASP D C 1
ATOM 6690 O O . ASP D 2 238 ? -38.892 -11.200 -43.896 1.00 41.87 236 ASP D O 1
ATOM 6695 N N . LEU D 2 239 ? -37.289 -12.323 -42.781 1.00 37.16 237 LEU D N 1
ATOM 6696 C CA . LEU D 2 239 ? -36.393 -11.160 -42.728 1.00 44.71 237 LEU D CA 1
ATOM 6697 C C . LEU D 2 239 ? -35.937 -10.727 -44.131 1.00 45.05 237 LEU D C 1
ATOM 6698 O O . LEU D 2 239 ? -35.473 -9.608 -44.316 1.00 51.04 237 LEU D O 1
ATOM 6703 N N . ARG D 2 240 ? -36.093 -11.609 -45.115 1.00 41.22 238 ARG D N 1
ATOM 6704 C CA . ARG D 2 240 ? -35.819 -11.256 -46.505 1.00 49.59 238 ARG D CA 1
ATOM 6705 C C . ARG D 2 240 ? -36.774 -10.193 -47.066 1.00 52.94 238 ARG D C 1
ATOM 6706 O O . ARG D 2 240 ? -36.409 -9.464 -47.979 1.00 56.30 238 ARG D O 1
ATOM 6714 N N . ASP D 2 241 ? -37.986 -10.095 -46.520 1.00 52.10 239 ASP D N 1
ATOM 6715 C CA . ASP D 2 241 ? -38.976 -9.137 -47.022 1.00 52.52 239 ASP D CA 1
ATOM 6716 C C . ASP D 2 241 ? -38.761 -7.732 -46.457 1.00 57.76 239 ASP D C 1
ATOM 6717 O O . ASP D 2 241 ? -39.479 -6.793 -46.806 1.00 60.77 239 ASP D O 1
ATOM 6722 N N . LEU D 2 242 ? -37.776 -7.599 -45.577 1.00 59.36 240 LEU D N 1
ATOM 6723 C CA . LEU D 2 242 ? -37.372 -6.296 -45.075 1.00 67.09 240 LEU D CA 1
ATOM 6724 C C . LEU D 2 242 ? -36.537 -5.591 -46.144 1.00 80.57 240 LEU D C 1
ATOM 6725 O O . LEU D 2 242 ? -36.502 -4.360 -46.201 1.00 87.66 240 LEU D O 1
ATOM 6730 N N . ASN D 2 243 ? -35.881 -6.385 -46.993 1.00 83.73 241 ASN D N 1
ATOM 6731 C CA . ASN D 2 243 ? -35.050 -5.889 -48.095 1.00 83.73 241 ASN D CA 1
ATOM 6732 C C . ASN D 2 243 ? -33.896 -5.001 -47.655 1.00 94.45 241 ASN D C 1
ATOM 6733 O O . ASN D 2 243 ? -33.714 -3.907 -48.188 1.00 103.71 241 ASN D O 1
ATOM 6738 N N . GLY D 2 244 ? -33.119 -5.471 -46.684 1.00 91.38 242 GLY D N 1
ATOM 6739 C CA . GLY D 2 244 ? -31.938 -4.746 -46.253 1.00 99.06 242 GLY D CA 1
ATOM 6740 C C . GLY D 2 244 ? -31.899 -4.402 -44.777 1.00 97.67 242 GLY D C 1
ATOM 6741 O O . GLY D 2 244 ? -31.002 -4.839 -44.053 1.00 99.59 242 GLY D O 1
ATOM 6742 N N . SER D 2 245 ? -32.866 -3.608 -44.330 1.00 102.19 243 SER D N 1
ATOM 6743 C CA . SER D 2 245 ? -32.932 -3.208 -42.929 1.00 96.45 243 SER D CA 1
ATOM 6744 C C . SER D 2 245 ? -33.168 -4.413 -42.024 1.00 91.56 243 SER D C 1
ATOM 6745 O O . SER D 2 245 ? -33.410 -5.525 -42.496 1.00 88.80 243 SER D O 1
ATOM 6748 N N . THR D 2 246 ? -33.057 -4.186 -40.721 1.00 90.76 244 THR D N 1
ATOM 6749 C CA . THR D 2 246 ? -33.391 -5.195 -39.719 1.00 99.65 244 THR D CA 1
ATOM 6750 C C . THR D 2 246 ? -34.024 -4.488 -38.521 1.00 90.30 244 THR D C 1
ATOM 6751 O O . THR D 2 246 ? -33.911 -4.926 -37.371 1.00 87.08 244 THR D O 1
ATOM 6755 N N . ASP D 2 247 ? -34.678 -3.371 -38.827 1.00 86.26 245 ASP D N 1
ATOM 6756 C CA . ASP D 2 247 ? -35.483 -2.636 -37.871 1.00 76.12 245 ASP D CA 1
ATOM 6757 C C . ASP D 2 247 ? -36.953 -2.876 -38.211 1.00 69.51 245 ASP D C 1
ATOM 6758 O O . ASP D 2 247 ? -37.515 -2.246 -39.111 1.00 73.48 245 ASP D O 1
ATOM 6763 N N . PHE D 2 248 ? -37.557 -3.821 -37.501 1.00 64.32 246 PHE D N 1
ATOM 6764 C CA . PHE D 2 248 ? -38.968 -4.154 -37.667 1.00 55.77 246 PHE D CA 1
ATOM 6765 C C . PHE D 2 248 ? -39.627 -4.141 -36.300 1.00 48.40 246 PHE D C 1
ATOM 6766 O O . PHE D 2 248 ? -38.957 -4.281 -35.283 1.00 50.77 246 PHE D O 1
ATOM 6774 N N . ALA D 2 249 ? -40.942 -3.981 -36.277 1.00 45.14 247 ALA D N 1
ATOM 6775 C CA . ALA D 2 249 ? -41.718 -4.157 -35.052 1.00 46.83 247 ALA D CA 1
ATOM 6776 C C . ALA D 2 249 ? -43.102 -4.699 -35.396 1.00 41.24 247 ALA D C 1
ATOM 6777 O O . ALA D 2 249 ? -43.691 -4.321 -36.416 1.00 42.15 247 ALA D O 1
ATOM 6779 N N . PHE D 2 250 ? -43.619 -5.595 -34.564 1.00 35.86 248 PHE D N 1
ATOM 6780 C CA . PHE D 2 250 ? -44.984 -6.074 -34.758 1.00 34.83 248 PHE D CA 1
ATOM 6781 C C . PHE D 2 250 ? -45.895 -5.145 -34.009 1.00 35.09 248 PHE D C 1
ATOM 6782 O O . PHE D 2 250 ? -45.546 -4.662 -32.934 1.00 35.75 248 PHE D O 1
ATOM 6790 N N . VAL D 2 251 ? -47.060 -4.889 -34.578 1.00 34.76 249 VAL D N 1
ATOM 6791 C CA . VAL D 2 251 ? -48.069 -4.057 -33.925 1.00 37.03 249 VAL D CA 1
ATOM 6792 C C . VAL D 2 251 ? -49.309 -4.918 -33.752 1.00 34.42 249 VAL D C 1
ATOM 6793 O O . VAL D 2 251 ? -49.844 -5.454 -34.734 1.00 34.89 249 VAL D O 1
ATOM 6797 N N . ILE D 2 252 ? -49.728 -5.093 -32.500 1.00 33.12 250 ILE D N 1
ATOM 6798 C CA . ILE D 2 252 ? -50.943 -5.843 -32.220 1.00 32.96 250 ILE D CA 1
ATOM 6799 C C . ILE D 2 252 ? -51.946 -4.826 -31.759 1.00 33.83 250 ILE D C 1
ATOM 6800 O O . ILE D 2 252 ? -51.671 -4.066 -30.839 1.00 40.88 250 ILE D O 1
ATOM 6805 N N . SER D 2 253 ? -53.105 -4.787 -32.395 1.00 31.00 251 SER D N 1
ATOM 6806 C CA . SER D 2 253 ? -54.086 -3.776 -32.044 1.00 37.06 251 SER D CA 1
ATOM 6807 C C . SER D 2 253 ? -55.405 -4.425 -31.707 1.00 37.80 251 SER D C 1
ATOM 6808 O O . SER D 2 253 ? -55.816 -5.423 -32.317 1.00 33.38 251 SER D O 1
ATOM 6811 N N . SER D 2 254 ? -56.051 -3.858 -30.703 1.00 33.37 252 SER D N 1
ATOM 6812 C CA . SER D 2 254 ? -57.307 -4.383 -30.219 1.00 34.42 252 SER D CA 1
ATOM 6813 C C . SER D 2 254 ? -58.390 -3.387 -30.587 1.00 35.77 252 SER D C 1
ATOM 6814 O O . SER D 2 254 ? -58.160 -2.177 -30.547 1.00 33.83 252 SER D O 1
ATOM 6817 N N . PRO D 2 255 ? -59.576 -3.892 -30.939 1.00 35.13 253 PRO D N 1
ATOM 6818 C CA . PRO D 2 255 ? -60.715 -3.027 -31.275 1.00 34.10 253 PRO D CA 1
ATOM 6819 C C . PRO D 2 255 ? -61.098 -2.176 -30.080 1.00 35.10 253 PRO D C 1
ATOM 6820 O O . PRO D 2 255 ? -61.814 -1.190 -30.235 1.00 39.71 253 PRO D O 1
ATOM 6824 N N . THR D 2 256 ? -60.639 -2.554 -28.894 1.00 31.19 254 THR D N 1
ATOM 6825 C CA . THR D 2 256 ? -60.959 -1.774 -27.709 1.00 33.72 254 THR D CA 1
ATOM 6826 C C . THR D 2 256 ? -60.083 -0.543 -27.602 1.00 34.28 254 THR D C 1
ATOM 6827 O O . THR D 2 256 ? -60.164 0.213 -26.625 1.00 41.21 254 THR D O 1
ATOM 6831 N N . GLY D 2 257 ? -59.250 -0.330 -28.612 1.00 33.50 255 GLY D N 1
ATOM 6832 C CA . GLY D 2 257 ? -58.537 0.926 -28.728 1.00 37.26 255 GLY D CA 1
ATOM 6833 C C . GLY D 2 257 ? -57.138 0.985 -28.142 1.00 39.76 255 GLY D C 1
ATOM 6834 O O . GLY D 2 257 ? -56.548 2.063 -28.077 1.00 46.65 255 GLY D O 1
ATOM 6835 N N . TRP D 2 258 ? -56.599 -0.147 -27.709 1.00 37.90 256 TRP D N 1
ATOM 6836 C CA . TRP D 2 258 ? -55.191 -0.180 -27.336 1.00 34.78 256 TRP D CA 1
ATOM 6837 C C . TRP D 2 258 ? -54.366 -0.869 -28.418 1.00 33.06 256 TRP D C 1
ATOM 6838 O O . TRP D 2 258 ? -54.899 -1.646 -29.207 1.00 37.80 256 TRP D O 1
ATOM 6849 N N . TYR D 2 259 ? -53.072 -0.569 -28.483 1.00 33.67 257 TYR D N 1
ATOM 6850 C CA . TYR D 2 259 ? -52.169 -1.385 -29.296 1.00 33.86 257 TYR D CA 1
ATOM 6851 C C . TYR D 2 259 ? -50.805 -1.612 -28.632 1.00 38.98 257 TYR D C 1
ATOM 6852 O O . TYR D 2 259 ? -50.342 -0.803 -27.820 1.00 42.03 257 TYR D O 1
ATOM 6861 N N . ALA D 2 260 ? -50.179 -2.739 -28.954 1.00 35.18 258 ALA D N 1
ATOM 6862 C CA . ALA D 2 260 ? -48.860 -3.037 -28.419 1.00 39.42 258 ALA D CA 1
ATOM 6863 C C . ALA D 2 260 ? -47.888 -3.212 -29.570 1.00 38.66 258 ALA D C 1
ATOM 6864 O O . ALA D 2 260 ? -48.178 -3.917 -30.539 1.00 38.83 258 ALA D O 1
ATOM 6866 N N . THR D 2 261 ? -46.740 -2.553 -29.469 1.00 37.14 259 THR D N 1
ATOM 6867 C CA . THR D 2 261 ? -45.642 -2.812 -30.376 1.00 38.23 259 THR D CA 1
ATOM 6868 C C . THR D 2 261 ? -44.717 -3.790 -29.683 1.00 38.55 259 THR D C 1
ATOM 6869 O O . THR D 2 261 ? -44.483 -3.702 -28.462 1.00 39.12 259 THR D O 1
ATOM 6873 N N . VAL D 2 262 ? -44.230 -4.749 -30.451 1.00 34.88 260 VAL D N 1
ATOM 6874 C CA . VAL D 2 262 ? -43.384 -5.796 -29.908 1.00 39.20 260 VAL D CA 1
ATOM 6875 C C . VAL D 2 262 ? -42.171 -5.846 -30.796 1.00 39.18 260 VAL D C 1
ATOM 6876 O O . VAL D 2 262 ? -42.308 -5.950 -32.014 1.00 40.62 260 VAL D O 1
ATOM 6880 N N . LYS D 2 263 ? -40.983 -5.744 -30.206 1.00 42.51 261 LYS D N 1
ATOM 6881 C CA . LYS D 2 263 ? -39.755 -5.891 -30.998 1.00 49.52 261 LYS D CA 1
ATOM 6882 C C . LYS D 2 263 ? -38.528 -6.181 -30.149 1.00 53.67 261 LYS D C 1
ATOM 6883 O O . LYS D 2 263 ? -38.621 -6.274 -28.907 1.00 52.13 261 LYS D O 1
ATOM 6889 N N . TYR D 2 264 ? -37.385 -6.336 -30.811 1.00 61.52 262 TYR D N 1
ATOM 6890 C CA . TYR D 2 264 ? -36.167 -6.735 -30.109 1.00 70.15 262 TYR D CA 1
ATOM 6891 C C . TYR D 2 264 ? -35.417 -5.565 -29.442 1.00 78.02 262 TYR D C 1
ATOM 6892 O O . TYR D 2 264 ? -35.119 -4.546 -30.090 1.00 63.85 262 TYR D O 1
ATOM 6901 N N . SER D 2 265 ? -35.121 -5.728 -28.151 1.00 87.22 263 SER D N 1
ATOM 6902 C CA . SER D 2 265 ? -34.351 -4.738 -27.399 1.00 87.22 263 SER D CA 1
ATOM 6903 C C . SER D 2 265 ? -32.907 -4.752 -27.867 1.00 96.75 263 SER D C 1
ATOM 6904 O O . SER D 2 265 ? -32.410 -5.778 -28.332 1.00 97.61 263 SER D O 1
ATOM 6907 N N . GLU D 2 266 ? -32.241 -3.608 -27.757 1.00 115.28 264 GLU D N 1
ATOM 6908 C CA . GLU D 2 266 ? -30.804 -3.523 -28.015 1.00 119.98 264 GLU D CA 1
ATOM 6909 C C . GLU D 2 266 ? -30.006 -3.467 -26.708 1.00 113.95 264 GLU D C 1
ATOM 6910 O O . GLU D 2 266 ? -30.543 -3.682 -25.620 1.00 103.14 264 GLU D O 1
#